Protein AF-0000000069873159 (afdb_homodimer)

InterPro domains:
  IPR015947 PUA-like superfamily [SSF88697] (10-69)
  IPR019614 S-adenosylmethionine-dependent methyltransferase [PF10672] (181-348)
  IPR029063 S-adenosyl-L-methionine-dependent methyltransferase superfamily [G3DSA:3.40.50.150] (177-391)
  IPR029063 S-adenosyl-L-methionine-dependent methyltransferase superfamily [SSF53335] (75-386)
  IPR036974 PUA domain superfamily [G3DSA:2.30.130.10] (7-68)
  IPR041532 RlmI-like, PUA domain [PF17785] (11-65)
  IPR041532 RlmI-like, PUA domain [cd21153] (9-69)

Radius of gyration: 28.27 Å; Cα contacts (8 Å, |Δi|>4): 1843; chains: 2; bounding box: 66×84×64 Å

Sequence (788 aa):
MAGLIISPRARIFQGHDWVYGTEVRKIFGNPQPGDVVALKDFKDRFLGSAMFNPHSQIVARRFSRRKQELNGDFFSRRISQAVELRRRRLPEETLTRLVWSESDGLPGLIVDRYADYLVVQTLTIAMECRLPIILNVLEDLLSPRGIIVRNDSPMLAAEGISPSVRVARGQQPEPFAARSGSVQFMIDLQTGQKTGLYLDQLDNYAAVARFARGRRVLDCFCNQGGFALACALAGASEVTAVDVSQDAMDAVARNARLNGVSVQCVTDNAFDFLKKEAALVRDGGEHKWDLIILDPPSFTRNKKSVHDAMRGYKEIHLRAMKLLAPGGILSTFCCSHHAGADLFRESVLDAAIDAPATLRLMQQHGQRADHPVLLNIPETEYLKGFTYELLPGRMAGLIISPRARIFQGHDWVYGTEVRKIFGNPQPGDVVALKDFKDRFLGSAMFNPHSQIVARRFSRRKQELNGDFFSRRISQAVELRRRRLPEETLTRLVWSESDGLPGLIVDRYADYLVVQTLTIAMECRLPIILNVLEDLLSPRGIIVRNDSPMLAAEGISPSVRVARGQQPEPFAARSGSVQFMIDLQTGQKTGLYLDQLDNYAAVARFARGRRVLDCFCNQGGFALACALAGASEVTAVDVSQDAMDAVARNARLNGVSVQCVTDNAFDFLKKEAALVRDGGEHKWDLIILDPPSFTRNKKSVHDAMRGYKEIHLRAMKLLAPGGILSTFCCSHHAGADLFRESVLDAAIDAPATLRLMQQHGQRADHPVLLNIPETEYLKGFTYELLPGR

Foldseek 3Di:
DKAFEFAPVFLVVVLAFFGFPVGTDDTPDPDDQLDWHWYAYPVRHTQAIWHADPLARRGTGHLGSYDDDPALVVLLVLLVVLQVLCCVAPPPDQWFWSDAAVLSSHHQWTWTGHRQEIEIERLAPNCVVCVVSNVVSCCVVRVGQWYWYFHPDPSNVSRVDDGDIDTPDHDDDDFDWDDQPLFIFGFDCRPAPDRTDQSQCSVVLLVQLCQAAQFAEEEECQQLNSNQQSVQSSHHPAAEYEEQDPVSLVNVVVRCVVSVGDYHYYNDHRLVVLVVLLVCVVVPDDLGGQEYEEEHAAPDPDLVCVVVSLVVLLSSLLSNVSSHDAQGKYKYKWQALNCDPVNSVVSNVNSCVVNVWDKDWDDKDFTDVSQDADPSHSNSTGMIMTMITTHDDD/DKAFEFAPVFLVVVLAFFGFPVGTDDTPDDDDQLDWHWYAYPVRHTQAIWHADPLARRGTGHLGRYDDDPALVVLLVLLVVLQVLCCVAPPPDQWFWSDAAVLSSHHQWTWTGHRQEIEIERLAPNCVVCVVSNVVSCCVVRVGQWYWYFHPDPSNVSRVDDGDIDTPDHDDDDFDWDDQPLFIFGFDCRPAPDRTDQQQCRVVLLVQLCQAAQFAEEEECQQLNSNQQSVQSSHHPAAEYEEQDPVSLVNVVVRCVVSVGDYHYYNDDRLVVLVVLLVCVVVPDDLGGQEYEEEHAAPDPDLVCVVVSLVVLLSSLLSNVSSHDAQGKYKYKWQALNCDPVNSVVSNVNSCVVNVWDKDWDDKDFTDVSQDADPSHSNSTGMIMTMITTHPDD

pLDDT: mean 94.12, std 6.33, range [60.19, 98.94]

Nearest PDB structures (foldseek):
  3c0k-assembly1_B  TM=9.331E-01  e=1.901E-43  Escherichia coli K-12
  2cww-assembly2_B  TM=9.371E-01  e=8.902E-42  Thermus thermophilus HB8
  2cww-assembly1_A-2  TM=9.405E-01  e=2.855E-41  Thermus thermophilus HB8
  1wxw-assembly1_A  TM=9.372E-01  e=4.294E-41  Thermus thermophilus HB8
  4dmg-assembly1_B  TM=9.325E-01  e=2.538E-39  Thermus thermophilus HB8

Structure (mmCIF, N/CA/C/O backbone):
data_AF-0000000069873159-model_v1
#
loop_
_entity.id
_entity.type
_entity.pdbx_description
1 polymer 'Putative SAM-dependent methyltransferase'
#
loop_
_atom_site.group_PDB
_atom_site.id
_atom_site.type_symbol
_atom_site.label_atom_id
_atom_site.label_alt_id
_atom_site.label_comp_id
_atom_site.label_asym_id
_atom_site.label_entity_id
_atom_site.label_seq_id
_atom_site.pdbx_PDB_ins_code
_atom_site.Cartn_x
_atom_site.Cartn_y
_atom_site.Cartn_z
_atom_site.occupancy
_atom_site.B_iso_or_equiv
_atom_site.auth_seq_id
_atom_site.auth_comp_id
_atom_site.auth_asym_id
_atom_site.auth_atom_id
_atom_site.pdbx_PDB_model_num
ATOM 1 N N . MET A 1 1 ? 7.043 -31.078 -31.344 1 78.88 1 MET A N 1
ATOM 2 C CA . MET A 1 1 ? 6.102 -30.516 -30.391 1 78.88 1 MET A CA 1
ATOM 3 C C . MET A 1 1 ? 5.27 -29.406 -31.031 1 78.88 1 MET A C 1
ATOM 5 O O . MET A 1 1 ? 5.801 -28.578 -31.766 1 78.88 1 MET A O 1
ATOM 9 N N . ALA A 1 2 ? 4.012 -29.531 -31.047 1 94.56 2 ALA A N 1
ATOM 10 C CA . ALA A 1 2 ? 3.119 -28.484 -31.562 1 94.56 2 ALA A CA 1
ATOM 11 C C . ALA A 1 2 ? 3.42 -27.141 -30.922 1 94.56 2 ALA A C 1
ATOM 13 O O . ALA A 1 2 ? 4.137 -27.078 -29.922 1 94.56 2 ALA A O 1
ATOM 14 N N . GLY A 1 3 ? 3.059 -26.094 -31.734 1 97.19 3 GLY A N 1
ATOM 15 C CA . GLY A 1 3 ? 3.432 -24.812 -31.172 1 97.19 3 GLY A CA 1
ATOM 16 C C . GLY A 1 3 ? 2.695 -23.641 -31.797 1 97.19 3 GLY A C 1
ATOM 17 O O . GLY A 1 3 ? 1.798 -23.828 -32.625 1 97.19 3 GLY A O 1
ATOM 18 N N . LEU A 1 4 ? 2.945 -22.5 -31.172 1 98.31 4 LEU A N 1
ATOM 19 C CA . LEU A 1 4 ? 2.367 -21.234 -31.609 1 98.31 4 LEU A CA 1
ATOM 20 C C . LEU A 1 4 ? 3.461 -20.234 -31.969 1 98.31 4 LEU A C 1
ATOM 22 O O . LEU A 1 4 ? 4.484 -20.156 -31.297 1 98.31 4 LEU A O 1
ATOM 26 N N . ILE A 1 5 ? 3.262 -19.484 -33.031 1 98.19 5 ILE A N 1
ATOM 27 C CA . ILE A 1 5 ? 4.074 -18.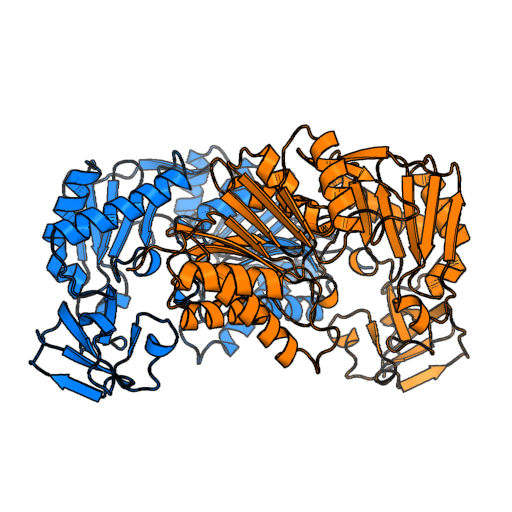328 -33.375 1 98.19 5 ILE A CA 1
ATOM 28 C C . ILE A 1 5 ? 3.369 -17.062 -32.875 1 98.19 5 ILE A C 1
ATOM 30 O O . ILE A 1 5 ? 2.227 -16.797 -33.281 1 98.19 5 ILE A O 1
ATOM 34 N N . ILE A 1 6 ? 4.082 -16.344 -32.062 1 97.88 6 ILE A N 1
ATOM 35 C CA . ILE A 1 6 ? 3.451 -15.227 -31.375 1 97.88 6 ILE A CA 1
ATOM 36 C C . ILE A 1 6 ? 3.773 -13.922 -32.094 1 97.88 6 ILE A C 1
ATOM 38 O O . ILE A 1 6 ? 4.906 -13.703 -32.531 1 97.88 6 ILE A O 1
ATOM 42 N N . SER A 1 7 ? 2.793 -13.055 -32.156 1 96.75 7 SER A N 1
ATOM 43 C CA . SER A 1 7 ? 2.939 -11.75 -32.781 1 96.75 7 SER A CA 1
ATOM 44 C C . SER A 1 7 ? 3.871 -10.852 -31.984 1 96.75 7 SER A C 1
ATOM 46 O O . SER A 1 7 ? 3.906 -10.922 -30.75 1 96.75 7 SER A O 1
ATOM 48 N N . PRO A 1 8 ? 4.551 -9.891 -32.656 1 93.94 8 PRO A N 1
ATOM 49 C CA . PRO A 1 8 ? 5.531 -9.039 -31.969 1 93.94 8 PRO A CA 1
ATOM 50 C C . PRO A 1 8 ? 4.902 -8.125 -30.922 1 93.94 8 PRO A C 1
ATOM 52 O O . PRO A 1 8 ? 5.578 -7.699 -29.984 1 93.94 8 PRO A O 1
ATOM 55 N N . ARG A 1 9 ? 3.684 -7.777 -31 1 92.69 9 ARG A N 1
ATOM 56 C CA . ARG A 1 9 ? 3.051 -6.816 -30.094 1 92.69 9 ARG A CA 1
ATOM 57 C C . ARG A 1 9 ? 2.41 -7.52 -28.906 1 92.69 9 ARG A C 1
ATOM 59 O O . ARG A 1 9 ? 1.777 -6.879 -28.062 1 92.69 9 ARG A O 1
ATOM 66 N N . ALA A 1 10 ? 2.623 -8.797 -28.875 1 95.44 10 ALA A N 1
ATOM 67 C CA . ALA A 1 10 ? 1.982 -9.586 -27.828 1 95.44 10 ALA A CA 1
ATOM 68 C C . ALA A 1 10 ? 2.539 -9.234 -26.453 1 95.44 10 ALA A C 1
ATOM 70 O O . ALA A 1 10 ? 3.699 -8.828 -26.328 1 95.44 10 ALA A O 1
ATOM 71 N N . ARG A 1 11 ? 1.716 -9.375 -25.375 1 94.44 11 ARG A N 1
ATOM 72 C CA . ARG A 1 11 ? 2.033 -8.992 -24 1 94.44 11 ARG A CA 1
ATOM 73 C C . ARG A 1 11 ? 3.174 -9.844 -23.453 1 94.44 11 ARG A C 1
ATOM 75 O O . ARG A 1 11 ? 3.859 -9.43 -22.516 1 94.44 11 ARG A O 1
ATOM 82 N N . ILE A 1 12 ? 3.311 -11.016 -24.062 1 95.25 12 ILE A N 1
ATOM 83 C CA . ILE A 1 12 ? 4.355 -11.906 -23.562 1 95.25 12 ILE A CA 1
ATOM 84 C C . ILE A 1 12 ? 5.719 -11.242 -23.719 1 95.25 12 ILE A C 1
ATOM 86 O O . ILE A 1 12 ? 6.633 -11.492 -22.922 1 95.25 12 ILE A O 1
ATOM 90 N N . PHE A 1 13 ? 5.867 -10.383 -24.734 1 94.38 13 PHE A N 1
ATOM 91 C CA . PHE A 1 13 ? 7.117 -9.672 -24.969 1 94.38 13 PHE A CA 1
ATOM 92 C C . PHE A 1 13 ? 7.258 -8.492 -24 1 94.38 13 PHE A C 1
ATOM 94 O O . PHE A 1 13 ? 8.328 -7.887 -23.906 1 94.38 13 PHE A O 1
ATOM 101 N N . GLN A 1 14 ? 6.223 -8.242 -23.203 1 93 14 GLN A N 1
ATOM 102 C CA . GLN A 1 14 ? 6.223 -7.219 -22.172 1 93 14 GLN A CA 1
ATOM 103 C C . GLN A 1 14 ? 6.266 -7.84 -20.781 1 93 14 GLN A C 1
ATOM 105 O O . GLN A 1 14 ? 5.914 -7.195 -19.781 1 93 14 GLN A O 1
ATOM 110 N N . GLY A 1 15 ? 6.586 -9.047 -20.719 1 92.12 15 GLY A N 1
ATOM 111 C CA . GLY A 1 15 ? 6.855 -9.688 -19.438 1 92.12 15 GLY A CA 1
ATOM 112 C C . GLY A 1 15 ? 5.707 -10.547 -18.953 1 92.12 15 GLY A C 1
ATOM 113 O O . GLY A 1 15 ? 5.863 -11.32 -18 1 92.12 15 GLY A O 1
ATOM 114 N N . HIS A 1 16 ? 4.562 -10.516 -19.609 1 96.12 16 HIS A N 1
ATOM 115 C CA . HIS A 1 16 ? 3.389 -11.266 -19.188 1 96.12 16 HIS A CA 1
ATOM 116 C C . HIS A 1 16 ? 3.49 -12.727 -19.625 1 96.12 16 HIS A C 1
ATOM 118 O O . HIS A 1 16 ? 4.281 -13.07 -20.5 1 96.12 16 HIS A O 1
ATOM 124 N N . ASP A 1 17 ? 2.572 -13.594 -19.031 1 96.5 17 ASP A N 1
ATOM 125 C CA . ASP A 1 17 ? 2.68 -15.016 -19.328 1 96.5 17 ASP A CA 1
ATOM 126 C C . ASP A 1 17 ? 1.466 -15.508 -20.109 1 96.5 17 ASP A C 1
ATOM 128 O O . ASP A 1 17 ? 1.413 -16.672 -20.516 1 96.5 17 ASP A O 1
ATOM 132 N N . TRP A 1 18 ? 0.545 -14.57 -20.375 1 97.81 18 TRP A N 1
ATOM 133 C CA . TRP A 1 18 ? -0.646 -14.938 -21.141 1 97.81 18 TRP A CA 1
ATOM 134 C C . TRP A 1 18 ? -0.486 -14.562 -22.609 1 97.81 18 TRP A C 1
ATOM 136 O O . TRP A 1 18 ? 0.196 -13.586 -22.938 1 97.81 18 TRP A O 1
ATOM 146 N N . VAL A 1 19 ? -1.047 -15.32 -23.453 1 98.06 19 VAL A N 1
ATOM 147 C CA . VAL A 1 19 ? -1.185 -15.023 -24.875 1 98.06 19 VAL A CA 1
ATOM 148 C C . VAL A 1 19 ? -2.656 -15.078 -25.281 1 98.06 19 VAL A C 1
ATOM 150 O O . VAL A 1 19 ? -3.314 -16.109 -25.125 1 98.06 19 VAL A O 1
ATOM 153 N N . TYR A 1 20 ? -3.115 -14.023 -25.766 1 97.5 20 TYR A N 1
ATOM 154 C CA . TYR A 1 20 ? -4.492 -13.969 -26.25 1 97.5 20 TYR A CA 1
ATOM 155 C C . TYR A 1 20 ? -4.586 -14.484 -27.688 1 97.5 20 TYR A C 1
ATOM 157 O O . TYR A 1 20 ? -3.598 -14.484 -28.422 1 97.5 20 TYR A O 1
ATOM 165 N N . GLY A 1 21 ? -5.797 -14.914 -27.984 1 96.81 21 GLY A N 1
ATOM 166 C CA . GLY A 1 21 ? -6.02 -15.414 -29.328 1 96.81 21 GLY A CA 1
ATOM 167 C C . GLY A 1 21 ? -5.574 -14.445 -30.406 1 96.81 21 GLY A C 1
ATOM 168 O O . GLY A 1 21 ? -4.977 -14.852 -31.406 1 96.81 21 GLY A O 1
ATOM 169 N N . THR A 1 22 ? -5.738 -13.164 -30.172 1 96.56 22 THR A N 1
ATOM 170 C CA . THR A 1 22 ? -5.426 -12.125 -31.156 1 96.56 22 THR A CA 1
ATOM 171 C C . THR A 1 22 ? -3.916 -11.953 -31.297 1 96.56 22 THR A C 1
ATOM 173 O O . THR A 1 22 ? -3.445 -11.297 -32.219 1 96.56 22 THR A O 1
ATOM 176 N N . GLU A 1 23 ? -3.199 -12.625 -30.469 1 97.62 23 GLU A N 1
ATOM 177 C CA . GLU A 1 23 ? -1.753 -12.43 -30.438 1 97.62 23 GLU A CA 1
ATOM 178 C C . GLU A 1 23 ? -1.028 -13.602 -31.094 1 97.62 23 GLU A C 1
ATOM 180 O O . GLU A 1 23 ? 0.203 -13.648 -31.109 1 97.62 23 GLU A O 1
ATOM 185 N N . VAL A 1 24 ? -1.778 -14.531 -31.641 1 97.44 24 VAL A N 1
ATOM 186 C CA . VAL A 1 24 ? -1.2 -15.711 -32.281 1 97.44 24 VAL A CA 1
ATOM 187 C C . VAL A 1 24 ? -1.15 -15.523 -33.781 1 97.44 24 VAL A C 1
ATOM 189 O O . VAL A 1 24 ? -2.176 -15.266 -34.406 1 97.44 24 VAL A O 1
ATOM 192 N N . ARG A 1 25 ? -0.021 -15.688 -34.375 1 96.81 25 ARG A N 1
ATOM 193 C CA . ARG A 1 25 ? 0.15 -15.562 -35.812 1 96.81 25 ARG A CA 1
ATOM 194 C C . ARG A 1 25 ? -0.124 -16.891 -36.5 1 96.81 25 ARG A C 1
ATOM 196 O O . ARG A 1 25 ? -0.705 -16.922 -37.594 1 96.81 25 ARG A O 1
ATOM 203 N N . LYS A 1 26 ? 0.407 -17.906 -35.906 1 96.19 26 LYS A N 1
ATOM 204 C CA . LYS A 1 26 ? 0.296 -19.219 -36.531 1 96.19 26 LYS A CA 1
ATOM 205 C C . LYS A 1 26 ? 0.301 -20.328 -35.5 1 96.19 26 LYS A C 1
ATOM 207 O O . LYS A 1 26 ? 0.989 -20.219 -34.469 1 96.19 26 LYS A O 1
ATOM 212 N N . ILE A 1 27 ? -0.532 -21.281 -35.75 1 96.88 27 ILE A N 1
ATOM 213 C CA . ILE A 1 27 ? -0.518 -22.516 -34.969 1 96.88 27 ILE A CA 1
ATOM 214 C C . ILE A 1 27 ? 0.019 -23.672 -35.844 1 96.88 27 ILE A C 1
ATOM 216 O O . ILE A 1 27 ? -0.381 -23.828 -37 1 96.88 27 ILE A O 1
ATOM 220 N N . PHE A 1 28 ? 0.932 -24.406 -35.344 1 96.12 28 PHE A N 1
ATOM 221 C CA . PHE A 1 28 ? 1.463 -25.531 -36.125 1 96.12 28 PHE A CA 1
ATOM 222 C C . PHE A 1 28 ? 1.424 -26.812 -35.281 1 96.12 28 PHE A C 1
ATOM 224 O O . PHE A 1 28 ? 1.49 -26.766 -34.062 1 96.12 28 PHE A O 1
ATOM 231 N N . GLY A 1 29 ? 1.289 -27.969 -35.938 1 96.69 29 GLY A N 1
ATOM 232 C CA . GLY A 1 29 ? 1.311 -29.266 -35.281 1 96.69 29 GLY A CA 1
ATOM 233 C C . GLY A 1 29 ? -0.053 -29.703 -34.781 1 96.69 29 GLY A C 1
ATOM 234 O O . GLY A 1 29 ? -0.176 -30.734 -34.125 1 96.69 29 GLY A O 1
ATOM 235 N N . ASN A 1 30 ? -1.07 -29.016 -34.906 1 95.62 30 ASN A N 1
ATOM 236 C CA . ASN A 1 30 ? -2.465 -29.297 -34.594 1 95.62 30 ASN A CA 1
ATOM 237 C C . ASN A 1 30 ? -2.648 -29.656 -33.125 1 95.62 30 ASN A C 1
ATOM 239 O O . ASN A 1 30 ? -3.17 -30.719 -32.781 1 95.62 30 ASN A O 1
ATOM 243 N N . PRO A 1 31 ? -2.242 -28.875 -32.281 1 97.56 31 PRO A N 1
ATOM 244 C CA . PRO A 1 31 ? -2.428 -29.125 -30.844 1 97.56 31 PRO A CA 1
ATOM 245 C C . PRO A 1 31 ? -3.898 -29.156 -30.438 1 97.56 31 PRO A C 1
ATOM 247 O O . PRO A 1 31 ? -4.727 -28.484 -31.031 1 97.56 31 PRO A O 1
ATOM 250 N N . GLN A 1 32 ? -4.188 -30 -29.422 1 96.69 32 GLN A N 1
ATOM 251 C CA . GLN A 1 32 ? -5.531 -30.141 -28.859 1 96.69 32 GLN A CA 1
ATOM 252 C C . GLN A 1 32 ? -5.672 -29.375 -27.547 1 96.69 32 GLN A C 1
ATOM 254 O O . GLN A 1 32 ? -4.672 -29.031 -26.906 1 96.69 32 GLN A O 1
ATOM 259 N N . PRO A 1 33 ? -6.977 -29.078 -27.203 1 96.94 33 PRO A N 1
ATOM 260 C CA . PRO A 1 33 ? -7.164 -28.438 -25.891 1 96.94 33 PRO A CA 1
ATOM 261 C C . PRO A 1 33 ? -6.516 -29.219 -24.75 1 96.94 33 PRO A C 1
ATOM 263 O O . PRO A 1 33 ? -6.707 -30.438 -24.656 1 96.94 33 PRO A O 1
ATOM 266 N N . GLY A 1 34 ? -5.719 -28.484 -23.922 1 97.31 34 GLY A N 1
ATOM 267 C CA . GLY A 1 34 ? 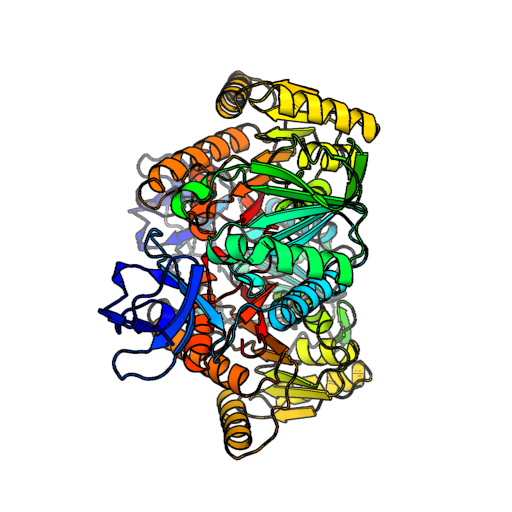-5.074 -29.125 -22.797 1 97.31 34 GLY A CA 1
ATOM 268 C C . GLY A 1 34 ? -3.635 -29.516 -23.078 1 97.31 34 GLY A C 1
ATOM 269 O O . GLY A 1 34 ? -2.879 -29.828 -22.141 1 97.31 34 GLY A O 1
ATOM 270 N N . ASP A 1 35 ? -3.182 -29.422 -24.312 1 97.94 35 ASP A N 1
ATOM 271 C CA . ASP A 1 35 ? -1.823 -29.812 -24.688 1 97.94 35 ASP A CA 1
ATOM 272 C C . ASP A 1 35 ? -0.807 -28.781 -24.188 1 97.94 35 ASP A C 1
ATOM 274 O O . ASP A 1 35 ? -1.152 -27.625 -23.953 1 97.94 35 ASP A O 1
ATOM 278 N N . VAL A 1 36 ? 0.41 -29.281 -23.984 1 98.31 36 VAL A N 1
ATOM 279 C CA . VAL A 1 36 ? 1.559 -28.391 -23.844 1 98.31 36 VAL A CA 1
ATOM 280 C C . VAL A 1 36 ? 2.111 -28.031 -25.219 1 98.31 36 VAL A C 1
ATOM 282 O O . VAL A 1 36 ? 2.32 -28.906 -26.062 1 98.31 36 VAL A O 1
ATOM 285 N N . VAL A 1 37 ? 2.264 -26.75 -25.422 1 98.5 37 VAL A N 1
ATOM 286 C CA . VAL A 1 37 ? 2.746 -26.297 -26.734 1 98.5 37 VAL A CA 1
ATOM 287 C C . VAL A 1 37 ? 4.004 -25.453 -26.547 1 98.5 37 VAL A C 1
ATOM 289 O O . VAL A 1 37 ? 4.25 -24.922 -25.469 1 98.5 37 VAL A O 1
ATOM 292 N N . ALA A 1 38 ? 4.789 -25.406 -27.578 1 98.19 38 ALA A N 1
ATOM 293 C CA . ALA A 1 38 ? 5.934 -24.5 -27.625 1 98.19 38 ALA A CA 1
ATOM 294 C C . ALA A 1 38 ? 5.52 -23.125 -28.109 1 98.19 38 ALA A C 1
ATOM 296 O O . ALA A 1 38 ? 4.777 -23 -29.094 1 98.19 38 ALA A O 1
ATOM 297 N N . LEU A 1 39 ? 5.926 -22.078 -27.391 1 98.06 39 LEU A N 1
ATOM 298 C CA . LEU A 1 39 ? 5.766 -20.719 -27.875 1 98.06 39 LEU A CA 1
ATOM 299 C C . LEU A 1 39 ? 7.023 -20.234 -28.594 1 98.06 39 LEU A C 1
ATOM 301 O O . LEU A 1 39 ? 8.133 -20.438 -28.109 1 98.06 39 LEU A O 1
ATOM 305 N N . LYS A 1 40 ? 6.812 -19.703 -29.719 1 97.81 40 LYS A N 1
ATOM 306 C CA . LYS A 1 40 ? 7.918 -19.141 -30.484 1 97.81 40 LYS A CA 1
ATOM 307 C C . LYS A 1 40 ? 7.617 -17.703 -30.906 1 97.81 40 LYS A C 1
ATOM 309 O O . LYS A 1 40 ? 6.453 -17.328 -31.078 1 97.81 40 LYS A O 1
ATOM 314 N N . ASP A 1 41 ? 8.672 -16.938 -30.969 1 96.19 41 ASP A N 1
ATOM 315 C CA . ASP A 1 41 ? 8.453 -15.586 -31.469 1 96.19 41 ASP A CA 1
ATOM 316 C C . ASP A 1 41 ? 8.438 -15.562 -33 1 96.19 41 ASP A C 1
ATOM 318 O O . ASP A 1 41 ? 8.5 -16.609 -33.625 1 96.19 41 ASP A O 1
ATOM 322 N N . PHE A 1 42 ? 8.297 -14.367 -33.531 1 91 42 PHE A N 1
ATOM 323 C CA . PHE A 1 42 ? 8.133 -14.164 -34.969 1 91 42 PHE A CA 1
ATOM 324 C C . PHE A 1 42 ? 9.43 -14.484 -35.719 1 91 42 PHE A C 1
ATOM 326 O O . PHE A 1 42 ? 9.43 -14.633 -36.938 1 91 42 PHE A O 1
ATOM 333 N N . LYS A 1 43 ? 10.5 -14.688 -35 1 93.94 43 LYS A N 1
ATOM 334 C CA . LYS A 1 43 ? 11.773 -15.094 -35.562 1 93.94 43 LYS A CA 1
ATOM 335 C C . LYS A 1 43 ? 12.078 -16.562 -35.281 1 93.94 43 LYS A C 1
ATOM 337 O O . LYS A 1 43 ? 13.219 -17 -35.406 1 93.94 43 LYS A O 1
ATOM 342 N N . ASP A 1 44 ? 11.18 -17.25 -34.719 1 92.19 44 ASP A N 1
ATOM 343 C CA . ASP A 1 44 ? 11.219 -18.688 -34.438 1 92.19 44 ASP A CA 1
ATOM 344 C C . ASP A 1 44 ? 12.039 -18.984 -33.188 1 92.19 44 ASP A C 1
ATOM 346 O O . ASP A 1 44 ? 12.539 -20.094 -33.031 1 92.19 44 ASP A O 1
ATOM 350 N N . ARG A 1 45 ? 12.281 -17.953 -32.531 1 94.25 45 ARG A N 1
ATOM 351 C CA . ARG A 1 45 ? 12.969 -18.172 -31.25 1 94.25 45 ARG A CA 1
ATOM 352 C C . ARG A 1 45 ? 12.016 -18.734 -30.203 1 94.25 45 ARG A C 1
ATOM 354 O O . ARG A 1 45 ? 10.883 -18.281 -30.062 1 94.25 45 ARG A O 1
ATOM 361 N N . PHE A 1 46 ? 12.484 -19.781 -29.438 1 96.38 46 PHE A N 1
ATOM 362 C CA . PHE A 1 46 ? 11.703 -20.453 -28.406 1 96.38 46 PHE A CA 1
ATOM 363 C C . PHE A 1 46 ? 11.461 -19.531 -27.219 1 96.38 46 PHE A C 1
ATOM 365 O O . PHE A 1 46 ? 12.398 -18.953 -26.672 1 96.38 46 PHE A O 1
ATOM 372 N N . LEU A 1 47 ? 10.156 -19.359 -26.812 1 95.5 47 LEU A N 1
ATOM 373 C CA . LEU A 1 47 ? 9.781 -18.469 -25.719 1 95.5 47 LEU A CA 1
ATOM 374 C C . LEU A 1 47 ? 9.422 -19.25 -24.469 1 95.5 47 LEU A C 1
ATOM 376 O O . LEU A 1 47 ? 9.352 -18.688 -23.359 1 95.5 47 LEU A O 1
ATOM 380 N N . GLY A 1 48 ? 9.188 -20.531 -24.641 1 96.25 48 GLY A N 1
ATOM 381 C CA . GLY A 1 48 ? 8.836 -21.344 -23.484 1 96.25 48 GLY A CA 1
ATOM 382 C C . GLY A 1 48 ? 7.715 -22.328 -23.766 1 96.25 48 GLY A C 1
ATOM 383 O O . GLY A 1 48 ? 7.297 -22.484 -24.906 1 96.25 48 GLY A O 1
ATOM 384 N N . SER A 1 49 ? 7.324 -23.078 -22.734 1 97.94 49 SER A N 1
ATOM 385 C CA . SER A 1 49 ? 6.223 -24.031 -22.781 1 97.94 49 SER A CA 1
ATOM 386 C C . SER A 1 49 ? 4.945 -23.438 -22.203 1 97.94 49 SER A C 1
ATOM 388 O O . SER A 1 49 ? 4.988 -22.734 -21.188 1 97.94 49 SER A O 1
ATOM 390 N N . ALA A 1 50 ? 3.846 -23.688 -22.891 1 98.38 50 ALA A N 1
ATOM 391 C CA . ALA A 1 50 ? 2.574 -23.094 -22.484 1 98.38 50 ALA A CA 1
ATOM 392 C C . ALA A 1 50 ? 1.449 -24.125 -22.547 1 98.38 50 ALA A C 1
ATOM 394 O O . ALA A 1 50 ? 1.55 -25.125 -23.266 1 98.38 50 ALA A O 1
ATOM 395 N N . MET A 1 51 ? 0.453 -23.891 -21.688 1 98.19 51 MET A N 1
ATOM 396 C CA . MET A 1 51 ? -0.81 -24.609 -21.781 1 98.19 51 MET A CA 1
ATOM 397 C C . MET A 1 51 ? -1.694 -24.031 -22.891 1 98.19 51 MET A C 1
ATOM 399 O O . MET A 1 51 ? -1.786 -22.812 -23.031 1 98.19 51 MET A O 1
ATOM 403 N N . PHE A 1 52 ? -2.342 -24.953 -23.609 1 98.06 52 PHE A N 1
ATOM 404 C CA . PHE A 1 52 ? -3.045 -24.5 -24.812 1 98.06 52 PHE A CA 1
ATOM 405 C C . PHE A 1 52 ? -4.535 -24.797 -24.703 1 98.06 52 PHE A C 1
ATOM 407 O O . PHE A 1 52 ? -4.93 -25.875 -24.25 1 98.06 52 PHE A O 1
ATOM 414 N N . ASN A 1 53 ? -5.371 -23.859 -24.969 1 97.56 53 ASN A N 1
ATOM 415 C CA . ASN A 1 53 ? -6.812 -24 -25.156 1 97.56 53 ASN A CA 1
ATOM 416 C C . ASN A 1 53 ? -7.352 -23.016 -26.188 1 97.56 53 ASN A C 1
ATOM 418 O O . ASN A 1 53 ? -7.559 -21.844 -25.875 1 97.56 53 ASN A O 1
ATOM 422 N N . PRO A 1 54 ? -7.668 -23.484 -27.391 1 95.06 54 PRO A N 1
ATOM 423 C CA . PRO A 1 54 ? -8.117 -22.578 -28.453 1 95.06 54 PRO A CA 1
ATOM 424 C C . PRO A 1 54 ? -9.508 -22 -28.172 1 95.06 54 PRO A C 1
ATOM 426 O O . PRO A 1 54 ? -9.922 -21.047 -28.844 1 95.06 54 PRO A O 1
ATOM 429 N N . HIS A 1 55 ? -10.195 -22.484 -27.266 1 92.44 55 HIS A N 1
ATOM 430 C CA . HIS A 1 55 ? -11.562 -22.047 -26.984 1 92.44 55 HIS A CA 1
ATOM 431 C C . HIS A 1 55 ? -11.57 -20.906 -25.984 1 92.44 55 HIS A C 1
ATOM 433 O O . HIS A 1 55 ? -12.602 -20.25 -25.797 1 92.44 55 HIS A O 1
ATOM 439 N N . SER A 1 56 ? -10.484 -20.734 -25.344 1 93.12 56 SER A N 1
ATOM 440 C CA . SER A 1 56 ? -10.367 -19.656 -24.359 1 93.12 56 SER A CA 1
ATOM 441 C C . SER A 1 56 ? -9.883 -18.359 -25 1 93.12 56 SER A C 1
ATOM 443 O O . SER A 1 56 ? -9.234 -18.391 -26.047 1 93.12 56 SER A O 1
ATOM 445 N N . GLN A 1 57 ? -10.273 -17.172 -24.391 1 93.12 57 GLN A N 1
ATOM 446 C CA . GLN A 1 57 ? -9.703 -15.898 -24.828 1 93.12 57 GLN A CA 1
ATOM 447 C C . GLN A 1 57 ? -8.188 -15.883 -24.641 1 93.12 57 GLN A C 1
ATOM 449 O O . GLN A 1 57 ? -7.465 -15.328 -25.484 1 93.12 57 GLN A O 1
ATOM 454 N N . ILE A 1 58 ? -7.773 -16.422 -23.5 1 96.38 58 ILE A N 1
ATOM 455 C CA . ILE A 1 58 ? -6.352 -16.672 -23.297 1 96.38 58 ILE A CA 1
ATOM 456 C C . ILE A 1 58 ? -5.988 -18.047 -23.859 1 96.38 58 ILE A C 1
ATOM 458 O O . ILE A 1 58 ? -6.145 -19.062 -23.188 1 96.38 58 ILE A O 1
ATOM 462 N N . VAL A 1 59 ? -5.426 -18.078 -25.016 1 97.5 59 VAL A N 1
ATOM 463 C CA . VAL A 1 59 ? -5.266 -19.328 -25.75 1 97.5 59 VAL A CA 1
ATOM 464 C C . VAL A 1 59 ? -4.039 -20.078 -25.234 1 97.5 59 VAL A C 1
ATOM 466 O O . VAL A 1 59 ? -3.932 -21.297 -25.406 1 97.5 59 VAL A O 1
ATOM 469 N N . ALA A 1 60 ? -3.125 -19.297 -24.688 1 98.19 60 ALA A N 1
ATOM 470 C CA . ALA A 1 60 ? -1.922 -19.922 -24.172 1 98.19 60 ALA A CA 1
ATOM 471 C C . ALA A 1 60 ? -1.479 -19.266 -22.859 1 98.19 60 ALA A C 1
ATOM 473 O O . ALA A 1 60 ? -1.509 -18.031 -22.75 1 98.19 60 ALA A O 1
ATOM 474 N N . ARG A 1 61 ? -1.156 -20.078 -21.891 1 97.94 61 ARG A N 1
ATOM 475 C CA . ARG A 1 61 ? -0.587 -19.625 -20.625 1 97.94 61 ARG A CA 1
ATOM 476 C C . ARG A 1 61 ? 0.798 -20.234 -20.406 1 97.94 61 ARG A C 1
ATOM 478 O O . ARG A 1 61 ? 0.928 -21.422 -20.125 1 97.94 61 ARG A O 1
ATOM 485 N N . ARG A 1 62 ? 1.81 -19.391 -20.562 1 97.44 62 ARG A N 1
ATOM 486 C CA . ARG A 1 62 ? 3.176 -19.875 -20.391 1 97.44 62 ARG A CA 1
ATOM 487 C C . ARG A 1 62 ? 3.449 -20.234 -18.922 1 97.44 62 ARG A C 1
ATOM 489 O O . ARG A 1 62 ? 3.166 -19.453 -18.031 1 97.44 62 ARG A O 1
ATOM 496 N N . PHE A 1 63 ? 3.957 -21.5 -18.688 1 96.75 63 PHE A N 1
ATOM 497 C CA . PHE A 1 63 ? 4.23 -21.922 -17.312 1 96.75 63 PHE A CA 1
ATOM 498 C C . PHE A 1 63 ? 5.719 -22.172 -17.109 1 96.75 63 PHE A C 1
ATOM 500 O O . PHE A 1 63 ? 6.168 -22.391 -15.977 1 96.75 63 PHE A O 1
ATOM 507 N N . SER A 1 64 ? 6.473 -22.078 -18.188 1 95.38 64 SER A N 1
ATOM 508 C CA . SER A 1 64 ? 7.922 -22.234 -18.125 1 95.38 64 SER A CA 1
ATOM 509 C C . SER A 1 64 ? 8.602 -21.547 -19.312 1 95.38 64 SER A C 1
ATOM 511 O O . SER A 1 64 ? 8.078 -21.562 -20.422 1 95.38 64 SER A O 1
ATOM 513 N N . ARG A 1 65 ? 9.742 -20.984 -19.078 1 93 65 ARG A N 1
ATOM 514 C CA . ARG A 1 65 ? 10.523 -20.391 -20.156 1 93 65 ARG A CA 1
ATOM 515 C C . ARG A 1 65 ? 11.414 -21.438 -20.812 1 93 65 ARG A C 1
ATOM 517 O O . ARG A 1 65 ? 12.078 -21.141 -21.812 1 93 65 ARG A O 1
ATOM 524 N N . ARG A 1 66 ? 11.352 -22.625 -20.281 1 93.38 66 ARG A N 1
ATOM 525 C CA . ARG A 1 66 ? 12.102 -23.766 -20.828 1 93.38 66 ARG A CA 1
ATOM 526 C C . ARG A 1 66 ? 11.156 -24.844 -21.344 1 93.38 66 ARG A C 1
ATOM 528 O O . ARG A 1 66 ? 9.945 -24.766 -21.125 1 93.38 66 ARG A O 1
ATOM 535 N N . LYS A 1 67 ? 11.789 -25.734 -22.078 1 95.62 67 LYS A N 1
ATOM 536 C CA . LYS A 1 67 ? 11.008 -26.922 -22.438 1 95.62 67 LYS A CA 1
ATOM 537 C C . LYS A 1 67 ? 10.602 -27.703 -21.188 1 95.62 67 LYS A C 1
ATOM 539 O O . LYS A 1 67 ? 11.453 -28.109 -20.406 1 95.62 67 LYS A O 1
ATOM 544 N N . GLN A 1 68 ? 9.336 -27.781 -20.984 1 96.31 68 GLN A N 1
ATOM 545 C CA . GLN A 1 68 ? 8.805 -28.375 -19.766 1 96.31 68 GLN A CA 1
ATOM 546 C C . GLN A 1 68 ? 7.473 -29.062 -20.031 1 96.31 68 GLN A C 1
ATOM 548 O O . GLN A 1 68 ? 6.621 -28.531 -20.75 1 96.31 68 GLN A O 1
ATOM 553 N N . GLU A 1 69 ? 7.312 -30.281 -19.5 1 96.62 69 GLU A N 1
ATOM 554 C CA . GLU A 1 69 ? 6.047 -31 -19.562 1 96.62 69 GLU A CA 1
ATOM 555 C C . GLU A 1 69 ? 5.273 -30.891 -18.25 1 96.62 69 GLU A C 1
ATOM 557 O O . GLU A 1 69 ? 5.855 -30.609 -17.203 1 96.62 69 GLU A O 1
ATOM 562 N N . LEU A 1 70 ? 3.971 -31.125 -18.359 1 97.69 70 LEU A N 1
ATOM 563 C CA . LEU A 1 70 ? 3.131 -31.172 -17.156 1 97.69 70 LEU A CA 1
ATOM 564 C C . LEU A 1 70 ? 3.031 -32.594 -16.609 1 97.69 70 LEU A C 1
ATOM 566 O O . LEU A 1 70 ? 1.963 -33.188 -16.656 1 97.69 70 LEU A O 1
ATOM 570 N N . ASN A 1 71 ? 4.082 -33 -16.094 1 97.75 71 ASN A N 1
ATOM 571 C CA . ASN A 1 71 ? 4.125 -34.375 -15.547 1 97.75 71 ASN A CA 1
ATOM 572 C C . ASN A 1 71 ? 4.223 -34.344 -14.023 1 97.75 71 ASN A C 1
ATOM 574 O O . ASN A 1 71 ? 4.156 -33.281 -13.406 1 97.75 71 ASN A O 1
ATOM 578 N N . GLY A 1 72 ? 4.273 -35.5 -13.438 1 98 72 GLY A N 1
ATOM 579 C CA . GLY A 1 72 ? 4.297 -35.625 -11.992 1 98 72 GLY A CA 1
ATOM 580 C C . GLY A 1 72 ? 5.441 -34.875 -11.336 1 98 72 GLY A C 1
ATOM 581 O O . GLY A 1 72 ? 5.254 -34.219 -10.305 1 98 72 GLY A O 1
ATOM 582 N N . ASP A 1 73 ? 6.594 -34.938 -11.938 1 97.81 73 ASP A N 1
ATOM 583 C CA . ASP A 1 73 ? 7.766 -34.281 -11.391 1 97.81 73 ASP A CA 1
ATOM 584 C C . ASP A 1 73 ? 7.562 -32.75 -11.383 1 97.81 73 ASP A C 1
ATOM 586 O O . ASP A 1 73 ? 7.934 -32.094 -10.414 1 97.81 73 ASP A O 1
ATOM 590 N N . PHE A 1 74 ? 7.027 -32.312 -12.492 1 97.44 74 PHE A N 1
ATOM 591 C CA . PHE A 1 74 ? 6.734 -30.891 -12.586 1 97.44 74 PHE A CA 1
ATOM 592 C C . PHE A 1 74 ? 5.816 -30.453 -11.453 1 97.44 74 PHE A C 1
ATOM 594 O O . PHE A 1 74 ? 6.117 -29.484 -10.734 1 97.44 74 PHE A O 1
ATOM 601 N N . PHE A 1 75 ? 4.703 -31.125 -11.242 1 98.56 75 PHE A N 1
ATOM 602 C CA . PHE A 1 75 ? 3.719 -30.75 -10.227 1 98.56 75 PHE A CA 1
ATOM 603 C C . PHE A 1 75 ? 4.297 -30.891 -8.828 1 98.56 75 PHE A C 1
ATOM 605 O O . PHE A 1 75 ? 4.062 -30.047 -7.961 1 98.56 75 PHE A O 1
ATOM 612 N N . SER A 1 76 ? 5.047 -31.969 -8.633 1 98.56 76 SER A N 1
ATOM 613 C CA . SER A 1 76 ? 5.668 -32.188 -7.328 1 98.56 76 SER A CA 1
ATOM 614 C C . SER A 1 76 ? 6.582 -31.016 -6.969 1 98.56 76 SER A C 1
ATOM 616 O O . SER A 1 76 ? 6.52 -30.484 -5.855 1 98.56 76 SER A O 1
ATOM 618 N N . ARG A 1 77 ? 7.355 -30.609 -7.891 1 96.88 77 ARG A N 1
ATOM 619 C CA . ARG A 1 77 ? 8.312 -29.531 -7.66 1 96.88 77 ARG A CA 1
ATOM 620 C C . ARG A 1 77 ? 7.598 -28.203 -7.414 1 96.88 77 ARG A C 1
ATOM 622 O O . ARG A 1 77 ? 7.863 -27.531 -6.422 1 96.88 77 ARG A O 1
ATOM 629 N N . ARG A 1 78 ? 6.676 -27.844 -8.258 1 97.12 78 ARG A N 1
ATOM 630 C CA . ARG A 1 78 ? 6.031 -26.547 -8.188 1 97.12 78 ARG A CA 1
ATOM 631 C C . ARG A 1 78 ? 5.105 -26.453 -6.984 1 97.12 78 ARG A C 1
ATOM 633 O O . ARG A 1 78 ? 5.039 -25.422 -6.32 1 97.12 78 ARG A O 1
ATOM 640 N N . ILE A 1 79 ? 4.34 -27.5 -6.699 1 98.5 79 ILE A N 1
ATOM 641 C CA . ILE A 1 79 ? 3.459 -27.484 -5.539 1 98.5 79 ILE A CA 1
ATOM 642 C C . ILE A 1 79 ? 4.289 -27.422 -4.258 1 98.5 79 ILE A C 1
ATOM 644 O O . ILE A 1 79 ? 3.953 -26.688 -3.322 1 98.5 79 ILE A O 1
ATOM 648 N N . SER A 1 80 ? 5.402 -28.172 -4.281 1 98.06 80 SER A N 1
ATOM 649 C CA . SER A 1 80 ? 6.289 -28.125 -3.123 1 98.06 80 SER A CA 1
ATOM 650 C C . SER A 1 80 ? 6.824 -26.703 -2.896 1 98.06 80 SER A C 1
ATOM 652 O O . SER A 1 80 ? 6.883 -26.234 -1.76 1 98.06 80 SER A O 1
ATOM 654 N N . GLN A 1 81 ? 7.219 -26.062 -3.939 1 95.62 81 GLN A N 1
ATOM 655 C CA . GLN A 1 81 ? 7.715 -24.703 -3.854 1 95.62 81 GLN A CA 1
ATOM 656 C C . GLN A 1 81 ? 6.633 -23.75 -3.324 1 95.62 81 GLN A C 1
ATOM 658 O O . GLN A 1 81 ? 6.914 -22.891 -2.494 1 95.62 81 GLN A O 1
ATOM 663 N N . ALA A 1 82 ? 5.438 -23.906 -3.805 1 97.25 82 ALA A N 1
ATOM 664 C CA . ALA A 1 82 ? 4.316 -23.078 -3.367 1 97.25 82 ALA A CA 1
ATOM 665 C C . ALA A 1 82 ? 4.031 -23.297 -1.883 1 97.25 82 ALA A C 1
ATOM 667 O O . ALA A 1 82 ? 3.844 -22.328 -1.141 1 97.25 82 ALA A O 1
ATOM 668 N N . VAL A 1 83 ? 4.02 -24.547 -1.49 1 97.31 83 VAL A N 1
ATOM 669 C CA . VAL A 1 83 ? 3.756 -24.891 -0.097 1 97.31 83 VAL A CA 1
ATOM 670 C C . VAL A 1 83 ? 4.852 -24.312 0.795 1 97.31 83 VAL A C 1
ATOM 672 O O . VAL A 1 83 ? 4.562 -23.75 1.856 1 97.31 83 VAL A O 1
ATOM 675 N N . GLU A 1 84 ? 6.074 -24.406 0.37 1 95.62 84 GLU A N 1
ATOM 676 C CA . GLU A 1 84 ? 7.199 -23.891 1.145 1 95.62 84 GLU A CA 1
ATOM 677 C C . GLU A 1 84 ? 7.105 -22.375 1.311 1 95.62 84 GLU A C 1
ATOM 679 O O . GLU A 1 84 ? 7.426 -21.844 2.375 1 95.62 84 GLU A O 1
ATOM 684 N N . LEU A 1 85 ? 6.727 -21.734 0.276 1 94.44 85 LEU A N 1
ATOM 685 C CA . LEU A 1 85 ? 6.543 -20.281 0.357 1 94.44 85 LEU A CA 1
ATOM 686 C C . LEU A 1 85 ? 5.539 -19.922 1.448 1 94.44 85 LEU A C 1
ATOM 688 O O . LEU A 1 85 ? 5.777 -19.016 2.238 1 94.44 85 LEU A O 1
ATOM 692 N N . ARG A 1 86 ? 4.414 -20.641 1.511 1 97 86 ARG A N 1
ATOM 693 C CA . ARG A 1 86 ? 3.385 -20.375 2.508 1 97 86 ARG A CA 1
ATOM 694 C C . ARG A 1 86 ? 3.873 -20.734 3.908 1 97 86 ARG A C 1
ATOM 696 O O . ARG A 1 86 ? 3.568 -20.031 4.875 1 97 86 ARG A O 1
ATOM 703 N N . ARG A 1 87 ? 4.633 -21.766 3.99 1 94.88 87 ARG A N 1
ATOM 704 C CA . ARG A 1 87 ? 5.191 -22.141 5.285 1 94.88 87 ARG A CA 1
ATOM 705 C C . ARG A 1 87 ? 6.09 -21.031 5.832 1 94.88 87 ARG A C 1
ATOM 707 O O . ARG A 1 87 ? 6.082 -20.75 7.031 1 94.88 87 ARG A O 1
ATOM 714 N N . ARG A 1 88 ? 6.754 -20.406 4.977 1 91.56 88 ARG A N 1
ATOM 715 C CA . ARG A 1 88 ? 7.688 -19.359 5.375 1 91.56 88 ARG A CA 1
ATOM 716 C C . ARG A 1 88 ? 6.945 -18.078 5.723 1 91.56 88 ARG A C 1
ATOM 718 O O . ARG A 1 88 ? 7.293 -17.391 6.695 1 91.56 88 ARG A O 1
ATOM 725 N N . ARG A 1 89 ? 5.934 -17.75 5.012 1 92.69 89 ARG A N 1
ATOM 726 C CA . ARG A 1 89 ? 5.281 -16.453 5.137 1 92.69 89 ARG A CA 1
ATOM 727 C C . ARG A 1 89 ? 4.145 -16.516 6.148 1 92.69 89 ARG A C 1
ATOM 729 O O . ARG A 1 89 ? 3.785 -15.5 6.746 1 92.69 89 ARG A O 1
ATOM 736 N N . LEU A 1 90 ? 3.512 -17.562 6.301 1 93.38 90 LEU A N 1
ATOM 737 C CA . LEU A 1 90 ? 2.377 -17.766 7.195 1 93.38 90 LEU A CA 1
ATOM 738 C C . LEU A 1 90 ? 2.57 -19.016 8.039 1 93.38 90 LEU A C 1
ATOM 740 O O . LEU A 1 90 ? 1.779 -19.969 7.945 1 93.38 90 LEU A O 1
ATOM 744 N N . PRO A 1 91 ? 3.566 -18.734 8.953 1 86.44 91 PRO A N 1
ATOM 745 C CA . PRO A 1 91 ? 3.85 -19.938 9.734 1 86.44 91 PRO A CA 1
ATOM 746 C C . PRO A 1 91 ? 2.695 -20.328 10.656 1 86.44 91 PRO A C 1
ATOM 748 O O . PRO A 1 91 ? 2.002 -19.453 11.18 1 86.44 91 PRO A O 1
ATOM 751 N N . GLU A 1 92 ? 2.189 -21.547 10.602 1 82.69 92 GLU A N 1
ATOM 752 C CA . GLU A 1 92 ? 1.261 -22.141 11.555 1 82.69 92 GLU A CA 1
ATOM 753 C C . GLU A 1 92 ? -0.184 -21.984 11.094 1 82.69 92 GLU A C 1
ATOM 755 O O . GLU A 1 92 ? -1.117 -22.328 11.828 1 82.69 92 GLU A O 1
ATOM 760 N N . GLU A 1 93 ? -0.243 -21.281 9.93 1 86.81 93 GLU A N 1
ATOM 761 C CA . GLU A 1 93 ? -1.617 -21.094 9.477 1 86.81 93 GLU A CA 1
ATOM 762 C C . GLU A 1 93 ? -2.197 -22.375 8.906 1 86.81 93 GLU A C 1
ATOM 764 O O . GLU A 1 93 ? -1.51 -23.109 8.188 1 86.81 93 GLU A O 1
ATOM 769 N N . THR A 1 94 ? -3.43 -22.609 9.344 1 91.06 94 THR A N 1
ATOM 770 C CA . THR A 1 94 ? -4.113 -23.797 8.844 1 91.06 94 THR A CA 1
ATOM 771 C C . THR A 1 94 ? -5.172 -23.422 7.812 1 91.06 94 THR A C 1
ATOM 773 O O . THR A 1 94 ? -5.801 -24.297 7.215 1 91.06 94 THR A O 1
ATOM 776 N N . LEU A 1 95 ? -5.512 -22.25 7.688 1 95.44 95 LEU A N 1
ATOM 777 C CA . LEU A 1 95 ? -6.348 -21.688 6.629 1 95.44 95 LEU A CA 1
ATOM 778 C C . LEU A 1 95 ? -5.508 -20.891 5.633 1 95.44 95 LEU A C 1
ATOM 780 O O . LEU A 1 95 ? -5.164 -19.734 5.883 1 95.44 95 LEU A O 1
ATOM 784 N N . THR A 1 96 ? -5.133 -21.531 4.586 1 96.75 96 THR A N 1
ATOM 785 C CA . THR A 1 96 ? -4.176 -20.906 3.674 1 96.75 96 THR A CA 1
ATOM 786 C C . THR A 1 96 ? -4.434 -21.359 2.238 1 96.75 96 THR A C 1
ATOM 788 O O . THR A 1 96 ? -4.75 -22.516 1.993 1 96.75 96 THR A O 1
ATOM 791 N N . ARG A 1 97 ? -4.359 -20.469 1.281 1 97.62 97 ARG A N 1
ATOM 792 C CA . ARG A 1 97 ? -4.25 -20.859 -0.121 1 97.62 97 ARG A CA 1
ATOM 793 C C . ARG A 1 97 ? -2.836 -21.312 -0.456 1 97.62 97 ARG A C 1
ATOM 795 O O . ARG A 1 97 ? -1.906 -20.5 -0.485 1 97.62 97 ARG A O 1
ATOM 802 N N . LEU A 1 98 ? -2.734 -22.531 -0.718 1 98 98 LEU A N 1
ATOM 803 C CA . LEU A 1 98 ? -1.42 -23.141 -0.919 1 98 98 LEU A CA 1
ATOM 804 C C . LEU A 1 98 ? -0.921 -22.891 -2.34 1 98 98 LEU A C 1
ATOM 806 O O . LEU A 1 98 ? 0.286 -22.781 -2.57 1 98 98 LEU A O 1
ATOM 810 N N . VAL A 1 99 ? -1.833 -22.875 -3.275 1 98.38 99 VAL A N 1
ATOM 811 C CA . VAL A 1 99 ? -1.499 -22.641 -4.68 1 98.38 99 VAL A CA 1
ATOM 812 C C . VAL A 1 99 ? -2.439 -21.594 -5.27 1 98.38 99 VAL A C 1
ATOM 814 O O . VAL A 1 99 ? -3.662 -21.719 -5.172 1 98.38 99 VAL A O 1
ATOM 817 N N . TRP A 1 100 ? -1.832 -20.609 -5.844 1 97.88 100 TRP A N 1
ATOM 818 C CA . TRP A 1 100 ? -2.596 -19.516 -6.422 1 97.88 100 TRP A CA 1
ATOM 819 C C . TRP A 1 100 ? -2.262 -19.344 -7.902 1 97.88 100 TRP A C 1
ATOM 821 O O . TRP A 1 100 ? -1.708 -18.312 -8.297 1 97.88 100 TRP A O 1
ATOM 831 N N . SER A 1 101 ? -2.59 -20.312 -8.711 1 97.44 101 SER A N 1
ATOM 832 C CA . SER A 1 101 ? -2.59 -20.234 -10.164 1 97.44 101 SER A CA 1
ATOM 833 C C . SER A 1 101 ? -1.265 -19.688 -10.695 1 97.44 101 SER A C 1
ATOM 835 O O . SER A 1 101 ? -0.198 -20.188 -10.328 1 97.44 101 SER A O 1
ATOM 837 N N . GLU A 1 102 ? -1.307 -18.562 -11.531 1 96.88 102 GLU A N 1
ATOM 838 C CA . GLU A 1 102 ? -0.146 -17.984 -12.195 1 96.88 102 GLU A CA 1
ATOM 839 C C . GLU A 1 102 ? 0.92 -17.562 -11.188 1 96.88 102 GLU A C 1
ATOM 841 O O . GLU A 1 102 ? 2.117 -17.688 -11.461 1 96.88 102 GLU A O 1
ATOM 846 N N . SER A 1 103 ? 0.491 -17.156 -10.023 1 97 103 SER A N 1
ATOM 847 C CA . SER A 1 103 ? 1.425 -16.625 -9.039 1 97 103 SER A CA 1
ATOM 848 C C . SER A 1 103 ? 2.395 -17.688 -8.555 1 97 103 SER A C 1
ATOM 850 O O . SER A 1 103 ? 3.492 -17.375 -8.094 1 97 103 SER A O 1
ATOM 852 N N . ASP A 1 104 ? 1.987 -18.953 -8.688 1 97 104 ASP A N 1
ATOM 853 C CA . ASP A 1 104 ? 2.834 -20.047 -8.234 1 97 104 ASP A CA 1
ATOM 854 C C . ASP A 1 104 ? 3.336 -20.875 -9.422 1 97 104 ASP A C 1
ATOM 856 O O . ASP A 1 104 ? 3.828 -21.984 -9.242 1 97 104 ASP A O 1
ATOM 860 N N . GLY A 1 105 ? 3.121 -20.375 -10.625 1 96.19 105 GLY A N 1
ATOM 861 C CA . GLY A 1 105 ? 3.596 -21.062 -11.812 1 96.19 105 GLY A CA 1
ATOM 862 C C . GLY A 1 105 ? 2.742 -22.266 -12.195 1 96.19 105 GLY A C 1
ATOM 863 O O . GLY A 1 105 ? 3.227 -23.203 -12.828 1 96.19 105 GLY A O 1
ATOM 864 N N . LEU A 1 106 ? 1.552 -22.328 -11.648 1 97.94 106 LEU A N 1
ATOM 865 C CA . LEU A 1 106 ? 0.588 -23.391 -11.914 1 97.94 106 LEU A CA 1
ATOM 866 C C . LEU A 1 106 ? -0.726 -22.812 -12.438 1 97.94 106 LEU A C 1
ATOM 868 O O . LEU A 1 106 ? -1.76 -22.906 -11.773 1 97.94 106 LEU A O 1
ATOM 872 N N . PRO A 1 107 ? -0.698 -22.281 -13.695 1 97.56 107 PRO A N 1
ATOM 873 C CA . PRO A 1 107 ? -1.861 -21.547 -14.203 1 97.56 107 PRO A CA 1
ATOM 874 C C . PRO A 1 107 ? -3.145 -22.375 -14.156 1 97.56 107 PRO A C 1
ATOM 876 O O . PRO A 1 107 ? -3.223 -23.438 -14.781 1 97.56 107 PRO A O 1
ATOM 879 N N . GLY A 1 108 ? -4.109 -21.844 -13.398 1 97.06 108 GLY A N 1
ATOM 880 C CA . GLY A 1 108 ? -5.426 -22.453 -13.367 1 97.06 108 GLY A CA 1
ATOM 881 C C . GLY A 1 108 ? -5.605 -23.422 -12.211 1 97.06 108 GLY A C 1
ATOM 882 O O . GLY A 1 108 ? -6.688 -23.984 -12.023 1 97.06 108 GLY A O 1
ATOM 883 N N . LEU A 1 109 ? -4.559 -23.625 -11.453 1 98.19 109 LEU A N 1
ATOM 884 C CA . LEU A 1 109 ? -4.684 -24.516 -10.297 1 98.19 109 LEU A CA 1
ATOM 885 C C . LEU A 1 109 ? -4.812 -23.703 -9.008 1 98.19 109 LEU A C 1
ATOM 887 O O . LEU A 1 109 ? -4.004 -22.812 -8.742 1 98.19 109 LEU A O 1
ATOM 891 N N . ILE A 1 110 ? -5.832 -23.984 -8.242 1 97.62 110 ILE A N 1
ATOM 892 C CA . ILE A 1 110 ? -6.023 -23.422 -6.914 1 97.62 110 ILE A CA 1
ATOM 893 C C . ILE A 1 110 ? -6.07 -24.547 -5.879 1 97.62 110 ILE A C 1
ATOM 895 O O . ILE A 1 110 ? -6.738 -25.562 -6.09 1 97.62 110 ILE A O 1
ATOM 899 N N . VAL A 1 111 ? -5.328 -24.438 -4.875 1 98.25 111 VAL A N 1
ATOM 900 C CA . VAL A 1 111 ? -5.383 -25.375 -3.75 1 98.25 111 VAL A CA 1
ATOM 901 C C . VAL A 1 111 ? -5.504 -24.594 -2.441 1 98.25 111 VAL A C 1
ATOM 903 O O . VAL A 1 111 ? -4.621 -23.797 -2.1 1 98.25 111 VAL A O 1
ATOM 906 N N . ASP A 1 112 ? -6.57 -24.812 -1.748 1 97.12 112 ASP A N 1
ATOM 907 C CA . ASP A 1 112 ? -6.793 -24.203 -0.437 1 97.12 112 ASP A CA 1
ATOM 908 C C . ASP A 1 112 ? -6.719 -25.266 0.669 1 97.12 112 ASP A C 1
ATOM 910 O O . ASP A 1 112 ? -7.219 -26.375 0.508 1 97.12 112 ASP A O 1
ATOM 914 N N . ARG A 1 113 ? -6.098 -24.875 1.683 1 96.81 113 ARG A N 1
ATOM 915 C CA . ARG A 1 113 ? -6.035 -25.734 2.863 1 96.81 113 ARG A CA 1
ATOM 916 C C . ARG A 1 113 ? -6.977 -25.234 3.953 1 96.81 113 ARG A C 1
ATOM 918 O O . ARG A 1 113 ? -6.941 -24.062 4.32 1 96.81 113 ARG A O 1
ATOM 925 N N . TYR A 1 114 ? -7.832 -26.047 4.344 1 95.5 114 TYR A N 1
ATOM 926 C CA . TYR A 1 114 ? -8.688 -25.859 5.516 1 95.5 114 TYR A CA 1
ATOM 927 C C . TYR A 1 114 ? -8.438 -26.953 6.551 1 95.5 114 TYR A C 1
ATOM 929 O O . TYR A 1 114 ? -9.008 -28.047 6.461 1 95.5 114 TYR A O 1
ATOM 937 N N . ALA A 1 115 ? -7.582 -26.547 7.547 1 93.69 115 ALA A N 1
ATOM 938 C CA . ALA A 1 115 ? -7.16 -27.531 8.539 1 93.69 115 ALA A CA 1
ATOM 939 C C . ALA A 1 115 ? -6.523 -28.75 7.879 1 93.69 115 ALA A C 1
ATOM 941 O O . ALA A 1 115 ? -5.508 -28.625 7.188 1 93.69 115 ALA A O 1
ATOM 942 N N . ASP A 1 116 ? -7.266 -29.891 7.898 1 94.75 116 ASP A N 1
ATOM 943 C CA . ASP A 1 116 ? -6.656 -31.109 7.367 1 94.75 116 ASP A CA 1
ATOM 944 C C . ASP A 1 116 ? -7.273 -31.484 6.02 1 94.75 116 ASP A C 1
ATOM 946 O O . ASP A 1 116 ? -7.051 -32.594 5.52 1 94.75 116 ASP A O 1
ATOM 950 N N . TYR A 1 117 ? -7.988 -30.562 5.465 1 96.62 117 TYR A N 1
ATOM 951 C CA . TYR A 1 117 ? -8.609 -30.797 4.168 1 96.62 117 TYR A CA 1
ATOM 952 C C . TYR A 1 117 ? -8.031 -29.875 3.105 1 96.62 117 TYR A C 1
ATOM 954 O O . TYR A 1 117 ? -7.5 -28.812 3.422 1 96.62 117 TYR A O 1
ATOM 962 N N . LEU A 1 118 ? -8.086 -30.34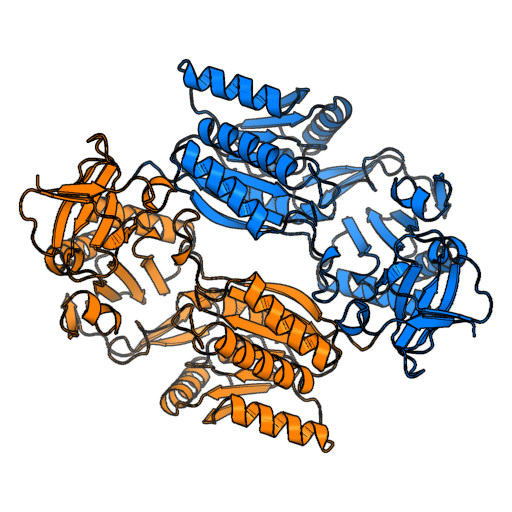4 1.914 1 97.31 118 LEU A N 1
ATOM 963 C CA . LEU A 1 118 ? -7.727 -29.516 0.772 1 97.31 118 LEU A CA 1
ATOM 964 C C . LEU A 1 118 ? -8.922 -29.312 -0.151 1 97.31 118 LEU A C 1
ATOM 966 O O . LEU A 1 118 ? -9.727 -30.219 -0.351 1 97.31 118 LEU A O 1
ATOM 970 N N . VAL A 1 119 ? -9.086 -28.141 -0.605 1 96.88 119 VAL A N 1
ATOM 971 C CA . VAL A 1 119 ? -10.023 -27.844 -1.68 1 96.88 119 VAL A CA 1
ATOM 972 C C . VAL A 1 119 ? -9.258 -27.484 -2.949 1 96.88 119 VAL A C 1
ATOM 974 O O . VAL A 1 119 ? -8.414 -26.578 -2.938 1 96.88 119 VAL A O 1
ATOM 977 N N . VAL A 1 120 ? -9.562 -28.156 -4.027 1 97.31 120 VAL A N 1
ATOM 978 C CA . VAL A 1 120 ? -8.82 -28 -5.273 1 97.31 120 VAL A CA 1
ATOM 979 C C . VAL A 1 120 ? -9.758 -27.484 -6.363 1 97.31 120 VAL A C 1
ATOM 981 O O . VAL A 1 120 ? -10.906 -27.906 -6.465 1 97.31 120 VAL A O 1
ATOM 984 N N . GLN A 1 121 ? -9.281 -26.531 -7.086 1 96.5 121 GLN A N 1
ATOM 985 C CA . GLN A 1 121 ? -9.961 -26.078 -8.297 1 96.5 121 GLN A CA 1
ATOM 986 C C . GLN A 1 121 ? -9.031 -26.156 -9.508 1 96.5 121 GLN A C 1
ATOM 988 O O . GLN A 1 121 ? -7.852 -25.812 -9.414 1 96.5 121 GLN A O 1
ATOM 993 N N . THR A 1 122 ? -9.516 -26.703 -10.594 1 97.19 122 THR A N 1
ATOM 994 C CA . THR A 1 122 ? -8.852 -26.672 -11.883 1 97.19 122 THR A CA 1
ATOM 995 C C . THR A 1 122 ? -9.594 -25.75 -12.852 1 97.19 122 THR A C 1
ATOM 997 O O . THR A 1 122 ? -10.625 -26.125 -13.398 1 97.19 122 THR A O 1
ATOM 1000 N N . LEU A 1 123 ? -8.969 -24.625 -13.133 1 95.75 123 LEU A N 1
ATOM 1001 C CA . LEU A 1 123 ? -9.672 -23.578 -13.852 1 95.75 123 LEU A CA 1
ATOM 1002 C C . LEU A 1 123 ? -9.227 -23.516 -15.312 1 95.75 123 LEU A C 1
ATOM 1004 O O . LEU A 1 123 ? -9.664 -22.656 -16.062 1 95.75 123 LEU A O 1
ATOM 1008 N N . THR A 1 124 ? -8.344 -24.391 -15.727 1 96.88 124 THR A N 1
ATOM 1009 C CA . THR A 1 124 ? -7.957 -24.578 -17.125 1 96.88 124 THR A CA 1
ATOM 1010 C C . THR A 1 124 ? -8.102 -26.047 -17.531 1 96.88 124 THR A C 1
ATOM 1012 O O . THR A 1 124 ? -7.953 -26.953 -16.703 1 96.88 124 THR A O 1
ATOM 1015 N N . ILE A 1 125 ? -8.359 -26.234 -18.828 1 97.19 125 ILE A N 1
ATOM 1016 C CA . ILE A 1 125 ? -8.539 -27.594 -19.328 1 97.19 125 ILE A CA 1
ATOM 1017 C C . ILE A 1 125 ? -7.234 -28.375 -19.172 1 97.19 125 ILE A C 1
ATOM 1019 O O . ILE A 1 125 ? -7.254 -29.578 -18.922 1 97.19 125 ILE A O 1
ATOM 1023 N N . ALA A 1 126 ? -6.109 -27.703 -19.266 1 97.81 126 ALA A N 1
ATOM 1024 C CA . ALA A 1 126 ? -4.816 -28.375 -19.094 1 97.81 126 ALA A CA 1
ATOM 1025 C C . ALA A 1 126 ? -4.676 -28.953 -17.688 1 97.81 126 ALA A C 1
ATOM 1027 O O . ALA A 1 126 ? -4.223 -30.078 -17.516 1 97.81 126 ALA A O 1
ATOM 1028 N N . MET A 1 127 ? -5.043 -28.203 -16.703 1 98.12 127 MET A N 1
ATOM 1029 C CA . MET A 1 127 ? -4.98 -28.672 -15.32 1 98.12 127 MET A CA 1
ATOM 1030 C C . MET A 1 127 ? -6.027 -29.75 -15.07 1 98.12 127 MET A C 1
ATOM 1032 O O . MET A 1 127 ? -5.762 -30.734 -14.367 1 98.12 127 MET A O 1
ATOM 1036 N N . GLU A 1 128 ? -7.203 -29.547 -15.656 1 97.38 128 GLU A N 1
ATOM 1037 C CA . GLU A 1 128 ? -8.266 -30.531 -15.508 1 97.38 128 GLU A CA 1
ATOM 1038 C C . GLU A 1 128 ? -7.82 -31.891 -16.031 1 97.38 128 GLU A C 1
ATOM 1040 O O . GLU A 1 128 ? -8.07 -32.938 -15.406 1 97.38 128 GLU A O 1
ATOM 1045 N N . CYS A 1 129 ? -7.137 -31.875 -17.141 1 97.12 129 CYS A N 1
ATOM 1046 C CA . CYS A 1 129 ? -6.652 -33.094 -17.766 1 97.12 129 CYS A CA 1
ATOM 1047 C C . CYS A 1 129 ? -5.617 -33.781 -16.875 1 97.12 129 CYS A C 1
ATOM 1049 O O . CYS A 1 129 ? -5.41 -35 -16.984 1 97.12 129 CYS A O 1
ATOM 1051 N N . ARG A 1 130 ? -5.012 -33.094 -16.016 1 98.38 130 ARG A N 1
ATOM 1052 C CA . ARG A 1 130 ? -3.934 -33.594 -15.188 1 98.38 130 ARG A CA 1
ATOM 1053 C C . ARG A 1 130 ? -4.379 -33.75 -13.734 1 98.38 130 ARG A C 1
ATOM 1055 O O . ARG A 1 130 ? -3.551 -33.969 -12.844 1 98.38 130 ARG A O 1
ATOM 1062 N N . LEU A 1 131 ? -5.664 -33.656 -13.445 1 98.06 131 LEU A N 1
ATOM 1063 C CA . LEU A 1 131 ? -6.207 -33.688 -12.094 1 98.06 131 LEU A CA 1
ATOM 1064 C C . LEU A 1 131 ? -5.77 -34.938 -11.352 1 98.06 131 LEU A C 1
ATOM 1066 O O . LEU A 1 131 ? -5.363 -34.875 -10.188 1 98.06 131 LEU A O 1
ATOM 1070 N N . PRO A 1 132 ? -5.758 -36.125 -11.992 1 98.38 132 PRO A N 1
ATOM 1071 C CA . PRO A 1 132 ? -5.316 -37.312 -11.258 1 98.38 132 PRO A CA 1
ATOM 1072 C C . PRO A 1 132 ? -3.871 -37.219 -10.781 1 98.38 132 PRO A C 1
ATOM 1074 O O . PRO A 1 132 ? -3.561 -37.594 -9.648 1 98.38 132 PRO A O 1
ATOM 1077 N N . ILE A 1 133 ? -3.008 -36.688 -11.602 1 98.62 133 ILE A N 1
ATOM 1078 C CA . ILE A 1 133 ? -1.604 -36.531 -11.242 1 98.62 133 ILE A CA 1
ATOM 1079 C C . ILE A 1 133 ? -1.483 -35.5 -10.102 1 98.62 133 ILE A C 1
ATOM 1081 O O . ILE A 1 133 ? -0.744 -35.75 -9.141 1 98.62 133 ILE A O 1
ATOM 1085 N N . ILE A 1 134 ? -2.242 -34.406 -10.18 1 98.81 134 ILE A N 1
ATOM 1086 C CA . ILE A 1 134 ? -2.215 -33.344 -9.188 1 98.81 134 ILE A CA 1
ATOM 1087 C C . ILE A 1 134 ? -2.67 -33.875 -7.832 1 98.81 134 ILE A C 1
ATOM 1089 O O . ILE A 1 134 ? -2.027 -33.625 -6.812 1 98.81 134 ILE A O 1
ATOM 1093 N N . LEU A 1 135 ? -3.746 -34.656 -7.84 1 98.75 135 LEU A N 1
ATOM 1094 C CA . LEU A 1 135 ? -4.277 -35.25 -6.605 1 98.75 135 LEU A CA 1
ATOM 1095 C C . LEU A 1 135 ? -3.264 -36.188 -5.961 1 98.75 135 LEU A C 1
ATOM 1097 O O . LEU A 1 135 ? -3.086 -36.156 -4.738 1 98.75 135 LEU A O 1
ATOM 1101 N N . ASN A 1 136 ? -2.598 -36.969 -6.789 1 98.69 136 ASN A N 1
ATOM 1102 C CA . ASN A 1 136 ? -1.566 -37.844 -6.266 1 98.69 136 ASN A CA 1
ATOM 1103 C C . ASN A 1 136 ? -0.435 -37.062 -5.605 1 98.69 136 ASN A C 1
ATOM 1105 O O . ASN A 1 136 ? 0.023 -37.438 -4.52 1 98.69 136 ASN A O 1
ATOM 1109 N N . VAL A 1 137 ? -0.046 -36.031 -6.258 1 98.75 137 VAL A N 1
ATOM 1110 C CA . VAL A 1 137 ? 1.048 -35.188 -5.742 1 98.75 137 VAL A CA 1
ATOM 1111 C C . VAL A 1 137 ? 0.634 -34.562 -4.422 1 98.75 137 VAL A C 1
ATOM 1113 O O . VAL A 1 137 ? 1.412 -34.531 -3.467 1 98.75 137 VAL A O 1
ATOM 1116 N N . LEU A 1 138 ? -0.561 -34.031 -4.348 1 98.75 138 LEU A N 1
ATOM 1117 C CA . LEU A 1 138 ? -1.063 -33.406 -3.139 1 98.75 138 LEU A CA 1
ATOM 1118 C C . LEU A 1 138 ? -1.134 -34.406 -1.983 1 98.75 138 LEU A C 1
ATOM 1120 O O . LEU A 1 138 ? -0.777 -34.062 -0.851 1 98.75 138 LEU A O 1
ATOM 1124 N N . GLU A 1 139 ? -1.579 -35.594 -2.248 1 98.44 139 GLU A N 1
ATOM 1125 C CA . GLU A 1 139 ? -1.632 -36.625 -1.223 1 98.44 139 GLU A CA 1
ATOM 1126 C C . GLU A 1 139 ? -0.236 -36.969 -0.713 1 98.44 139 GLU A C 1
ATOM 1128 O O . GLU A 1 139 ? -0.023 -37.094 0.495 1 98.44 139 GLU A O 1
ATOM 1133 N N . ASP A 1 140 ? 0.642 -37.094 -1.653 1 98.12 140 ASP A N 1
ATOM 1134 C CA . ASP A 1 140 ? 2.01 -37.469 -1.308 1 98.12 140 ASP A CA 1
ATOM 1135 C C . ASP A 1 140 ? 2.68 -36.375 -0.469 1 98.12 140 ASP A C 1
ATOM 1137 O O . ASP A 1 140 ? 3.377 -36.688 0.502 1 98.12 140 ASP A O 1
ATOM 1141 N N . LEU A 1 141 ? 2.443 -35.125 -0.845 1 97.69 141 LEU A N 1
ATOM 1142 C CA . LEU A 1 141 ? 3.156 -34 -0.237 1 97.69 141 LEU A CA 1
ATOM 1143 C C . LEU A 1 141 ? 2.525 -33.625 1.098 1 97.69 141 LEU A C 1
ATOM 1145 O O . LEU A 1 141 ? 3.229 -33.219 2.027 1 97.69 141 LEU A O 1
ATOM 1149 N N . LEU A 1 142 ? 1.12 -33.781 1.229 1 97.44 142 LEU A N 1
ATOM 1150 C CA . LEU A 1 142 ? 0.472 -33.094 2.34 1 97.44 142 LEU A CA 1
ATOM 1151 C C . LEU A 1 142 ? -0.327 -34.062 3.193 1 97.44 142 LEU A C 1
ATOM 1153 O O . LEU A 1 142 ? -0.77 -33.719 4.293 1 97.44 142 LEU A O 1
ATOM 1157 N N . SER A 1 143 ? -0.555 -35.312 2.744 1 97.88 143 SER A N 1
ATOM 1158 C CA . SER A 1 143 ? -1.288 -36.344 3.463 1 97.88 143 SER A CA 1
ATOM 1159 C C . SER A 1 143 ? -2.557 -35.781 4.098 1 97.88 143 SER A C 1
ATOM 1161 O O . SER A 1 143 ? -2.781 -35.938 5.297 1 97.88 143 SER A O 1
ATOM 1163 N N . PRO A 1 144 ? -3.449 -35.188 3.293 1 97.62 144 PRO A N 1
ATOM 1164 C CA . PRO A 1 144 ? -4.676 -34.625 3.842 1 97.62 144 PRO A CA 1
ATOM 1165 C C . PRO A 1 144 ? -5.691 -35.656 4.266 1 97.62 144 PRO A C 1
ATOM 1167 O O . PRO A 1 144 ? -5.625 -36.812 3.809 1 97.62 144 PRO A O 1
ATOM 1170 N N . ARG A 1 145 ? -6.625 -35.281 5.137 1 97.56 145 ARG A N 1
ATOM 1171 C CA . ARG A 1 145 ? -7.738 -36.125 5.527 1 97.56 145 ARG A CA 1
ATOM 1172 C C . ARG A 1 145 ? -8.695 -36.344 4.363 1 97.56 145 ARG A C 1
ATOM 1174 O O . ARG A 1 145 ? -9.312 -37.406 4.246 1 97.56 145 ARG A O 1
ATOM 1181 N N . GLY A 1 146 ? -8.789 -35.375 3.512 1 97.31 146 GLY A N 1
ATOM 1182 C CA . GLY A 1 146 ? -9.617 -35.406 2.316 1 97.31 146 GLY A CA 1
ATOM 1183 C C . GLY A 1 146 ? -9.336 -34.281 1.349 1 97.31 146 GLY A C 1
ATOM 1184 O O . GLY A 1 146 ? -8.766 -33.25 1.732 1 97.31 146 GLY A O 1
ATOM 1185 N N . ILE A 1 147 ? -9.594 -34.562 0.099 1 97.75 147 ILE A N 1
ATOM 1186 C CA . ILE A 1 147 ? -9.477 -33.562 -0.95 1 97.75 147 ILE A CA 1
ATOM 1187 C C . ILE A 1 147 ? -10.812 -33.406 -1.665 1 97.75 147 ILE A C 1
ATOM 1189 O O . ILE A 1 147 ? -11.367 -34.375 -2.178 1 97.75 147 ILE A O 1
ATOM 1193 N N . ILE A 1 148 ? -11.289 -32.188 -1.605 1 96.06 148 ILE A N 1
ATOM 1194 C CA . ILE A 1 148 ? -12.508 -31.875 -2.34 1 96.06 148 ILE A CA 1
ATOM 1195 C C . ILE A 1 148 ? -12.156 -31.094 -3.604 1 96.06 148 ILE A C 1
ATOM 1197 O O . ILE A 1 148 ? -11.375 -30.125 -3.553 1 96.06 148 ILE A O 1
ATOM 1201 N N . VAL A 1 149 ? -12.648 -31.5 -4.723 1 95.81 149 VAL A N 1
ATOM 1202 C CA . VAL A 1 149 ? -12.547 -30.734 -5.961 1 95.81 149 VAL A CA 1
ATOM 1203 C C . VAL A 1 149 ? -13.812 -29.906 -6.16 1 95.81 149 VAL A C 1
ATOM 1205 O O . VAL A 1 149 ? -14.914 -30.453 -6.281 1 95.81 149 VAL A O 1
ATOM 1208 N N . ARG A 1 150 ? -13.633 -28.656 -6.066 1 93.56 150 ARG A N 1
ATOM 1209 C CA . ARG A 1 150 ? -14.75 -27.719 -6.223 1 93.56 150 ARG A CA 1
ATOM 1210 C C . ARG A 1 150 ? -14.617 -26.906 -7.504 1 93.56 150 ARG A C 1
ATOM 1212 O O . ARG A 1 150 ? -14.18 -25.75 -7.465 1 93.56 150 ARG A O 1
ATOM 1219 N N . ASN A 1 151 ? -15.039 -27.438 -8.602 1 91.62 151 ASN A N 1
ATOM 1220 C CA . ASN A 1 151 ? -15.07 -26.734 -9.883 1 91.62 151 ASN A CA 1
ATOM 1221 C C . ASN A 1 151 ? -16.438 -26.125 -10.164 1 91.62 151 ASN A C 1
ATOM 1223 O O . ASN A 1 151 ? -17.141 -26.578 -11.078 1 91.62 151 ASN A O 1
ATOM 1227 N N . ASP A 1 152 ? -16.75 -25.141 -9.461 1 86.19 152 ASP A N 1
ATOM 1228 C CA . ASP A 1 152 ? -18.062 -24.516 -9.594 1 86.19 152 ASP A CA 1
ATOM 1229 C C . ASP A 1 152 ? -17.938 -23.047 -9.953 1 86.19 152 ASP A C 1
ATOM 1231 O O . ASP A 1 152 ? -18.891 -22.281 -9.812 1 86.19 152 ASP A O 1
ATOM 1235 N N . SER A 1 153 ? -16.797 -22.656 -10.383 1 85.44 153 SER A N 1
ATOM 1236 C CA . SER A 1 153 ? -16.578 -21.281 -10.812 1 85.44 153 SER A CA 1
ATOM 1237 C C . SER A 1 153 ? -17.203 -21.031 -12.188 1 85.44 153 SER A C 1
ATOM 1239 O O . SER A 1 153 ? -17.141 -21.891 -13.062 1 85.44 153 SER A O 1
ATOM 1241 N N . PRO A 1 154 ? -17.703 -19.859 -12.367 1 80.69 154 PRO A N 1
ATOM 1242 C CA . PRO A 1 154 ? -18.25 -19.516 -13.688 1 80.69 154 PRO A CA 1
ATOM 1243 C C . PRO A 1 154 ? -17.172 -19.453 -14.773 1 80.69 154 PRO A C 1
ATOM 1245 O O . PRO A 1 154 ? -17.484 -19.609 -15.961 1 80.69 154 PRO A O 1
ATOM 1248 N N . MET A 1 155 ? -15.984 -19.375 -14.391 1 81.5 155 MET A N 1
ATOM 1249 C CA . MET A 1 155 ? -14.883 -19.25 -15.336 1 81.5 155 MET A CA 1
ATOM 1250 C C . MET A 1 155 ? -14.656 -20.562 -16.078 1 81.5 155 MET A C 1
ATOM 1252 O O . MET A 1 155 ? -14.023 -20.578 -17.141 1 81.5 155 MET A O 1
ATOM 1256 N N . LEU A 1 156 ? -15.242 -21.625 -15.648 1 87.62 156 LEU A N 1
ATOM 1257 C CA . LEU A 1 156 ? -15.016 -22.953 -16.203 1 87.62 156 LEU A CA 1
ATOM 1258 C C . LEU A 1 156 ? -15.641 -23.078 -17.594 1 87.62 156 LEU A C 1
ATOM 1260 O O . LEU A 1 156 ? -15.148 -23.812 -18.438 1 87.62 156 LEU A O 1
ATOM 1264 N N . ALA A 1 157 ? -16.656 -22.297 -17.75 1 85.44 157 ALA A N 1
ATOM 1265 C CA . ALA A 1 157 ? -17.359 -22.344 -19.031 1 85.44 157 ALA A CA 1
ATOM 1266 C C . ALA A 1 157 ? -16.438 -21.953 -20.188 1 85.44 157 ALA A C 1
ATOM 1268 O O . ALA A 1 157 ? -16.453 -22.594 -21.234 1 85.44 157 ALA A O 1
ATOM 1269 N N . ALA A 1 158 ? -15.641 -20.984 -19.906 1 85.06 158 ALA A N 1
ATOM 1270 C CA . ALA A 1 158 ? -14.711 -20.5 -20.938 1 85.06 158 ALA A CA 1
ATOM 1271 C C . ALA A 1 158 ? -13.672 -21.562 -21.281 1 85.06 158 ALA A C 1
ATOM 1273 O O . ALA A 1 158 ? -13.102 -21.547 -22.375 1 85.06 158 ALA A O 1
ATOM 1274 N N . GLU A 1 159 ? -13.492 -22.562 -20.438 1 91.06 159 GLU A N 1
ATOM 1275 C CA . GLU A 1 159 ? -12.484 -23.594 -20.625 1 91.06 159 GLU A CA 1
ATOM 1276 C C . GLU A 1 159 ? -13.125 -24.906 -21.109 1 91.06 159 GLU A C 1
ATOM 1278 O O . GLU A 1 159 ? -12.422 -25.891 -21.359 1 91.06 159 GLU A O 1
ATOM 1283 N N . GLY A 1 160 ? -14.438 -24.859 -21.188 1 89.94 160 GLY A N 1
ATOM 1284 C CA . GLY A 1 160 ? -15.148 -26.047 -21.625 1 89.94 160 GLY A CA 1
ATOM 1285 C C . GLY A 1 160 ? -15.18 -27.141 -20.578 1 89.94 160 GLY A C 1
ATOM 1286 O O . GLY A 1 160 ? -15.188 -28.328 -20.906 1 89.94 160 GLY A O 1
ATOM 1287 N N . ILE A 1 161 ? -15.039 -26.812 -19.359 1 91.81 161 ILE A N 1
ATOM 1288 C CA . ILE A 1 161 ? -15.055 -27.75 -18.25 1 91.81 161 ILE A CA 1
ATOM 1289 C C . ILE A 1 161 ? -16.438 -27.766 -17.594 1 91.81 161 ILE A C 1
ATOM 1291 O O . ILE A 1 161 ? -16.984 -26.719 -17.266 1 91.81 161 ILE A O 1
ATOM 1295 N N . SER A 1 162 ? -17 -28.922 -17.438 1 91.81 162 SER A N 1
ATOM 1296 C CA . SER A 1 162 ? -18.281 -29.031 -16.75 1 91.81 162 SER A CA 1
ATOM 1297 C C . SER A 1 162 ? -18.125 -28.844 -15.25 1 91.81 162 SER A C 1
ATOM 1299 O O . SER A 1 162 ? -17.25 -29.453 -14.625 1 91.81 162 SER A O 1
ATOM 1301 N N . PRO A 1 163 ? -18.984 -28 -14.742 1 91.25 163 PRO A N 1
ATOM 1302 C CA . PRO A 1 163 ? -18.906 -27.781 -13.297 1 91.25 163 PRO A CA 1
ATOM 1303 C C . PRO A 1 163 ? -19.172 -29.062 -12.492 1 91.25 163 PRO A C 1
ATOM 1305 O O . PRO A 1 163 ? -19.984 -29.891 -12.906 1 91.25 163 PRO A O 1
ATOM 1308 N N . SER A 1 164 ? -18.469 -29.188 -11.383 1 90.56 164 SER A N 1
ATOM 1309 C CA . SER A 1 164 ? -18.672 -30.344 -10.5 1 90.56 164 SER A CA 1
ATOM 1310 C C . SER A 1 164 ? -18.094 -30.078 -9.117 1 90.56 164 SER A C 1
ATOM 1312 O O . SER A 1 164 ? -17.125 -29.328 -8.969 1 90.56 164 SER A O 1
ATOM 1314 N N . VAL A 1 165 ? -18.766 -30.594 -8.102 1 92 165 VAL A N 1
ATOM 1315 C CA . VAL A 1 165 ? -18.281 -30.625 -6.723 1 92 165 VAL A CA 1
ATOM 1316 C C . VAL A 1 165 ? -18.281 -32.062 -6.203 1 92 165 VAL A C 1
ATOM 1318 O O . VAL A 1 165 ? -19.312 -32.719 -6.211 1 92 165 VAL A O 1
ATOM 1321 N N . ARG A 1 166 ? -17.094 -32.5 -5.812 1 92.94 166 ARG A N 1
ATOM 1322 C CA . ARG A 1 166 ? -17.031 -33.875 -5.344 1 92.94 166 ARG A CA 1
ATOM 1323 C C . ARG A 1 166 ? -15.828 -34.094 -4.43 1 92.94 166 ARG A C 1
ATOM 1325 O O . ARG A 1 166 ? -14.812 -33.438 -4.566 1 92.94 166 ARG A O 1
ATOM 1332 N N . VAL A 1 167 ? -15.961 -35.062 -3.58 1 95.31 167 VAL A N 1
ATOM 1333 C CA . VAL A 1 167 ? -14.82 -35.531 -2.812 1 95.31 167 VAL A CA 1
ATOM 1334 C C . VAL A 1 167 ? -13.969 -36.469 -3.68 1 95.31 167 VAL A C 1
ATOM 1336 O O . VAL A 1 167 ? -14.43 -37.531 -4.109 1 95.31 167 VAL A O 1
ATOM 1339 N N . ALA A 1 168 ? -12.797 -36.062 -3.932 1 96.62 168 ALA A N 1
ATOM 1340 C CA . ALA A 1 168 ? -11.953 -36.812 -4.859 1 96.62 168 ALA A CA 1
ATOM 1341 C C . ALA A 1 168 ? -11.094 -37.844 -4.121 1 96.62 168 ALA A C 1
ATOM 1343 O O . ALA A 1 168 ? -10.758 -38.875 -4.672 1 96.62 168 ALA A O 1
ATOM 1344 N N . ARG A 1 169 ? -10.711 -37.406 -2.934 1 96.75 169 ARG A N 1
ATOM 1345 C CA . ARG A 1 169 ? -9.867 -38.281 -2.119 1 96.75 169 ARG A CA 1
ATOM 1346 C C . ARG A 1 169 ? -10.281 -38.25 -0.654 1 96.75 169 ARG A C 1
ATOM 1348 O O . ARG A 1 169 ? -10.734 -37.188 -0.163 1 96.75 169 ARG A O 1
ATOM 1355 N N . GLY A 1 170 ? -10.195 -39.312 -0.023 1 96.25 170 GLY A N 1
ATOM 1356 C CA . GLY A 1 170 ? -10.305 -39.344 1.426 1 96.25 170 GLY A CA 1
ATOM 1357 C C . GLY A 1 170 ? -11.727 -39.188 1.924 1 96.25 170 GLY A C 1
ATOM 1358 O O . GLY A 1 170 ? -12.672 -39.625 1.286 1 96.25 170 GLY A O 1
ATOM 1359 N N . GLN A 1 171 ? -11.836 -38.594 3.141 1 94.38 171 GLN A N 1
ATOM 1360 C CA . GLN A 1 171 ? -13.094 -38.5 3.873 1 94.38 171 GLN A CA 1
ATOM 1361 C C . GLN A 1 171 ? -13.898 -37.281 3.428 1 94.38 171 GLN A C 1
ATOM 1363 O O . GLN A 1 171 ? -13.328 -36.219 3.131 1 94.38 171 GLN A O 1
ATOM 1368 N N . GLN A 1 172 ? -15.164 -37.438 3.473 1 91.5 172 GLN A N 1
ATOM 1369 C CA . GLN A 1 172 ? -16.062 -36.312 3.27 1 91.5 172 GLN A CA 1
ATOM 1370 C C . GLN A 1 172 ? -16.062 -35.375 4.477 1 91.5 172 GLN A C 1
ATOM 1372 O O . GLN A 1 172 ? -16.281 -35.812 5.609 1 91.5 172 GLN A O 1
ATOM 1377 N N . PRO A 1 173 ? -15.805 -34.156 4.18 1 89.62 173 PRO A N 1
ATOM 1378 C CA . PRO A 1 173 ? -15.75 -33.25 5.332 1 89.62 173 PRO A CA 1
ATOM 1379 C C . PRO A 1 173 ? -17.141 -32.875 5.844 1 89.62 173 PRO A C 1
ATOM 1381 O O . PRO A 1 173 ? -18.016 -32.531 5.051 1 89.62 173 PRO A O 1
ATOM 1384 N N . GLU A 1 174 ? -17.297 -32.969 7.129 1 91 174 GLU A N 1
ATOM 1385 C CA . GLU A 1 174 ? -18.391 -32.281 7.824 1 91 174 GLU A CA 1
ATOM 1386 C C . GLU A 1 174 ? -18.016 -30.875 8.242 1 91 174 GLU A C 1
ATOM 1388 O O . GLU A 1 174 ? -16.828 -30.547 8.289 1 91 174 GLU A O 1
ATOM 1393 N N . PRO A 1 175 ? -19.094 -30.094 8.414 1 92.12 175 PRO A N 1
ATOM 1394 C CA . PRO A 1 175 ? -18.75 -28.75 8.898 1 92.12 175 PRO A CA 1
ATOM 1395 C C . PRO A 1 175 ? -17.906 -28.797 10.164 1 92.12 175 PRO A C 1
ATOM 1397 O O . PRO A 1 175 ? -18.125 -29.641 11.039 1 92.12 175 PRO A O 1
ATOM 1400 N N . PHE A 1 176 ? -16.906 -27.969 10.195 1 93.62 176 PHE A N 1
ATOM 1401 C CA . PHE A 1 176 ? -16.016 -27.922 11.344 1 93.62 176 PHE A CA 1
ATOM 1402 C C . PHE A 1 176 ? -15.562 -26.5 11.641 1 93.62 176 PHE A C 1
ATOM 1404 O O . PHE A 1 176 ? -15.633 -25.641 10.766 1 93.62 176 PHE A O 1
ATOM 1411 N N . ALA A 1 177 ? -15.141 -26.297 12.859 1 94.62 177 ALA A N 1
ATOM 1412 C CA . ALA A 1 177 ? -14.633 -24.984 13.266 1 94.62 177 ALA A CA 1
ATOM 1413 C C . ALA A 1 177 ? -13.141 -24.859 12.969 1 94.62 177 ALA A C 1
ATOM 1415 O O . ALA A 1 177 ? -12.383 -25.812 13.156 1 94.62 177 ALA A O 1
ATOM 1416 N N . ALA A 1 178 ? -12.734 -23.75 12.398 1 93.31 178 ALA A N 1
ATOM 1417 C CA . ALA A 1 178 ? -11.328 -23.422 12.211 1 93.31 178 ALA A CA 1
ATOM 1418 C C . ALA A 1 178 ? -11.047 -21.969 12.57 1 93.31 178 ALA A C 1
ATOM 1420 O O . ALA A 1 178 ? -11.938 -21.125 12.508 1 93.31 178 ALA A O 1
ATOM 1421 N N . ARG A 1 179 ? -9.789 -21.75 12.914 1 93.06 179 ARG A N 1
ATOM 1422 C CA . ARG A 1 179 ? -9.445 -20.453 13.453 1 93.06 179 ARG A CA 1
ATOM 1423 C C . ARG A 1 179 ? -8.453 -19.719 12.555 1 93.06 179 ARG A C 1
ATOM 1425 O O . ARG A 1 179 ? -7.543 -20.344 12 1 93.06 179 ARG A O 1
ATOM 1432 N N . SER A 1 180 ? -8.625 -18.422 12.414 1 90.19 180 SER A N 1
ATOM 1433 C CA . SER A 1 180 ? -7.629 -17.484 11.898 1 90.19 180 SER A CA 1
ATOM 1434 C C . SER A 1 180 ? -7.465 -16.297 12.828 1 90.19 180 SER A C 1
ATOM 1436 O O . SER A 1 180 ? -8.383 -15.484 12.969 1 90.19 180 SER A O 1
ATOM 1438 N N . GLY A 1 181 ? -6.312 -16.172 13.32 1 90.31 181 GLY A N 1
ATOM 1439 C CA . GLY A 1 181 ? -6.168 -15.18 14.367 1 90.31 181 GLY A CA 1
ATOM 1440 C C . GLY A 1 181 ? -7.098 -15.406 15.547 1 90.31 181 GLY A C 1
ATOM 1441 O O . GLY A 1 181 ? -7.129 -16.5 16.109 1 90.31 181 GLY A O 1
ATOM 1442 N N . SER A 1 182 ? -7.871 -14.375 15.836 1 93 182 SER A N 1
ATOM 1443 C CA . SER A 1 182 ? -8.773 -14.461 16.984 1 93 182 SER A CA 1
ATOM 1444 C C . SER A 1 182 ? -10.141 -14.992 16.562 1 93 182 SER A C 1
ATOM 1446 O O . SER A 1 182 ? -10.961 -15.352 17.422 1 93 182 SER A O 1
ATOM 1448 N N . VAL A 1 183 ? -10.383 -15.125 15.32 1 95.94 183 VAL A N 1
ATOM 1449 C CA . VAL A 1 183 ? -11.734 -15.414 14.852 1 95.94 183 VAL A CA 1
ATOM 1450 C C . VAL A 1 183 ? -11.859 -16.906 14.523 1 95.94 183 VAL A C 1
ATOM 1452 O O . VAL A 1 183 ? -10.969 -17.484 13.898 1 95.94 183 VAL A O 1
ATOM 1455 N N . GLN A 1 184 ? -12.922 -17.438 14.922 1 96.19 184 GLN A N 1
ATOM 1456 C CA . GLN A 1 184 ? -13.297 -18.797 14.539 1 96.19 184 GLN A CA 1
ATOM 1457 C C . GLN A 1 184 ? -14.445 -18.781 13.539 1 96.19 184 GLN A C 1
ATOM 1459 O O . GLN A 1 184 ? -15.375 -17.984 13.664 1 96.19 184 GLN A O 1
ATOM 1464 N N . PHE A 1 185 ? -14.305 -19.625 12.57 1 94.5 185 PHE A N 1
ATOM 1465 C CA . PHE A 1 185 ? -15.352 -19.781 11.562 1 94.5 185 PHE A CA 1
ATOM 1466 C C . PHE A 1 185 ? -15.852 -21.234 11.516 1 94.5 185 PHE A C 1
ATOM 1468 O O . PHE A 1 185 ? -15.062 -22.172 11.641 1 94.5 185 PHE A O 1
ATOM 1475 N N . MET A 1 186 ? -17.141 -21.328 11.391 1 93.75 186 MET A N 1
ATOM 1476 C CA . MET A 1 186 ? -17.672 -22.609 10.969 1 93.75 186 MET A CA 1
ATOM 1477 C C . MET A 1 186 ? -17.531 -22.812 9.469 1 93.75 186 MET A C 1
ATOM 1479 O O . MET A 1 186 ? -18.125 -22.078 8.68 1 93.75 186 MET A O 1
ATOM 1483 N N . ILE A 1 187 ? -16.734 -23.828 9.086 1 92.12 187 ILE A N 1
ATOM 1484 C CA . ILE A 1 187 ? -16.375 -24.031 7.684 1 92.12 187 ILE A CA 1
ATOM 1485 C C . ILE A 1 187 ? -17.203 -25.172 7.105 1 92.12 187 ILE A C 1
ATOM 1487 O O . ILE A 1 187 ? -17.297 -26.25 7.715 1 92.12 187 ILE A O 1
ATOM 1491 N N . ASP A 1 188 ? -17.828 -24.844 6.051 1 89.44 188 ASP A N 1
ATOM 1492 C CA . ASP A 1 188 ? -18.5 -25.875 5.25 1 89.44 188 ASP A CA 1
ATOM 1493 C C . ASP A 1 188 ? -17.906 -25.953 3.85 1 89.44 188 ASP A C 1
ATOM 1495 O O . ASP A 1 188 ? -18.172 -25.109 2.998 1 89.44 188 ASP A O 1
ATOM 1499 N N . LEU A 1 189 ? -17.172 -27 3.564 1 89.31 189 LEU A N 1
ATOM 1500 C CA . LEU A 1 189 ? -16.406 -27.109 2.334 1 89.31 189 LEU A CA 1
ATOM 1501 C C . LEU A 1 189 ? -17.281 -27.578 1.18 1 89.31 189 LEU A C 1
ATOM 1503 O O . LEU A 1 189 ? -16.891 -27.469 0.014 1 89.31 189 LEU A O 1
ATOM 1507 N N . GLN A 1 190 ? -18.391 -28.047 1.481 1 82 190 GLN A N 1
ATOM 1508 C CA . GLN A 1 190 ? -19.266 -28.578 0.439 1 82 190 GLN A CA 1
ATOM 1509 C C . GLN A 1 190 ? -20.203 -27.5 -0.091 1 82 190 GLN A C 1
ATOM 1511 O O . GLN A 1 190 ? -20.438 -27.391 -1.299 1 82 190 GLN A O 1
ATOM 1516 N N . THR A 1 191 ? -20.703 -26.656 0.846 1 73.62 191 THR A N 1
ATOM 1517 C CA . THR A 1 191 ? -21.734 -25.719 0.447 1 73.62 191 THR A CA 1
ATOM 1518 C C . THR A 1 191 ? -21.281 -24.281 0.68 1 73.62 191 THR A C 1
ATOM 1520 O O . THR A 1 191 ? -21.938 -23.328 0.242 1 73.62 191 THR A O 1
ATOM 1523 N N . GLY A 1 192 ? -20.203 -24.172 1.21 1 67.31 192 GLY A N 1
ATOM 1524 C CA . GLY A 1 192 ? -19.766 -22.844 1.588 1 67.31 192 GLY A CA 1
ATOM 1525 C C . GLY A 1 192 ? -19.406 -21.969 0.398 1 67.31 192 GLY A C 1
ATOM 1526 O O . GLY A 1 192 ? -19.234 -22.469 -0.712 1 67.31 192 GLY A O 1
ATOM 1527 N N . GLN A 1 193 ? -19.531 -20.641 0.558 1 65.38 193 GLN A N 1
ATOM 1528 C CA . GLN A 1 193 ? -19.172 -19.672 -0.462 1 65.38 193 GLN A CA 1
ATOM 1529 C C . GLN A 1 193 ? -17.703 -19.797 -0.846 1 65.38 193 GLN A C 1
ATOM 1531 O O . GLN A 1 193 ? -16.844 -20.031 0.013 1 65.38 193 GLN A O 1
ATOM 1536 N N . LYS A 1 194 ? -17.406 -19.594 -2.195 1 66.5 194 LYS A N 1
ATOM 1537 C CA . LYS A 1 194 ? -16.078 -19.797 -2.756 1 66.5 194 LYS A CA 1
ATOM 1538 C C . LYS A 1 194 ? -15.531 -21.172 -2.412 1 66.5 194 LYS A C 1
ATOM 1540 O O . LYS A 1 194 ? -16.141 -22.188 -2.766 1 66.5 194 LYS A O 1
ATOM 1545 N N . THR A 1 195 ? -14.406 -21.141 -1.821 1 74 195 THR A N 1
ATOM 1546 C CA . THR A 1 195 ? -13.891 -22.453 -1.425 1 74 195 THR A CA 1
ATOM 1547 C C . THR A 1 195 ? -14.172 -22.719 0.049 1 74 195 THR A C 1
ATOM 1549 O O . THR A 1 195 ? -13.898 -23.812 0.551 1 74 195 THR A O 1
ATOM 1552 N N . GLY A 1 196 ? -14.805 -21.812 0.715 1 73.25 196 GLY A N 1
ATOM 1553 C CA . GLY A 1 196 ? -15.109 -21.922 2.135 1 73.25 196 GLY A CA 1
ATOM 1554 C C . GLY A 1 196 ? -15.031 -20.594 2.861 1 73.25 196 GLY A C 1
ATOM 1555 O O . GLY A 1 196 ? -15.922 -20.25 3.645 1 73.25 196 GLY A O 1
ATOM 1556 N N . LEU A 1 197 ? -13.953 -19.922 2.646 1 85.56 197 LEU A N 1
ATOM 1557 C CA . LEU A 1 197 ? -13.695 -18.625 3.262 1 85.56 197 LEU A CA 1
ATOM 1558 C C . LEU A 1 197 ? -12.961 -17.703 2.293 1 85.56 197 LEU A C 1
ATOM 1560 O O . LEU A 1 197 ? -12.383 -18.156 1.307 1 85.56 197 LEU A O 1
ATOM 1564 N N . TYR A 1 198 ? -13.109 -16.406 2.484 1 90.62 198 TYR A N 1
ATOM 1565 C CA . TYR A 1 198 ? -12.258 -15.438 1.794 1 90.62 198 TYR A CA 1
ATOM 1566 C C . TYR A 1 198 ? -10.875 -15.367 2.432 1 90.62 198 TYR A C 1
ATOM 1568 O O . TYR A 1 198 ? -10.594 -14.461 3.215 1 90.62 198 TYR A O 1
ATOM 1576 N N . LEU A 1 199 ? -10.031 -16.312 1.989 1 94.88 199 LEU A N 1
ATOM 1577 C CA . LEU A 1 199 ? -8.719 -16.469 2.6 1 94.88 199 LEU A CA 1
ATOM 1578 C C . LEU A 1 199 ? -7.871 -15.219 2.367 1 94.88 199 LEU A C 1
ATOM 1580 O O . LEU A 1 199 ? -7.008 -14.883 3.184 1 94.88 199 LEU A O 1
ATOM 1584 N N . ASP A 1 200 ? -8.172 -14.523 1.268 1 95.75 200 ASP A N 1
ATOM 1585 C CA . ASP A 1 200 ? -7.422 -13.328 0.894 1 95.75 200 ASP A CA 1
ATOM 1586 C C . ASP A 1 200 ? -7.66 -12.195 1.886 1 95.75 200 ASP A C 1
ATOM 1588 O O . ASP A 1 200 ? -6.82 -11.305 2.035 1 95.75 200 ASP A O 1
ATOM 1592 N N . GLN A 1 201 ? -8.734 -12.188 2.654 1 96.31 201 GLN A N 1
ATOM 1593 C CA . GLN A 1 201 ? -9.172 -11.086 3.514 1 96.31 201 GLN A CA 1
ATOM 1594 C C . GLN A 1 201 ? -8.75 -11.32 4.961 1 96.31 201 GLN A C 1
ATOM 1596 O O . GLN A 1 201 ? -8.852 -10.422 5.793 1 96.31 201 GLN A O 1
ATOM 1601 N N . LEU A 1 202 ? -8.273 -12.469 5.273 1 96.38 202 LEU A N 1
ATOM 1602 C CA . LEU A 1 202 ? -8.141 -12.898 6.66 1 96.38 202 LEU A CA 1
ATOM 1603 C C . LEU A 1 202 ? -7.281 -11.914 7.453 1 96.38 202 LEU A C 1
ATOM 1605 O O . LEU A 1 202 ? -7.645 -11.523 8.57 1 96.38 202 LEU A O 1
ATOM 1609 N N . ASP A 1 203 ? -6.184 -11.453 6.887 1 96.38 203 ASP A N 1
ATOM 1610 C CA . ASP A 1 203 ? -5.312 -10.516 7.586 1 96.38 203 ASP A CA 1
ATOM 1611 C C . ASP A 1 203 ? -5.996 -9.164 7.762 1 96.38 203 ASP A C 1
ATOM 1613 O O . ASP A 1 203 ? -5.73 -8.445 8.734 1 96.38 203 ASP A O 1
ATOM 1617 N N . ASN A 1 204 ? -6.855 -8.812 6.844 1 97.88 204 ASN A N 1
ATOM 1618 C CA . ASN A 1 204 ? -7.52 -7.512 6.898 1 97.88 204 ASN A CA 1
ATOM 1619 C C . ASN A 1 204 ? -8.547 -7.457 8.031 1 97.88 204 ASN A C 1
ATOM 1621 O O . ASN A 1 204 ? -8.797 -6.387 8.586 1 97.88 204 ASN A O 1
ATOM 1625 N N . TYR A 1 205 ? -9.172 -8.617 8.383 1 98.06 205 TYR A N 1
ATOM 1626 C CA . TYR A 1 205 ? -10.086 -8.648 9.516 1 98.06 205 TYR A CA 1
ATOM 1627 C C . TYR A 1 205 ? -9.398 -8.141 10.781 1 98.06 205 TYR A C 1
ATOM 1629 O O . TYR A 1 205 ? -9.906 -7.234 11.453 1 98.06 205 TYR A O 1
ATOM 1637 N N . ALA A 1 206 ? -8.258 -8.711 11.023 1 97.5 206 ALA A N 1
ATOM 1638 C CA . ALA A 1 206 ? -7.5 -8.32 12.211 1 97.5 206 ALA A CA 1
ATOM 1639 C C . ALA A 1 206 ? -7.023 -6.871 12.109 1 97.5 206 ALA A C 1
ATOM 1641 O O . ALA A 1 206 ? -7.027 -6.137 13.102 1 97.5 206 ALA A O 1
ATOM 1642 N N . ALA A 1 207 ? -6.566 -6.492 10.93 1 97.81 207 ALA A N 1
ATOM 1643 C CA . ALA A 1 207 ? -6.039 -5.148 10.719 1 97.81 207 ALA A CA 1
ATOM 1644 C C . ALA A 1 207 ? -7.094 -4.09 11.031 1 97.81 207 ALA A C 1
ATOM 1646 O O . ALA A 1 207 ? -6.809 -3.094 11.703 1 97.81 207 ALA A O 1
ATOM 1647 N N . VAL A 1 208 ? -8.289 -4.27 10.586 1 98.56 208 VAL A N 1
ATOM 1648 C CA . VAL A 1 208 ? -9.359 -3.301 10.789 1 98.56 208 VAL A CA 1
ATOM 1649 C C . VAL A 1 208 ? -9.828 -3.352 12.242 1 98.56 208 VAL A C 1
ATOM 1651 O O . VAL A 1 208 ? -10.156 -2.318 12.828 1 98.56 208 VAL A O 1
ATOM 1654 N N . ALA A 1 209 ? -9.82 -4.52 12.82 1 98.62 209 ALA A N 1
ATOM 1655 C CA . ALA A 1 209 ? -10.312 -4.719 14.18 1 98.62 209 ALA A CA 1
ATOM 1656 C C . ALA A 1 209 ? -9.477 -3.93 15.188 1 98.62 209 ALA A C 1
ATOM 1658 O O . ALA A 1 209 ? -9.945 -3.621 16.281 1 98.62 209 ALA A O 1
ATOM 1659 N N . ARG A 1 210 ? -8.266 -3.6 14.852 1 96.88 210 ARG A N 1
ATOM 1660 C CA . ARG A 1 210 ? -7.395 -2.814 15.727 1 96.88 210 ARG A CA 1
ATOM 1661 C C . ARG A 1 210 ? -8.023 -1.462 16.047 1 96.88 210 ARG A C 1
ATOM 1663 O O . ARG A 1 210 ? -7.664 -0.826 17.047 1 96.88 210 ARG A O 1
ATOM 1670 N N . PHE A 1 211 ? -9 -1.04 15.242 1 97.38 211 PHE A N 1
ATOM 1671 C CA . PHE A 1 211 ? -9.602 0.276 15.422 1 97.38 211 PHE A CA 1
ATOM 1672 C C . PHE A 1 211 ? -10.977 0.16 16.062 1 97.38 211 PHE A C 1
ATOM 1674 O O . PHE A 1 211 ? -11.688 1.156 16.203 1 97.38 211 PHE A O 1
ATOM 1681 N N . ALA A 1 212 ? -11.359 -0.979 16.562 1 98.38 212 ALA A N 1
ATOM 1682 C CA . ALA A 1 212 ? -12.773 -1.229 16.844 1 98.38 212 ALA A CA 1
ATOM 1683 C C . ALA A 1 212 ? -13.078 -1.059 18.328 1 98.38 212 ALA A C 1
ATOM 1685 O O . ALA A 1 212 ? -14.242 -0.925 18.719 1 98.38 212 ALA A O 1
ATOM 1686 N N . ARG A 1 213 ? -12.109 -1.123 19.219 1 97.94 213 ARG A N 1
ATOM 1687 C CA . ARG A 1 213 ? -12.359 -1.178 20.656 1 97.94 213 ARG A CA 1
ATOM 1688 C C . ARG A 1 213 ? -13.211 0.006 21.109 1 97.94 213 ARG A C 1
ATOM 1690 O O . ARG A 1 213 ? -12.867 1.16 20.844 1 97.94 213 ARG A O 1
ATOM 1697 N N . GLY A 1 214 ? -14.281 -0.294 21.75 1 97.94 214 GLY A N 1
ATOM 1698 C CA . GLY A 1 214 ? -15.156 0.714 22.328 1 97.94 214 GLY A CA 1
ATOM 1699 C C . GLY A 1 214 ? -16 1.423 21.281 1 97.94 214 GLY A C 1
ATOM 1700 O O . GLY A 1 214 ? -16.734 2.357 21.609 1 97.94 214 GLY A O 1
ATOM 1701 N N . ARG A 1 215 ? -15.969 1.02 20.078 1 97.94 215 ARG A N 1
ATOM 1702 C CA . ARG A 1 215 ? -16.609 1.744 18.984 1 97.94 215 ARG A CA 1
ATOM 1703 C C . ARG A 1 215 ? -17.859 1.011 18.516 1 97.94 215 ARG A C 1
ATOM 1705 O O . ARG A 1 215 ? -17.984 -0.205 18.688 1 97.94 215 ARG A O 1
ATOM 1712 N N . ARG A 1 216 ? -18.797 1.764 18.047 1 98.06 216 ARG A N 1
ATOM 1713 C CA . ARG A 1 216 ? -19.938 1.215 17.312 1 98.06 216 ARG A CA 1
ATOM 1714 C C . ARG A 1 216 ? -19.578 0.932 15.867 1 98.06 216 ARG A C 1
ATOM 1716 O O . ARG A 1 216 ? -19.25 1.85 15.109 1 98.06 216 ARG A O 1
ATOM 1723 N N . VAL A 1 217 ? -19.719 -0.38 15.438 1 98.69 217 VAL A N 1
ATOM 1724 C CA . VAL A 1 217 ? -19.172 -0.833 14.156 1 98.69 217 VAL A CA 1
ATOM 1725 C C . VAL A 1 217 ? -20.312 -1.256 13.242 1 98.69 217 VAL A C 1
ATOM 1727 O O . VAL A 1 217 ? -21.234 -1.955 13.664 1 98.69 217 VAL A O 1
ATOM 1730 N N . LEU A 1 218 ? -20.281 -0.744 12.039 1 98.75 218 LEU A N 1
ATOM 1731 C CA . LEU A 1 218 ? -21.172 -1.188 10.969 1 98.75 218 LEU A CA 1
ATOM 1732 C C . LEU A 1 218 ? -20.391 -1.915 9.883 1 98.75 218 LEU A C 1
ATOM 1734 O O . LEU A 1 218 ? -19.469 -1.344 9.281 1 98.75 218 LEU A O 1
ATOM 1738 N N . ASP A 1 219 ? -20.688 -3.197 9.68 1 98.81 219 ASP A N 1
ATOM 1739 C CA . ASP A 1 219 ? -20.078 -4.023 8.641 1 98.81 219 ASP A CA 1
ATOM 1740 C C . ASP A 1 219 ? -21.062 -4.305 7.508 1 98.81 219 ASP A C 1
ATOM 1742 O O . ASP A 1 219 ? -21.938 -5.164 7.637 1 98.81 219 ASP A O 1
ATOM 1746 N N . CYS A 1 220 ? -20.828 -3.613 6.359 1 98.62 220 CYS A N 1
ATOM 1747 C CA . CYS A 1 220 ? -21.703 -3.783 5.207 1 98.62 220 CYS A CA 1
ATOM 1748 C C . CYS A 1 220 ? -21.109 -4.766 4.207 1 98.62 220 CYS A C 1
ATOM 1750 O O . CYS A 1 220 ? -19.891 -4.84 4.055 1 98.62 220 CYS A O 1
ATOM 1752 N N . PHE A 1 221 ? -22.078 -5.484 3.447 1 98.06 221 PHE A N 1
ATOM 1753 C CA . PHE A 1 221 ? -21.641 -6.539 2.545 1 98.06 221 PHE A CA 1
ATOM 1754 C C . PHE A 1 221 ? -20.797 -7.578 3.293 1 98.06 221 PHE A C 1
ATOM 1756 O O . PHE A 1 221 ? -19.734 -7.973 2.832 1 98.06 221 PHE A O 1
ATOM 1763 N N . CYS A 1 222 ? -21.312 -8.062 4.391 1 97.19 222 CYS A N 1
ATOM 1764 C CA . CYS A 1 222 ? -20.438 -8.656 5.402 1 97.19 222 CYS A CA 1
ATOM 1765 C C . CYS A 1 222 ? -20.172 -10.125 5.102 1 97.19 222 CYS A C 1
ATOM 1767 O O . CYS A 1 222 ? -19.281 -10.727 5.695 1 97.19 222 CYS A O 1
ATOM 1769 N N . ASN A 1 223 ? -20.984 -10.672 4.16 1 93.94 223 ASN A N 1
ATOM 1770 C CA . ASN A 1 223 ? -20.875 -12.102 3.914 1 93.94 223 ASN A CA 1
ATOM 1771 C C . ASN A 1 223 ? -20.906 -12.898 5.215 1 93.94 223 ASN A C 1
ATOM 1773 O O . ASN A 1 223 ? -21.812 -12.727 6.031 1 93.94 223 ASN A O 1
ATOM 1777 N N . GLN A 1 224 ? -19.875 -13.656 5.559 1 92.44 224 GLN A N 1
ATOM 1778 C CA . GLN A 1 224 ? -19.906 -14.5 6.75 1 92.44 224 GLN A CA 1
ATOM 1779 C C . GLN A 1 224 ? -19.484 -13.711 7.992 1 92.44 224 GLN A C 1
ATOM 1781 O O . GLN A 1 224 ? -19.328 -14.289 9.07 1 92.44 224 GLN A O 1
ATOM 1786 N N . GLY A 1 225 ? -19.234 -12.477 7.836 1 95.88 225 GLY A N 1
ATOM 1787 C CA . GLY A 1 225 ? -19.062 -11.586 8.969 1 95.88 225 GLY A CA 1
ATOM 1788 C C . GLY A 1 225 ? -17.641 -11.523 9.484 1 95.88 225 GLY A C 1
ATOM 1789 O O . GLY A 1 225 ? -17.406 -11.289 10.672 1 95.88 225 GLY A O 1
ATOM 1790 N N . GLY A 1 226 ? -16.641 -11.789 8.609 1 97 226 GLY A N 1
ATOM 1791 C CA . GLY A 1 226 ? -15.258 -11.781 9.055 1 97 226 GLY A CA 1
ATOM 1792 C C . GLY A 1 226 ? -14.859 -10.492 9.75 1 97 226 GLY A C 1
ATOM 1793 O O . GLY A 1 226 ? -14.289 -10.523 10.844 1 97 226 GLY A O 1
ATOM 1794 N N . PHE A 1 227 ? -15.188 -9.344 9.227 1 98.62 227 PHE A N 1
ATOM 1795 C CA . PHE A 1 227 ? -14.867 -8.047 9.82 1 98.62 227 PHE A CA 1
ATOM 1796 C C . PHE A 1 227 ? -15.68 -7.82 11.094 1 98.62 227 PHE A C 1
ATOM 1798 O O . PHE A 1 227 ? -15.125 -7.41 12.117 1 98.62 227 PHE A O 1
ATOM 1805 N N . ALA A 1 228 ? -16.984 -8.117 11.008 1 98.75 228 ALA A N 1
ATOM 1806 C CA . ALA A 1 228 ? -17.875 -7.93 12.148 1 98.75 228 ALA A CA 1
ATOM 1807 C C . ALA A 1 228 ? -17.391 -8.734 13.352 1 98.75 228 ALA A C 1
ATOM 1809 O O . ALA A 1 228 ? -17.281 -8.203 14.461 1 98.75 228 ALA A O 1
ATOM 1810 N N . LEU A 1 229 ? -17.078 -9.977 13.117 1 98.69 229 LEU A N 1
ATOM 1811 C CA . LEU A 1 229 ? -16.641 -10.867 14.18 1 98.69 229 LEU A CA 1
ATOM 1812 C C . LEU A 1 229 ? -15.328 -10.391 14.781 1 98.69 229 LEU A C 1
ATOM 1814 O O . LEU A 1 229 ? -15.172 -10.344 16 1 98.69 229 LEU A O 1
ATOM 1818 N N . ALA A 1 230 ? -14.359 -10.047 13.922 1 98.75 230 ALA A N 1
ATOM 1819 C CA . ALA A 1 230 ? -13.055 -9.562 14.391 1 98.75 230 ALA A CA 1
ATOM 1820 C C . ALA A 1 230 ? -13.211 -8.312 15.242 1 98.75 230 ALA A C 1
ATOM 1822 O O . ALA A 1 230 ? -12.555 -8.172 16.281 1 98.75 230 ALA A O 1
ATOM 1823 N N . CYS A 1 231 ? -14.078 -7.414 14.797 1 98.81 231 CYS A N 1
ATOM 1824 C CA . CYS A 1 231 ? -14.297 -6.176 15.539 1 98.81 231 CYS A CA 1
ATOM 1825 C C . CYS A 1 231 ? -14.961 -6.457 16.891 1 98.81 231 CYS A C 1
ATOM 1827 O O . CYS A 1 231 ? -14.5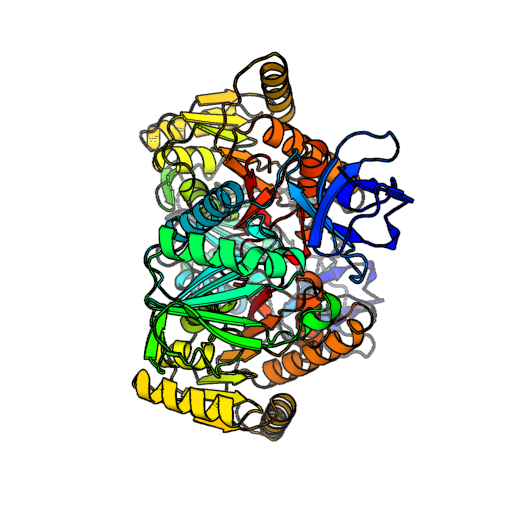94 -5.859 17.891 1 98.81 231 CYS A O 1
ATOM 1829 N N . ALA A 1 232 ? -15.953 -7.336 16.875 1 98.88 232 ALA A N 1
ATOM 1830 C CA . ALA A 1 232 ? -16.609 -7.711 18.125 1 98.88 232 ALA A CA 1
ATOM 1831 C C . ALA A 1 232 ? -15.609 -8.289 19.109 1 98.88 232 ALA A C 1
ATOM 1833 O O . ALA A 1 232 ? -15.586 -7.906 20.281 1 98.88 232 ALA A O 1
ATOM 1834 N N . LEU A 1 233 ? -14.781 -9.156 18.656 1 98.75 233 LEU A N 1
ATOM 1835 C CA . LEU A 1 233 ? -13.773 -9.812 19.484 1 98.75 233 LEU A CA 1
ATOM 1836 C C . LEU A 1 233 ? -12.75 -8.805 20 1 98.75 233 LEU A C 1
ATOM 1838 O O . LEU A 1 233 ? -12.164 -8.992 21.062 1 98.75 233 LEU A O 1
ATOM 1842 N N . ALA A 1 234 ? -12.562 -7.723 19.25 1 98.5 234 ALA A N 1
ATOM 1843 C CA . ALA A 1 234 ? -11.586 -6.699 19.609 1 98.5 234 ALA A CA 1
ATOM 1844 C C . ALA A 1 234 ? -12.164 -5.73 20.641 1 98.5 234 ALA A C 1
ATOM 1846 O O . ALA A 1 234 ? -11.477 -4.82 21.094 1 98.5 234 ALA A O 1
ATOM 1847 N N . GLY A 1 235 ? -13.422 -5.887 20.938 1 98.56 235 GLY A N 1
ATOM 1848 C CA . GLY A 1 235 ? -13.992 -5.09 22.016 1 98.56 235 GLY A CA 1
ATOM 1849 C C . GLY A 1 235 ? -14.875 -3.959 21.516 1 98.56 235 GLY A C 1
ATOM 1850 O O . GLY A 1 235 ? -15.07 -2.967 22.219 1 98.56 235 GLY A O 1
ATOM 1851 N N . ALA A 1 236 ? -15.391 -4.059 20.312 1 98.56 236 ALA A N 1
ATOM 1852 C CA . ALA A 1 236 ? -16.375 -3.082 19.859 1 98.56 236 ALA A CA 1
ATOM 1853 C C . ALA A 1 236 ? -17.562 -2.998 20.812 1 98.56 236 ALA A C 1
ATOM 1855 O O . ALA A 1 236 ? -17.969 -4.004 21.391 1 98.56 236 ALA A O 1
ATOM 1856 N N . SER A 1 237 ? -18.078 -1.767 21.016 1 98.06 237 SER A N 1
ATOM 1857 C CA . SER A 1 237 ? -19.219 -1.602 21.922 1 98.06 237 SER A CA 1
ATOM 1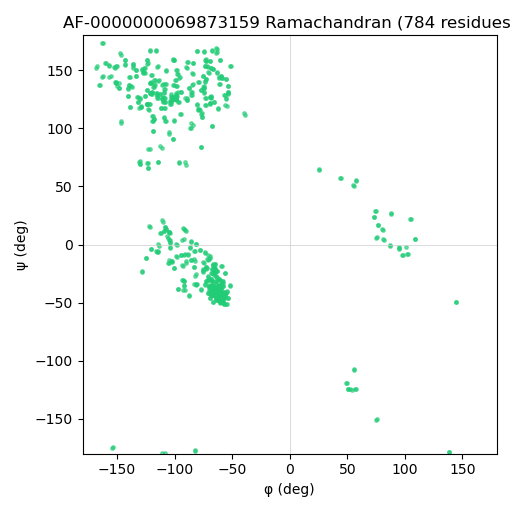858 C C . SER A 1 237 ? -20.484 -2.195 21.312 1 98.06 237 SER A C 1
ATOM 1860 O O . SER A 1 237 ? -21.328 -2.738 22.031 1 98.06 237 SER A O 1
ATOM 1862 N N . GLU A 1 238 ? -20.594 -2.053 20.047 1 97.94 238 GLU A N 1
ATOM 1863 C CA . GLU A 1 238 ? -21.703 -2.586 19.266 1 97.94 238 GLU A CA 1
ATOM 1864 C C . GLU A 1 238 ? -21.266 -2.91 17.844 1 97.94 238 GLU A C 1
ATOM 1866 O O . GLU A 1 238 ? -20.484 -2.17 17.25 1 97.94 238 GLU A O 1
ATOM 1871 N N . VAL A 1 239 ? -21.75 -4.043 17.359 1 98.69 239 VAL A N 1
ATOM 1872 C CA . VAL A 1 239 ? -21.438 -4.422 15.977 1 98.69 239 VAL A CA 1
ATOM 1873 C C . VAL A 1 239 ? -22.719 -4.801 15.234 1 98.69 239 VAL A C 1
ATOM 1875 O O . VAL A 1 239 ? -23.5 -5.617 15.711 1 98.69 239 VAL A O 1
ATOM 1878 N N . THR A 1 240 ? -22.938 -4.172 14.133 1 98.62 240 THR A N 1
ATOM 1879 C CA . THR A 1 240 ? -24.016 -4.504 13.211 1 98.62 240 THR A CA 1
ATOM 1880 C C . THR A 1 240 ? -23.469 -4.992 11.875 1 98.62 240 THR A C 1
ATOM 1882 O O . THR A 1 240 ? -22.609 -4.34 11.281 1 98.62 240 THR A O 1
ATOM 1885 N N . ALA A 1 241 ? -23.922 -6.156 11.484 1 98.75 241 ALA A N 1
ATOM 1886 C CA . ALA A 1 241 ? -23.562 -6.73 10.188 1 98.75 241 ALA A CA 1
ATOM 1887 C C . ALA A 1 241 ? -24.734 -6.707 9.227 1 98.75 241 ALA A C 1
ATOM 1889 O O . ALA A 1 241 ? -25.859 -7.051 9.602 1 98.75 241 ALA A O 1
ATOM 1890 N N . VAL A 1 242 ? -24.484 -6.27 7.988 1 98.69 242 VAL A N 1
ATOM 1891 C CA . VAL A 1 242 ? -25.547 -6.133 7 1 98.69 242 VAL A CA 1
ATOM 1892 C C . VAL A 1 242 ? -25.188 -6.895 5.73 1 98.69 242 VAL A C 1
ATOM 1894 O O . VAL A 1 242 ? -24.078 -6.727 5.195 1 98.69 242 VAL A O 1
ATOM 1897 N N . ASP A 1 243 ? -26.047 -7.723 5.281 1 98.06 243 ASP A N 1
ATOM 1898 C CA . ASP A 1 243 ? -25.922 -8.414 4.004 1 98.06 243 ASP A CA 1
ATOM 1899 C C . ASP A 1 243 ? -27.297 -8.711 3.406 1 98.06 243 ASP A C 1
ATOM 1901 O O . ASP A 1 243 ? -28.281 -8.875 4.137 1 98.06 243 ASP A O 1
ATOM 1905 N N . VAL A 1 244 ? -27.297 -8.805 2.092 1 97.75 244 VAL A N 1
ATOM 1906 C CA . VAL A 1 244 ? -28.562 -9.078 1.408 1 97.75 244 VAL A CA 1
ATOM 1907 C C . VAL A 1 244 ? -28.938 -10.547 1.58 1 97.75 244 VAL A C 1
ATOM 1909 O O . VAL A 1 244 ? -30.125 -10.898 1.512 1 97.75 244 VAL A O 1
ATOM 1912 N N . SER A 1 245 ? -28 -11.375 1.844 1 95.44 245 SER A N 1
ATOM 1913 C CA . SER A 1 245 ? -28.188 -12.82 1.915 1 95.44 245 SER A CA 1
ATOM 1914 C C . SER A 1 245 ? -28.578 -13.258 3.324 1 95.44 245 SER A 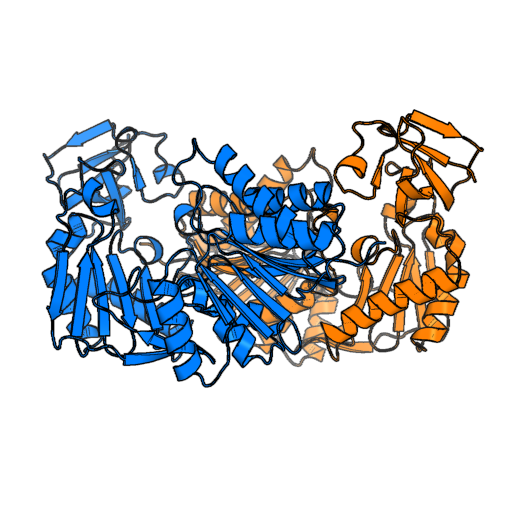C 1
ATOM 1916 O O . SER A 1 245 ? -27.797 -13.078 4.27 1 95.44 245 SER A O 1
ATOM 1918 N N . GLN A 1 246 ? -29.719 -13.953 3.416 1 96.12 246 GLN A N 1
ATOM 1919 C CA . GLN A 1 246 ? -30.125 -14.523 4.699 1 96.12 246 GLN A CA 1
ATOM 1920 C C . GLN A 1 246 ? -29.172 -15.633 5.129 1 96.12 246 GLN A C 1
ATOM 1922 O O . GLN A 1 246 ? -28.875 -15.781 6.32 1 96.12 246 GLN A O 1
ATOM 1927 N N . ASP A 1 247 ? -28.688 -16.344 4.148 1 92.69 247 ASP A N 1
ATOM 1928 C CA . ASP A 1 247 ? -27.719 -17.406 4.445 1 92.69 247 ASP A CA 1
ATOM 1929 C C . ASP A 1 247 ? -26.469 -16.828 5.09 1 92.69 247 ASP A C 1
ATOM 1931 O O . ASP A 1 247 ? -25.906 -17.438 6.016 1 92.69 247 ASP A O 1
ATOM 1935 N N . ALA A 1 248 ? -26 -15.727 4.562 1 93.75 248 ALA A N 1
ATOM 1936 C CA . ALA A 1 248 ? -24.844 -15.047 5.148 1 93.75 248 ALA A CA 1
ATOM 1937 C C . ALA A 1 248 ? -25.125 -14.633 6.59 1 93.75 248 ALA A C 1
ATOM 1939 O O . ALA A 1 248 ? -24.297 -14.836 7.473 1 93.75 248 ALA A O 1
ATOM 1940 N N . MET A 1 249 ? -26.297 -14.125 6.824 1 96.88 249 MET A N 1
ATOM 1941 C CA . MET A 1 249 ? -26.641 -13.664 8.156 1 96.88 249 MET A CA 1
ATOM 1942 C C . MET A 1 249 ? -26.734 -14.828 9.141 1 96.88 249 MET A C 1
ATOM 1944 O O . MET A 1 249 ? -26.344 -14.703 10.297 1 96.88 249 MET A O 1
ATOM 1948 N N . ASP A 1 250 ? -27.266 -15.898 8.602 1 95.69 250 ASP A N 1
ATOM 1949 C CA . ASP A 1 250 ? -27.297 -17.094 9.43 1 95.69 250 ASP A CA 1
ATOM 1950 C C . ASP A 1 250 ? -25.891 -17.562 9.797 1 95.69 250 ASP A C 1
ATOM 1952 O O . ASP A 1 250 ? -25.641 -18 10.922 1 95.69 250 ASP A O 1
ATOM 1956 N N . ALA A 1 251 ? -25.016 -17.484 8.844 1 94.19 251 ALA A N 1
ATOM 1957 C CA . ALA A 1 251 ? -23.625 -17.844 9.086 1 94.19 251 ALA A CA 1
ATOM 1958 C C . ALA A 1 251 ? -22.984 -16.906 10.109 1 94.19 251 ALA A C 1
ATOM 1960 O O . ALA A 1 251 ? -22.25 -17.344 10.992 1 94.19 251 ALA A O 1
ATOM 1961 N N . VAL A 1 252 ? -23.281 -15.609 10.016 1 97.06 252 VAL A N 1
ATOM 1962 C CA . VAL A 1 252 ? -22.766 -14.633 10.969 1 97.06 252 VAL A CA 1
ATOM 1963 C C . VAL A 1 252 ? -23.25 -14.977 12.375 1 97.06 252 VAL A C 1
ATOM 1965 O O . VAL A 1 252 ? -22.469 -14.977 13.328 1 97.06 252 VAL A O 1
ATOM 1968 N N . ALA A 1 253 ? -24.516 -15.258 12.445 1 97.81 253 ALA A N 1
ATOM 1969 C CA . ALA A 1 253 ? -25.094 -15.594 13.75 1 97.81 253 ALA A CA 1
ATOM 1970 C C . ALA A 1 253 ? -24.438 -16.844 14.336 1 97.81 253 ALA A C 1
ATOM 1972 O O . ALA A 1 253 ? -24.109 -16.875 15.523 1 97.81 253 ALA A O 1
ATOM 1973 N N . ARG A 1 254 ? -24.297 -17.797 13.484 1 96.38 254 ARG A N 1
ATOM 1974 C CA . ARG A 1 254 ? -23.656 -19.031 13.914 1 96.38 254 ARG A CA 1
ATOM 1975 C C . ARG A 1 254 ? -22.219 -18.781 14.367 1 96.38 254 ARG A C 1
ATOM 1977 O O . ARG A 1 254 ? -21.812 -19.281 15.414 1 96.38 254 ARG A O 1
ATOM 1984 N N . ASN A 1 255 ? -21.469 -18.031 13.609 1 96.94 255 ASN A N 1
ATOM 1985 C CA . ASN A 1 255 ? -20.078 -17.734 13.945 1 96.94 255 ASN A CA 1
ATOM 1986 C C . ASN A 1 255 ? -19.969 -16.859 15.188 1 96.94 255 ASN A C 1
ATOM 1988 O O . ASN A 1 255 ? -19.031 -16.984 15.969 1 96.94 255 ASN A O 1
ATOM 1992 N N . ALA A 1 256 ? -20.938 -15.938 15.336 1 98.44 256 ALA A N 1
ATOM 1993 C CA . ALA A 1 256 ? -20.953 -15.109 16.547 1 98.44 256 ALA A CA 1
ATOM 1994 C C . ALA A 1 256 ? -21.109 -15.969 17.797 1 98.44 256 ALA A C 1
ATOM 1996 O O . ALA A 1 256 ? -20.406 -15.758 18.781 1 98.44 256 ALA A O 1
ATOM 1997 N N . ARG A 1 257 ? -22.016 -16.922 17.703 1 98 257 ARG A N 1
ATOM 1998 C CA . ARG A 1 257 ? -22.203 -17.859 18.812 1 98 257 ARG A CA 1
ATOM 1999 C C . ARG A 1 257 ? -20.938 -18.656 19.078 1 98 257 ARG A C 1
ATOM 2001 O O . ARG A 1 257 ? -20.531 -18.828 20.234 1 98 257 ARG A O 1
ATOM 2008 N N . LEU A 1 258 ? -20.359 -19.109 17.984 1 97.56 258 LEU A N 1
ATOM 2009 C CA . LEU A 1 258 ? -19.141 -19.891 18.062 1 97.56 258 LEU A CA 1
ATOM 2010 C C . LEU A 1 258 ? -18.031 -19.109 18.781 1 97.56 258 LEU A C 1
ATOM 2012 O O . LEU A 1 258 ? -17.219 -19.703 19.484 1 97.56 258 LEU A O 1
ATOM 2016 N N . ASN A 1 259 ? -17.953 -17.797 18.609 1 98.31 259 ASN A N 1
ATOM 2017 C CA . ASN A 1 259 ? -16.891 -16.953 19.156 1 98.31 259 ASN A CA 1
ATOM 2018 C C . ASN A 1 259 ? -17.297 -16.344 20.484 1 98.31 259 ASN A C 1
ATOM 2020 O O . ASN A 1 259 ? -16.484 -15.688 21.141 1 98.31 259 ASN A O 1
ATOM 2024 N N . GLY A 1 260 ? -18.547 -16.469 20.906 1 98.25 260 GLY A N 1
ATOM 2025 C CA . GLY A 1 260 ? -19.031 -15.93 22.156 1 98.25 260 GLY A CA 1
ATOM 2026 C C . GLY A 1 260 ? -19.219 -14.422 22.125 1 98.25 260 GLY A C 1
ATOM 2027 O O . GLY A 1 260 ? -18.953 -13.734 23.109 1 98.25 260 GLY A O 1
ATOM 2028 N N . VAL A 1 261 ? -19.5 -13.914 20.969 1 98.56 261 VAL A N 1
ATOM 2029 C CA . VAL A 1 261 ? -19.703 -12.469 20.859 1 98.56 261 VAL A CA 1
ATOM 2030 C C . VAL A 1 261 ? -21.094 -12.18 20.312 1 98.56 261 VAL A C 1
ATOM 2032 O O . VAL A 1 261 ? -21.797 -13.094 19.891 1 98.56 261 VAL A O 1
ATOM 2035 N N . SER A 1 262 ? -21.484 -10.898 20.422 1 98.19 262 SER A N 1
ATOM 2036 C CA . SER A 1 262 ? -22.781 -10.453 19.938 1 98.19 262 SER A CA 1
ATOM 2037 C C . SER A 1 262 ? -22.641 -9.586 18.688 1 98.19 262 SER A C 1
ATOM 2039 O O . SER A 1 262 ? -21.828 -8.648 18.672 1 98.19 262 SER A O 1
ATOM 2041 N N . VAL A 1 263 ? -23.312 -9.945 17.672 1 98.69 263 VAL A N 1
ATOM 2042 C CA . VAL A 1 263 ? -23.391 -9.18 16.422 1 98.69 263 VAL A CA 1
ATOM 2043 C C . VAL A 1 263 ? -24.844 -9.039 15.984 1 98.69 263 VAL A C 1
ATOM 2045 O O . VAL A 1 263 ? -25.578 -10.031 15.938 1 98.69 263 VAL A O 1
ATOM 2048 N N . GLN A 1 264 ? -25.281 -7.848 15.828 1 98.5 264 GLN A N 1
ATOM 2049 C CA . GLN A 1 264 ? -26.609 -7.641 15.258 1 98.5 264 GLN A CA 1
ATOM 2050 C C . GLN A 1 264 ? -26.625 -7.938 13.766 1 98.5 264 GLN A C 1
ATOM 2052 O O . GLN A 1 264 ? -25.906 -7.309 12.992 1 98.5 264 GLN A O 1
ATOM 2057 N N . CYS A 1 265 ? -27.453 -8.898 13.398 1 98.5 265 CYS A N 1
ATOM 2058 C CA . CYS A 1 265 ? -27.531 -9.32 12 1 98.5 265 CYS A CA 1
ATOM 2059 C C . CYS A 1 265 ? -28.719 -8.672 11.312 1 98.5 265 CYS A C 1
ATOM 2061 O O . CYS A 1 265 ? -29.859 -8.805 11.773 1 98.5 265 CYS A O 1
ATOM 2063 N N . VAL A 1 266 ? -28.438 -8 10.227 1 98.31 266 VAL A N 1
ATOM 2064 C CA . VAL A 1 266 ? -29.5 -7.352 9.469 1 98.31 266 VAL A CA 1
ATOM 2065 C C . VAL A 1 266 ? -29.484 -7.855 8.023 1 98.31 266 VAL A C 1
ATOM 2067 O O . VAL A 1 266 ? -28.484 -7.676 7.309 1 98.31 266 VAL A O 1
ATOM 2070 N N . THR A 1 267 ? -30.578 -8.531 7.602 1 98.38 267 THR A N 1
ATOM 2071 C CA . THR A 1 267 ? -30.703 -8.914 6.199 1 98.38 267 THR A CA 1
ATOM 2072 C C . THR A 1 267 ? -31.312 -7.777 5.383 1 98.38 267 THR A C 1
ATOM 2074 O O . THR A 1 267 ? -32.5 -7.508 5.477 1 98.38 267 THR A O 1
ATOM 2077 N N . ASP A 1 268 ? -30.484 -7.121 4.648 1 98.12 268 ASP A N 1
ATOM 2078 C CA . ASP A 1 268 ? -30.922 -5.988 3.834 1 98.12 268 ASP A CA 1
ATOM 2079 C C . ASP A 1 268 ? -29.906 -5.699 2.723 1 98.12 268 ASP A C 1
ATOM 2081 O O . ASP A 1 268 ? -28.766 -6.152 2.779 1 98.12 268 ASP A O 1
ATOM 2085 N N . ASN A 1 269 ? -30.438 -5.062 1.697 1 97.88 269 ASN A N 1
ATOM 2086 C CA . ASN A 1 269 ? -29.516 -4.473 0.723 1 97.88 269 ASN A CA 1
ATOM 2087 C C . ASN A 1 269 ? -28.703 -3.332 1.33 1 97.88 269 ASN A C 1
ATOM 2089 O O . ASN A 1 269 ? -29.281 -2.355 1.821 1 97.88 269 ASN A O 1
ATOM 2093 N N . ALA A 1 270 ? -27.406 -3.488 1.266 1 97.12 270 ALA A N 1
ATOM 2094 C CA . ALA A 1 270 ? -26.547 -2.535 1.951 1 97.12 270 ALA A CA 1
ATOM 2095 C C . ALA A 1 270 ? -26.766 -1.12 1.425 1 97.12 270 ALA A C 1
ATOM 2097 O O . ALA A 1 270 ? -26.688 -0.151 2.184 1 97.12 270 ALA A O 1
ATOM 2098 N N . PHE A 1 271 ? -27 -0.948 0.105 1 96.56 271 PHE A N 1
ATOM 2099 C CA . PHE A 1 271 ? -27.281 0.368 -0.454 1 96.56 271 PHE A CA 1
ATOM 2100 C C . PHE A 1 271 ? -28.516 0.983 0.204 1 96.56 271 PHE A C 1
ATOM 2102 O O . PHE A 1 271 ? -28.484 2.143 0.621 1 96.56 271 PHE A O 1
ATOM 2109 N N . ASP A 1 272 ? -29.5 0.184 0.268 1 97.12 272 ASP A N 1
ATOM 2110 C CA . ASP A 1 272 ? -30.75 0.647 0.847 1 97.12 272 ASP A CA 1
ATOM 2111 C C . ASP A 1 272 ? -30.609 0.928 2.34 1 97.12 272 ASP A C 1
ATOM 2113 O O . ASP A 1 272 ? -31.109 1.938 2.842 1 97.12 272 ASP A O 1
ATOM 2117 N N . PHE A 1 273 ? -29.938 0.053 2.98 1 97.38 273 PHE A N 1
ATOM 2118 C CA . PHE A 1 273 ? -29.703 0.232 4.406 1 97.38 273 PHE A CA 1
ATOM 2119 C C . PHE A 1 273 ? -28.984 1.548 4.676 1 97.38 273 PHE A C 1
ATOM 2121 O O . PHE A 1 273 ? -29.406 2.332 5.527 1 97.38 273 PHE A O 1
ATOM 2128 N N . LEU A 1 274 ? -27.906 1.803 3.965 1 96.56 274 LEU A N 1
ATOM 2129 C CA . LEU A 1 274 ? -27.109 3.012 4.137 1 96.56 274 LEU A CA 1
ATOM 2130 C C . LEU A 1 274 ? -27.922 4.258 3.826 1 96.56 274 LEU A C 1
ATOM 2132 O O . LEU A 1 274 ? -27.828 5.266 4.523 1 96.56 274 LEU A O 1
ATOM 2136 N N . LYS A 1 275 ? -28.703 4.141 2.785 1 94.38 275 LYS A N 1
ATOM 2137 C CA . LYS A 1 275 ? -29.547 5.262 2.404 1 94.38 275 LYS A CA 1
ATOM 2138 C C . LYS A 1 275 ? -30.547 5.598 3.512 1 94.38 275 LYS A C 1
ATOM 2140 O O . LYS A 1 275 ? -30.734 6.766 3.852 1 94.38 275 LYS A O 1
ATOM 2145 N N . LYS A 1 276 ? -31.141 4.562 4.027 1 93.94 276 LYS A N 1
ATOM 2146 C CA . LYS A 1 276 ? -32.125 4.738 5.105 1 93.94 276 LYS A CA 1
ATOM 2147 C C . LYS A 1 276 ? -31.453 5.332 6.348 1 93.94 276 LYS A C 1
ATOM 2149 O O . LYS A 1 276 ? -31.984 6.258 6.957 1 93.94 276 LYS A O 1
ATOM 2154 N N . GLU A 1 277 ? -30.328 4.77 6.727 1 93.25 277 GLU A N 1
ATOM 2155 C CA . GLU A 1 277 ? -29.609 5.266 7.895 1 93.25 277 GLU A CA 1
ATOM 2156 C C . GLU A 1 277 ? -29.203 6.727 7.715 1 93.25 277 GLU A C 1
ATOM 2158 O O . GLU A 1 277 ? -29.312 7.523 8.648 1 93.25 277 GLU A O 1
ATOM 2163 N N . ALA A 1 278 ? -28.75 7.082 6.543 1 89.5 278 ALA A N 1
ATOM 2164 C CA . ALA A 1 278 ? -28.328 8.453 6.262 1 89.5 278 ALA A CA 1
ATOM 2165 C C . ALA A 1 278 ? -29.5 9.422 6.34 1 89.5 278 ALA A C 1
ATOM 2167 O O . ALA A 1 278 ? -29.344 10.547 6.812 1 89.5 278 ALA A O 1
ATOM 2168 N N . ALA A 1 279 ? -30.609 8.961 5.902 1 87.69 279 ALA A N 1
ATOM 2169 C CA . ALA A 1 279 ? -31.812 9.781 5.965 1 87.69 279 ALA A CA 1
ATOM 2170 C C . ALA A 1 279 ? -32.219 10.047 7.41 1 87.69 279 ALA A C 1
ATOM 2172 O O . ALA A 1 279 ? -32.656 11.156 7.746 1 87.69 279 ALA A O 1
ATOM 2173 N N . LEU A 1 280 ? -32.062 9.078 8.195 1 84.75 280 LEU A N 1
ATOM 2174 C CA . LEU A 1 280 ? -32.375 9.227 9.609 1 84.75 280 LEU A CA 1
ATOM 2175 C C . LEU A 1 280 ? -31.484 10.258 10.273 1 84.75 280 LEU A C 1
ATOM 2177 O O . LEU A 1 280 ? -31.938 11.062 11.094 1 84.75 280 LEU A O 1
ATOM 2181 N N . VAL A 1 281 ? -30.266 10.242 9.883 1 84.19 281 VAL A N 1
ATOM 2182 C CA . VAL A 1 281 ? -29.312 11.203 10.438 1 84.19 281 VAL A CA 1
ATOM 2183 C C . VAL A 1 281 ? -29.641 12.609 9.945 1 84.19 281 VAL A C 1
ATOM 2185 O O . VAL A 1 281 ? -29.641 13.57 10.719 1 84.19 281 VAL A O 1
ATOM 2188 N N . ARG A 1 282 ? -29.938 12.664 8.719 1 80.62 282 ARG A N 1
ATOM 2189 C CA . ARG A 1 282 ? -30.312 13.945 8.125 1 80.62 282 ARG A CA 1
ATOM 2190 C C . ARG A 1 282 ? -31.531 14.539 8.828 1 80.62 282 ARG A C 1
ATOM 2192 O O . ARG A 1 282 ? -31.609 15.758 9.016 1 80.62 282 ARG A O 1
ATOM 2199 N N . ASP A 1 283 ? -32.375 13.664 9.297 1 83 283 ASP A N 1
ATOM 2200 C CA . ASP A 1 283 ? -33.625 14.078 9.922 1 83 283 ASP A CA 1
ATOM 2201 C C . ASP A 1 283 ? -33.469 14.25 11.43 1 83 283 ASP A C 1
ATOM 2203 O O . ASP A 1 283 ? -34.438 14.305 12.164 1 83 283 ASP A O 1
ATOM 2207 N N . GLY A 1 284 ? -32.219 14.273 11.805 1 78 284 GLY A N 1
ATOM 2208 C CA . GLY A 1 284 ? -31.969 14.617 13.195 1 78 284 GLY A CA 1
ATOM 2209 C C . GLY A 1 284 ? -31.5 13.445 14.023 1 78 284 GLY A C 1
ATOM 2210 O O . GLY A 1 284 ? -31.375 13.547 15.25 1 78 284 GLY A O 1
ATOM 2211 N N . GLY A 1 285 ? -31.312 12.375 13.297 1 74 285 GLY A N 1
ATOM 2212 C CA . GLY A 1 285 ? -30.781 11.234 14.023 1 74 285 GLY A CA 1
ATOM 2213 C C . GLY A 1 285 ? -29.312 11.375 14.367 1 74 285 GLY A C 1
ATOM 2214 O O . GLY A 1 285 ? -28.656 12.312 13.914 1 74 285 GLY A O 1
ATOM 2215 N N . GLU A 1 286 ? -28.812 10.555 15.234 1 74.31 286 GLU A N 1
ATOM 2216 C CA . GLU A 1 286 ? -27.422 10.633 15.695 1 74.31 286 GLU A CA 1
ATOM 2217 C C . GLU A 1 286 ? -26.484 9.906 14.742 1 74.31 286 GLU A C 1
ATOM 2219 O O . GLU A 1 286 ? -26.859 8.898 14.141 1 74.31 286 GLU A O 1
ATOM 2224 N N . HIS A 1 287 ? -25.328 10.648 14.523 1 74.44 287 HIS A N 1
ATOM 2225 C CA . HIS A 1 287 ? -24.219 9.977 13.867 1 74.44 287 HIS A CA 1
ATOM 2226 C C . HIS A 1 287 ? -23.625 8.883 14.758 1 74.44 287 HIS A C 1
ATOM 2228 O O . HIS A 1 287 ? -22.781 9.164 15.602 1 74.44 287 HIS A O 1
ATOM 2234 N N . LYS A 1 288 ? -24.062 7.656 14.352 1 79.62 288 LYS A N 1
ATOM 2235 C CA . LYS A 1 288 ? -23.875 6.672 15.414 1 79.62 288 LYS A CA 1
ATOM 2236 C C . LYS A 1 288 ? -22.656 5.793 15.148 1 79.62 288 LYS A C 1
ATOM 2238 O O . LYS A 1 288 ? -22.078 5.238 16.078 1 79.62 288 LYS A O 1
ATOM 2243 N N . TRP A 1 289 ? -22.219 5.855 13.969 1 95.62 289 TRP A N 1
ATOM 2244 C CA . TRP A 1 289 ? -21.219 4.828 13.703 1 95.62 289 TRP A CA 1
ATOM 2245 C C . TRP A 1 289 ? -19.812 5.387 13.859 1 95.62 289 TRP A C 1
ATOM 2247 O O . TRP A 1 289 ? -19.5 6.477 13.367 1 95.62 289 TRP A O 1
ATOM 2257 N N . ASP A 1 290 ? -19.031 4.668 14.586 1 97.81 290 ASP A N 1
ATOM 2258 C CA . ASP A 1 290 ? -17.641 5.059 14.805 1 97.81 290 ASP A CA 1
ATOM 2259 C C . ASP A 1 290 ? -16.719 4.398 13.781 1 97.81 290 ASP A C 1
ATOM 2261 O O . ASP A 1 290 ? -15.641 4.922 13.484 1 97.81 290 ASP A O 1
ATOM 2265 N N . LEU A 1 291 ? -17.078 3.242 13.336 1 98.75 291 LEU A N 1
ATOM 2266 C CA . LEU A 1 291 ? -16.328 2.482 12.336 1 98.75 291 LEU A CA 1
ATOM 2267 C C . LEU A 1 291 ? -17.281 1.831 11.336 1 98.75 291 LEU A C 1
ATOM 2269 O O . LEU A 1 291 ? -18.156 1.05 11.719 1 98.75 291 LEU A O 1
ATOM 2273 N N . ILE A 1 292 ? -17.156 2.203 10.078 1 98.81 292 ILE A N 1
ATOM 2274 C CA . ILE A 1 292 ? -17.938 1.6 9.016 1 98.81 292 ILE A CA 1
ATOM 2275 C C . ILE A 1 292 ? -17.031 0.845 8.055 1 98.81 292 ILE A C 1
ATOM 2277 O O . ILE A 1 292 ? -16.031 1.386 7.59 1 98.81 292 ILE A O 1
ATOM 2281 N N . ILE A 1 293 ? -17.359 -0.402 7.797 1 98.94 293 ILE A N 1
ATOM 2282 C CA . ILE A 1 293 ? -16.625 -1.254 6.871 1 98.94 293 ILE A CA 1
ATOM 2283 C C . ILE A 1 293 ? -17.469 -1.524 5.629 1 98.94 293 ILE A C 1
ATOM 2285 O O . ILE A 1 293 ? -18.625 -1.921 5.738 1 98.94 293 ILE A O 1
ATOM 2289 N N . LEU A 1 294 ? -16.922 -1.235 4.457 1 98.81 294 LEU A N 1
ATOM 2290 C CA . LEU A 1 294 ? -17.547 -1.489 3.168 1 98.81 294 LEU A CA 1
ATOM 2291 C C . LEU A 1 294 ? -16.703 -2.447 2.33 1 98.81 294 LEU A C 1
ATOM 2293 O O . LEU A 1 294 ? -15.609 -2.094 1.889 1 98.81 294 LEU A O 1
ATOM 2297 N N . ASP A 1 295 ? -17.172 -3.648 2.117 1 97.69 295 ASP A N 1
ATOM 2298 C CA . ASP A 1 295 ? -16.5 -4.633 1.268 1 97.69 295 ASP A CA 1
ATOM 2299 C C . ASP A 1 295 ? -17.484 -5.234 0.261 1 97.69 295 ASP A C 1
ATOM 2301 O O . ASP A 1 295 ? -17.75 -6.438 0.295 1 97.69 295 ASP A O 1
ATOM 2305 N N . PRO A 1 296 ? -17.938 -4.445 -0.712 1 96.25 296 PRO A N 1
ATOM 2306 C CA . PRO A 1 296 ? -18.953 -4.906 -1.667 1 96.25 296 PRO A CA 1
ATOM 2307 C C . PRO A 1 296 ? -18.391 -5.906 -2.678 1 96.25 296 PRO A C 1
ATOM 2309 O O . PRO A 1 296 ? -17.172 -6.012 -2.846 1 96.25 296 PRO A O 1
ATOM 2312 N N . PRO A 1 297 ? -19.344 -6.68 -3.23 1 91.12 297 PRO A N 1
ATOM 2313 C CA . PRO A 1 297 ? -18.906 -7.449 -4.398 1 91.12 297 PRO A CA 1
ATOM 2314 C C . PRO A 1 297 ? -18.422 -6.562 -5.543 1 91.12 297 PRO A C 1
ATOM 2316 O O . PRO A 1 297 ? -18.641 -5.348 -5.523 1 91.12 297 PRO A O 1
ATOM 2319 N N . SER A 1 298 ? -17.656 -7.152 -6.375 1 87.06 298 SER A N 1
ATOM 2320 C CA . SER A 1 298 ? -17.188 -6.363 -7.504 1 87.06 298 SER A CA 1
ATOM 2321 C C . SER A 1 298 ? -18.344 -5.781 -8.305 1 87.06 298 SER A C 1
ATOM 2323 O O . SER A 1 298 ? -19.281 -6.5 -8.664 1 87.06 298 SER A O 1
ATOM 2325 N N . PHE A 1 299 ? -18.25 -4.465 -8.516 1 83.62 299 PHE A N 1
ATOM 2326 C CA . PHE A 1 299 ? -19.281 -3.799 -9.305 1 83.62 299 PHE A CA 1
ATOM 2327 C C . PHE A 1 299 ? -18.938 -3.828 -10.789 1 83.62 299 PHE A C 1
ATOM 2329 O O . PHE A 1 299 ? -19.734 -3.395 -11.625 1 83.62 299 PHE A O 1
ATOM 2336 N N . THR A 1 300 ? -17.703 -4.277 -11.055 1 78.38 300 THR A N 1
ATOM 2337 C CA . THR A 1 300 ? -17.312 -4.355 -12.461 1 78.38 300 THR A CA 1
ATOM 2338 C C . THR A 1 300 ? -16.578 -5.664 -12.742 1 78.38 300 THR A C 1
ATOM 2340 O O . THR A 1 300 ? -15.75 -6.098 -11.945 1 78.38 300 THR A O 1
ATOM 2343 N N . ARG A 1 301 ? -17.016 -6.266 -13.93 1 70.5 301 ARG A N 1
ATOM 2344 C CA . ARG A 1 301 ? -16.344 -7.5 -14.336 1 70.5 301 ARG A CA 1
ATOM 2345 C C . ARG A 1 301 ? -15.578 -7.309 -15.633 1 70.5 301 ARG A C 1
ATOM 2347 O O . ARG A 1 301 ? -14.867 -8.211 -16.078 1 70.5 301 ARG A O 1
ATOM 2354 N N . ASN A 1 302 ? -15.836 -6.055 -16.141 1 77.12 302 ASN A N 1
ATOM 2355 C CA . ASN A 1 302 ? -15.133 -5.73 -17.391 1 77.12 302 ASN A CA 1
ATOM 2356 C C . ASN A 1 302 ? -14.789 -4.246 -17.469 1 77.12 302 ASN A C 1
ATOM 2358 O O . ASN A 1 302 ? -15.328 -3.439 -16.703 1 77.12 302 ASN A O 1
ATOM 2362 N N . LYS A 1 303 ? -13.922 -3.965 -18.359 1 75.62 303 LYS A N 1
ATOM 2363 C CA . LYS A 1 303 ? -13.406 -2.607 -18.516 1 75.62 303 LYS A CA 1
ATOM 2364 C C . LYS A 1 303 ? -14.523 -1.644 -18.906 1 75.62 303 LYS A C 1
ATOM 2366 O O . LYS A 1 303 ? -14.516 -0.476 -18.516 1 75.62 303 LYS A O 1
ATOM 2371 N N . LYS A 1 304 ? -15.469 -2.117 -19.578 1 74.88 304 LYS A N 1
ATOM 2372 C CA . LYS A 1 304 ? -16.531 -1.259 -20.109 1 74.88 304 LYS A CA 1
ATOM 2373 C C . LYS A 1 304 ? -17.453 -0.773 -19 1 74.88 304 LYS A C 1
ATOM 2375 O O . LYS A 1 304 ? -18.047 0.306 -19.094 1 74.88 304 LYS A O 1
ATOM 2380 N N . SER A 1 305 ? -17.453 -1.457 -17.891 1 81.56 305 SER A N 1
ATOM 2381 C CA . SER A 1 305 ? -18.406 -1.151 -16.828 1 81.56 305 SER A CA 1
ATOM 2382 C C . SER A 1 305 ? -17.734 -0.424 -15.68 1 81.56 305 SER A C 1
ATOM 2384 O O . SER A 1 305 ? -18.359 -0.179 -14.641 1 81.56 305 SER A O 1
ATOM 2386 N N . VAL A 1 306 ? -16.547 0.006 -15.875 1 82.69 306 VAL A N 1
ATOM 2387 C CA . VAL A 1 306 ? -15.75 0.574 -14.789 1 82.69 306 VAL A CA 1
ATOM 2388 C C . VAL A 1 306 ? -16.359 1.898 -14.344 1 82.69 306 VAL A C 1
ATOM 2390 O O . VAL A 1 306 ? -16.469 2.17 -13.141 1 82.69 306 VAL A O 1
ATOM 2393 N N . HIS A 1 307 ? -16.828 2.65 -15.227 1 84.38 307 HIS A N 1
ATOM 2394 C CA . HIS A 1 307 ? -17.391 3.955 -14.898 1 84.38 307 HIS A CA 1
ATOM 2395 C C . HIS A 1 307 ? -18.594 3.816 -13.984 1 84.38 307 HIS A C 1
ATOM 2397 O O . HIS A 1 307 ? -18.703 4.512 -12.969 1 84.38 307 HIS A O 1
ATOM 2403 N N . ASP A 1 308 ? -19.469 2.951 -14.336 1 86.44 308 ASP A N 1
ATOM 2404 C CA . ASP A 1 308 ? -20.656 2.707 -13.523 1 86.44 308 ASP A CA 1
ATOM 2405 C C . ASP A 1 308 ? -20.281 2.135 -12.156 1 86.44 308 ASP A C 1
ATOM 2407 O O . ASP A 1 308 ? -20.875 2.498 -11.141 1 86.44 308 ASP A O 1
ATOM 2411 N N . ALA A 1 309 ? -19.406 1.238 -12.234 1 88.5 309 ALA A N 1
ATOM 2412 C CA . ALA A 1 309 ? -18.922 0.657 -10.984 1 88.5 309 ALA A CA 1
ATOM 2413 C C . ALA A 1 309 ? -18.422 1.738 -10.031 1 88.5 309 ALA A C 1
ATOM 2415 O O . ALA A 1 309 ? -18.703 1.701 -8.836 1 88.5 309 ALA A O 1
ATOM 2416 N N . MET A 1 310 ? -17.734 2.711 -10.57 1 91.75 310 MET A N 1
ATOM 2417 C CA . MET A 1 310 ? -17.156 3.764 -9.742 1 91.75 310 MET A CA 1
ATOM 2418 C C . MET A 1 310 ? -18.25 4.648 -9.141 1 91.75 310 MET A C 1
ATOM 2420 O O . MET A 1 310 ? -18.094 5.148 -8.023 1 91.75 310 MET A O 1
ATOM 2424 N N . ARG A 1 311 ? -19.375 4.797 -9.828 1 93.19 311 ARG A N 1
ATOM 2425 C CA . ARG A 1 311 ? -20.516 5.523 -9.273 1 93.19 311 ARG A CA 1
ATOM 2426 C C . ARG A 1 311 ? -21.078 4.797 -8.055 1 93.19 311 ARG A C 1
ATOM 2428 O O . ARG A 1 311 ? -21.469 5.434 -7.074 1 93.19 311 ARG A O 1
ATOM 2435 N N . GLY A 1 312 ? -21.125 3.492 -8.203 1 94 312 GLY A N 1
ATOM 2436 C CA . GLY A 1 312 ? -21.562 2.691 -7.078 1 94 312 GLY A CA 1
ATOM 2437 C C . GLY A 1 312 ? -20.656 2.805 -5.867 1 94 312 GLY A C 1
ATOM 2438 O O . GLY A 1 312 ? -21.125 2.98 -4.742 1 94 312 GLY A O 1
ATOM 2439 N N . TYR A 1 313 ? -19.391 2.756 -6.094 1 95.81 313 TYR A N 1
ATOM 2440 C CA . TYR A 1 313 ? -18.438 2.926 -5.012 1 95.81 313 TYR A CA 1
ATOM 2441 C C . TYR A 1 313 ? -18.562 4.305 -4.375 1 95.81 313 TYR A C 1
ATOM 2443 O O . TYR A 1 313 ? -18.609 4.426 -3.146 1 95.81 313 TYR A O 1
ATOM 2451 N N . LYS A 1 314 ? -18.609 5.301 -5.219 1 97.38 314 LYS A N 1
ATOM 2452 C CA . LYS A 1 314 ? -18.75 6.66 -4.695 1 97.38 314 LYS A CA 1
ATOM 2453 C C . LYS A 1 314 ? -19.984 6.801 -3.828 1 97.38 314 LYS A C 1
ATOM 2455 O O . LYS A 1 314 ? -19.953 7.434 -2.771 1 97.38 314 LYS A O 1
ATOM 2460 N N . GLU A 1 315 ? -21.078 6.246 -4.258 1 96.56 315 GLU A N 1
ATOM 2461 C CA . GLU A 1 315 ? -22.344 6.359 -3.543 1 96.56 315 GLU A CA 1
ATOM 2462 C C . GLU A 1 315 ? -22.234 5.77 -2.139 1 96.56 315 GLU A C 1
ATOM 2464 O O . GLU A 1 315 ? -22.641 6.402 -1.162 1 96.56 315 GLU A O 1
ATOM 2469 N N . ILE A 1 316 ? -21.734 4.582 -2.02 1 97.25 316 ILE A N 1
ATOM 2470 C CA . ILE A 1 316 ? -21.688 3.949 -0.705 1 97.25 316 ILE A CA 1
ATOM 2471 C C . ILE A 1 316 ? -20.656 4.672 0.174 1 97.25 316 ILE A C 1
ATOM 2473 O O . ILE A 1 316 ? -20.859 4.789 1.387 1 97.25 316 ILE A O 1
ATOM 2477 N N . HIS A 1 317 ? -19.609 5.137 -0.388 1 97.94 317 HIS A N 1
ATOM 2478 C CA . HIS A 1 317 ? -18.641 5.922 0.375 1 97.94 317 HIS A CA 1
ATOM 2479 C C . HIS A 1 317 ? -19.281 7.199 0.917 1 97.94 317 HIS A C 1
ATOM 2481 O O . HIS A 1 317 ? -19.094 7.535 2.09 1 97.94 317 HIS A O 1
ATOM 2487 N N . LEU A 1 318 ? -20.016 7.879 0.043 1 96.69 318 LEU A N 1
ATOM 2488 C CA . LEU A 1 318 ? -20.688 9.117 0.436 1 96.69 318 LEU A CA 1
ATOM 2489 C C . LEU A 1 318 ? -21.656 8.875 1.592 1 96.69 318 LEU A C 1
ATOM 2491 O O . LEU A 1 318 ? -21.625 9.594 2.592 1 96.69 318 LEU A O 1
ATOM 2495 N N . ARG A 1 319 ? -22.453 7.879 1.466 1 96.19 319 ARG A N 1
ATOM 2496 C CA . ARG A 1 319 ? -23.422 7.559 2.506 1 96.19 319 ARG A CA 1
ATOM 2497 C C . ARG A 1 319 ? -22.719 7.191 3.811 1 96.19 319 ARG A C 1
ATOM 2499 O O . ARG A 1 319 ? -23.141 7.613 4.891 1 96.19 319 ARG A O 1
ATOM 2506 N N . ALA A 1 320 ? -21.688 6.383 3.707 1 96.81 320 ALA A N 1
ATOM 2507 C CA . ALA A 1 320 ? -20.938 5.98 4.895 1 96.81 320 ALA A CA 1
ATOM 2508 C C . ALA A 1 320 ? -20.359 7.195 5.613 1 96.81 320 ALA A C 1
ATOM 2510 O O . ALA A 1 320 ? -20.453 7.305 6.836 1 96.81 320 ALA A O 1
ATOM 2511 N N . MET A 1 321 ? -19.797 8.117 4.863 1 94.38 321 MET A N 1
ATOM 2512 C CA . MET A 1 321 ? -19.172 9.297 5.449 1 94.38 321 MET A CA 1
ATOM 2513 C C . MET A 1 321 ? -20.203 10.164 6.172 1 94.38 321 MET A C 1
ATOM 2515 O O . MET A 1 321 ? -19.906 10.742 7.215 1 94.38 321 MET A O 1
ATOM 2519 N N . LYS A 1 322 ? -21.391 10.172 5.629 1 92.62 322 LYS A N 1
ATOM 2520 C CA . LYS A 1 322 ? -22.453 10.953 6.234 1 92.62 322 LYS A CA 1
ATOM 2521 C C . LYS A 1 322 ? -22.953 10.305 7.523 1 92.62 322 LYS A C 1
ATOM 2523 O O . LYS A 1 322 ? -23.578 10.961 8.359 1 92.62 322 LYS A O 1
ATOM 2528 N N . LEU A 1 323 ? -22.688 9.086 7.66 1 95.38 323 LEU A N 1
ATOM 2529 C CA . LEU A 1 323 ? -23.156 8.328 8.812 1 95.38 323 LEU A CA 1
ATOM 2530 C C . LEU A 1 323 ? -22.109 8.32 9.922 1 95.38 323 LEU A C 1
ATOM 2532 O O . LEU A 1 323 ? -22.438 8.039 11.086 1 95.38 323 LEU A O 1
ATOM 2536 N N . LEU A 1 324 ? -20.875 8.617 9.602 1 95.06 324 LEU A N 1
ATOM 2537 C CA . LEU A 1 324 ? -19.781 8.508 10.547 1 95.06 324 LEU A CA 1
ATOM 2538 C C . LEU A 1 324 ? -19.828 9.625 11.578 1 95.06 324 LEU A C 1
ATOM 2540 O O . LEU A 1 324 ? -20.109 10.781 11.234 1 95.06 324 LEU A O 1
ATOM 2544 N N . ALA A 1 325 ? -19.531 9.32 12.773 1 91.44 325 ALA A N 1
ATOM 2545 C CA . ALA A 1 325 ? -19.281 10.312 13.82 1 91.44 325 ALA A CA 1
ATOM 2546 C C . ALA A 1 325 ? -17.984 11.07 13.555 1 91.44 325 ALA A C 1
ATOM 2548 O O . ALA A 1 325 ? -17.125 10.602 12.805 1 91.44 325 ALA A O 1
ATOM 2549 N N . PRO A 1 326 ? -17.922 12.25 14.148 1 85 326 PRO A N 1
ATOM 2550 C CA . PRO A 1 326 ? -16.609 12.914 14.062 1 85 326 PRO A CA 1
ATOM 2551 C C . PRO A 1 326 ? -15.469 12.039 14.555 1 85 326 PRO A C 1
ATOM 2553 O O . PRO A 1 326 ? -15.57 11.422 15.617 1 85 326 PRO A O 1
ATOM 2556 N N . GLY A 1 327 ? -14.516 12 13.781 1 90.38 327 GLY A N 1
ATOM 2557 C CA . GLY A 1 327 ? -13.391 11.148 14.141 1 90.38 327 GLY A CA 1
ATOM 2558 C C . GLY A 1 327 ? -13.617 9.688 13.797 1 90.38 327 GLY A C 1
ATOM 2559 O O . GLY A 1 327 ? -12.82 8.82 14.18 1 90.38 327 GLY A O 1
ATOM 2560 N N . GLY A 1 328 ? -14.727 9.508 13.156 1 96.25 328 GLY A N 1
ATOM 2561 C CA . GLY A 1 328 ? -15.047 8.141 12.773 1 96.25 328 GLY A CA 1
ATOM 2562 C C . GLY A 1 328 ? -14.109 7.582 11.719 1 96.25 328 GLY A C 1
ATOM 2563 O O . GLY A 1 328 ? -13.297 8.32 11.148 1 96.25 328 GLY A O 1
ATOM 2564 N N . ILE A 1 329 ? -14.172 6.234 11.508 1 98.25 329 ILE A N 1
ATOM 2565 C CA . ILE A 1 329 ? -13.25 5.523 10.633 1 98.25 329 ILE A CA 1
ATOM 2566 C C . ILE A 1 329 ? -14.031 4.809 9.531 1 98.25 329 ILE A C 1
ATOM 2568 O O . ILE A 1 329 ? -15.062 4.199 9.797 1 98.25 329 ILE A O 1
ATOM 2572 N N . LEU A 1 330 ? -13.602 5.008 8.32 1 98.62 330 LEU A N 1
ATOM 2573 C CA . LEU A 1 330 ? -14.117 4.293 7.16 1 98.62 330 LEU A CA 1
ATOM 2574 C C . LEU A 1 330 ? -13.094 3.293 6.629 1 98.62 330 LEU A C 1
ATOM 2576 O O . LEU A 1 330 ? -11.977 3.672 6.277 1 98.62 330 LEU A O 1
ATOM 2580 N N . SER A 1 331 ? -13.383 2.006 6.641 1 98.88 331 SER A N 1
ATOM 2581 C CA . SER A 1 331 ? -12.594 0.979 5.965 1 98.88 331 SER A CA 1
ATOM 2582 C C . SER A 1 331 ? -13.32 0.439 4.738 1 98.88 331 SER A C 1
ATOM 2584 O O . SER A 1 331 ? -14.461 -0.023 4.84 1 98.88 331 SER A O 1
ATOM 2586 N N . THR A 1 332 ? -12.688 0.542 3.6 1 98.75 332 THR A N 1
ATOM 2587 C CA . THR A 1 332 ? -13.359 0.173 2.361 1 98.75 332 THR A CA 1
ATOM 2588 C C . THR A 1 332 ? -12.461 -0.699 1.491 1 98.75 332 THR A C 1
ATOM 2590 O O . THR A 1 332 ? -11.242 -0.506 1.461 1 98.75 332 THR A O 1
ATOM 2593 N N . PHE A 1 333 ? -13.055 -1.658 0.775 1 98.12 333 PHE A N 1
ATOM 2594 C CA . PHE A 1 333 ? -12.328 -2.656 0.004 1 98.12 333 PHE A CA 1
ATOM 2595 C C . PHE A 1 333 ? -12.914 -2.803 -1.392 1 98.12 333 PHE A C 1
ATOM 2597 O O . PHE A 1 333 ? -14.102 -2.543 -1.599 1 98.12 333 PHE A O 1
ATOM 2604 N N . CYS A 1 334 ? -12.055 -3.162 -2.32 1 96.19 334 CYS A N 1
ATOM 2605 C CA . CYS A 1 334 ? -12.414 -3.432 -3.709 1 96.19 334 CYS A CA 1
ATOM 2606 C C . CYS A 1 334 ? -11.633 -4.625 -4.25 1 96.19 334 CYS A C 1
ATOM 2608 O O . CYS A 1 334 ? -10.406 -4.66 -4.16 1 96.19 334 CYS A O 1
ATOM 2610 N N . CYS A 1 335 ? -12.281 -5.613 -4.828 1 92.06 335 CYS A N 1
ATOM 2611 C CA . CYS A 1 335 ? -11.609 -6.801 -5.34 1 92.06 335 CYS A CA 1
ATOM 2612 C C . CYS A 1 335 ? -11.656 -6.84 -6.863 1 92.06 335 CYS A C 1
ATOM 2614 O O . CYS A 1 335 ? -11.516 -7.906 -7.465 1 92.06 335 CYS A O 1
ATOM 2616 N N . SER A 1 336 ? -11.859 -5.738 -7.465 1 85.69 336 SER A N 1
ATOM 2617 C CA . SER A 1 336 ? -11.875 -5.668 -8.922 1 85.69 336 SER A CA 1
ATOM 2618 C C . SER A 1 336 ? -10.484 -5.371 -9.477 1 85.69 336 SER A C 1
ATOM 2620 O O . SER A 1 336 ? -9.875 -4.359 -9.133 1 85.69 336 SER A O 1
ATOM 2622 N N . HIS A 1 337 ? -10.094 -6.227 -10.367 1 80.25 337 HIS A N 1
ATOM 2623 C CA . HIS A 1 337 ? -8.812 -5.965 -11.016 1 80.25 337 HIS A CA 1
ATOM 2624 C C . HIS A 1 337 ? -8.891 -4.73 -11.906 1 80.25 337 HIS A C 1
ATOM 2626 O O . HIS A 1 337 ? -7.895 -4.027 -12.094 1 80.25 337 HIS A O 1
ATOM 2632 N N . HIS A 1 338 ? -10.062 -4.414 -12.352 1 82.44 338 HIS A N 1
ATOM 2633 C CA . HIS A 1 338 ? -10.25 -3.334 -13.312 1 82.44 338 HIS A CA 1
ATOM 2634 C C . HIS A 1 338 ? -10.305 -1.98 -12.617 1 82.44 338 HIS A C 1
ATOM 2636 O O . HIS A 1 338 ? -10.172 -0.938 -13.258 1 82.44 338 HIS A O 1
ATOM 2642 N N . ALA A 1 339 ? -10.57 -2.064 -11.375 1 85.62 339 ALA A N 1
ATOM 2643 C CA . ALA A 1 339 ? -10.484 -0.856 -10.562 1 85.62 339 ALA A CA 1
ATOM 2644 C C . ALA A 1 339 ? -9.18 -0.828 -9.766 1 85.62 339 ALA A C 1
ATOM 2646 O O . ALA A 1 339 ? -9.125 -1.32 -8.633 1 85.62 339 ALA A O 1
ATOM 2647 N N . GLY A 1 340 ? -8.211 -0.245 -10.383 1 88.38 340 GLY A N 1
ATOM 2648 C CA . GLY A 1 340 ? -6.938 -0.151 -9.688 1 88.38 340 GLY A CA 1
ATOM 2649 C C . GLY A 1 340 ? -7.012 0.685 -8.43 1 88.38 340 GLY A C 1
ATOM 2650 O O . GLY A 1 340 ? -8.016 1.346 -8.172 1 88.38 340 GLY A O 1
ATOM 2651 N N . ALA A 1 341 ? -6 0.615 -7.664 1 92.38 341 ALA A N 1
ATOM 2652 C CA . ALA A 1 341 ? -5.949 1.293 -6.371 1 92.38 341 ALA A CA 1
ATOM 2653 C C . ALA A 1 341 ? -6.203 2.791 -6.527 1 92.38 341 ALA A C 1
ATOM 2655 O O . ALA A 1 341 ? -6.949 3.385 -5.746 1 92.38 341 ALA A O 1
ATOM 2656 N N . ASP A 1 342 ? -5.605 3.416 -7.5 1 92.19 342 ASP A N 1
ATOM 2657 C CA . ASP A 1 342 ? -5.75 4.855 -7.699 1 92.19 342 ASP A CA 1
ATOM 2658 C C . ASP A 1 342 ? -7.191 5.223 -8.039 1 92.19 342 ASP A C 1
ATOM 2660 O O . ASP A 1 342 ? -7.734 6.191 -7.496 1 92.19 342 ASP A O 1
ATOM 2664 N N . LEU A 1 343 ? -7.723 4.473 -8.93 1 92.56 343 LEU A N 1
ATOM 2665 C CA . LEU A 1 343 ? -9.102 4.723 -9.32 1 92.56 343 LEU A CA 1
ATOM 2666 C C . LEU A 1 343 ? -10.047 4.531 -8.133 1 92.56 343 LEU A C 1
ATOM 2668 O O . LEU A 1 343 ? -10.984 5.312 -7.945 1 92.56 343 LEU A O 1
ATOM 2672 N N . PHE A 1 344 ? -9.812 3.471 -7.398 1 95.5 344 PHE A N 1
ATOM 2673 C CA . PHE A 1 344 ? -10.625 3.209 -6.219 1 95.5 344 PHE A CA 1
ATOM 2674 C C . PHE A 1 344 ? -10.508 4.355 -5.219 1 95.5 344 PHE A C 1
ATOM 2676 O O . PHE A 1 344 ? -11.516 4.82 -4.68 1 95.5 344 PHE A O 1
ATOM 2683 N N . ARG A 1 345 ? -9.352 4.883 -4.945 1 96.12 345 ARG A N 1
ATOM 2684 C CA . ARG A 1 345 ? -9.133 6.012 -4.047 1 96.12 345 ARG A CA 1
ATOM 2685 C C . ARG A 1 345 ? -9.836 7.266 -4.559 1 96.12 345 ARG A C 1
ATOM 2687 O O . ARG A 1 345 ? -10.328 8.07 -3.77 1 96.12 345 ARG A O 1
ATOM 2694 N N . GLU A 1 346 ? -9.812 7.41 -5.848 1 95.19 346 GLU A N 1
ATOM 2695 C CA . GLU A 1 346 ? -10.492 8.555 -6.449 1 95.19 346 GLU A CA 1
ATOM 2696 C C . GLU A 1 346 ? -11.984 8.547 -6.113 1 95.19 346 GLU A C 1
ATOM 2698 O O . GLU A 1 346 ? -12.586 9.602 -5.914 1 95.19 346 GLU A O 1
ATOM 2703 N N . SER A 1 347 ? -12.539 7.379 -6.098 1 96.19 347 SER A N 1
ATOM 2704 C CA . SER A 1 347 ? -13.953 7.285 -5.738 1 96.19 347 SER A CA 1
ATOM 2705 C C . SER A 1 347 ? -14.188 7.715 -4.297 1 96.19 347 SER A C 1
ATOM 2707 O O . SER A 1 347 ? -15.211 8.32 -3.98 1 96.19 347 SER A O 1
ATOM 2709 N N . VAL A 1 348 ? -13.289 7.379 -3.426 1 98.06 348 VAL A N 1
ATOM 2710 C CA . VAL A 1 348 ? -13.375 7.809 -2.033 1 98.06 348 VAL A CA 1
ATOM 2711 C C . VAL A 1 348 ? -13.234 9.328 -1.949 1 98.06 348 VAL A C 1
ATOM 2713 O O . VAL A 1 348 ? -13.992 9.992 -1.238 1 98.06 348 VAL A O 1
ATOM 2716 N N . LEU A 1 349 ? -12.266 9.852 -2.699 1 97.38 349 LEU A N 1
ATOM 2717 C CA . LEU A 1 349 ? -12.039 11.289 -2.713 1 97.38 349 LEU A CA 1
ATOM 2718 C C . LEU A 1 349 ? -13.266 12.031 -3.223 1 97.38 349 LEU A C 1
ATOM 2720 O O . LEU A 1 349 ? -13.68 13.039 -2.635 1 97.38 349 LEU A O 1
ATOM 2724 N N . ASP A 1 350 ? -13.828 11.5 -4.289 1 97.12 350 ASP A N 1
ATOM 2725 C CA . ASP A 1 350 ? -15.023 12.117 -4.852 1 97.12 350 ASP A CA 1
ATOM 2726 C C . ASP A 1 350 ? -16.141 12.18 -3.816 1 97.12 350 ASP A C 1
ATOM 2728 O O . ASP A 1 350 ? -16.844 13.188 -3.711 1 97.12 350 ASP A O 1
ATOM 2732 N N . ALA A 1 351 ? -16.297 11.133 -3.113 1 97.5 351 ALA A N 1
ATOM 2733 C CA . ALA A 1 351 ? -17.297 11.102 -2.049 1 97.5 351 ALA A CA 1
ATOM 2734 C C . ALA A 1 351 ? -16.969 12.109 -0.95 1 97.5 351 ALA A C 1
ATOM 2736 O O . ALA A 1 351 ? -17.859 12.781 -0.428 1 97.5 351 ALA A O 1
ATOM 2737 N N . ALA A 1 352 ? -15.734 12.211 -0.598 1 96.31 352 ALA A N 1
ATOM 2738 C CA . ALA A 1 352 ? -15.289 13.117 0.456 1 96.31 352 ALA A CA 1
ATOM 2739 C C . ALA A 1 352 ? -15.555 14.57 0.079 1 96.31 352 ALA A C 1
ATOM 2741 O O . ALA A 1 352 ? -15.891 15.391 0.938 1 96.31 352 ALA A O 1
ATOM 2742 N N . ILE A 1 353 ? -15.336 14.875 -1.194 1 94.69 353 ILE A N 1
ATOM 2743 C CA . ILE A 1 353 ? -15.602 16.219 -1.697 1 94.69 353 ILE A CA 1
ATOM 2744 C C . ILE A 1 353 ? -17.078 16.562 -1.511 1 94.69 353 ILE A C 1
ATOM 2746 O O . ILE A 1 353 ? -17.422 17.625 -0.994 1 94.69 353 ILE A O 1
ATOM 2750 N N . ASP A 1 354 ? -17.922 15.609 -1.831 1 94.44 354 ASP A N 1
ATOM 2751 C CA . ASP A 1 354 ? -19.359 15.836 -1.743 1 94.44 354 ASP A CA 1
ATOM 2752 C C . ASP A 1 354 ? -19.828 15.883 -0.288 1 94.44 354 ASP A C 1
ATOM 2754 O O . ASP A 1 354 ? -20.781 16.594 0.043 1 94.44 354 ASP A O 1
ATOM 2758 N N . ALA A 1 355 ? -19.219 15.188 0.568 1 91.62 355 ALA A N 1
ATOM 2759 C CA . ALA A 1 355 ? -19.531 15.18 1.997 1 91.62 355 ALA A CA 1
ATOM 2760 C C . ALA A 1 355 ? -18.703 16.234 2.732 1 91.62 355 ALA A C 1
ATOM 2762 O O . ALA A 1 355 ? -18.844 16.422 3.943 1 91.62 355 ALA A O 1
ATOM 2763 N N . PRO A 1 356 ? -18.125 17.047 2.072 1 88.19 356 PRO A N 1
ATOM 2764 C CA . PRO A 1 356 ? -17.047 17.938 2.516 1 88.19 356 PRO A CA 1
ATOM 2765 C C . PRO A 1 356 ? -16.266 17.375 3.711 1 88.19 356 PRO A C 1
ATOM 2767 O O . PRO A 1 356 ? -16.266 17.984 4.785 1 88.19 356 PRO A O 1
ATOM 2770 N N . ALA A 1 357 ? -15.633 16.297 3.486 1 91.94 357 ALA A N 1
ATOM 2771 C CA . ALA A 1 357 ? -14.875 15.57 4.5 1 91.94 357 ALA A CA 1
ATOM 2772 C C . ALA A 1 357 ? -13.383 15.594 4.191 1 91.94 357 ALA A C 1
ATOM 2774 O O . ALA A 1 357 ? -12.984 15.609 3.021 1 91.94 357 ALA A O 1
ATOM 2775 N N . THR A 1 358 ? -12.594 15.719 5.207 1 94.12 358 THR A N 1
ATOM 2776 C CA . THR A 1 358 ? -11.156 15.508 5.113 1 94.12 358 THR A CA 1
ATOM 2777 C C . THR A 1 358 ? -10.773 14.141 5.684 1 94.12 358 THR A C 1
ATOM 2779 O O . THR A 1 358 ? -11.133 13.812 6.816 1 94.12 358 THR A O 1
ATOM 2782 N N . LEU A 1 359 ? -10.102 13.383 4.844 1 96.94 359 LEU A N 1
ATOM 2783 C CA . LEU A 1 359 ? -9.789 12.016 5.23 1 96.94 359 LEU A CA 1
ATOM 2784 C C . LEU A 1 359 ? -8.289 11.828 5.422 1 96.94 359 LEU A C 1
ATOM 2786 O O . LEU A 1 359 ? -7.492 12.25 4.578 1 96.94 359 LEU A O 1
ATOM 2790 N N . ARG A 1 360 ? -7.926 11.266 6.547 1 97.19 360 ARG A N 1
ATOM 2791 C CA . ARG A 1 360 ? -6.547 10.867 6.812 1 97.19 360 ARG A CA 1
ATOM 2792 C C . ARG A 1 360 ? -6.359 9.367 6.613 1 97.19 360 ARG A C 1
ATOM 2794 O O . ARG A 1 360 ? -7.113 8.562 7.172 1 97.19 360 ARG A O 1
ATOM 2801 N N . LEU A 1 361 ? -5.414 8.992 5.812 1 97.69 361 LEU A N 1
ATOM 2802 C CA . LEU A 1 361 ? -5.125 7.578 5.574 1 97.69 361 LEU A CA 1
ATOM 2803 C C . LEU A 1 361 ? -4.535 6.926 6.82 1 97.69 361 LEU A C 1
ATOM 2805 O O . LEU A 1 361 ? -3.523 7.395 7.352 1 97.69 361 LEU A O 1
ATOM 2809 N N . MET A 1 362 ? -5.242 5.871 7.289 1 96.94 362 MET A N 1
ATOM 2810 C CA . MET A 1 362 ? -4.77 5.145 8.461 1 96.94 362 MET A CA 1
ATOM 2811 C C . MET A 1 362 ? -3.99 3.898 8.055 1 96.94 362 MET A C 1
ATOM 2813 O O . MET A 1 362 ? -3 3.543 8.695 1 96.94 362 MET A O 1
ATOM 2817 N N . GLN A 1 363 ? -4.492 3.277 7 1 96.88 363 GLN A N 1
ATOM 2818 C CA . GLN A 1 363 ? -3.875 2.02 6.594 1 96.88 363 GLN A CA 1
ATOM 2819 C C . GLN A 1 363 ? -4.312 1.62 5.188 1 96.88 363 GLN A C 1
ATOM 2821 O O . GLN A 1 363 ? -5.469 1.82 4.812 1 96.88 363 GLN A O 1
ATOM 2826 N N . GLN A 1 364 ? -3.35 1.165 4.406 1 96.69 364 GLN A N 1
ATOM 2827 C CA . GLN A 1 364 ? -3.65 0.509 3.141 1 96.69 364 GLN A CA 1
ATOM 2828 C C . GLN A 1 364 ? -3.697 -1.008 3.301 1 96.69 364 GLN A C 1
ATOM 2830 O O . GLN A 1 364 ? -2.969 -1.571 4.121 1 96.69 364 GLN A O 1
ATOM 2835 N N . HIS A 1 365 ? -4.609 -1.618 2.555 1 97.62 365 HIS A N 1
ATOM 2836 C CA . HIS A 1 365 ? -4.801 -3.061 2.656 1 97.62 365 HIS A CA 1
ATOM 2837 C C . HIS A 1 365 ? -4.648 -3.734 1.297 1 97.62 365 HIS A C 1
ATOM 2839 O O . HIS A 1 365 ? -4.746 -3.076 0.259 1 97.62 365 HIS A O 1
ATOM 2845 N N . GLY A 1 366 ? -4.371 -4.984 1.28 1 96.5 366 GLY A N 1
ATOM 2846 C CA . GLY A 1 366 ? -4.285 -5.84 0.107 1 96.5 366 GLY A CA 1
ATOM 2847 C C . GLY A 1 366 ? -4.574 -7.301 0.41 1 96.5 366 GLY A C 1
ATOM 2848 O O . GLY A 1 366 ? -5.047 -7.629 1.499 1 96.5 366 GLY A O 1
ATOM 2849 N N . GLN A 1 367 ? -4.379 -8.102 -0.622 1 97.5 367 GLN A N 1
ATOM 2850 C CA . GLN A 1 367 ? -4.59 -9.531 -0.451 1 97.5 367 GLN A CA 1
ATOM 2851 C C . GLN A 1 367 ? -3.498 -10.148 0.417 1 97.5 367 GLN A C 1
ATOM 2853 O O . GLN A 1 367 ? -2.371 -9.648 0.455 1 97.5 367 GLN A O 1
ATOM 2858 N N . ARG A 1 368 ? -3.854 -11.18 1.173 1 96.88 368 ARG A N 1
ATOM 2859 C CA . ARG A 1 368 ? -2.951 -11.844 2.105 1 96.88 368 ARG A CA 1
ATOM 2860 C C . ARG A 1 368 ? -1.79 -12.508 1.368 1 96.88 368 ARG A C 1
ATOM 2862 O O . ARG A 1 368 ? -1.857 -12.711 0.155 1 96.88 368 ARG A O 1
ATOM 2869 N N . ALA A 1 369 ? -0.742 -12.883 2.088 1 96.44 369 ALA A N 1
ATOM 2870 C CA . ALA A 1 369 ? 0.517 -13.367 1.53 1 96.44 369 ALA A CA 1
ATOM 2871 C C . ALA A 1 369 ? 0.315 -14.695 0.798 1 96.44 369 ALA A C 1
ATOM 2873 O O . ALA A 1 369 ? 1.159 -15.102 -0.003 1 96.44 369 ALA A O 1
ATOM 2874 N N . ASP A 1 370 ? -0.753 -15.398 1.101 1 97.62 370 ASP A N 1
ATOM 2875 C CA . ASP A 1 370 ? -1 -16.656 0.402 1 97.62 370 ASP A CA 1
ATOM 2876 C C . ASP A 1 370 ? -1.65 -16.406 -0.958 1 97.62 370 ASP A C 1
ATOM 2878 O O . ASP A 1 370 ? -1.918 -17.359 -1.703 1 97.62 370 ASP A O 1
ATOM 2882 N N . HIS A 1 371 ? -1.886 -15.211 -1.327 1 97.81 371 HIS A N 1
ATOM 2883 C CA . HIS A 1 371 ? -2.238 -14.758 -2.668 1 97.81 371 HIS A CA 1
ATOM 2884 C C . HIS A 1 371 ? -1.146 -13.875 -3.258 1 97.81 371 HIS A C 1
ATOM 2886 O O . HIS A 1 371 ? -1.353 -12.672 -3.455 1 97.81 371 HIS A O 1
ATOM 2892 N N . PRO A 1 372 ? -0.008 -14.492 -3.6 1 97.75 372 PRO A N 1
ATOM 2893 C CA . PRO A 1 372 ? 1.139 -13.688 -4.027 1 97.75 372 PRO A CA 1
ATOM 2894 C C . PRO A 1 372 ? 0.839 -12.844 -5.262 1 97.75 372 PRO A C 1
ATOM 2896 O O . PRO A 1 372 ? 0.102 -13.281 -6.148 1 97.75 372 PRO A O 1
ATOM 2899 N N . VAL A 1 373 ? 1.409 -11.68 -5.301 1 97.44 373 VAL A N 1
ATOM 2900 C CA . VAL A 1 373 ? 1.27 -10.734 -6.406 1 97.44 373 VAL A CA 1
ATOM 2901 C C . VAL A 1 373 ? 2.531 -10.758 -7.266 1 97.44 373 VAL A C 1
ATOM 2903 O O . VAL A 1 373 ? 3.643 -10.602 -6.754 1 97.44 373 VAL A O 1
ATOM 2906 N N . LEU A 1 374 ? 2.338 -11.031 -8.523 1 97.19 374 LEU A N 1
ATOM 2907 C CA . LEU A 1 374 ? 3.428 -10.93 -9.484 1 97.19 374 LEU A CA 1
ATOM 2908 C C . LEU A 1 374 ? 3.352 -9.609 -10.25 1 97.19 374 LEU A C 1
ATOM 2910 O O . LEU A 1 374 ? 2.334 -9.312 -10.883 1 97.19 374 LEU A O 1
ATOM 2914 N N . LEU A 1 375 ? 4.461 -8.898 -10.195 1 96.88 375 LEU A N 1
ATOM 2915 C CA . LEU A 1 375 ? 4.5 -7.605 -10.875 1 96.88 375 LEU A CA 1
ATOM 2916 C C . LEU A 1 375 ? 4.25 -7.766 -12.367 1 96.88 375 LEU A C 1
ATOM 2918 O O . LEU A 1 375 ? 3.6 -6.922 -12.992 1 96.88 375 LEU A O 1
ATOM 2922 N N . ASN A 1 376 ? 4.691 -8.859 -12.984 1 96.19 376 ASN A N 1
ATOM 2923 C CA . ASN A 1 376 ? 4.613 -9.109 -14.422 1 96.19 376 ASN A CA 1
ATOM 2924 C C . ASN A 1 376 ? 3.193 -9.469 -14.852 1 96.19 376 ASN A C 1
ATOM 2926 O O . ASN A 1 376 ? 2.869 -9.43 -16.047 1 96.19 376 ASN A O 1
ATOM 2930 N N . ILE A 1 377 ? 2.426 -9.93 -13.898 1 96.31 377 ILE A N 1
ATOM 2931 C CA . ILE A 1 377 ? 1.043 -10.312 -14.156 1 96.31 377 ILE A CA 1
ATOM 2932 C C . ILE A 1 377 ? 0.103 -9.5 -13.273 1 96.31 377 ILE A C 1
ATOM 2934 O O . ILE A 1 377 ? -0.37 -9.984 -12.242 1 96.31 377 ILE A O 1
ATOM 2938 N N . PRO A 1 378 ? -0.19 -8.281 -13.742 1 94.25 378 PRO A N 1
ATOM 2939 C CA . PRO A 1 378 ? -0.91 -7.332 -12.898 1 94.25 378 PRO A CA 1
ATOM 2940 C C . PRO A 1 378 ? -2.238 -7.883 -12.391 1 94.25 378 PRO A C 1
ATOM 2942 O O . PRO A 1 378 ? -2.707 -7.484 -11.32 1 94.25 378 PRO A O 1
ATOM 2945 N N . GLU A 1 379 ? -2.809 -8.844 -13.117 1 93.75 379 GLU A N 1
ATOM 2946 C CA . GLU A 1 379 ? -4.09 -9.438 -12.727 1 93.75 379 GLU A CA 1
ATOM 2947 C C . GLU A 1 379 ? -3.973 -10.188 -11.406 1 93.75 379 GLU A C 1
ATOM 2949 O O . GLU A 1 379 ? -4.984 -10.5 -10.773 1 93.75 379 GLU A O 1
ATOM 2954 N N . THR A 1 380 ? -2.771 -10.5 -10.977 1 96.19 380 THR A N 1
ATOM 2955 C CA . THR A 1 380 ? -2.588 -11.234 -9.734 1 96.19 380 THR A CA 1
ATOM 2956 C C . THR A 1 380 ? -2.826 -10.328 -8.531 1 96.19 380 THR A C 1
ATOM 2958 O O . THR A 1 380 ? -2.959 -10.805 -7.402 1 96.19 380 THR A O 1
ATOM 2961 N N . GLU A 1 381 ? -2.842 -9.031 -8.734 1 95.5 381 GLU A N 1
ATOM 2962 C CA . GLU A 1 381 ? -3.203 -8.055 -7.711 1 95.5 381 GLU A CA 1
ATOM 2963 C C . GLU A 1 381 ? -4.641 -7.578 -7.883 1 95.5 381 GLU A C 1
ATOM 2965 O O . GLU A 1 381 ? -4.926 -6.754 -8.75 1 95.5 381 GLU A O 1
ATOM 2970 N N . TYR A 1 382 ? -5.516 -8.055 -6.984 1 94.31 382 TYR A N 1
ATOM 2971 C CA . TYR A 1 382 ? -6.922 -7.793 -7.27 1 94.31 382 TYR A CA 1
ATOM 2972 C C . TYR A 1 382 ? -7.613 -7.16 -6.066 1 94.31 382 TYR A C 1
ATOM 2974 O O . TYR A 1 382 ? -8.656 -6.523 -6.203 1 94.31 382 TYR A O 1
ATOM 2982 N N . LEU A 1 383 ? -7.121 -7.332 -4.914 1 96.62 383 LEU A N 1
ATOM 2983 C CA . LEU A 1 383 ? -7.77 -6.828 -3.709 1 96.62 383 LEU A CA 1
ATOM 2984 C C . LEU A 1 383 ? -7.062 -5.574 -3.193 1 96.62 383 LEU A C 1
ATOM 2986 O O . LEU A 1 383 ? -5.852 -5.59 -2.973 1 96.62 383 LEU A O 1
ATOM 2990 N N . LYS A 1 384 ? -7.75 -4.488 -3.098 1 95.69 384 LYS A N 1
ATOM 2991 C CA . LYS A 1 384 ? -7.258 -3.262 -2.479 1 95.69 384 LYS A CA 1
ATOM 2992 C C . LYS A 1 384 ? -8.211 -2.771 -1.393 1 95.69 384 LYS A C 1
ATOM 2994 O O . LYS A 1 384 ? -9.414 -3.035 -1.451 1 95.69 384 LYS A O 1
ATOM 2999 N N . GLY A 1 385 ? -7.676 -2.17 -0.399 1 97.88 385 GLY A N 1
ATOM 3000 C CA . GLY A 1 385 ? -8.461 -1.588 0.677 1 97.88 385 GLY A CA 1
ATOM 3001 C C . GLY A 1 385 ? -7.781 -0.411 1.347 1 97.88 385 GLY A C 1
ATOM 3002 O O . GLY A 1 385 ? -6.555 -0.287 1.299 1 97.88 385 GLY A O 1
ATOM 3003 N N . PHE A 1 386 ? -8.555 0.443 1.86 1 98.5 386 PHE A N 1
ATOM 3004 C CA . PHE A 1 386 ? -8.062 1.62 2.566 1 98.5 386 PHE A CA 1
ATOM 3005 C C . PHE A 1 386 ? -8.898 1.889 3.814 1 98.5 386 PHE A C 1
ATOM 3007 O O . PHE A 1 386 ? -10.125 1.756 3.791 1 98.5 386 PHE A O 1
ATOM 3014 N N . THR A 1 387 ? -8.25 2.213 4.871 1 98.69 387 THR A N 1
ATOM 3015 C CA . THR A 1 387 ? -8.883 2.707 6.09 1 98.69 387 THR A CA 1
ATOM 3016 C C . THR A 1 387 ? -8.562 4.184 6.301 1 98.69 387 THR A C 1
ATOM 3018 O O . THR A 1 387 ? -7.395 4.574 6.328 1 98.69 387 THR A O 1
ATOM 3021 N N . TYR A 1 388 ? -9.602 4.973 6.398 1 98.25 388 TYR A N 1
ATOM 3022 C CA . TYR A 1 388 ? -9.461 6.414 6.578 1 98.25 388 TYR A CA 1
ATOM 3023 C C . TYR A 1 388 ? -10.117 6.867 7.879 1 98.25 388 TYR A C 1
ATOM 3025 O O . TYR A 1 388 ? -11.164 6.336 8.273 1 98.25 388 TYR A O 1
ATOM 3033 N N . GLU A 1 389 ? -9.539 7.836 8.484 1 97.19 389 GLU A N 1
ATOM 3034 C CA . GLU A 1 389 ? -10.164 8.562 9.578 1 97.19 389 GLU A CA 1
ATOM 3035 C C . GLU A 1 389 ? -10.789 9.867 9.094 1 97.19 389 GLU A C 1
ATOM 3037 O O . GLU A 1 389 ? -10.156 10.625 8.352 1 97.19 389 GLU A O 1
ATOM 3042 N N . LEU A 1 390 ? -12.023 10.047 9.438 1 95.31 390 LEU A N 1
ATOM 3043 C CA . LEU A 1 390 ? -12.695 11.312 9.172 1 95.31 390 LEU A CA 1
ATOM 3044 C C . LEU A 1 390 ? -12.25 12.391 10.156 1 95.31 390 LEU A C 1
ATOM 3046 O O . LEU A 1 390 ? -12.578 12.32 11.344 1 95.31 390 LEU A O 1
ATOM 3050 N N . LEU A 1 391 ? -11.492 13.359 9.633 1 91.88 391 LEU A N 1
ATOM 3051 C CA . LEU A 1 391 ? -11.016 14.414 10.523 1 91.88 391 LEU A CA 1
ATOM 3052 C C . LEU A 1 391 ? -12.148 15.352 10.922 1 91.88 391 LEU A C 1
ATOM 3054 O O . LEU A 1 391 ? -13.031 15.641 10.109 1 91.88 391 LEU A O 1
ATOM 3058 N N . PRO A 1 392 ? -12.078 15.766 12.188 1 77.5 392 PRO A N 1
ATOM 3059 C CA . PRO A 1 392 ? -13.07 16.766 12.578 1 77.5 392 PRO A CA 1
ATOM 3060 C C . PRO A 1 392 ? -12.961 18.062 11.766 1 77.5 392 PRO A C 1
ATOM 3062 O O . PRO A 1 392 ? -11.891 18.359 11.234 1 77.5 392 PRO A O 1
ATOM 3065 N N . GLY A 1 393 ? -14.094 18.547 11.414 1 66.06 393 GLY A N 1
ATOM 3066 C CA . GLY A 1 393 ? -14.133 19.781 10.641 1 66.06 393 GLY A CA 1
ATOM 3067 C C . GLY A 1 393 ? -13.109 20.797 11.102 1 66.06 393 GLY A C 1
ATOM 3068 O O . GLY A 1 393 ? -12.891 20.969 12.297 1 66.06 393 GLY A O 1
ATOM 3069 N N . ARG A 1 394 ? -12.125 21.047 10.18 1 60.69 394 ARG A N 1
ATOM 3070 C CA . ARG A 1 394 ? -11.148 22.109 10.398 1 60.69 394 ARG A CA 1
ATOM 3071 C C . ARG A 1 394 ? -11.789 23.484 10.25 1 60.69 394 ARG A C 1
ATOM 3073 O O . ARG A 1 394 ? -12.75 23.641 9.5 1 60.69 394 ARG A O 1
ATOM 3080 N N . MET B 1 1 ? -12.328 42.031 7.242 1 78.88 1 MET B N 1
ATOM 3081 C CA . MET B 1 1 ? -11.211 41.125 7.023 1 78.88 1 MET B CA 1
ATOM 3082 C C . MET B 1 1 ? -10.883 41 5.543 1 78.88 1 MET B C 1
ATOM 3084 O O . MET B 1 1 ? -11.781 40.906 4.703 1 78.88 1 MET B O 1
ATOM 3088 N N . ALA B 1 2 ? -9.719 41.312 5.152 1 94.5 2 ALA B N 1
ATOM 3089 C CA . ALA B 1 2 ? -9.273 41.156 3.771 1 94.5 2 ALA B CA 1
ATOM 3090 C C . ALA B 1 2 ? -9.547 39.75 3.264 1 94.5 2 ALA B C 1
ATOM 3092 O O . ALA B 1 2 ? -9.844 38.844 4.051 1 94.5 2 ALA B O 1
ATOM 3093 N N . GLY B 1 3 ? -9.703 39.719 1.893 1 97.12 3 GLY B N 1
ATOM 3094 C CA . GLY B 1 3 ? -10.062 38.375 1.416 1 97.12 3 GLY B CA 1
ATOM 3095 C C . GLY B 1 3 ? -9.828 38.219 -0.072 1 97.12 3 GLY B C 1
ATOM 3096 O O . GLY B 1 3 ? -9.281 39.094 -0.732 1 97.12 3 GLY B O 1
ATOM 3097 N N . LEU B 1 4 ? -10.031 36.938 -0.452 1 98.31 4 LEU B N 1
ATOM 3098 C CA . LEU B 1 4 ? -9.883 36.531 -1.844 1 98.31 4 LEU B CA 1
ATOM 3099 C C . LEU B 1 4 ? -11.188 35.938 -2.377 1 98.31 4 LEU B C 1
ATOM 3101 O O . LEU B 1 4 ? -11.891 35.219 -1.665 1 98.31 4 LEU B O 1
ATOM 3105 N N . ILE B 1 5 ? -11.523 36.281 -3.609 1 98.19 5 ILE B N 1
ATOM 3106 C CA . ILE B 1 5 ? -12.586 35.625 -4.344 1 98.19 5 ILE B CA 1
ATOM 3107 C C . ILE B 1 5 ? -11.984 34.531 -5.258 1 98.19 5 ILE B C 1
ATOM 3109 O O . ILE B 1 5 ? -11.141 34.844 -6.102 1 98.19 5 ILE B O 1
ATOM 3113 N N . ILE B 1 6 ? -12.469 33.344 -5.047 1 97.94 6 ILE B N 1
ATOM 3114 C CA . ILE B 1 6 ? -11.828 32.219 -5.695 1 97.94 6 ILE B CA 1
ATOM 3115 C C . ILE B 1 6 ? -12.617 31.828 -6.941 1 97.94 6 ILE B C 1
ATOM 3117 O O . ILE B 1 6 ? -13.852 31.797 -6.922 1 97.94 6 ILE B O 1
ATOM 3121 N N . SER B 1 7 ? -11.898 31.469 -7.969 1 96.81 7 SER B N 1
ATOM 3122 C CA . SER B 1 7 ? -12.492 31.047 -9.227 1 96.81 7 SER B CA 1
ATOM 3123 C C . SER B 1 7 ? -13.203 29.703 -9.078 1 96.81 7 SER B C 1
ATOM 3125 O O . SER B 1 7 ? -12.766 28.844 -8.312 1 96.81 7 SER B O 1
ATOM 3127 N N . PRO B 1 8 ? -14.242 29.438 -9.898 1 93.88 8 PRO B N 1
ATOM 3128 C CA . PRO B 1 8 ? -15.031 28.219 -9.773 1 93.88 8 PRO B CA 1
ATOM 3129 C C . PRO B 1 8 ? -14.227 26.953 -10.094 1 93.88 8 PRO B C 1
ATOM 3131 O O . PRO B 1 8 ? -14.57 25.859 -9.617 1 93.88 8 PRO B O 1
ATOM 3134 N N . ARG B 1 9 ? -13.203 27 -10.82 1 92.5 9 ARG B N 1
ATOM 3135 C CA . ARG B 1 9 ? -12.461 25.812 -11.25 1 92.5 9 ARG B CA 1
ATOM 3136 C C . ARG B 1 9 ? -11.312 25.516 -10.297 1 92.5 9 ARG B C 1
ATOM 3138 O O . ARG B 1 9 ? -10.531 24.594 -10.523 1 92.5 9 ARG B O 1
ATOM 3145 N N . ALA B 1 10 ? -11.266 26.297 -9.273 1 95.5 10 ALA B N 1
ATOM 3146 C CA . ALA B 1 10 ? -10.156 26.156 -8.336 1 95.5 10 ALA B CA 1
ATOM 3147 C C . ALA B 1 10 ? -10.211 24.828 -7.605 1 95.5 10 ALA B C 1
ATOM 3149 O O . ALA B 1 10 ? -11.297 24.266 -7.395 1 95.5 10 ALA B O 1
ATOM 3150 N N . ARG B 1 11 ? -9.031 24.297 -7.207 1 94.69 11 ARG B N 1
ATOM 3151 C CA . ARG B 1 11 ? -8.883 22.984 -6.586 1 94.69 11 ARG B CA 1
ATOM 3152 C C . ARG B 1 11 ? -9.562 22.938 -5.223 1 94.69 11 ARG B C 1
ATOM 3154 O O . ARG B 1 11 ? -9.906 21.859 -4.73 1 94.69 11 ARG B O 1
ATOM 3161 N N . ILE B 1 12 ? -9.711 24.109 -4.648 1 95.19 12 ILE B N 1
ATOM 3162 C CA . ILE B 1 12 ? -10.328 24.156 -3.326 1 95.19 12 ILE B CA 1
ATOM 3163 C C . ILE B 1 12 ? -11.742 23.578 -3.396 1 95.19 12 ILE B C 1
ATOM 3165 O O . ILE B 1 12 ? -12.242 23.016 -2.424 1 95.19 12 ILE B O 1
ATOM 3169 N N . PHE B 1 13 ? -12.406 23.734 -4.555 1 94.38 13 PHE B N 1
ATOM 3170 C CA . PHE B 1 13 ? -13.75 23.219 -4.742 1 94.38 13 PHE B CA 1
ATOM 3171 C C . PHE B 1 13 ? -13.719 21.719 -5.004 1 94.38 13 PHE B C 1
ATOM 3173 O O . PHE B 1 13 ? -14.766 21.062 -5 1 94.38 13 PHE B O 1
ATOM 3180 N N . GLN B 1 14 ? -12.523 21.156 -5.117 1 93.06 14 GLN B N 1
ATOM 3181 C CA . GLN B 1 14 ? -12.312 19.719 -5.277 1 93.06 14 GLN B CA 1
ATOM 3182 C C . GLN B 1 14 ? -11.727 19.109 -4.012 1 93.06 14 GLN B C 1
ATOM 3184 O O . GLN B 1 14 ? -11.148 18.016 -4.059 1 93.06 14 GLN B O 1
ATOM 3189 N N . GLY B 1 15 ? -11.789 19.797 -2.984 1 92.12 15 GLY B N 1
ATOM 3190 C CA . GLY B 1 15 ? -11.453 19.234 -1.686 1 92.12 15 GLY B CA 1
ATOM 3191 C C . GLY B 1 15 ? -10.07 19.641 -1.202 1 92.12 15 GLY B C 1
ATOM 3192 O O . GLY B 1 15 ? -9.734 19.438 -0.035 1 92.12 15 GLY B O 1
ATOM 3193 N N . HIS B 1 16 ? -9.281 20.297 -2.029 1 96.12 16 HIS B N 1
ATOM 3194 C CA . HIS B 1 16 ? -7.926 20.688 -1.672 1 96.12 16 HIS B CA 1
ATOM 3195 C C . HIS B 1 16 ? -7.922 21.953 -0.813 1 96.12 16 HIS B C 1
ATOM 3197 O O . HIS B 1 16 ? -8.906 22.703 -0.79 1 96.12 16 HIS B O 1
ATOM 3203 N N . ASP B 1 17 ? -6.73 22.25 -0.177 1 96.5 17 ASP B N 1
ATOM 3204 C CA . ASP B 1 17 ? -6.691 23.391 0.737 1 96.5 17 ASP B CA 1
ATOM 3205 C C . ASP B 1 17 ? -5.789 24.5 0.198 1 96.5 17 ASP B C 1
ATOM 3207 O O . ASP B 1 17 ? -5.691 25.578 0.792 1 96.5 17 ASP B O 1
ATOM 3211 N N . TRP B 1 18 ? -5.199 24.219 -0.973 1 97.88 18 TRP B N 1
ATOM 3212 C CA . TRP B 1 18 ? -4.328 25.219 -1.588 1 97.88 18 TRP B CA 1
ATOM 3213 C C . TRP B 1 18 ? -5.086 26.031 -2.641 1 97.88 18 TRP B C 1
ATOM 3215 O O . TRP B 1 18 ? -6 25.516 -3.285 1 97.88 18 TRP B O 1
ATOM 3225 N N . VAL B 1 19 ? -4.754 27.25 -2.785 1 98.06 19 VAL B N 1
ATOM 3226 C CA . VAL B 1 19 ? -5.211 28.125 -3.863 1 98.06 19 VAL B CA 1
ATOM 3227 C C . VAL B 1 19 ? -4.004 28.703 -4.602 1 98.06 19 VAL B C 1
ATOM 3229 O O . VAL B 1 19 ? -3.166 29.375 -4 1 98.06 19 VAL B O 1
ATOM 3232 N N . TYR B 1 20 ? -3.957 28.438 -5.82 1 97.5 20 TYR B N 1
ATOM 3233 C CA . TYR B 1 20 ? -2.893 29 -6.648 1 97.5 20 TYR B CA 1
ATOM 3234 C C . TYR B 1 20 ? -3.246 30.391 -7.121 1 97.5 20 TYR B C 1
ATOM 3236 O O . TYR B 1 20 ? -4.422 30.766 -7.172 1 97.5 20 TYR B O 1
ATOM 3244 N N . GLY B 1 21 ? -2.178 31.125 -7.43 1 96.81 21 GLY B N 1
ATOM 3245 C CA . GLY B 1 21 ? -2.391 32.469 -7.91 1 96.81 21 GLY B CA 1
ATOM 3246 C C . GLY B 1 21 ? -3.367 32.562 -9.07 1 96.81 21 GLY B C 1
ATOM 3247 O O . GLY B 1 21 ? -4.215 33.438 -9.125 1 96.81 21 GLY B O 1
ATOM 3248 N N . THR B 1 22 ? -3.357 31.562 -9.938 1 96.56 22 THR 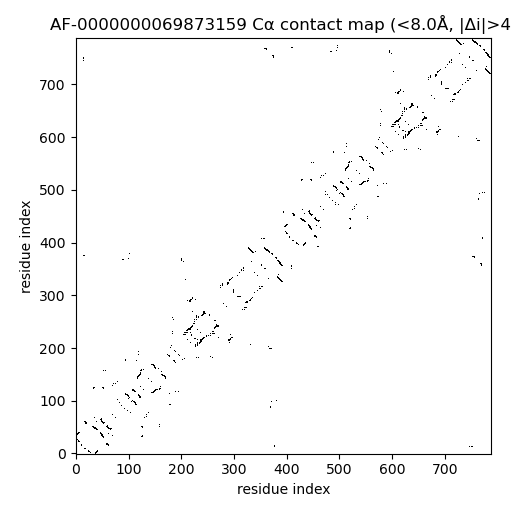B N 1
ATOM 3249 C CA . THR B 1 22 ? -4.184 31.531 -11.141 1 96.56 22 THR B CA 1
ATOM 3250 C C . THR B 1 22 ? -5.645 31.266 -10.781 1 96.56 22 THR B C 1
ATOM 3252 O O . THR B 1 22 ? -6.531 31.438 -11.617 1 96.56 22 THR B O 1
ATOM 3255 N N . GLU B 1 23 ? -5.867 30.969 -9.555 1 97.62 23 GLU B N 1
ATOM 3256 C CA . GLU B 1 23 ? -7.211 30.578 -9.141 1 97.62 23 GLU B CA 1
ATOM 3257 C C . GLU B 1 23 ? -7.91 31.719 -8.391 1 97.62 23 GLU B C 1
ATOM 3259 O O . GLU B 1 23 ? -9.039 31.547 -7.914 1 97.62 23 GLU B O 1
ATOM 3264 N N . VAL B 1 24 ? -7.281 32.844 -8.297 1 97.44 24 VAL B N 1
ATOM 3265 C CA . VAL B 1 24 ? -7.836 34 -7.57 1 97.44 24 VAL B CA 1
ATOM 3266 C C . VAL B 1 24 ? -8.469 34.969 -8.562 1 97.44 24 VAL B C 1
ATOM 3268 O O . VAL B 1 24 ? -7.812 35.438 -9.484 1 97.44 24 VAL B O 1
ATOM 3271 N N . ARG B 1 25 ? -9.688 35.312 -8.367 1 96.81 25 ARG B N 1
ATOM 3272 C CA . ARG B 1 25 ? -10.398 36.25 -9.219 1 96.81 25 ARG B CA 1
ATOM 3273 C C . ARG B 1 25 ? -10.172 37.688 -8.758 1 96.81 25 ARG B C 1
ATOM 3275 O O . ARG B 1 25 ? -10.039 38.594 -9.57 1 96.81 25 ARG B O 1
ATOM 3282 N N . LYS B 1 26 ? -10.25 37.812 -7.469 1 96.19 26 LYS B N 1
ATOM 3283 C CA . LYS B 1 26 ? -10.156 39.156 -6.91 1 96.19 26 LYS B CA 1
ATOM 3284 C C . LYS B 1 26 ? -9.578 39.125 -5.496 1 96.19 26 LYS B C 1
ATOM 3286 O O . LYS B 1 26 ? -9.844 38.188 -4.73 1 96.19 26 LYS B O 1
ATOM 3291 N N . ILE B 1 27 ? -8.75 40.094 -5.262 1 96.88 27 ILE B N 1
ATOM 3292 C CA . ILE B 1 27 ? -8.258 40.344 -3.908 1 96.88 27 ILE B CA 1
ATOM 3293 C C . ILE B 1 27 ? -8.867 41.625 -3.365 1 96.88 27 ILE B C 1
ATOM 3295 O O . ILE B 1 27 ? -8.898 42.656 -4.062 1 96.88 27 ILE B O 1
ATOM 3299 N N . PHE B 1 28 ? -9.391 41.625 -2.219 1 96.06 28 PHE B N 1
ATOM 3300 C CA . PHE B 1 28 ? -9.961 42.812 -1.634 1 96.06 28 PHE B CA 1
ATOM 3301 C C . PHE B 1 28 ? -9.398 43.062 -0.238 1 96.06 28 PHE B C 1
ATOM 3303 O O . PHE B 1 28 ? -9.023 42.125 0.46 1 96.06 28 PHE B O 1
ATOM 3310 N N . GLY B 1 29 ? -9.312 44.344 0.199 1 96.56 29 GLY B N 1
ATOM 3311 C CA . GLY B 1 29 ? -8.859 44.719 1.532 1 96.56 29 GLY B CA 1
ATOM 3312 C C . GLY B 1 29 ? -7.355 44.875 1.635 1 96.56 29 GLY B C 1
ATOM 3313 O O . GLY B 1 29 ? -6.824 45.094 2.723 1 96.56 29 GLY B O 1
ATOM 3314 N N . ASN B 1 30 ? -6.594 44.688 0.683 1 95.5 30 ASN B N 1
ATOM 3315 C CA . ASN B 1 30 ? -5.152 44.875 0.559 1 95.5 30 ASN B CA 1
ATOM 3316 C C . ASN B 1 30 ? -4.383 44.062 1.592 1 95.5 30 ASN B C 1
ATOM 3318 O O . ASN B 1 30 ? -3.6 44.594 2.367 1 95.5 30 ASN B O 1
ATOM 3322 N N . PRO B 1 31 ? -4.57 42.844 1.652 1 97.5 31 PRO B N 1
ATOM 3323 C CA . PRO B 1 31 ? -3.832 42 2.592 1 97.5 31 PRO B CA 1
ATOM 3324 C C . PRO B 1 31 ? -2.332 42 2.309 1 97.5 31 PRO B C 1
ATOM 3326 O O . PRO B 1 31 ? -1.914 42.125 1.156 1 97.5 31 PRO B O 1
ATOM 3329 N N . GLN B 1 32 ? -1.557 41.844 3.387 1 96.62 32 GLN B N 1
ATOM 3330 C CA . GLN B 1 32 ? -0.102 41.75 3.318 1 96.62 32 GLN B CA 1
ATOM 3331 C C . GLN B 1 32 ? 0.377 40.312 3.449 1 96.62 32 GLN B C 1
ATOM 3333 O O . GLN B 1 32 ? -0.359 39.438 3.936 1 96.62 32 GLN B O 1
ATOM 3338 N N . PRO B 1 33 ? 1.647 40.094 2.953 1 96.94 33 PRO B N 1
ATOM 3339 C CA . PRO B 1 33 ? 2.189 38.75 3.162 1 96.94 33 PRO B CA 1
ATOM 3340 C C . PRO B 1 33 ? 2.156 38.312 4.629 1 96.94 33 PRO B C 1
ATOM 3342 O O . PRO B 1 33 ? 2.578 39.062 5.508 1 96.94 33 PRO B O 1
ATOM 3345 N N . GLY B 1 34 ? 1.605 37.094 4.848 1 97.31 34 GLY B N 1
ATOM 3346 C CA . GLY B 1 34 ? 1.548 36.562 6.207 1 97.31 34 GLY B CA 1
ATOM 3347 C C . GLY B 1 34 ? 0.198 36.781 6.867 1 97.31 34 GLY B C 1
ATOM 3348 O O . GLY B 1 34 ? -0.098 36.156 7.895 1 97.31 34 GLY B O 1
ATOM 3349 N N . ASP B 1 35 ? -0.691 37.562 6.254 1 97.94 35 ASP B N 1
ATOM 3350 C CA . ASP B 1 35 ? -2.002 37.844 6.828 1 97.94 35 ASP B CA 1
ATOM 3351 C C . ASP B 1 35 ? -2.926 36.625 6.73 1 97.94 35 ASP B C 1
ATOM 3353 O O . ASP B 1 35 ? -2.727 35.75 5.883 1 97.94 35 ASP B O 1
ATOM 3357 N N . VAL B 1 36 ? -3.869 36.594 7.668 1 98.31 36 VAL B N 1
ATOM 3358 C CA . VAL B 1 36 ? -5.016 35.688 7.527 1 98.31 36 VAL B CA 1
ATOM 3359 C C . VAL B 1 36 ? -6.094 36.375 6.68 1 98.31 36 VAL B C 1
ATOM 3361 O O . VAL B 1 36 ? -6.445 37.531 6.918 1 98.31 36 VAL B O 1
ATOM 3364 N N . VAL B 1 37 ? -6.531 35.656 5.684 1 98.44 37 VAL B N 1
ATOM 3365 C CA . VAL B 1 37 ? -7.531 36.219 4.789 1 98.44 37 VAL B CA 1
ATOM 3366 C C . VAL B 1 37 ? -8.758 35.344 4.746 1 98.44 37 VAL B C 1
ATOM 3368 O O . VAL B 1 37 ? -8.68 34.156 5.066 1 98.44 37 VAL B O 1
ATOM 3371 N N . ALA B 1 38 ? -9.859 35.906 4.414 1 98.19 38 ALA B N 1
ATOM 3372 C CA . ALA B 1 38 ? -11.078 35.156 4.152 1 98.19 38 ALA B CA 1
ATOM 3373 C C . ALA B 1 38 ? -11.125 34.688 2.703 1 98.19 38 ALA B C 1
ATOM 3375 O O . ALA B 1 38 ? -10.836 35.438 1.78 1 98.19 38 ALA B O 1
ATOM 3376 N N . LEU B 1 39 ? -11.422 33.406 2.504 1 98.06 39 LEU B N 1
ATOM 3377 C CA . LEU B 1 39 ? -11.688 32.875 1.17 1 98.06 39 LEU B CA 1
ATOM 3378 C C . LEU B 1 39 ? -13.188 32.875 0.879 1 98.06 39 LEU B C 1
ATOM 3380 O O . LEU B 1 39 ? -13.984 32.438 1.72 1 98.06 39 LEU B O 1
ATOM 3384 N N . LYS B 1 40 ? -13.508 33.375 -0.229 1 97.81 40 LYS B N 1
ATOM 3385 C CA . LYS B 1 40 ? -14.898 33.375 -0.674 1 97.81 40 LYS B CA 1
ATOM 3386 C C . LYS B 1 40 ? -15.023 32.781 -2.076 1 97.81 40 LYS B C 1
ATOM 3388 O O . LYS B 1 40 ? -14.094 32.875 -2.877 1 97.81 40 LYS B O 1
ATOM 3393 N N . ASP B 1 41 ? -16.141 32.156 -2.283 1 96.12 41 ASP B N 1
ATOM 3394 C CA . ASP B 1 41 ? -16.375 31.672 -3.643 1 96.12 41 ASP B CA 1
ATOM 3395 C C . ASP B 1 41 ? -16.922 32.781 -4.535 1 96.12 41 ASP B C 1
ATOM 3397 O O . ASP B 1 41 ? -17.016 33.938 -4.109 1 96.12 41 ASP B O 1
ATOM 3401 N N . PHE B 1 42 ? -17.219 32.406 -5.762 1 91 42 PHE B N 1
ATOM 3402 C CA . PHE B 1 42 ? -17.625 33.375 -6.785 1 91 42 PHE B CA 1
ATOM 3403 C C . PHE B 1 42 ? -19.031 33.906 -6.484 1 91 42 PHE B C 1
ATOM 3405 O O . PHE B 1 42 ? -19.453 34.906 -7.074 1 91 42 PHE B O 1
ATOM 3412 N N . LYS B 1 43 ? -19.688 33.312 -5.543 1 94 43 LYS B N 1
ATOM 3413 C CA . LYS B 1 43 ? -21 33.812 -5.109 1 94 43 LYS B CA 1
ATOM 3414 C C . LYS B 1 43 ? -20.906 34.5 -3.754 1 94 43 LYS B C 1
ATOM 3416 O O . LYS B 1 43 ? -21.922 34.688 -3.074 1 94 43 LYS B O 1
ATOM 3421 N N . ASP B 1 44 ? -19.766 34.688 -3.254 1 92.25 44 ASP B N 1
ATOM 3422 C CA . ASP B 1 44 ? -19.453 35.438 -2.027 1 92.25 44 ASP B CA 1
ATOM 3423 C C . ASP B 1 44 ? -19.688 34.562 -0.796 1 92.25 44 ASP B C 1
ATOM 3425 O O . ASP B 1 44 ? -19.875 35.062 0.31 1 92.25 44 ASP B O 1
ATOM 3429 N N . ARG B 1 45 ? -19.844 33.344 -1.086 1 94.12 45 ARG B N 1
ATOM 3430 C CA . ARG B 1 45 ? -19.969 32.438 0.044 1 94.12 45 ARG B CA 1
ATOM 3431 C C . ARG B 1 45 ? -18.609 32.219 0.707 1 94.12 45 ARG B C 1
ATOM 3433 O O . ARG B 1 45 ? -17.609 32 0.023 1 94.12 45 ARG B O 1
ATOM 3440 N N . PHE B 1 46 ? -18.578 32.25 2.08 1 96.44 46 PHE B N 1
ATOM 3441 C CA . PHE B 1 46 ? -17.359 32.062 2.875 1 96.44 46 PHE B CA 1
ATOM 3442 C C . PHE B 1 46 ? -16.859 30.641 2.791 1 96.44 46 PHE B C 1
ATOM 3444 O O . PHE B 1 46 ? -17.609 29.703 3.033 1 96.44 46 PHE B O 1
ATOM 3451 N N . LEU B 1 47 ? -15.539 30.453 2.418 1 95.56 47 LEU B N 1
ATOM 3452 C CA . LEU B 1 47 ? -14.953 29.125 2.248 1 95.56 47 LEU B CA 1
ATOM 3453 C C . LEU B 1 47 ? -14.016 28.781 3.41 1 95.56 47 LEU B C 1
ATOM 3455 O O . LEU B 1 47 ? -13.641 27.625 3.596 1 95.56 47 LEU B O 1
ATOM 3459 N N . GLY B 1 48 ? -13.641 29.797 4.156 1 96.31 48 GLY B N 1
ATOM 3460 C CA . GLY B 1 48 ? -12.758 29.547 5.277 1 96.31 48 GLY B CA 1
ATOM 3461 C C . GLY B 1 48 ? -11.664 30.578 5.422 1 96.31 48 GLY B C 1
ATOM 3462 O O . GLY B 1 48 ? -11.68 31.609 4.727 1 96.31 48 GLY B O 1
ATOM 3463 N N . SER B 1 49 ? -10.789 30.406 6.41 1 97.94 49 SER B N 1
ATOM 3464 C CA . SER B 1 49 ? -9.641 31.25 6.672 1 97.94 49 SER B CA 1
ATOM 3465 C C . SER B 1 49 ? -8.359 30.656 6.098 1 97.94 49 SER B C 1
ATOM 3467 O O . SER B 1 49 ? -8.148 29.438 6.18 1 97.94 49 SER B O 1
ATOM 3469 N N . ALA B 1 50 ? -7.574 31.516 5.469 1 98.38 50 ALA B N 1
ATOM 3470 C CA . ALA B 1 50 ? -6.359 31.031 4.805 1 98.38 50 ALA B CA 1
ATOM 3471 C C . ALA B 1 50 ? -5.18 31.953 5.102 1 98.38 50 ALA B C 1
ATOM 3473 O O . ALA B 1 50 ? -5.367 33.125 5.445 1 98.38 50 ALA B O 1
ATOM 3474 N N . MET B 1 51 ? -3.996 31.359 5.047 1 98.19 51 MET B N 1
ATOM 3475 C CA . MET B 1 51 ? -2.752 32.125 5.055 1 98.19 51 MET B CA 1
ATOM 3476 C C . MET B 1 51 ? -2.453 32.688 3.67 1 98.19 51 MET B C 1
ATOM 3478 O O . MET B 1 51 ? -2.637 32 2.662 1 98.19 51 MET B O 1
ATOM 3482 N N . PHE B 1 52 ? -1.969 33.938 3.686 1 98.06 52 PHE B N 1
ATOM 3483 C CA . PHE B 1 52 ? -1.847 34.625 2.41 1 98.06 52 PHE B CA 1
ATOM 3484 C C . PHE B 1 52 ? -0.396 35 2.135 1 98.06 52 PHE B C 1
ATOM 3486 O O . PHE B 1 52 ? 0.315 35.469 3.033 1 98.06 52 PHE B O 1
ATOM 3493 N N . ASN B 1 53 ? 0.103 34.719 0.99 1 97.56 53 ASN B N 1
ATOM 3494 C CA . ASN B 1 53 ? 1.376 35.219 0.458 1 97.56 53 ASN B CA 1
ATOM 3495 C C . ASN B 1 53 ? 1.312 35.406 -1.054 1 97.56 53 ASN B C 1
ATOM 3497 O O . ASN B 1 53 ? 1.42 34.438 -1.816 1 97.56 53 ASN B O 1
ATOM 3501 N N . PRO B 1 54 ? 1.24 36.656 -1.517 1 95.06 54 PRO B N 1
ATOM 3502 C CA . PRO B 1 54 ? 1.102 36.906 -2.953 1 95.06 54 PRO B CA 1
ATOM 3503 C C . PRO B 1 54 ? 2.367 36.562 -3.736 1 95.06 54 PRO B C 1
ATOM 3505 O O . PRO B 1 54 ? 2.334 36.5 -4.969 1 95.06 54 PRO B O 1
ATOM 3508 N N . HIS B 1 55 ? 3.418 36.344 -3.109 1 92.44 55 HIS B N 1
ATOM 3509 C CA . HIS B 1 55 ? 4.691 36.094 -3.775 1 92.44 55 HIS B CA 1
ATOM 3510 C C . HIS B 1 55 ? 4.879 34.594 -4.043 1 92.44 55 HIS B C 1
ATOM 3512 O O . HIS B 1 55 ? 5.77 34.188 -4.801 1 92.44 55 HIS B O 1
ATOM 3518 N N . SER B 1 56 ? 4.086 33.812 -3.418 1 93.06 56 SER B N 1
ATOM 3519 C CA . SER B 1 56 ? 4.156 32.375 -3.602 1 93.06 56 SER B CA 1
ATOM 3520 C C . SER B 1 56 ? 3.248 31.906 -4.734 1 93.06 56 SER B C 1
ATOM 3522 O O . SER B 1 56 ? 2.271 32.594 -5.066 1 93.06 56 SER B O 1
ATOM 3524 N N . GLN B 1 57 ? 3.625 30.734 -5.398 1 93.06 57 GLN B N 1
ATOM 3525 C CA . GLN B 1 57 ? 2.721 30.125 -6.367 1 93.06 57 GLN B CA 1
ATOM 3526 C C . GLN B 1 57 ? 1.403 29.719 -5.707 1 93.06 57 GLN B C 1
ATOM 3528 O O . GLN B 1 57 ? 0.338 29.844 -6.316 1 93.06 57 GLN B O 1
ATOM 3533 N N . ILE B 1 58 ? 1.545 29.156 -4.516 1 96.38 58 ILE B N 1
ATOM 3534 C CA . ILE B 1 58 ? 0.374 28.922 -3.674 1 96.38 58 ILE B CA 1
ATOM 3535 C C . ILE B 1 58 ? 0.072 30.188 -2.857 1 96.38 58 ILE B C 1
ATOM 3537 O O . ILE B 1 58 ? 0.647 30.391 -1.785 1 96.38 58 ILE B O 1
ATOM 3541 N N . VAL B 1 59 ? -0.86 30.953 -3.273 1 97.5 59 VAL B N 1
ATOM 3542 C CA . VAL B 1 59 ? -1.065 32.281 -2.727 1 97.5 59 VAL B CA 1
ATOM 3543 C C . VAL B 1 59 ? -1.862 32.188 -1.427 1 97.5 59 VAL B C 1
ATOM 3545 O O . VAL B 1 59 ? -1.807 33.094 -0.593 1 97.5 59 VAL B O 1
ATOM 3548 N N . ALA B 1 60 ? -2.631 31.141 -1.358 1 98.19 60 ALA B N 1
ATOM 3549 C CA . ALA B 1 60 ? -3.42 30.969 -0.141 1 98.19 60 ALA B CA 1
ATOM 3550 C C . ALA B 1 60 ? -3.461 29.5 0.279 1 98.19 60 ALA B C 1
ATOM 3552 O O . ALA B 1 60 ? -3.6 28.609 -0.563 1 98.19 60 ALA B O 1
ATOM 3553 N N . ARG B 1 61 ? -3.254 29.25 1.542 1 97.94 61 ARG B N 1
ATOM 3554 C CA . ARG B 1 61 ? -3.381 27.938 2.154 1 97.94 61 ARG B CA 1
ATOM 3555 C C . ARG B 1 61 ? -4.461 27.938 3.232 1 97.94 61 ARG B C 1
ATOM 3557 O O . ARG B 1 61 ? -4.266 28.484 4.316 1 97.94 61 ARG B O 1
ATOM 3564 N N . ARG B 1 62 ? -5.59 27.328 2.916 1 97.44 62 ARG B N 1
ATOM 3565 C CA . ARG B 1 62 ? -6.688 27.297 3.875 1 97.44 62 ARG B CA 1
ATOM 3566 C C . ARG B 1 62 ? -6.34 26.406 5.07 1 97.44 62 ARG B C 1
ATOM 3568 O O . ARG B 1 62 ? -5.887 25.281 4.902 1 97.44 62 ARG B O 1
ATOM 3575 N N . PHE B 1 63 ? -6.488 26.984 6.328 1 96.69 63 PHE B N 1
ATOM 3576 C CA . PHE B 1 63 ? -6.156 26.203 7.516 1 96.69 63 PHE B CA 1
ATOM 3577 C C . PHE B 1 63 ? -7.398 25.953 8.367 1 96.69 63 PHE B C 1
ATOM 3579 O O . PHE B 1 63 ? -7.352 25.203 9.336 1 96.69 63 PHE B O 1
ATOM 3586 N N . SER B 1 64 ? -8.5 26.578 7.965 1 95.38 64 SER B N 1
ATOM 3587 C CA . SER B 1 64 ? -9.773 26.375 8.648 1 95.38 64 SER B CA 1
ATOM 3588 C C . SER B 1 64 ? -10.945 26.672 7.719 1 95.38 64 SER B C 1
ATOM 3590 O O . SER B 1 64 ? -10.883 27.578 6.895 1 95.38 64 SER B O 1
ATOM 3592 N N . ARG B 1 65 ? -12 25.938 7.871 1 93.06 65 ARG B N 1
ATOM 3593 C CA . ARG B 1 65 ? -13.219 26.188 7.113 1 93.06 65 ARG B CA 1
ATOM 3594 C C . ARG B 1 65 ? -14.102 27.219 7.824 1 93.06 65 ARG B C 1
ATOM 3596 O O . ARG B 1 65 ? -15.133 27.625 7.293 1 93.06 65 ARG B O 1
ATOM 3603 N N . ARG B 1 66 ? -13.641 27.625 8.984 1 93.44 66 ARG B N 1
ATOM 3604 C CA . ARG B 1 66 ? -14.328 28.641 9.773 1 93.44 66 ARG B CA 1
ATOM 3605 C C . ARG B 1 66 ? -13.469 29.891 9.922 1 93.44 66 ARG B C 1
ATOM 3607 O O . ARG B 1 66 ? -12.297 29.906 9.539 1 93.44 66 ARG B O 1
ATOM 3614 N N . LYS B 1 67 ? -14.172 30.906 10.391 1 95.62 67 LYS B N 1
ATOM 3615 C CA . LYS B 1 67 ? -13.383 32.062 10.766 1 95.62 67 LYS B CA 1
ATOM 3616 C C . LYS B 1 67 ? -12.406 31.75 11.891 1 95.62 67 LYS B C 1
ATOM 3618 O O . LYS B 1 67 ? -12.82 31.297 12.969 1 95.62 67 LYS B O 1
ATOM 3623 N N . GLN B 1 68 ? -11.164 31.875 11.602 1 96.31 68 GLN B N 1
ATOM 3624 C CA . GLN B 1 68 ? -10.125 31.469 12.539 1 96.31 68 GLN B CA 1
ATOM 3625 C C . GLN B 1 68 ? -8.883 32.344 12.398 1 96.31 68 GLN B C 1
ATOM 3627 O O . GLN B 1 68 ? -8.469 32.688 11.289 1 96.31 68 GLN B O 1
ATOM 3632 N N . GLU B 1 69 ? -8.328 32.781 13.531 1 96.56 69 GLU B N 1
ATOM 3633 C CA . GLU B 1 69 ? -7.074 33.531 13.555 1 96.56 69 GLU B CA 1
ATOM 3634 C C . GLU B 1 69 ? -5.906 32.625 13.93 1 96.56 69 GLU B C 1
ATOM 3636 O O . GLU B 1 69 ? -6.098 31.562 14.523 1 96.56 69 GLU B O 1
ATOM 3641 N N . LEU B 1 70 ? -4.699 33.062 13.555 1 97.62 70 LEU B N 1
ATOM 3642 C CA . LEU B 1 70 ? -3.486 32.375 13.953 1 97.62 70 LEU B CA 1
ATOM 3643 C C . LEU B 1 70 ? -2.943 32.906 15.266 1 97.62 70 LEU B C 1
ATOM 3645 O O . LEU B 1 70 ? -1.867 33.5 15.297 1 97.62 70 LEU B O 1
ATOM 3649 N N . ASN B 1 71 ? -3.648 32.656 16.266 1 97.75 71 ASN B N 1
ATOM 3650 C CA . ASN B 1 71 ? -3.25 33.125 17.578 1 97.75 71 ASN B CA 1
ATOM 3651 C C . ASN B 1 71 ? -2.777 31.984 18.484 1 97.75 71 ASN B C 1
ATOM 3653 O O . ASN B 1 71 ? -2.662 30.844 18.031 1 97.75 71 ASN B O 1
ATOM 3657 N N . GLY B 1 72 ? -2.406 32.281 19.672 1 98 72 GLY B N 1
ATOM 3658 C CA . GLY B 1 72 ? -1.866 31.328 20.609 1 98 72 GLY B CA 1
ATOM 3659 C C . GLY B 1 72 ? -2.797 30.156 20.844 1 98 72 GLY B C 1
ATOM 3660 O O . GLY B 1 72 ? -2.357 29 20.906 1 98 72 GLY B O 1
ATOM 3661 N N . ASP B 1 73 ? -4.059 30.453 21 1 97.75 73 ASP B N 1
ATOM 3662 C CA . ASP B 1 73 ? -5.047 29.406 21.25 1 97.75 73 ASP B CA 1
ATOM 3663 C C . ASP B 1 73 ? -5.117 28.422 20.078 1 97.75 73 ASP B C 1
ATOM 3665 O O . ASP B 1 73 ? -5.219 27.219 20.266 1 97.75 73 ASP B O 1
ATOM 3669 N N . PHE B 1 74 ? -5.121 29.047 18.922 1 97.44 74 PHE B N 1
ATOM 3670 C CA . PHE B 1 74 ? -5.141 28.219 17.703 1 97.44 74 PHE B CA 1
ATOM 3671 C C . PHE B 1 74 ? -3.957 27.266 17.688 1 97.44 74 PHE B C 1
ATOM 3673 O O . PHE B 1 74 ? -4.133 26.047 17.516 1 97.44 74 PHE B O 1
ATOM 3680 N N . PHE B 1 75 ? -2.744 27.734 17.891 1 98.56 75 PHE B N 1
ATOM 3681 C CA . PHE B 1 75 ? -1.536 26.922 17.828 1 98.56 75 PHE B CA 1
ATOM 3682 C C . PHE B 1 75 ? -1.517 25.891 18.953 1 98.56 75 PHE B C 1
ATOM 3684 O O . PHE B 1 75 ? -1.131 24.75 18.734 1 98.56 75 PHE B O 1
ATOM 3691 N N . SER B 1 76 ? -1.94 26.344 20.125 1 98.5 76 SER B N 1
ATOM 3692 C CA . SER B 1 76 ? -1.985 25.406 21.25 1 98.5 76 SER B CA 1
ATOM 3693 C C . SER B 1 76 ? -2.889 24.219 20.938 1 98.5 76 SER B C 1
ATOM 3695 O O . SER B 1 76 ? -2.51 23.078 21.172 1 98.5 76 SER B O 1
ATOM 3697 N N . ARG B 1 77 ? -4.008 24.5 20.422 1 96.94 77 ARG B N 1
ATOM 3698 C CA . ARG B 1 77 ? -4.98 23.453 20.125 1 96.94 77 ARG B CA 1
ATOM 3699 C C . ARG B 1 77 ? -4.469 22.531 19.031 1 96.94 77 ARG B C 1
ATOM 3701 O O . ARG B 1 77 ? -4.461 21.312 19.188 1 96.94 77 ARG B O 1
ATOM 3708 N N . ARG B 1 78 ? -4 23.062 17.938 1 97.19 78 ARG B N 1
ATOM 3709 C CA . ARG B 1 78 ? -3.613 22.266 16.781 1 97.19 78 ARG B CA 1
ATOM 3710 C C . ARG B 1 78 ? -2.336 21.484 17.062 1 97.19 78 ARG B C 1
ATOM 3712 O O . ARG B 1 78 ? -2.211 20.328 16.656 1 97.19 78 ARG B O 1
ATOM 3719 N N . ILE B 1 79 ? -1.357 22.094 17.703 1 98.5 79 ILE B N 1
ATOM 3720 C CA . ILE B 1 79 ? -0.125 21.375 18.031 1 98.5 79 ILE B CA 1
ATOM 3721 C C . ILE B 1 79 ? -0.42 20.266 19.031 1 98.5 79 ILE B C 1
ATOM 3723 O O . ILE B 1 79 ? 0.109 19.156 18.906 1 98.5 79 ILE B O 1
ATOM 3727 N N . SER B 1 80 ? -1.306 20.578 19.969 1 98.06 80 SER B N 1
ATOM 3728 C CA . SER B 1 80 ? -1.695 19.547 20.938 1 98.06 80 SER B CA 1
ATOM 3729 C C . SER B 1 80 ? -2.344 18.359 20.234 1 98.06 80 SER B C 1
ATOM 3731 O O . SER B 1 80 ? -2.059 17.203 20.562 1 98.06 80 SER B O 1
ATOM 3733 N N . GLN B 1 81 ? -3.203 18.625 19.312 1 95.62 81 GLN B N 1
ATOM 3734 C CA . GLN B 1 81 ? -3.859 17.578 18.531 1 95.62 81 GLN B CA 1
ATOM 3735 C C . GLN B 1 81 ? -2.842 16.75 17.75 1 95.62 81 GLN B C 1
ATOM 3737 O O . GLN B 1 81 ? -2.938 15.531 17.688 1 95.62 81 GLN B O 1
ATOM 3742 N N . ALA B 1 82 ? -1.903 17.422 17.141 1 97.25 82 ALA B N 1
ATOM 3743 C CA . ALA B 1 82 ? -0.862 16.75 16.375 1 97.25 82 ALA B CA 1
ATOM 3744 C C . ALA B 1 82 ? -0.013 15.852 17.266 1 97.25 82 ALA B C 1
ATOM 3746 O O . ALA B 1 82 ? 0.266 14.703 16.922 1 97.25 82 ALA B O 1
ATOM 3747 N N . VAL B 1 83 ? 0.36 16.391 18.406 1 97.31 83 VAL B N 1
ATOM 3748 C CA . VAL B 1 83 ? 1.178 15.648 19.359 1 97.31 83 VAL B CA 1
ATOM 3749 C C . VAL B 1 83 ? 0.411 14.43 19.844 1 97.31 83 VAL B C 1
ATOM 3751 O O . VAL B 1 83 ? 0.972 13.336 19.938 1 97.31 83 VAL B O 1
ATOM 3754 N N . GLU B 1 84 ? -0.847 14.586 20.141 1 95.62 84 GLU B N 1
ATOM 3755 C CA . GLU B 1 84 ? -1.673 13.484 20.625 1 95.62 84 GLU B CA 1
ATOM 3756 C C . GLU B 1 84 ? -1.788 12.375 19.578 1 95.62 84 GLU B C 1
ATOM 3758 O O . GLU B 1 84 ? -1.774 11.188 19.906 1 95.62 84 GLU B O 1
ATOM 3763 N N . LEU B 1 85 ? -1.941 12.773 18.375 1 94.5 85 LEU B N 1
ATOM 3764 C CA . LEU B 1 85 ? -1.992 11.797 17.281 1 94.5 85 LEU B CA 1
ATOM 3765 C C . LEU B 1 85 ? -0.733 10.938 17.281 1 94.5 85 LEU B C 1
ATOM 3767 O O . LEU B 1 85 ? -0.814 9.711 17.141 1 94.5 85 LEU B O 1
ATOM 3771 N N . ARG B 1 86 ? 0.435 11.555 17.422 1 97 86 ARG B N 1
ATOM 3772 C CA . ARG B 1 86 ? 1.7 10.828 17.406 1 97 86 ARG B CA 1
ATOM 3773 C C . ARG B 1 86 ? 1.835 9.953 18.656 1 97 86 ARG B C 1
ATOM 3775 O O . ARG B 1 86 ? 2.359 8.836 18.578 1 97 86 ARG B O 1
ATOM 3782 N N . ARG B 1 87 ? 1.355 10.445 19.75 1 94.81 87 ARG B N 1
ATOM 3783 C CA . ARG B 1 87 ? 1.394 9.641 20.969 1 94.81 87 ARG B CA 1
ATOM 3784 C C . ARG B 1 87 ? 0.585 8.359 20.812 1 94.81 87 ARG B C 1
ATOM 3786 O O . ARG B 1 87 ? 0.989 7.297 21.297 1 94.81 87 ARG B O 1
ATOM 3793 N N . ARG B 1 88 ? -0.449 8.461 20.109 1 91.56 88 ARG B N 1
ATOM 3794 C CA . ARG B 1 88 ? -1.333 7.316 19.922 1 91.56 88 ARG B CA 1
ATOM 3795 C C . ARG B 1 88 ? -0.75 6.34 18.906 1 91.56 88 ARG B C 1
ATOM 3797 O O . ARG B 1 88 ? -0.821 5.121 19.094 1 91.56 88 ARG B O 1
ATOM 3804 N N . ARG B 1 89 ? -0.146 6.824 17.891 1 92.62 89 ARG B N 1
ATOM 3805 C CA . ARG B 1 89 ? 0.27 5.984 16.766 1 92.62 89 ARG B CA 1
ATOM 3806 C C . ARG B 1 89 ? 1.695 5.477 16.969 1 92.62 89 ARG B C 1
ATOM 3808 O O . ARG B 1 89 ? 2.066 4.43 16.422 1 92.62 89 ARG B O 1
ATOM 3815 N N . LEU B 1 90 ? 2.512 6.156 17.578 1 93.38 90 LEU B N 1
ATOM 3816 C CA . LEU B 1 90 ? 3.914 5.832 17.828 1 93.38 90 LEU B CA 1
ATOM 3817 C C . LEU B 1 90 ? 4.27 6.012 19.297 1 93.38 90 LEU B C 1
ATOM 3819 O O . LEU B 1 90 ? 5.121 6.836 19.641 1 93.38 90 LEU B O 1
ATOM 3823 N N . PRO B 1 91 ? 3.65 4.965 19.969 1 84.69 91 PRO B N 1
ATOM 3824 C CA . PRO B 1 91 ? 3.887 5.125 21.406 1 84.69 91 PRO B CA 1
ATOM 3825 C C . PRO B 1 91 ? 5.344 4.883 21.797 1 84.69 91 PRO B C 1
ATOM 3827 O O . PRO B 1 91 ? 6.012 4.031 21.203 1 84.69 91 PRO B O 1
ATOM 3830 N N . GLU B 1 92 ? 6.047 5.863 22.406 1 82.5 92 GLU B N 1
ATOM 3831 C CA . GLU B 1 92 ? 7.352 5.711 23.047 1 82.5 92 GLU B CA 1
ATOM 3832 C C . GLU B 1 92 ? 8.469 6.215 22.141 1 82.5 92 GLU B C 1
ATOM 3834 O O . GLU B 1 92 ? 9.656 6.062 22.453 1 82.5 92 GLU B O 1
ATOM 3839 N N . GLU B 1 93 ? 7.938 6.613 20.969 1 86.31 93 GLU B N 1
ATOM 3840 C CA . GLU B 1 93 ? 8.992 7.059 20.062 1 86.31 93 GLU B CA 1
ATOM 3841 C C . GLU B 1 93 ? 9.523 8.43 20.469 1 86.31 93 GLU B C 1
ATOM 3843 O O . GLU B 1 93 ? 8.75 9.312 20.844 1 86.31 93 GLU B O 1
ATOM 3848 N N . THR B 1 94 ? 10.844 8.477 20.453 1 90.69 94 THR B N 1
ATOM 3849 C CA . THR B 1 94 ? 11.492 9.742 20.781 1 90.69 94 THR B CA 1
ATOM 3850 C C . THR B 1 94 ? 12 10.438 19.531 1 90.69 94 THR B C 1
ATOM 3852 O O . THR B 1 94 ? 12.508 11.562 19.594 1 90.69 94 THR B O 1
ATOM 3855 N N . LEU B 1 95 ? 12.07 9.805 18.453 1 95.38 95 LEU B N 1
ATOM 3856 C CA . LEU B 1 95 ? 12.336 10.359 17.141 1 95.38 95 LEU B CA 1
ATOM 3857 C C . LEU B 1 95 ? 11.062 10.422 16.297 1 95.38 95 LEU B C 1
ATOM 3859 O O . LEU B 1 95 ? 10.641 9.406 15.734 1 95.38 95 LEU B O 1
ATOM 3863 N N . THR B 1 96 ? 10.445 11.578 16.281 1 96.69 96 THR B N 1
ATOM 3864 C CA . THR B 1 96 ? 9.125 11.664 15.672 1 96.69 96 THR B CA 1
ATOM 3865 C C . THR B 1 96 ? 8.898 13.055 15.078 1 96.69 96 THR B C 1
ATOM 3867 O O . THR B 1 96 ? 9.289 14.062 15.68 1 96.69 96 THR B O 1
ATOM 3870 N N . ARG B 1 97 ? 8.344 13.102 13.906 1 97.69 97 ARG B N 1
ATOM 3871 C CA . ARG B 1 97 ? 7.789 14.359 13.43 1 97.69 97 ARG B CA 1
ATOM 3872 C C . ARG B 1 97 ? 6.453 14.664 14.102 1 97.69 97 ARG B C 1
ATOM 3874 O O . ARG B 1 97 ? 5.461 13.977 13.852 1 97.69 97 ARG B O 1
ATOM 3881 N N . LEU B 1 98 ? 6.461 15.68 14.883 1 98 98 LEU B N 1
ATOM 3882 C CA . LEU B 1 98 ? 5.289 15.992 15.695 1 98 98 LEU B CA 1
ATOM 3883 C C . LEU B 1 98 ? 4.266 16.781 14.883 1 98 98 LEU B C 1
ATOM 3885 O O . LEU B 1 98 ? 3.062 16.688 15.125 1 98 98 LEU B O 1
ATOM 3889 N N . VAL B 1 99 ? 4.75 17.594 14 1 98.38 99 VAL B N 1
ATOM 3890 C CA . VAL B 1 99 ? 3.885 18.422 13.156 1 98.38 99 VAL B CA 1
ATOM 3891 C C . VAL B 1 99 ? 4.344 18.312 11.703 1 98.38 99 VAL B C 1
ATOM 3893 O O . VAL B 1 99 ? 5.52 18.531 11.398 1 98.38 99 VAL B O 1
ATOM 3896 N N . TRP B 1 100 ? 3.402 17.984 10.883 1 97.88 100 TRP B N 1
ATOM 3897 C CA . TRP B 1 100 ? 3.689 17.812 9.461 1 97.88 100 TRP B CA 1
ATOM 3898 C C . TRP B 1 100 ? 2.803 18.719 8.617 1 97.88 100 TRP B C 1
ATOM 3900 O O . TRP B 1 100 ? 1.959 18.25 7.852 1 97.88 100 TRP B O 1
ATOM 3910 N N . SER B 1 101 ? 2.977 20 8.734 1 97.44 101 SER B N 1
ATOM 3911 C CA . SER B 1 101 ? 2.424 21.031 7.844 1 97.44 101 SER B CA 1
ATOM 3912 C C . SER B 1 101 ? 0.925 20.828 7.645 1 97.44 101 SER B C 1
ATOM 3914 O O . SER B 1 101 ? 0.176 20.703 8.617 1 97.44 101 SER B O 1
ATOM 3916 N N . GLU B 1 102 ? 0.454 20.703 6.316 1 96.88 102 GLU B N 1
ATOM 3917 C CA . GLU B 1 102 ? -0.953 20.609 5.941 1 96.88 102 GLU B CA 1
ATOM 3918 C C . GLU B 1 102 ? -1.624 19.422 6.613 1 96.88 102 GLU B C 1
ATOM 3920 O O . GLU B 1 102 ? -2.797 19.484 6.988 1 96.88 102 GLU B O 1
ATOM 3925 N N . SER B 1 103 ? -0.875 18.359 6.812 1 96.94 103 SER B N 1
ATOM 3926 C CA . SER B 1 103 ? -1.455 17.125 7.336 1 96.94 103 SER B CA 1
ATOM 3927 C C . SER B 1 103 ? -1.978 17.328 8.758 1 96.94 103 SER B C 1
ATOM 3929 O O . SER B 1 103 ? -2.867 16.594 9.195 1 96.94 103 SER B O 1
ATOM 3931 N N . ASP B 1 104 ? -1.429 18.312 9.438 1 97 104 ASP B N 1
ATOM 3932 C CA . ASP B 1 104 ? -1.844 18.562 10.82 1 97 104 ASP B CA 1
ATOM 3933 C C . ASP B 1 104 ? -2.596 19.891 10.93 1 97 104 ASP B C 1
ATOM 3935 O O . ASP B 1 104 ? -2.779 20.406 12.031 1 97 104 ASP B O 1
ATOM 3939 N N . GLY B 1 105 ? -2.936 20.484 9.797 1 96.19 105 GLY B N 1
ATOM 3940 C CA . GLY B 1 105 ? -3.688 21.719 9.797 1 96.19 105 GLY B CA 1
ATOM 3941 C C . GLY B 1 105 ? -2.84 22.938 10.141 1 96.19 105 GLY B C 1
ATOM 3942 O O . GLY B 1 105 ? -3.354 23.938 10.641 1 96.19 105 GLY B O 1
ATOM 3943 N N . LEU B 1 106 ? -1.549 22.781 10.047 1 97.94 106 LEU B N 1
ATOM 3944 C CA . LEU B 1 106 ? -0.583 23.844 10.312 1 97.94 106 LEU B CA 1
ATOM 3945 C C . LEU B 1 106 ? 0.324 24.062 9.109 1 97.94 106 LEU B C 1
ATOM 3947 O O . LEU B 1 106 ? 1.531 23.828 9.188 1 97.94 106 LEU B O 1
ATOM 3951 N N . PRO B 1 107 ? -0.258 24.625 8.016 1 97.56 107 PRO B N 1
ATOM 3952 C CA . PRO B 1 107 ? 0.489 24.734 6.762 1 97.56 107 PRO B CA 1
ATOM 3953 C C . PRO B 1 107 ? 1.82 25.453 6.922 1 97.56 107 PRO B C 1
ATOM 3955 O O . PRO B 1 107 ? 1.844 26.625 7.316 1 97.56 107 PRO B O 1
ATOM 3958 N N . GLY B 1 108 ? 2.885 24.719 6.602 1 97.06 108 GLY B N 1
ATOM 3959 C CA . GLY B 1 108 ? 4.207 25.328 6.578 1 97.06 108 GLY B CA 1
ATOM 3960 C C . GLY B 1 108 ? 4.965 25.141 7.883 1 97.06 108 GLY B C 1
ATOM 3961 O O . GLY B 1 108 ? 6.121 25.562 7.992 1 97.06 108 GLY B O 1
ATOM 3962 N N . LEU B 1 109 ? 4.328 24.547 8.844 1 98.19 109 LEU B N 1
ATOM 3963 C CA . LEU B 1 109 ? 5.02 24.312 10.109 1 98.19 109 LEU B CA 1
ATOM 3964 C C . LEU B 1 109 ? 5.48 22.859 10.211 1 98.19 109 LEU B C 1
ATOM 3966 O O . LEU B 1 109 ? 4.688 21.938 10.008 1 98.19 109 LEU B O 1
ATOM 3970 N N . ILE B 1 110 ? 6.742 22.656 10.477 1 97.69 110 ILE B N 1
ATOM 3971 C CA . ILE B 1 110 ? 7.312 21.344 10.758 1 97.69 110 ILE B CA 1
ATOM 3972 C C . ILE B 1 110 ? 7.934 21.344 12.148 1 97.69 110 ILE B C 1
ATOM 3974 O O . ILE B 1 110 ? 8.641 22.281 12.523 1 97.69 110 ILE B O 1
ATOM 3978 N N . VAL B 1 111 ? 7.613 20.422 12.922 1 98.31 111 VAL B N 1
ATOM 3979 C CA . VAL B 1 111 ? 8.242 20.219 14.227 1 98.31 111 VAL B CA 1
ATOM 3980 C C . VAL B 1 111 ? 8.703 18.766 14.359 1 98.31 111 VAL B C 1
ATOM 3982 O O . VAL B 1 111 ? 7.887 17.844 14.297 1 98.31 111 VAL B O 1
ATOM 3985 N N . ASP B 1 112 ? 9.961 18.594 14.523 1 97.12 112 ASP B N 1
ATOM 3986 C CA . ASP B 1 112 ? 10.547 17.281 14.75 1 97.12 112 ASP B CA 1
ATOM 3987 C C . ASP B 1 112 ? 11.078 17.141 16.172 1 97.12 112 ASP B C 1
ATOM 3989 O O . ASP B 1 112 ? 11.664 18.078 16.719 1 97.12 112 ASP B O 1
ATOM 3993 N N . ARG B 1 113 ? 10.828 16.047 16.719 1 96.75 113 ARG B N 1
ATOM 3994 C CA . ARG B 1 113 ? 11.359 15.742 18.047 1 96.75 113 ARG B CA 1
ATOM 3995 C C . ARG B 1 113 ? 12.539 14.781 17.953 1 96.75 113 ARG B C 1
ATOM 3997 O O . ARG B 1 113 ? 12.438 13.734 17.312 1 96.75 113 ARG B O 1
ATOM 4004 N N . TYR B 1 114 ? 13.602 15.172 18.469 1 95.5 114 TYR B N 1
ATOM 4005 C CA . TYR B 1 114 ? 14.781 14.344 18.688 1 95.5 114 TYR B CA 1
ATOM 4006 C C . TYR B 1 114 ? 15.125 14.258 20.156 1 95.5 114 TYR B C 1
ATOM 4008 O O . TYR B 1 114 ? 15.805 15.133 20.703 1 95.5 114 TYR B O 1
ATOM 4016 N N . ALA B 1 115 ? 14.648 13.117 20.734 1 93.69 115 ALA B N 1
ATOM 4017 C CA . ALA B 1 115 ? 14.797 12.961 22.188 1 93.69 115 ALA B CA 1
ATOM 4018 C C . ALA B 1 115 ? 14.18 14.133 22.938 1 93.69 115 ALA B C 1
ATOM 4020 O O . ALA B 1 115 ? 12.977 14.383 22.828 1 93.69 115 ALA B O 1
ATOM 4021 N N . ASP B 1 116 ? 15.055 15 23.5 1 94.69 116 ASP B N 1
ATOM 4022 C CA . ASP B 1 116 ? 14.516 16.078 24.312 1 94.69 116 ASP B CA 1
ATOM 4023 C C . ASP B 1 116 ? 14.641 17.422 23.594 1 94.69 116 ASP B C 1
ATOM 4025 O O . ASP B 1 116 ? 14.445 18.484 24.203 1 94.69 116 ASP B O 1
ATOM 4029 N N . TYR B 1 117 ? 14.938 17.344 22.344 1 96.56 117 TYR B N 1
ATOM 4030 C CA . TYR B 1 117 ? 15.062 18.562 21.547 1 96.56 117 TYR B CA 1
ATOM 4031 C C . TYR B 1 117 ? 13.984 18.641 20.484 1 96.56 117 TYR B C 1
ATOM 4033 O O . TYR B 1 117 ? 13.43 17.609 20.078 1 96.56 117 TYR B O 1
ATOM 4041 N N . LEU B 1 118 ? 13.672 19.828 20.109 1 97.25 118 LEU B N 1
ATOM 4042 C CA . LEU B 1 118 ? 12.773 20.047 18.984 1 97.25 118 LEU B CA 1
ATOM 4043 C C . LEU B 1 118 ? 13.492 20.797 17.859 1 97.25 118 LEU B C 1
ATOM 4045 O O . LEU B 1 118 ? 14.305 21.672 18.109 1 97.25 118 LEU B O 1
ATOM 4049 N N . VAL B 1 119 ? 13.273 20.391 16.688 1 96.81 119 VAL B N 1
ATOM 4050 C CA . VAL B 1 119 ? 13.68 21.125 15.5 1 96.81 119 VAL B CA 1
ATOM 4051 C C . VAL B 1 119 ? 12.445 21.688 14.797 1 96.81 119 VAL B C 1
ATOM 4053 O O . VAL B 1 119 ? 11.523 20.938 14.461 1 96.81 119 VAL B O 1
ATOM 4056 N N . VAL B 1 120 ? 12.43 22.984 14.562 1 97.31 120 VAL B N 1
ATOM 4057 C CA . VAL B 1 120 ? 11.266 23.656 14.008 1 97.31 120 VAL B CA 1
ATOM 4058 C C . VAL B 1 120 ? 11.625 24.266 12.656 1 97.31 120 VAL B C 1
ATOM 4060 O O . VAL B 1 120 ? 12.711 24.828 12.484 1 97.31 120 VAL B O 1
ATOM 4063 N N . GLN B 1 121 ? 10.758 24.094 11.719 1 96.5 121 GLN B N 1
ATOM 4064 C CA . GLN B 1 121 ? 10.852 24.797 10.453 1 96.5 121 GLN B CA 1
ATOM 4065 C C . GLN B 1 121 ? 9.57 25.578 10.156 1 96.5 121 GLN B C 1
ATOM 4067 O O . GLN B 1 121 ? 8.469 25.078 10.398 1 96.5 121 GLN B O 1
ATOM 4072 N N . THR B 1 122 ? 9.711 26.812 9.758 1 97.19 122 THR B N 1
ATOM 4073 C CA . THR B 1 122 ? 8.609 27.609 9.234 1 97.19 122 THR B CA 1
ATOM 4074 C C . THR B 1 122 ? 8.773 27.844 7.738 1 97.19 122 THR B C 1
ATOM 4076 O O . THR B 1 122 ? 9.578 28.688 7.312 1 97.19 122 THR B O 1
ATOM 4079 N N . LEU B 1 123 ? 7.902 27.203 6.988 1 95.75 123 LEU B N 1
ATOM 4080 C CA . LEU B 1 123 ? 8.094 27.156 5.543 1 95.75 123 LEU B CA 1
ATOM 4081 C C . LEU B 1 123 ? 7.141 28.109 4.836 1 95.75 123 LEU B C 1
ATOM 4083 O O . LEU B 1 123 ? 7.105 28.156 3.605 1 95.75 123 LEU B O 1
ATOM 4087 N N . THR B 1 124 ? 6.332 28.828 5.562 1 96.81 124 THR B N 1
ATOM 4088 C CA . THR B 1 124 ? 5.492 29.906 5.047 1 96.81 124 THR B CA 1
ATOM 4089 C C . THR B 1 124 ? 5.734 31.203 5.824 1 96.81 124 THR B C 1
ATOM 4091 O O . THR B 1 124 ? 6.059 31.172 7.016 1 96.81 124 THR B O 1
ATOM 4094 N N . ILE B 1 125 ? 5.516 32.312 5.125 1 97.19 125 ILE B N 1
ATOM 4095 C CA . ILE B 1 125 ? 5.723 33.594 5.766 1 97.19 125 ILE B CA 1
ATOM 4096 C C . ILE B 1 125 ? 4.73 33.781 6.91 1 97.19 125 ILE B C 1
ATOM 4098 O O . ILE B 1 125 ? 5.051 34.406 7.93 1 97.19 125 ILE B O 1
ATOM 4102 N N . ALA B 1 126 ? 3.561 33.219 6.793 1 97.81 126 ALA B N 1
ATOM 4103 C CA . ALA B 1 126 ? 2.557 33.312 7.852 1 97.81 126 ALA B CA 1
ATOM 4104 C C . ALA B 1 126 ? 3.049 32.656 9.133 1 97.81 126 ALA B C 1
ATOM 4106 O O . ALA B 1 126 ? 2.889 33.188 10.227 1 97.81 126 ALA B O 1
ATOM 4107 N N . MET B 1 127 ? 3.625 31.484 9.008 1 98.12 127 MET B N 1
ATOM 4108 C CA . MET B 1 127 ? 4.16 30.781 10.164 1 98.12 127 MET B CA 1
ATOM 4109 C C . MET B 1 127 ? 5.395 31.5 10.711 1 98.12 127 MET B C 1
ATOM 4111 O O . MET B 1 127 ? 5.586 31.562 11.93 1 98.12 127 MET B O 1
ATOM 4115 N N . GLU B 1 128 ? 6.207 31.984 9.789 1 97.38 128 GLU B N 1
ATOM 4116 C CA . GLU B 1 128 ? 7.402 32.719 10.211 1 97.38 128 GLU B CA 1
ATOM 4117 C C . GLU B 1 128 ? 7.035 33.906 11.07 1 97.38 128 GLU B C 1
ATOM 4119 O O . GLU B 1 128 ? 7.676 34.188 12.094 1 97.38 128 GLU B O 1
ATOM 4124 N N . CYS B 1 129 ? 5.996 34.594 10.664 1 97.12 129 CYS B N 1
ATOM 4125 C CA . CYS B 1 129 ? 5.535 35.781 11.398 1 97.12 129 CYS B CA 1
ATOM 4126 C C . CYS B 1 129 ? 5.039 35.406 12.781 1 97.12 129 CYS B C 1
ATOM 4128 O O . CYS B 1 129 ? 5.016 36.219 13.688 1 97.12 129 CYS B O 1
ATOM 4130 N N . ARG B 1 130 ? 4.688 34.188 12.992 1 98.38 130 ARG B N 1
ATOM 4131 C CA . ARG B 1 130 ? 4.098 33.75 14.25 1 98.38 130 ARG B CA 1
ATOM 4132 C C . ARG B 1 130 ? 5.07 32.875 15.023 1 98.38 130 ARG B C 1
ATOM 4134 O O . ARG B 1 130 ? 4.684 32.219 15.992 1 98.38 130 ARG B O 1
ATOM 4141 N N . LEU B 1 131 ? 6.336 32.812 14.633 1 98.06 131 LEU B N 1
ATOM 4142 C CA . LEU B 1 131 ? 7.336 31.922 15.219 1 98.06 131 LEU B CA 1
ATOM 4143 C C . LEU B 1 131 ? 7.43 32.156 16.719 1 98.06 131 LEU B C 1
ATOM 4145 O O . LEU B 1 131 ? 7.484 31.188 17.5 1 98.06 131 LEU B O 1
ATOM 4149 N N . PRO B 1 132 ? 7.398 33.406 17.25 1 98.38 132 PRO B N 1
ATOM 4150 C CA . PRO B 1 132 ? 7.473 33.594 18.703 1 98.38 132 PRO B CA 1
ATOM 4151 C C . PRO B 1 132 ? 6.312 32.906 19.438 1 98.38 132 PRO B C 1
ATOM 4153 O O . PRO B 1 132 ? 6.512 32.281 20.469 1 98.38 132 PRO B O 1
ATOM 4156 N N . ILE B 1 133 ? 5.129 33 18.891 1 98.62 133 ILE B N 1
ATOM 4157 C CA . ILE B 1 133 ? 3.949 32.406 19.5 1 98.62 133 ILE B CA 1
ATOM 4158 C C . ILE B 1 133 ? 4.086 30.875 19.453 1 98.62 133 ILE B C 1
ATOM 4160 O O . ILE B 1 133 ? 3.805 30.188 20.438 1 98.62 133 ILE B O 1
ATOM 4164 N N . ILE B 1 134 ? 4.562 30.344 18.328 1 98.81 134 ILE B N 1
ATOM 4165 C CA . ILE B 1 134 ? 4.719 28.906 18.125 1 98.81 134 ILE B CA 1
ATOM 4166 C C . ILE B 1 134 ? 5.73 28.344 19.125 1 98.81 134 ILE B C 1
ATOM 4168 O O . ILE B 1 134 ? 5.477 27.312 19.766 1 98.81 134 ILE B O 1
ATOM 4172 N N . LEU B 1 135 ? 6.844 29.047 19.297 1 98.75 135 LEU B N 1
ATOM 4173 C CA . LEU B 1 135 ? 7.887 28.609 20.219 1 98.75 135 LEU B CA 1
ATOM 4174 C C . LEU B 1 135 ? 7.359 28.594 21.641 1 98.75 135 LEU B C 1
ATOM 4176 O O . LEU B 1 135 ? 7.648 27.656 22.406 1 98.75 135 LEU B O 1
ATOM 4180 N N . ASN B 1 136 ? 6.59 29.609 22 1 98.69 136 ASN B N 1
ATOM 4181 C CA . ASN B 1 136 ? 5.996 29.641 23.328 1 98.69 136 ASN B CA 1
ATOM 4182 C C . ASN B 1 136 ? 5.074 28.438 23.562 1 98.69 136 ASN B C 1
ATOM 4184 O O . ASN B 1 136 ? 5.121 27.812 24.625 1 98.69 136 ASN B O 1
ATOM 4188 N N . VAL B 1 137 ? 4.293 28.156 22.562 1 98.75 137 VAL B N 1
ATOM 4189 C CA . VAL B 1 137 ? 3.344 27.047 22.672 1 98.75 137 VAL B CA 1
ATOM 4190 C C . VAL B 1 137 ? 4.102 25.734 22.797 1 98.75 137 VAL B C 1
ATOM 4192 O O . VAL B 1 137 ? 3.74 24.875 23.609 1 98.75 137 VAL B O 1
ATOM 4195 N N . LEU B 1 138 ? 5.133 25.547 22.016 1 98.75 138 LEU B N 1
ATOM 4196 C CA . LEU B 1 138 ? 5.926 24.328 22.047 1 98.75 138 LEU B CA 1
ATOM 4197 C C . LEU B 1 138 ? 6.594 24.156 23.406 1 98.75 138 LEU B C 1
ATOM 4199 O O . LEU B 1 138 ? 6.633 23.047 23.953 1 98.75 138 LEU B O 1
ATOM 4203 N N . GLU B 1 139 ? 7.113 25.203 23.969 1 98.38 139 GLU B N 1
ATOM 4204 C CA . GLU B 1 139 ? 7.723 25.156 25.297 1 98.38 139 GLU B CA 1
ATOM 4205 C C . GLU B 1 139 ? 6.695 24.766 26.359 1 98.38 139 GLU B C 1
ATOM 4207 O O . GLU B 1 139 ? 6.977 23.938 27.219 1 98.38 139 GLU B O 1
ATOM 4212 N N . ASP B 1 140 ? 5.562 25.391 26.25 1 98.12 140 ASP B N 1
ATOM 4213 C CA . ASP B 1 140 ? 4.508 25.141 27.234 1 98.12 140 ASP B CA 1
ATOM 4214 C C . ASP B 1 140 ? 4.02 23.688 27.156 1 98.12 140 ASP B C 1
ATOM 4216 O O . ASP B 1 140 ? 3.793 23.062 28.203 1 98.12 140 ASP B O 1
ATOM 4220 N N . LEU B 1 141 ? 3.877 23.188 25.938 1 97.62 141 LEU B N 1
ATOM 4221 C CA . LEU B 1 141 ? 3.26 21.875 25.734 1 97.62 141 LEU B CA 1
ATOM 4222 C C . LEU B 1 141 ? 4.262 20.766 25.984 1 97.62 141 LEU B C 1
ATOM 4224 O O . LEU B 1 141 ? 3.896 19.688 26.484 1 97.62 141 LEU B O 1
ATOM 4228 N N . LEU B 1 142 ? 5.621 21.016 25.641 1 97.38 142 LEU B N 1
ATOM 4229 C CA . LEU B 1 142 ? 6.504 19.859 25.531 1 97.38 142 LEU B CA 1
ATOM 4230 C C . LEU B 1 142 ? 7.719 20.016 26.438 1 97.38 142 LEU B C 1
ATOM 4232 O O . LEU B 1 142 ? 8.477 19.062 26.641 1 97.38 142 LEU B O 1
ATOM 4236 N N . SER B 1 143 ? 7.98 21.188 27 1 97.88 143 SER B N 1
ATOM 4237 C CA . SER B 1 143 ? 9.094 21.469 27.891 1 97.88 143 SER B CA 1
ATOM 4238 C C . SER B 1 143 ? 10.391 20.859 27.375 1 97.88 143 SER B C 1
ATOM 4240 O O . SER B 1 143 ? 11.07 20.125 28.094 1 97.88 143 SER B O 1
ATOM 4242 N N . PRO B 1 144 ? 10.797 21.219 26.156 1 97.62 144 PRO B N 1
ATOM 4243 C CA . PRO B 1 144 ? 12.016 20.641 25.578 1 97.62 144 PRO B CA 1
ATOM 4244 C C . PRO B 1 144 ? 13.281 21.203 26.219 1 97.62 144 PRO B C 1
ATOM 4246 O O . PRO B 1 144 ? 13.25 22.281 26.828 1 97.62 144 PRO B O 1
ATOM 4249 N N . ARG B 1 145 ? 14.398 20.469 26.109 1 97.5 145 ARG B N 1
ATOM 4250 C CA . ARG B 1 145 ? 15.703 20.938 26.547 1 97.5 145 ARG B CA 1
ATOM 4251 C C . ARG B 1 145 ? 16.188 22.109 25.672 1 97.5 145 ARG B C 1
ATOM 4253 O O . ARG B 1 145 ? 16.891 23 26.172 1 97.5 145 ARG B O 1
ATOM 4260 N N . GLY B 1 146 ? 15.781 22.078 24.422 1 97.25 146 GLY B N 1
ATOM 4261 C CA . GLY B 1 146 ? 16.094 23.141 23.469 1 97.25 146 GLY B CA 1
ATOM 4262 C C . GLY B 1 146 ? 15.281 23.047 22.203 1 97.25 146 GLY B C 1
ATOM 4263 O O . GLY B 1 146 ? 14.727 22 21.875 1 97.25 146 GLY B O 1
ATOM 4264 N N . ILE B 1 147 ? 15.102 24.188 21.594 1 97.69 147 ILE B N 1
ATOM 4265 C CA . ILE B 1 147 ? 14.43 24.281 20.312 1 97.69 147 ILE B CA 1
ATOM 4266 C C . ILE B 1 147 ? 15.359 24.922 19.281 1 97.69 147 ILE B C 1
ATOM 4268 O O . ILE B 1 147 ? 15.844 26.031 19.484 1 97.69 147 ILE B O 1
ATOM 4272 N N . ILE B 1 148 ? 15.609 24.172 18.25 1 95.94 148 ILE B N 1
ATOM 4273 C CA . ILE B 1 148 ? 16.391 24.688 17.141 1 95.94 148 ILE B CA 1
ATOM 4274 C C . ILE B 1 148 ? 15.469 25.047 15.984 1 95.94 148 ILE B C 1
ATOM 4276 O O . ILE B 1 148 ? 14.609 24.25 15.602 1 95.94 148 ILE B O 1
ATOM 4280 N N . VAL B 1 149 ? 15.562 26.219 15.469 1 95.81 149 VAL B N 1
ATOM 4281 C CA . VAL B 1 149 ? 14.883 26.609 14.242 1 95.81 149 VAL B CA 1
ATOM 4282 C C . VAL B 1 149 ? 15.82 26.422 13.047 1 95.81 149 VAL B C 1
ATOM 4284 O O . VAL B 1 149 ? 16.875 27.047 12.977 1 95.81 149 VAL B O 1
ATOM 4287 N N . ARG B 1 150 ? 15.461 25.5 12.242 1 93.5 150 ARG B N 1
ATOM 4288 C CA . ARG B 1 150 ? 16.266 25.188 11.07 1 93.5 150 ARG B CA 1
ATOM 4289 C C . ARG B 1 150 ? 15.531 25.562 9.781 1 93.5 150 ARG B C 1
ATOM 4291 O O . ARG B 1 150 ? 14.938 24.703 9.133 1 93.5 150 ARG B O 1
ATOM 4298 N N . ASN B 1 151 ? 15.609 26.781 9.367 1 91.5 151 ASN B N 1
ATOM 4299 C CA . ASN B 1 151 ? 15.039 27.266 8.117 1 91.5 151 ASN B CA 1
ATOM 4300 C C . ASN B 1 151 ? 16.078 27.297 7 1 91.5 151 ASN B C 1
ATOM 4302 O O . ASN B 1 151 ? 16.469 28.375 6.535 1 91.5 151 ASN B O 1
ATOM 4306 N N . ASP B 1 152 ? 16.469 26.203 6.562 1 86 152 ASP B N 1
ATOM 4307 C CA . ASP B 1 152 ? 17.5 26.109 5.543 1 86 152 ASP B CA 1
ATOM 4308 C C . ASP B 1 152 ? 17 25.375 4.301 1 86 152 ASP B C 1
ATOM 4310 O O . ASP B 1 152 ? 17.797 24.938 3.467 1 86 152 ASP B O 1
ATOM 4314 N N . SER B 1 153 ? 15.734 25.234 4.203 1 85.38 153 SER B N 1
ATOM 4315 C CA . SER B 1 153 ? 15.133 24.609 3.029 1 85.38 153 SER B CA 1
ATOM 4316 C C . SER B 1 153 ? 15.141 25.562 1.832 1 85.38 153 SER B C 1
ATOM 4318 O O . SER B 1 153 ? 14.914 26.766 1.98 1 85.38 153 SER B O 1
ATOM 4320 N N . PRO B 1 154 ? 15.32 25 0.681 1 80.62 154 PRO B N 1
ATOM 4321 C CA . PRO B 1 154 ? 15.273 25.828 -0.526 1 80.62 154 PRO B CA 1
ATOM 4322 C C . PRO B 1 154 ? 13.883 26.406 -0.789 1 80.62 154 PRO B C 1
ATOM 4324 O O . PRO B 1 154 ? 13.75 27.422 -1.475 1 80.62 154 PRO B O 1
ATOM 4327 N N . MET B 1 155 ? 12.93 25.859 -0.186 1 81.56 155 MET B N 1
ATOM 4328 C CA . MET B 1 155 ? 11.547 26.281 -0.404 1 81.56 155 MET B CA 1
ATOM 4329 C C . MET B 1 155 ? 11.297 27.656 0.217 1 81.56 155 MET B C 1
ATOM 4331 O O . MET B 1 155 ? 10.328 28.328 -0.132 1 81.56 155 MET B O 1
ATOM 4335 N N . LEU B 1 156 ? 12.172 28.141 1.038 1 87.5 156 LEU B N 1
ATOM 4336 C CA . LEU B 1 156 ? 11.992 29.391 1.773 1 87.5 156 LEU B CA 1
ATOM 4337 C C . LEU B 1 156 ? 12.078 30.594 0.835 1 87.5 156 LEU B C 1
ATOM 4339 O O . LEU B 1 156 ? 11.438 31.625 1.081 1 87.5 156 LEU B O 1
ATOM 4343 N N . ALA B 1 157 ? 12.812 30.359 -0.214 1 85.25 157 ALA B N 1
ATOM 4344 C CA . ALA B 1 157 ? 12.992 31.453 -1.16 1 85.25 157 ALA B CA 1
ATOM 4345 C C . ALA B 1 157 ? 11.656 31.891 -1.759 1 85.25 157 ALA B C 1
ATOM 4347 O O . ALA B 1 157 ? 11.391 33.094 -1.907 1 85.25 157 ALA B O 1
ATOM 4348 N N . ALA B 1 158 ? 10.859 30.906 -2.023 1 84.81 158 ALA B N 1
ATOM 4349 C CA . ALA B 1 158 ? 9.555 31.172 -2.619 1 84.81 158 ALA B CA 1
ATOM 4350 C C . ALA B 1 158 ? 8.664 31.953 -1.651 1 84.81 158 ALA B C 1
ATOM 4352 O O . ALA B 1 158 ? 7.73 32.656 -2.072 1 84.81 158 ALA B O 1
ATOM 4353 N N . GLU B 1 159 ? 8.969 31.969 -0.384 1 91.06 159 GLU B N 1
ATOM 4354 C CA . GLU B 1 159 ? 8.156 32.625 0.644 1 91.06 159 GLU B CA 1
ATOM 4355 C C . GLU B 1 159 ? 8.789 33.938 1.094 1 91.06 159 GLU B C 1
ATOM 4357 O O . GLU B 1 159 ? 8.211 34.656 1.918 1 91.06 159 GLU B O 1
ATOM 4362 N N . GLY B 1 160 ? 9.938 34.188 0.522 1 89.94 160 GLY B N 1
ATOM 4363 C CA . GLY B 1 160 ? 10.625 35.438 0.884 1 89.94 160 GLY B CA 1
ATOM 4364 C C . GLY B 1 160 ? 11.227 35.375 2.275 1 89.94 160 GLY B C 1
ATOM 4365 O O . GLY B 1 160 ? 11.32 36.406 2.949 1 89.94 160 GLY B O 1
ATOM 4366 N N . ILE B 1 161 ? 11.5 34.25 2.781 1 91.75 161 ILE B N 1
ATOM 4367 C CA . ILE B 1 161 ? 12.086 34.062 4.105 1 91.75 161 ILE B CA 1
ATOM 4368 C C . ILE B 1 161 ? 13.594 33.844 3.977 1 91.75 161 ILE B C 1
ATOM 4370 O O . ILE B 1 161 ? 14.039 33 3.197 1 91.75 161 ILE B O 1
ATOM 4374 N N . SER B 1 162 ? 14.359 34.562 4.699 1 91.75 162 SER B N 1
ATOM 4375 C CA . SER B 1 162 ? 15.812 34.375 4.695 1 91.75 162 SER B CA 1
ATOM 4376 C C . SER B 1 162 ? 16.203 33.125 5.469 1 91.75 162 SER B C 1
ATOM 4378 O O . SER B 1 162 ? 15.734 32.906 6.594 1 91.75 162 SER B O 1
ATOM 4380 N N . PRO B 1 163 ? 17.016 32.344 4.824 1 91.19 163 PRO B N 1
ATOM 4381 C CA . PRO B 1 163 ? 17.453 31.125 5.523 1 91.19 163 PRO B CA 1
ATOM 4382 C C . PRO B 1 163 ? 18.219 31.422 6.809 1 91.19 163 PRO B C 1
ATOM 4384 O O . PRO B 1 163 ? 18.953 32.406 6.879 1 91.19 163 PRO B O 1
ATOM 4387 N N . SER B 1 164 ? 18 30.578 7.809 1 90.44 164 SER B N 1
ATOM 4388 C CA . SER B 1 164 ? 18.719 30.719 9.07 1 90.44 164 SER B CA 1
ATOM 4389 C C . SER B 1 164 ? 18.656 29.438 9.891 1 90.44 164 SER B C 1
ATOM 4391 O O . SER B 1 164 ? 17.688 28.672 9.781 1 90.44 164 SER B O 1
ATOM 4393 N N . VAL B 1 165 ? 19.719 29.141 10.594 1 91.88 165 VAL B N 1
ATOM 4394 C CA . VAL B 1 165 ? 19.797 28.062 11.578 1 91.88 165 VAL B CA 1
ATOM 4395 C C . VAL B 1 165 ? 20.234 28.625 12.922 1 91.88 165 VAL B C 1
ATOM 4397 O O . VAL B 1 165 ? 21.297 29.25 13.023 1 91.88 165 VAL B O 1
ATOM 4400 N N . ARG B 1 166 ? 19.391 28.438 13.914 1 92.81 166 ARG B N 1
ATOM 4401 C CA . ARG B 1 166 ? 19.75 29 15.219 1 92.81 166 ARG B CA 1
ATOM 4402 C C . ARG B 1 166 ? 19.031 28.266 16.344 1 92.81 166 ARG B C 1
ATOM 4404 O O . ARG B 1 166 ? 17.938 27.734 16.156 1 92.81 166 ARG B O 1
ATOM 4411 N N . VAL B 1 167 ? 19.641 28.297 17.484 1 95.25 167 VAL B N 1
ATOM 4412 C CA . VAL B 1 167 ? 18.969 27.859 18.703 1 95.25 167 VAL B CA 1
ATOM 4413 C C . VAL B 1 167 ? 18.016 28.953 19.188 1 95.25 167 VAL B C 1
ATOM 4415 O O . VAL B 1 167 ? 18.469 30.047 19.547 1 95.25 167 VAL B O 1
ATOM 4418 N N . ALA B 1 168 ? 16.797 28.672 19.188 1 96.5 168 ALA B N 1
ATOM 4419 C CA . ALA B 1 168 ? 15.805 29.688 19.516 1 96.5 168 ALA B CA 1
ATOM 4420 C C . ALA B 1 168 ? 15.477 29.688 21 1 96.5 168 ALA B C 1
ATOM 4422 O O . ALA B 1 168 ? 15.141 30.719 21.578 1 96.5 168 ALA B O 1
ATOM 4423 N N . ARG B 1 169 ? 15.484 28.469 21.516 1 96.75 169 ARG B N 1
ATOM 4424 C CA . ARG B 1 169 ? 15.164 28.312 22.938 1 96.75 169 ARG B CA 1
ATOM 4425 C C . ARG B 1 169 ? 16.078 27.281 23.594 1 96.75 169 ARG B C 1
ATOM 4427 O O . ARG B 1 169 ? 16.484 26.312 22.938 1 96.75 169 ARG B O 1
ATOM 4434 N N . GLY B 1 170 ? 16.422 27.516 24.781 1 96.19 170 GLY B N 1
ATOM 4435 C CA . GLY B 1 170 ? 17.062 26.5 25.594 1 96.19 170 GLY B CA 1
ATOM 4436 C C . GLY B 1 170 ? 18.516 26.266 25.219 1 96.19 170 GLY B C 1
ATOM 4437 O O . GLY B 1 170 ? 19.234 27.203 24.844 1 96.19 170 GLY B O 1
ATOM 4438 N N . GLN B 1 171 ? 18.969 25.016 25.453 1 94.38 171 GLN B N 1
ATOM 4439 C CA . GLN B 1 171 ? 20.375 24.625 25.328 1 94.38 171 GLN B CA 1
ATOM 4440 C C . GLN B 1 171 ? 20.734 24.281 23.891 1 94.38 171 GLN B C 1
ATOM 4442 O O . GLN B 1 171 ? 19.938 23.703 23.156 1 94.38 171 GLN B O 1
ATOM 4447 N N . GLN B 1 172 ? 21.938 24.578 23.578 1 91.44 172 GLN B N 1
ATOM 4448 C CA . GLN B 1 172 ? 22.484 24.141 22.297 1 91.44 172 GLN B CA 1
ATOM 4449 C C . GLN B 1 172 ? 22.766 22.641 22.312 1 91.44 172 GLN B C 1
ATOM 4451 O O . GLN B 1 172 ? 23.438 22.125 23.203 1 91.44 172 GLN B O 1
ATOM 4456 N N . PRO B 1 173 ? 22.203 22.016 21.328 1 89.62 173 PRO B N 1
ATOM 4457 C CA . PRO B 1 173 ? 22.422 20.562 21.344 1 89.62 173 PRO B CA 1
ATOM 4458 C C . PRO B 1 173 ? 23.812 20.172 20.859 1 89.62 173 PRO B C 1
ATOM 4460 O O . PRO B 1 173 ? 24.281 20.672 19.844 1 89.62 173 PRO B O 1
ATOM 4463 N N . GLU B 1 174 ? 24.438 19.312 21.594 1 90.88 174 GLU B N 1
ATOM 4464 C CA . GLU B 1 174 ? 25.594 18.547 21.109 1 90.88 174 GLU B CA 1
ATOM 4465 C C . GLU B 1 174 ? 25.156 17.25 20.453 1 90.88 174 GLU B C 1
ATOM 4467 O O . GLU B 1 174 ? 24.031 16.781 20.672 1 90.88 174 GLU B O 1
ATOM 4472 N N . PRO B 1 175 ? 26.078 16.781 19.578 1 92 175 PRO B N 1
ATOM 4473 C CA . PRO B 1 175 ? 25.719 15.484 19.016 1 92 175 PRO B CA 1
ATOM 4474 C C . PRO B 1 175 ? 25.406 14.43 20.078 1 92 175 PRO B C 1
ATOM 4476 O O . PRO B 1 175 ? 26.078 14.391 21.109 1 92 175 PRO B O 1
ATOM 4479 N N . PHE B 1 176 ? 24.375 13.703 19.859 1 93.5 176 PHE B N 1
ATOM 4480 C CA . PHE B 1 176 ? 23.969 12.68 20.812 1 93.5 176 PHE B CA 1
ATOM 4481 C C . PHE B 1 176 ? 23.422 11.453 20.094 1 93.5 176 PHE B C 1
ATOM 4483 O O . PHE B 1 176 ? 23.031 11.531 18.938 1 93.5 176 PHE B O 1
ATOM 4490 N N . ALA B 1 177 ? 23.453 10.336 20.812 1 94.62 177 ALA B N 1
ATOM 4491 C CA . ALA B 1 177 ? 22.906 9.094 20.266 1 94.62 177 ALA B CA 1
ATOM 4492 C C . ALA B 1 177 ? 21.422 8.977 20.562 1 94.62 177 ALA B C 1
ATOM 4494 O O . ALA B 1 177 ? 20.953 9.336 21.641 1 94.62 177 ALA B O 1
ATOM 4495 N N . ALA B 1 178 ? 20.641 8.594 19.578 1 93.25 178 ALA B N 1
ATOM 4496 C CA . ALA B 1 178 ? 19.234 8.281 19.75 1 93.25 178 ALA B CA 1
ATOM 4497 C C . ALA B 1 178 ? 18.859 7.004 19 1 93.25 178 ALA B C 1
ATOM 4499 O O . ALA B 1 178 ? 19.5 6.645 18.016 1 93.25 178 ALA B O 1
ATOM 4500 N N . ARG B 1 179 ? 17.797 6.402 19.5 1 92.94 179 ARG B N 1
ATOM 4501 C CA . ARG B 1 179 ? 17.453 5.082 18.984 1 92.94 179 ARG B CA 1
ATOM 4502 C C . ARG B 1 179 ? 16.078 5.09 18.312 1 92.94 179 ARG B C 1
ATOM 4504 O O . ARG B 1 179 ? 15.156 5.75 18.797 1 92.94 179 ARG B O 1
ATOM 4511 N N . SER B 1 180 ? 15.961 4.363 17.234 1 89.94 180 SER B N 1
ATOM 4512 C CA . SER B 1 180 ? 14.703 3.951 16.625 1 89.94 180 SER B CA 1
ATOM 4513 C C . SER B 1 180 ? 14.688 2.453 16.328 1 89.94 180 SER B C 1
ATOM 4515 O O . SER B 1 180 ? 15.438 1.976 15.477 1 89.94 180 SER B O 1
ATOM 4517 N N . GLY B 1 181 ? 13.805 1.812 16.953 1 90.06 181 GLY B N 1
ATOM 4518 C CA . GLY B 1 181 ? 13.891 0.363 16.875 1 90.06 181 GLY B CA 1
ATOM 4519 C C . GLY B 1 181 ? 15.219 -0.187 17.375 1 90.06 181 GLY B C 1
ATOM 4520 O O . GLY B 1 181 ? 15.641 0.121 18.484 1 90.06 181 GLY B O 1
ATOM 4521 N N . SER B 1 182 ? 15.852 -0.935 16.5 1 92.94 182 SER B N 1
ATOM 4522 C CA . SER B 1 182 ? 17.109 -1.563 16.875 1 92.94 182 SER B CA 1
ATOM 4523 C C . SER B 1 182 ? 18.297 -0.676 16.516 1 92.94 182 SER B C 1
ATOM 4525 O O . SER B 1 182 ? 19.422 -0.92 16.969 1 92.94 182 SER B O 1
ATOM 4527 N N . VAL B 1 183 ? 18.078 0.356 15.812 1 95.81 183 VAL B N 1
ATOM 4528 C CA . VAL B 1 183 ? 19.188 1.125 15.258 1 95.81 183 VAL B CA 1
ATOM 4529 C C . VAL B 1 183 ? 19.438 2.361 16.109 1 95.81 183 VAL B C 1
ATOM 4531 O O . VAL B 1 183 ? 18.5 3.045 16.516 1 95.81 183 VAL B O 1
ATOM 4534 N N . GLN B 1 184 ? 20.656 2.615 16.328 1 96.12 184 GLN B N 1
ATOM 4535 C CA . GLN B 1 184 ? 21.078 3.854 16.969 1 96.12 184 GLN B CA 1
ATOM 4536 C C . GLN B 1 184 ? 21.766 4.777 15.961 1 96.12 184 GLN B C 1
ATOM 4538 O O . GLN B 1 184 ? 22.516 4.32 15.102 1 96.12 184 GLN B O 1
ATOM 4543 N N . PHE B 1 185 ? 21.422 6.023 16.078 1 94.44 185 PHE B N 1
ATOM 4544 C CA . PHE B 1 185 ? 22.031 7.039 15.234 1 94.44 185 PHE B CA 1
ATOM 4545 C C . PHE B 1 185 ? 22.719 8.109 16.078 1 94.44 185 PHE B C 1
ATOM 4547 O O . PHE B 1 185 ? 22.203 8.5 17.125 1 94.44 185 PHE B O 1
ATOM 4554 N N . MET B 1 186 ? 23.875 8.492 15.594 1 93.69 186 MET B N 1
ATOM 4555 C CA . MET B 1 186 ? 24.438 9.734 16.109 1 93.69 186 MET B CA 1
ATOM 4556 C C . MET B 1 186 ? 23.766 10.945 15.438 1 93.69 186 MET B C 1
ATOM 4558 O O . MET B 1 186 ? 23.891 11.141 14.234 1 93.69 186 MET B O 1
ATOM 4562 N N . ILE B 1 187 ? 23.078 11.758 16.266 1 92.06 187 ILE B N 1
ATOM 4563 C CA . ILE B 1 187 ? 22.281 12.852 15.742 1 92.06 187 ILE B CA 1
ATOM 4564 C C . ILE B 1 187 ? 23.016 14.172 15.938 1 92.06 187 ILE B C 1
ATOM 4566 O O . ILE B 1 187 ? 23.516 14.453 17.031 1 92.06 187 ILE B O 1
ATOM 4570 N N . ASP B 1 188 ? 23.141 14.844 14.852 1 89.25 188 ASP B N 1
ATOM 4571 C CA . ASP B 1 188 ? 23.641 16.219 14.891 1 89.25 188 ASP B CA 1
ATOM 4572 C C . ASP B 1 188 ? 22.594 17.188 14.367 1 89.25 188 ASP B C 1
ATOM 4574 O O . ASP B 1 188 ? 22.375 17.297 13.156 1 89.25 188 ASP B O 1
ATOM 4578 N N . LEU B 1 189 ? 22 17.969 15.234 1 88.81 189 LEU B N 1
ATOM 4579 C CA . LEU B 1 189 ? 20.859 18.797 14.891 1 88.81 189 LEU B CA 1
ATOM 4580 C C . LEU B 1 189 ? 21.312 20.109 14.25 1 88.81 189 LEU B C 1
ATOM 4582 O O . LEU B 1 189 ? 20.5 20.812 13.641 1 88.81 189 LEU B O 1
ATOM 4586 N N . GLN B 1 190 ? 22.516 20.391 14.336 1 81.12 190 GLN B N 1
ATOM 4587 C CA . GLN B 1 190 ? 23.016 21.641 13.797 1 81.12 190 GLN B CA 1
ATOM 4588 C C . GLN B 1 190 ? 23.5 21.469 12.352 1 81.12 190 GLN B C 1
ATOM 4590 O O . GLN B 1 190 ? 23.234 22.328 11.5 1 81.12 190 GLN B O 1
ATOM 4595 N N . THR B 1 191 ? 24.141 20.328 12.094 1 72.44 191 THR B N 1
ATOM 4596 C CA . THR B 1 191 ? 24.781 20.156 10.789 1 72.44 191 THR B CA 1
ATOM 4597 C C . THR B 1 191 ? 24.203 18.953 10.055 1 72.44 191 THR B C 1
ATOM 4599 O O . THR B 1 191 ? 24.469 18.766 8.867 1 72.44 191 THR B O 1
ATOM 4602 N N . GLY B 1 192 ? 23.391 18.328 10.688 1 67.06 192 GLY B N 1
ATOM 4603 C CA . GLY B 1 192 ? 22.906 17.094 10.094 1 67.06 192 GLY B CA 1
ATOM 4604 C C . GLY B 1 192 ? 21.984 17.328 8.906 1 67.06 192 GLY B C 1
ATOM 4605 O O . GLY B 1 192 ? 21.5 18.438 8.703 1 67.06 192 GLY B O 1
ATOM 4606 N N . GLN B 1 193 ? 21.938 16.344 7.988 1 65.12 193 GLN B N 1
ATOM 4607 C CA . GLN B 1 193 ? 21.047 16.391 6.828 1 65.12 193 GLN B CA 1
ATOM 4608 C C . GLN B 1 193 ? 19.594 16.5 7.25 1 65.12 193 GLN B C 1
ATOM 4610 O O . GLN B 1 193 ? 19.172 15.898 8.234 1 65.12 193 GLN B O 1
ATOM 4615 N N . LYS B 1 194 ? 18.797 17.312 6.426 1 65.88 194 LYS B N 1
ATOM 4616 C CA . LYS B 1 194 ? 17.406 17.625 6.742 1 65.88 194 LYS B CA 1
ATOM 4617 C C . LYS B 1 194 ? 17.281 18.219 8.148 1 65.88 194 LYS B C 1
ATOM 4619 O O . LYS B 1 194 ? 17.891 19.25 8.453 1 65.88 194 LYS B O 1
ATOM 4624 N N . THR B 1 195 ? 16.453 17.578 8.898 1 74.31 195 THR B N 1
ATOM 4625 C CA . THR B 1 195 ? 16.359 18.062 10.266 1 74.31 195 THR B CA 1
ATOM 4626 C C . THR B 1 195 ? 17.219 17.234 11.211 1 74.31 195 THR B C 1
ATOM 4628 O O . THR B 1 195 ? 17.344 17.547 12.391 1 74.31 195 THR B O 1
ATOM 4631 N N . GLY B 1 196 ? 17.875 16.25 10.695 1 73.56 196 GLY B N 1
ATOM 4632 C CA . GLY B 1 196 ? 18.703 15.336 11.477 1 73.56 196 GLY B CA 1
ATOM 4633 C C . GLY B 1 196 ? 18.672 13.906 10.953 1 73.56 196 GLY B C 1
ATOM 4634 O O . GLY B 1 196 ? 19.719 13.273 10.828 1 73.56 196 GLY B O 1
ATOM 4635 N N . LEU B 1 197 ? 17.516 13.438 10.742 1 85.38 197 LEU B N 1
ATOM 4636 C CA . LEU B 1 197 ? 17.281 12.086 10.242 1 85.38 197 LEU B CA 1
ATOM 4637 C C . LEU B 1 197 ? 16.094 12.055 9.281 1 85.38 197 LEU B C 1
ATOM 4639 O O . LEU B 1 197 ? 15.281 12.984 9.258 1 85.38 197 LEU B O 1
ATOM 4643 N N . TYR B 1 198 ? 16.062 11.07 8.391 1 90.5 198 TYR B N 1
ATOM 4644 C CA . TYR B 1 198 ? 14.875 10.789 7.602 1 90.5 198 TYR B CA 1
ATOM 4645 C C . TYR B 1 198 ? 13.836 10.047 8.43 1 90.5 198 TYR B C 1
ATOM 4647 O O . TYR B 1 198 ? 13.703 8.828 8.32 1 90.5 198 TYR B O 1
ATOM 4655 N N . LEU B 1 199 ? 13.062 10.852 9.188 1 94.81 199 LEU B N 1
ATOM 4656 C CA . LEU B 1 199 ? 12.109 10.281 10.133 1 94.81 199 LEU B CA 1
ATOM 4657 C C . LEU B 1 199 ? 11.039 9.477 9.398 1 94.81 199 LEU B C 1
ATOM 4659 O O . LEU B 1 199 ? 10.5 8.516 9.945 1 94.81 199 LEU B O 1
ATOM 4663 N N . ASP B 1 200 ? 10.789 9.883 8.148 1 95.75 200 ASP B N 1
ATOM 4664 C CA . ASP B 1 200 ? 9.75 9.234 7.344 1 95.75 200 ASP B CA 1
ATOM 4665 C C . ASP B 1 200 ? 10.141 7.801 6.996 1 95.75 200 ASP B C 1
ATOM 4667 O O . ASP B 1 200 ? 9.273 6.961 6.738 1 95.75 200 ASP B O 1
ATOM 4671 N N . GLN B 1 201 ? 11.406 7.418 7.027 1 96.31 201 GLN B N 1
ATOM 4672 C CA . GLN B 1 201 ? 11.938 6.141 6.555 1 96.31 201 GLN B CA 1
ATOM 4673 C C . GLN B 1 201 ? 12.125 5.164 7.711 1 96.31 201 GLN B C 1
ATOM 4675 O O . GLN B 1 201 ? 12.367 3.975 7.492 1 96.31 201 GLN B O 1
ATOM 4680 N N . LEU B 1 202 ? 12.008 5.605 8.906 1 96.31 202 LEU B N 1
ATOM 4681 C CA . LEU B 1 202 ? 12.469 4.852 10.07 1 96.31 202 LEU B CA 1
ATOM 4682 C C . LEU B 1 202 ? 11.812 3.477 10.117 1 96.31 202 LEU B C 1
ATOM 4684 O O . LEU B 1 202 ? 12.492 2.469 10.344 1 96.31 202 LEU B O 1
ATOM 4688 N N . ASP B 1 203 ? 10.523 3.398 9.859 1 96.38 203 ASP B N 1
ATOM 4689 C CA . ASP B 1 203 ? 9.828 2.117 9.898 1 96.38 203 ASP B CA 1
ATOM 4690 C C . ASP B 1 203 ? 10.273 1.209 8.758 1 96.38 203 ASP B C 1
ATOM 4692 O O . ASP B 1 203 ? 10.266 -0.016 8.891 1 96.38 203 ASP B O 1
ATOM 4696 N N . ASN B 1 204 ? 10.656 1.788 7.656 1 97.88 204 ASN B N 1
ATOM 4697 C CA . ASN B 1 204 ? 11.062 1.003 6.496 1 97.88 204 ASN B CA 1
ATOM 4698 C C . ASN B 1 204 ? 12.406 0.312 6.727 1 97.88 204 ASN B C 1
ATOM 4700 O O . ASN B 1 204 ? 12.656 -0.757 6.168 1 97.88 204 ASN B O 1
ATOM 4704 N N . TYR B 1 205 ? 13.305 0.934 7.547 1 98.06 205 TYR B N 1
ATOM 4705 C CA . TYR B 1 205 ? 14.562 0.276 7.887 1 98.06 205 TYR B CA 1
ATOM 4706 C C . TYR B 1 205 ? 14.312 -1.103 8.484 1 98.06 205 TYR B C 1
ATOM 4708 O O . TYR B 1 205 ? 14.875 -2.1 8.023 1 98.06 205 TYR B O 1
ATOM 4716 N N . ALA B 1 206 ? 13.461 -1.102 9.469 1 97.44 206 ALA B N 1
ATOM 4717 C CA . ALA B 1 206 ? 13.141 -2.359 10.141 1 97.44 206 ALA B CA 1
ATOM 4718 C C . ALA B 1 206 ? 12.414 -3.314 9.195 1 97.44 206 ALA B C 1
ATOM 4720 O O . ALA B 1 206 ? 12.656 -4.523 9.219 1 97.44 206 ALA B O 1
ATOM 4721 N N . ALA B 1 207 ? 11.5 -2.785 8.414 1 97.75 207 ALA B N 1
ATOM 4722 C CA . ALA B 1 207 ? 10.703 -3.607 7.508 1 97.75 207 ALA B CA 1
ATOM 4723 C C . ALA B 1 207 ? 11.602 -4.352 6.52 1 97.75 207 ALA B C 1
ATOM 4725 O O . ALA B 1 207 ? 11.422 -5.547 6.285 1 97.75 207 ALA B O 1
ATOM 4726 N N . VAL B 1 208 ? 12.555 -3.697 5.949 1 98.56 208 VAL B N 1
ATOM 4727 C CA . VAL B 1 208 ? 13.438 -4.305 4.961 1 98.56 208 VAL B CA 1
ATOM 4728 C C . VAL B 1 208 ? 14.414 -5.254 5.652 1 98.56 208 VAL B C 1
ATOM 4730 O O . VAL B 1 208 ? 14.75 -6.312 5.113 1 98.56 208 VAL B O 1
ATOM 4733 N N . ALA B 1 209 ? 14.82 -4.914 6.848 1 98.62 209 ALA B N 1
ATOM 4734 C CA . ALA B 1 209 ? 15.805 -5.695 7.59 1 98.62 209 ALA B CA 1
ATOM 4735 C C . ALA B 1 209 ? 15.273 -7.094 7.898 1 98.62 209 ALA B C 1
ATOM 4737 O O . ALA B 1 209 ? 16.047 -8.023 8.125 1 98.62 209 ALA B O 1
ATOM 4738 N N . ARG B 1 210 ? 13.984 -7.27 7.906 1 96.88 210 ARG B N 1
ATOM 4739 C CA . ARG B 1 210 ? 13.375 -8.578 8.156 1 96.88 210 ARG B CA 1
ATOM 4740 C C . ARG B 1 210 ? 13.836 -9.594 7.117 1 96.88 210 ARG B C 1
ATOM 4742 O O . ARG B 1 210 ? 13.766 -10.805 7.359 1 96.88 210 ARG B O 1
ATOM 4749 N N . PHE B 1 211 ? 14.359 -9.125 5.992 1 97.38 211 PHE B N 1
ATOM 4750 C CA . PHE B 1 211 ? 14.742 -10.016 4.906 1 97.38 211 PHE B CA 1
ATOM 4751 C C . PHE B 1 211 ? 16.25 -10.188 4.855 1 97.38 211 PHE B C 1
ATOM 4753 O O . PHE B 1 211 ? 16.781 -10.82 3.943 1 97.38 211 PHE B O 1
ATOM 4760 N N . ALA B 1 212 ? 16.984 -9.727 5.836 1 98.38 212 ALA B N 1
ATOM 4761 C CA . ALA B 1 212 ? 18.422 -9.523 5.656 1 98.38 212 ALA B CA 1
ATOM 4762 C C . ALA B 1 212 ? 19.219 -10.672 6.266 1 98.38 212 ALA B C 1
ATOM 4764 O O . ALA B 1 212 ? 20.391 -10.844 5.961 1 98.38 212 ALA B O 1
ATOM 4765 N N . ARG B 1 213 ? 18.672 -11.445 7.18 1 98 213 ARG B N 1
ATOM 4766 C CA . ARG B 1 213 ? 19.438 -12.422 7.949 1 98 213 ARG B CA 1
ATOM 4767 C C . ARG B 1 213 ? 20.172 -13.383 7.023 1 98 213 ARG B C 1
ATOM 4769 O O . ARG B 1 213 ? 19.562 -14.008 6.156 1 98 213 ARG B O 1
ATOM 4776 N N . GLY B 1 214 ? 21.438 -13.477 7.223 1 97.94 214 GLY B N 1
ATOM 4777 C CA . GLY B 1 214 ? 22.281 -14.414 6.484 1 97.94 214 GLY B CA 1
ATOM 4778 C C . GLY B 1 214 ? 22.547 -13.969 5.059 1 97.94 214 GLY B C 1
ATOM 4779 O O . GLY B 1 214 ? 23.172 -14.695 4.289 1 97.94 214 GLY B O 1
ATOM 4780 N N . ARG B 1 215 ? 22.141 -12.836 4.68 1 97.94 215 ARG B N 1
ATOM 4781 C CA . ARG B 1 215 ? 22.203 -12.406 3.285 1 97.94 215 ARG B CA 1
ATOM 4782 C C . ARG B 1 215 ? 23.297 -11.359 3.09 1 97.94 215 ARG B C 1
ATOM 4784 O O . ARG B 1 215 ? 23.672 -10.664 4.035 1 97.94 215 ARG B O 1
ATOM 4791 N N . ARG B 1 216 ? 23.859 -11.344 1.924 1 98.06 216 ARG B N 1
ATOM 4792 C CA . ARG B 1 216 ? 24.719 -10.258 1.49 1 98.06 216 ARG B CA 1
ATOM 4793 C C . ARG B 1 216 ? 23.906 -9.062 0.997 1 98.06 216 ARG B C 1
ATOM 4795 O O . ARG B 1 216 ? 23.172 -9.172 0.016 1 98.06 216 ARG B O 1
ATOM 4802 N N . VAL B 1 217 ? 24.094 -7.871 1.664 1 98.69 217 VAL B N 1
ATOM 4803 C CA . VAL B 1 217 ? 23.203 -6.727 1.462 1 98.69 217 VAL B CA 1
ATOM 4804 C C . VAL B 1 217 ? 23.984 -5.578 0.817 1 98.69 217 VAL B C 1
ATOM 4806 O O . VAL B 1 217 ? 25.109 -5.273 1.231 1 98.69 217 VAL B O 1
ATOM 4809 N N . LEU B 1 218 ? 23.422 -5.043 -0.229 1 98.75 218 LEU B N 1
ATOM 4810 C CA . LEU B 1 218 ? 23.922 -3.818 -0.847 1 98.75 218 LEU B CA 1
ATOM 4811 C C . LEU B 1 218 ? 22.922 -2.676 -0.651 1 98.75 218 LEU B C 1
ATOM 4813 O O . LEU B 1 218 ? 21.781 -2.764 -1.083 1 98.75 218 LEU B O 1
ATOM 4817 N N . ASP B 1 219 ? 23.359 -1.633 0.053 1 98.81 219 ASP B N 1
ATOM 4818 C CA . ASP B 1 219 ? 22.562 -0.434 0.291 1 98.81 219 ASP B CA 1
ATOM 4819 C C . ASP B 1 219 ? 23.094 0.748 -0.518 1 98.81 219 ASP B C 1
ATOM 4821 O O . ASP B 1 219 ? 24.078 1.374 -0.135 1 98.81 219 ASP B O 1
ATOM 4825 N N . CYS B 1 220 ? 22.328 1.094 -1.598 1 98.62 220 CYS B N 1
ATOM 4826 C CA . CYS B 1 220 ? 22.734 2.199 -2.459 1 98.62 220 CYS B CA 1
ATOM 4827 C C . CYS B 1 220 ? 21.984 3.477 -2.094 1 98.62 220 CYS B C 1
ATOM 4829 O O . CYS B 1 220 ? 20.828 3.428 -1.674 1 98.62 220 CYS B O 1
ATOM 4831 N N . PHE B 1 221 ? 22.719 4.672 -2.361 1 98.06 221 PHE B N 1
ATOM 4832 C CA . PHE B 1 221 ? 22.156 5.953 -1.941 1 98.06 221 PHE B CA 1
ATOM 4833 C C . PHE B 1 221 ? 21.859 5.949 -0.447 1 98.06 221 PHE B C 1
ATOM 4835 O O . PHE B 1 221 ? 20.781 6.363 -0.025 1 98.06 221 PHE B O 1
ATOM 4842 N N . CYS B 1 222 ? 22.828 5.555 0.347 1 97.19 222 CYS B N 1
ATOM 4843 C CA . CYS B 1 222 ? 22.516 5.055 1.681 1 97.19 222 CYS B CA 1
ATOM 4844 C C . CYS B 1 222 ? 22.406 6.199 2.682 1 97.19 222 CYS B C 1
ATOM 4846 O O . CYS B 1 222 ? 21.922 6.012 3.797 1 97.19 222 CYS B O 1
ATOM 4848 N N . ASN B 1 223 ? 22.891 7.395 2.242 1 93.94 223 ASN B N 1
ATOM 4849 C CA . ASN B 1 223 ? 22.938 8.508 3.188 1 93.94 223 ASN B CA 1
ATOM 4850 C C . ASN B 1 223 ? 23.594 8.086 4.504 1 93.94 223 ASN B C 1
ATOM 4852 O O . ASN B 1 223 ? 24.688 7.535 4.512 1 93.94 223 ASN B O 1
ATOM 4856 N N . GLN B 1 224 ? 22.891 8.148 5.641 1 92.38 224 GLN B N 1
ATOM 4857 C CA . GLN B 1 224 ? 23.5 7.848 6.93 1 92.38 224 GLN B CA 1
ATOM 4858 C C . GLN B 1 224 ? 23.453 6.352 7.223 1 92.38 224 GLN B C 1
ATOM 4860 O O . GLN B 1 224 ? 23.797 5.914 8.32 1 92.38 224 GLN B O 1
ATOM 4865 N N . GLY B 1 225 ? 22.953 5.598 6.324 1 95.88 225 GLY B N 1
ATOM 4866 C CA . GLY B 1 225 ? 23.062 4.152 6.383 1 95.88 225 GLY B CA 1
ATOM 4867 C C . GLY B 1 225 ? 21.938 3.494 7.164 1 95.88 225 GLY B C 1
ATOM 4868 O O . GLY B 1 225 ? 22.125 2.432 7.758 1 95.88 225 GLY B O 1
ATOM 4869 N N . GLY B 1 226 ? 20.75 4.133 7.227 1 97 226 GLY B N 1
ATOM 4870 C CA . GLY B 1 226 ? 19.641 3.566 7.984 1 97 226 GLY B CA 1
ATOM 4871 C C . GLY B 1 226 ? 19.312 2.141 7.586 1 97 226 GLY B C 1
ATOM 4872 O O . GLY B 1 226 ? 19.203 1.261 8.445 1 97 226 GLY B O 1
ATOM 4873 N N . PHE B 1 227 ? 19.219 1.817 6.324 1 98.62 227 PHE B N 1
ATOM 4874 C CA . PHE B 1 227 ? 18.922 0.478 5.832 1 98.62 227 PHE B CA 1
ATOM 4875 C C . PHE B 1 227 ? 20.094 -0.467 6.094 1 98.62 227 PHE B C 1
ATOM 4877 O O . PHE B 1 227 ? 19.906 -1.58 6.586 1 98.62 227 PHE B O 1
ATOM 4884 N N . ALA B 1 228 ? 21.312 0.022 5.781 1 98.75 228 ALA B N 1
ATOM 4885 C CA . ALA B 1 228 ? 22.5 -0.791 5.973 1 98.75 228 ALA B CA 1
ATOM 4886 C C . ALA B 1 228 ? 22.656 -1.222 7.43 1 98.75 228 ALA B C 1
ATOM 4888 O O . ALA B 1 228 ? 22.875 -2.4 7.715 1 98.75 228 ALA B O 1
ATOM 4889 N N . LEU B 1 229 ? 22.5 -0.279 8.312 1 98.69 229 LEU B N 1
ATOM 4890 C CA . LEU B 1 229 ? 22.641 -0.546 9.742 1 98.69 229 LEU B CA 1
ATOM 4891 C C . LEU B 1 229 ? 21.578 -1.521 10.227 1 98.69 229 LEU B C 1
ATOM 4893 O O . LEU B 1 229 ? 21.891 -2.475 10.945 1 98.69 229 LEU B O 1
ATOM 4897 N N . ALA B 1 230 ? 20.312 -1.296 9.836 1 98.69 230 ALA B N 1
ATOM 4898 C CA . ALA B 1 230 ? 19.219 -2.176 10.234 1 98.69 230 ALA B CA 1
ATOM 4899 C C . ALA B 1 230 ? 19.453 -3.602 9.742 1 98.69 230 ALA B C 1
ATOM 4901 O O . ALA B 1 230 ? 19.219 -4.562 10.477 1 98.69 230 ALA B O 1
ATOM 4902 N N . CYS B 1 231 ? 19.922 -3.723 8.516 1 98.81 231 CYS B N 1
ATOM 4903 C CA . CYS B 1 231 ? 20.188 -5.043 7.953 1 98.81 231 CYS B CA 1
ATOM 4904 C C . CYS B 1 231 ? 21.344 -5.727 8.688 1 98.81 231 CYS B C 1
ATOM 4906 O O . CYS B 1 231 ? 21.281 -6.926 8.961 1 98.81 231 CYS B O 1
ATOM 4908 N N . ALA B 1 232 ? 22.391 -4.969 8.953 1 98.81 232 ALA B N 1
ATOM 4909 C CA . ALA B 1 232 ? 23.516 -5.527 9.703 1 98.81 232 ALA B CA 1
ATOM 4910 C C . ALA B 1 232 ? 23.062 -6.043 11.07 1 98.81 232 ALA B C 1
ATOM 4912 O O . ALA B 1 232 ? 23.406 -7.156 11.469 1 98.81 232 ALA B O 1
ATOM 4913 N N . LEU B 1 233 ? 22.281 -5.281 11.75 1 98.75 233 LEU B N 1
ATOM 4914 C CA . LEU B 1 233 ? 21.797 -5.629 13.078 1 98.75 233 LEU B CA 1
ATOM 4915 C C . LEU B 1 233 ? 20.859 -6.836 13.008 1 98.75 233 LEU B C 1
ATOM 4917 O O . LEU B 1 233 ? 20.75 -7.598 13.977 1 98.75 233 LEU B O 1
ATOM 4921 N N . ALA B 1 234 ? 20.234 -7.039 11.852 1 98.5 234 ALA B N 1
ATOM 4922 C CA . ALA B 1 234 ? 19.297 -8.141 11.672 1 98.5 234 ALA B CA 1
ATOM 4923 C C . ALA B 1 234 ? 20.031 -9.438 11.336 1 98.5 234 ALA B C 1
ATOM 4925 O O . ALA B 1 234 ? 19.406 -10.492 11.188 1 98.5 234 ALA B O 1
ATOM 4926 N N . GLY B 1 235 ? 21.312 -9.336 11.156 1 98.56 235 GLY B N 1
ATOM 4927 C CA . GLY B 1 235 ? 22.094 -10.555 10.977 1 98.56 235 GLY B CA 1
ATOM 4928 C C . GLY B 1 235 ? 22.516 -10.789 9.547 1 98.56 235 GLY B C 1
ATOM 4929 O O . GLY B 1 235 ? 22.797 -11.922 9.148 1 98.56 235 GLY B O 1
ATOM 4930 N N . ALA B 1 236 ? 22.562 -9.766 8.734 1 98.56 236 ALA B N 1
ATOM 4931 C CA . ALA B 1 236 ? 23.125 -9.898 7.391 1 98.56 236 ALA B CA 1
ATOM 4932 C C . ALA B 1 236 ? 24.547 -10.453 7.445 1 98.56 236 ALA B C 1
ATOM 4934 O O . ALA B 1 236 ? 25.312 -10.141 8.367 1 98.56 236 ALA B O 1
ATOM 4935 N N . SER B 1 237 ? 24.891 -11.32 6.469 1 98.12 237 SER B N 1
ATOM 4936 C CA . SER B 1 237 ? 26.234 -11.891 6.441 1 98.12 237 SER B CA 1
ATOM 4937 C C . SER B 1 237 ? 27.281 -10.836 6.066 1 98.12 237 SER B C 1
ATOM 4939 O O . SER B 1 237 ? 28.406 -10.859 6.566 1 98.12 237 SER B O 1
ATOM 4941 N N . GLU B 1 238 ? 26.891 -10 5.203 1 97.94 238 GLU B N 1
ATOM 4942 C CA . GLU B 1 238 ? 27.719 -8.883 4.734 1 97.94 238 GLU B CA 1
ATOM 4943 C C . GLU B 1 238 ? 26.844 -7.699 4.316 1 97.94 238 GLU B C 1
ATOM 4945 O O . GLU B 1 238 ? 25.781 -7.887 3.727 1 97.94 238 GLU B O 1
ATOM 4950 N N . VAL B 1 239 ? 27.297 -6.504 4.688 1 98.69 239 VAL B N 1
ATOM 4951 C CA . VAL B 1 239 ? 26.562 -5.305 4.297 1 98.69 239 VAL B CA 1
ATOM 4952 C C . VAL B 1 239 ? 27.516 -4.293 3.67 1 98.69 239 VAL B C 1
ATOM 4954 O O . VAL B 1 239 ? 28.562 -3.965 4.254 1 98.69 239 VAL B O 1
ATOM 4957 N N . THR B 1 240 ? 27.219 -3.863 2.49 1 98.62 240 THR B N 1
ATOM 4958 C CA . THR B 1 240 ? 27.922 -2.789 1.806 1 98.62 240 THR B CA 1
ATOM 4959 C C . THR B 1 240 ? 27.016 -1.583 1.599 1 98.62 240 THR B C 1
ATOM 4961 O O . THR B 1 240 ? 25.891 -1.724 1.095 1 98.62 240 THR B O 1
ATOM 4964 N N . ALA B 1 241 ? 27.484 -0.448 2.053 1 98.75 241 ALA B N 1
ATOM 4965 C CA . ALA B 1 241 ? 26.766 0.813 1.867 1 98.75 241 ALA B CA 1
ATOM 4966 C C . ALA B 1 241 ? 27.484 1.706 0.86 1 98.75 241 ALA B C 1
ATOM 4968 O O . ALA B 1 241 ? 28.719 1.851 0.913 1 98.75 241 ALA B O 1
ATOM 4969 N N . VAL B 1 242 ? 26.734 2.277 -0.073 1 98.69 242 VAL B N 1
ATOM 4970 C CA . VAL B 1 242 ? 27.312 3.092 -1.133 1 98.69 242 VAL B CA 1
ATOM 4971 C C . VAL B 1 242 ? 26.641 4.461 -1.165 1 98.69 242 VAL B C 1
ATOM 4973 O O . VAL B 1 242 ? 25.422 4.555 -1.195 1 98.69 242 VAL B O 1
ATOM 4976 N N . ASP B 1 243 ? 27.406 5.473 -1.142 1 98.12 243 ASP B N 1
ATOM 4977 C CA . ASP B 1 243 ? 26.938 6.844 -1.321 1 98.12 243 ASP B CA 1
ATOM 4978 C C . ASP B 1 243 ? 28.031 7.715 -1.955 1 98.12 243 ASP B C 1
ATOM 4980 O O . ASP B 1 243 ? 29.219 7.449 -1.786 1 98.12 243 ASP B O 1
ATOM 4984 N N . VAL B 1 244 ? 27.562 8.742 -2.643 1 97.81 244 VAL B N 1
ATOM 4985 C CA . VAL B 1 244 ? 28.5 9.641 -3.307 1 97.81 244 VAL B CA 1
ATOM 4986 C C . VAL B 1 244 ? 29.172 10.547 -2.277 1 97.81 244 VAL B C 1
ATOM 4988 O O . VAL B 1 244 ? 30.281 11.031 -2.494 1 97.81 244 VAL B O 1
ATOM 4991 N N . SER B 1 245 ? 28.547 10.742 -1.171 1 95.5 245 SER B N 1
ATOM 4992 C CA . SER B 1 245 ? 29 11.68 -0.144 1 95.5 245 SER B CA 1
ATOM 4993 C C . SER B 1 245 ? 29.953 11 0.841 1 95.5 245 SER B C 1
ATOM 4995 O O . SER B 1 245 ? 29.562 10.062 1.539 1 95.5 245 SER B O 1
ATOM 4997 N N . GLN B 1 246 ? 31.156 11.594 0.976 1 96.12 246 GLN B N 1
ATOM 4998 C CA . GLN B 1 246 ? 32.094 11.094 1.983 1 96.12 246 GLN B CA 1
ATOM 4999 C C . GLN B 1 246 ? 31.562 11.352 3.393 1 96.12 246 GLN B C 1
ATOM 5001 O O . GLN B 1 246 ? 31.766 10.539 4.293 1 96.12 246 GLN B O 1
ATOM 5006 N N . ASP B 1 247 ? 30.891 12.469 3.529 1 92.75 247 ASP B N 1
ATOM 5007 C CA . ASP B 1 247 ? 30.297 12.789 4.824 1 92.75 247 ASP B CA 1
ATOM 5008 C C . ASP B 1 247 ? 29.281 11.719 5.246 1 92.75 247 ASP B C 1
ATOM 5010 O O . ASP B 1 247 ? 29.234 11.344 6.422 1 92.75 247 ASP B O 1
ATOM 5014 N N . ALA B 1 248 ? 28.484 11.289 4.297 1 93.81 248 ALA B N 1
ATOM 5015 C CA . ALA B 1 248 ? 27.531 10.211 4.566 1 93.81 248 ALA B CA 1
ATOM 5016 C C . ALA B 1 248 ? 28.25 8.938 4.988 1 93.81 248 ALA B C 1
ATOM 5018 O O . ALA B 1 248 ? 27.844 8.281 5.949 1 93.81 248 ALA B O 1
ATOM 5019 N N . MET B 1 249 ? 29.312 8.633 4.324 1 96.88 249 MET B N 1
ATOM 5020 C CA . MET B 1 249 ? 30.047 7.41 4.621 1 96.88 249 MET B CA 1
ATOM 5021 C C . MET B 1 249 ? 30.688 7.484 6.004 1 96.88 249 MET B C 1
ATOM 5023 O O . MET B 1 249 ? 30.734 6.484 6.723 1 96.88 249 MET B O 1
ATOM 5027 N N . ASP B 1 250 ? 31.156 8.68 6.281 1 95.69 250 ASP B N 1
ATOM 5028 C CA . ASP B 1 250 ? 31.703 8.875 7.621 1 95.69 250 ASP B CA 1
ATOM 5029 C C . ASP B 1 250 ? 30.625 8.664 8.688 1 95.69 250 ASP B C 1
ATOM 5031 O O . ASP B 1 250 ? 30.891 8.094 9.742 1 95.69 250 ASP B O 1
ATOM 5035 N N . ALA B 1 251 ? 29.453 9.156 8.406 1 94.19 251 ALA B N 1
ATOM 5036 C CA . ALA B 1 251 ? 28.328 8.977 9.32 1 94.19 251 ALA B CA 1
ATOM 5037 C C . ALA B 1 251 ? 27.969 7.504 9.461 1 94.19 251 ALA B C 1
ATOM 5039 O O . ALA B 1 251 ? 27.703 7.027 10.562 1 94.19 251 ALA B O 1
ATOM 5040 N N . VAL B 1 252 ? 27.984 6.762 8.344 1 97.06 252 VAL B N 1
ATOM 5041 C CA . VAL B 1 252 ? 27.703 5.332 8.367 1 97.06 252 VAL B CA 1
ATOM 5042 C C . VAL B 1 252 ? 28.719 4.613 9.25 1 97.06 252 VAL B C 1
ATOM 5044 O O . VAL B 1 252 ? 28.344 3.785 10.086 1 97.06 252 VAL B O 1
ATOM 5047 N N . ALA B 1 253 ? 29.953 4.969 9.031 1 97.81 253 ALA B N 1
ATOM 5048 C CA . ALA B 1 253 ? 31.016 4.336 9.805 1 97.81 253 ALA B CA 1
ATOM 5049 C C . ALA B 1 253 ? 30.844 4.617 11.297 1 97.81 253 ALA B C 1
ATOM 5051 O O . ALA B 1 253 ? 30.984 3.713 12.125 1 97.81 253 ALA B O 1
ATOM 5052 N N . ARG B 1 254 ? 30.578 5.855 11.562 1 96.38 254 ARG B N 1
ATOM 5053 C CA . ARG B 1 254 ? 30.359 6.254 12.945 1 96.38 254 ARG B CA 1
ATOM 5054 C C . ARG B 1 254 ? 29.172 5.508 13.555 1 96.38 254 ARG B C 1
ATOM 5056 O O . ARG B 1 254 ? 29.266 5.004 14.68 1 96.38 254 ARG B O 1
ATOM 5063 N N . ASN B 1 255 ? 28.078 5.426 12.852 1 96.94 255 ASN B N 1
ATOM 5064 C CA . ASN B 1 255 ? 26.875 4.75 13.336 1 96.94 255 ASN B CA 1
ATOM 5065 C C . ASN B 1 255 ? 27.078 3.244 13.453 1 96.94 255 ASN B C 1
ATOM 5067 O O . ASN B 1 255 ? 26.531 2.6 14.344 1 96.94 255 ASN B O 1
ATOM 5071 N N . ALA B 1 256 ? 27.875 2.691 12.508 1 98.44 256 ALA B N 1
ATOM 5072 C CA . ALA B 1 256 ? 28.188 1.268 12.586 1 98.44 256 ALA B CA 1
ATOM 5073 C C . ALA B 1 256 ? 28.938 0.943 13.875 1 98.44 256 ALA B C 1
ATOM 5075 O O . ALA B 1 256 ? 28.625 -0.036 14.555 1 98.44 256 ALA B O 1
ATOM 5076 N N . ARG B 1 257 ? 29.906 1.805 14.188 1 98 257 ARG B N 1
ATOM 5077 C CA . ARG B 1 257 ? 30.656 1.637 15.438 1 98 257 ARG B CA 1
ATOM 5078 C C . ARG B 1 257 ? 29.719 1.764 16.641 1 98 257 ARG B C 1
ATOM 5080 O O . ARG B 1 257 ? 29.812 0.968 17.578 1 98 257 ARG B O 1
ATOM 5087 N N . LEU B 1 258 ? 28.875 2.75 16.562 1 97.56 258 LEU B N 1
ATOM 5088 C CA . LEU B 1 258 ? 27.922 3.008 17.625 1 97.56 258 LEU B CA 1
ATOM 5089 C C . LEU B 1 258 ? 27.047 1.786 17.875 1 97.56 258 LEU B C 1
ATOM 5091 O O . LEU B 1 258 ? 26.656 1.511 19.016 1 97.56 258 LEU B O 1
ATOM 5095 N N . ASN B 1 259 ? 26.672 1.015 16.859 1 98.31 259 ASN B N 1
ATOM 5096 C CA . ASN B 1 259 ? 25.75 -0.122 16.938 1 98.31 259 ASN B CA 1
ATOM 5097 C C . ASN B 1 259 ? 26.516 -1.435 17.109 1 98.31 259 ASN B C 1
ATOM 5099 O O . ASN B 1 259 ? 25.906 -2.488 17.297 1 98.31 259 ASN B O 1
ATOM 5103 N N . GLY B 1 260 ? 27.828 -1.43 16.984 1 98.25 260 GLY B N 1
ATOM 5104 C CA . GLY B 1 260 ? 28.641 -2.629 17.125 1 98.25 260 GLY B CA 1
ATOM 5105 C C . GLY B 1 260 ? 28.547 -3.564 15.938 1 98.25 260 GLY B C 1
ATOM 5106 O O . GLY B 1 260 ? 28.547 -4.785 16.094 1 98.25 260 GLY B O 1
ATOM 5107 N N . VAL B 1 261 ? 28.297 -3.02 14.797 1 98.56 261 VAL B N 1
ATOM 5108 C CA . VAL B 1 261 ? 28.172 -3.852 13.602 1 98.56 261 VAL B CA 1
ATOM 5109 C C . VAL B 1 261 ? 29.203 -3.412 12.562 1 98.56 261 VAL B C 1
ATOM 5111 O O . VAL B 1 261 ? 29.859 -2.379 12.727 1 98.56 261 VAL B O 1
ATOM 5114 N N . SER B 1 262 ? 29.375 -4.277 11.555 1 98.19 262 SER B N 1
ATOM 5115 C CA . SER B 1 262 ? 30.297 -3.994 10.469 1 98.19 262 SER B CA 1
ATOM 5116 C C . SER B 1 262 ? 29.562 -3.678 9.172 1 98.19 262 SER B C 1
ATOM 5118 O O . SER B 1 262 ? 28.656 -4.414 8.773 1 98.19 262 SER B O 1
ATOM 5120 N N . VAL B 1 263 ? 29.859 -2.582 8.594 1 98.69 263 VAL B N 1
ATOM 5121 C CA . VAL B 1 263 ? 29.344 -2.166 7.301 1 98.69 263 VAL B CA 1
ATOM 5122 C C . VAL B 1 263 ? 30.484 -1.688 6.41 1 98.69 263 VAL B C 1
ATOM 5124 O O . VAL B 1 263 ? 31.312 -0.874 6.832 1 98.69 263 VAL B O 1
ATOM 5127 N N . GLN B 1 264 ? 30.625 -2.277 5.285 1 98.5 264 GLN B N 1
ATOM 5128 C CA . GLN B 1 264 ? 31.594 -1.775 4.316 1 98.5 264 GLN B CA 1
ATOM 5129 C C . GLN B 1 264 ? 31.094 -0.48 3.674 1 98.5 264 GLN B C 1
ATOM 5131 O O . GLN B 1 264 ? 30.047 -0.455 3.039 1 98.5 264 GLN B O 1
ATOM 5136 N N . CYS B 1 265 ? 31.875 0.559 3.861 1 98.44 265 CYS B N 1
ATOM 5137 C CA . CYS B 1 265 ? 31.516 1.87 3.34 1 98.44 265 CYS B CA 1
ATOM 5138 C C . CYS B 1 265 ? 32.25 2.16 2.029 1 98.44 265 CYS B C 1
ATOM 5140 O O . CYS B 1 265 ? 33.469 2.105 1.971 1 98.44 265 CYS B O 1
ATOM 5142 N N . VAL B 1 266 ? 31.469 2.457 1.017 1 98.31 266 VAL B N 1
ATOM 5143 C CA . VAL B 1 266 ? 32.031 2.768 -0.289 1 98.31 266 VAL B CA 1
ATOM 5144 C C . VAL B 1 266 ? 31.578 4.152 -0.74 1 98.31 266 VAL B C 1
ATOM 5146 O O . VAL B 1 266 ? 30.375 4.387 -0.911 1 98.31 266 VAL B O 1
ATOM 5149 N N . THR B 1 267 ? 32.531 5.094 -0.894 1 98.38 267 THR B N 1
ATOM 5150 C CA . THR B 1 267 ? 32.219 6.398 -1.466 1 98.38 267 THR B CA 1
ATOM 5151 C C . THR B 1 267 ? 32.25 6.348 -2.99 1 98.38 267 THR B C 1
ATOM 5153 O O . THR B 1 267 ? 33.344 6.305 -3.578 1 98.38 267 THR B O 1
ATOM 5156 N N . ASP B 1 268 ? 31.125 6.309 -3.584 1 98.12 268 ASP B N 1
ATOM 5157 C CA . ASP B 1 268 ? 31.016 6.23 -5.039 1 98.12 268 ASP B CA 1
ATOM 5158 C C . ASP B 1 268 ? 29.641 6.684 -5.516 1 98.12 268 ASP B C 1
ATOM 5160 O O . ASP B 1 268 ? 28.688 6.75 -4.727 1 98.12 268 ASP B O 1
ATOM 5164 N N . ASN B 1 269 ? 29.625 7.113 -6.766 1 97.88 269 ASN B N 1
ATOM 5165 C CA . ASN B 1 269 ? 28.328 7.281 -7.414 1 97.88 269 ASN B CA 1
ATOM 5166 C C . ASN B 1 269 ? 27.609 5.945 -7.602 1 97.88 269 ASN B C 1
ATOM 5168 O O . ASN B 1 269 ? 28.141 5.039 -8.242 1 97.88 269 ASN B O 1
ATOM 5172 N N . ALA B 1 270 ? 26.438 5.875 -7.047 1 97.12 270 ALA B N 1
ATOM 5173 C CA . ALA B 1 270 ? 25.734 4.594 -7.027 1 97.12 270 ALA B CA 1
ATOM 5174 C C . ALA B 1 270 ? 25.484 4.082 -8.445 1 97.12 270 ALA B C 1
ATOM 5176 O O . ALA B 1 270 ? 25.531 2.875 -8.688 1 97.12 270 ALA B O 1
ATOM 5177 N N . PHE B 1 271 ? 25.203 4.98 -9.414 1 96.56 271 PHE B N 1
ATOM 5178 C CA . PHE B 1 271 ? 25.016 4.566 -10.805 1 96.56 271 PHE B CA 1
ATOM 5179 C C . PHE B 1 271 ? 26.281 3.887 -11.328 1 96.56 271 PHE B C 1
ATOM 5181 O O . PHE B 1 271 ? 26.203 2.811 -11.93 1 96.56 271 PHE B O 1
ATOM 5188 N N . ASP B 1 272 ? 27.344 4.539 -11.07 1 97.12 272 ASP B N 1
ATOM 5189 C CA . ASP B 1 272 ? 28.625 4.027 -11.539 1 97.12 272 ASP B CA 1
ATOM 5190 C C . ASP B 1 272 ? 28.984 2.721 -10.836 1 97.12 272 ASP B C 1
ATOM 5192 O O . ASP B 1 272 ? 29.453 1.774 -11.469 1 97.12 272 ASP B O 1
ATOM 5196 N N . PHE B 1 273 ? 28.766 2.713 -9.586 1 97.38 273 PHE B N 1
ATOM 5197 C CA . PHE B 1 273 ? 29.047 1.51 -8.812 1 97.38 273 PHE B CA 1
ATOM 5198 C C . PHE B 1 273 ? 28.266 0.322 -9.352 1 97.38 273 PHE B C 1
ATOM 5200 O O . PHE B 1 273 ? 28.828 -0.745 -9.594 1 97.38 273 PHE B O 1
ATOM 5207 N N . LEU B 1 274 ? 26.969 0.478 -9.547 1 96.56 274 LEU B N 1
ATOM 5208 C CA . LEU B 1 274 ? 26.094 -0.583 -10.031 1 96.56 274 LEU B CA 1
ATOM 5209 C C . LEU B 1 274 ? 26.516 -1.037 -11.422 1 96.56 274 LEU B C 1
ATOM 5211 O O . LEU B 1 274 ? 26.5 -2.232 -11.727 1 96.56 274 LEU B O 1
ATOM 5215 N N . LYS B 1 275 ? 26.859 -0.055 -12.227 1 94.38 275 LYS B N 1
ATOM 5216 C CA . LYS B 1 275 ? 27.297 -0.368 -13.578 1 94.38 275 LYS B CA 1
ATOM 5217 C C . LYS B 1 275 ? 28.562 -1.229 -13.555 1 94.38 275 LYS B C 1
ATOM 5219 O O . LYS B 1 275 ? 28.656 -2.217 -14.281 1 94.38 275 LYS B O 1
ATOM 5224 N N . LYS B 1 276 ? 29.484 -0.833 -12.719 1 93.94 276 LYS B N 1
ATOM 5225 C CA . LYS B 1 276 ? 30.734 -1.569 -12.586 1 93.94 276 LYS B CA 1
ATOM 5226 C C . LYS B 1 276 ? 30.484 -2.982 -12.07 1 93.94 276 LYS B C 1
ATOM 5228 O O . LYS B 1 276 ? 31.047 -3.949 -12.594 1 93.94 276 LYS B O 1
ATOM 5233 N N . GLU B 1 277 ? 29.688 -3.082 -11.023 1 93.31 277 GLU B N 1
ATOM 5234 C CA . GLU B 1 277 ? 29.375 -4.387 -10.445 1 93.31 277 GLU B CA 1
ATOM 5235 C C . GLU B 1 277 ? 28.703 -5.293 -11.477 1 93.31 277 GLU B C 1
ATOM 5237 O O . GLU B 1 277 ? 29.016 -6.484 -11.555 1 93.31 277 GLU B O 1
ATOM 5242 N N . ALA B 1 278 ? 27.797 -4.746 -12.234 1 89.44 278 ALA B N 1
ATOM 5243 C CA . ALA B 1 278 ? 27.062 -5.516 -13.242 1 89.44 278 ALA B CA 1
ATOM 5244 C C . ALA B 1 278 ? 28 -6.012 -14.336 1 89.44 278 ALA B C 1
ATOM 5246 O O . ALA B 1 278 ? 27.859 -7.129 -14.836 1 89.44 278 ALA B O 1
ATOM 5247 N N . ALA B 1 279 ? 28.938 -5.188 -14.664 1 87.62 279 ALA B N 1
ATOM 5248 C CA . ALA B 1 279 ? 29.922 -5.566 -15.672 1 87.62 279 ALA B CA 1
ATOM 5249 C C . ALA B 1 279 ? 30.781 -6.73 -15.188 1 87.62 279 ALA B C 1
ATOM 5251 O O . ALA B 1 279 ? 31.109 -7.633 -15.961 1 87.62 279 ALA B O 1
ATOM 5252 N N . LEU B 1 280 ? 31.094 -6.695 -13.969 1 84.88 280 LEU B N 1
ATOM 5253 C CA . LEU B 1 280 ? 31.891 -7.766 -13.383 1 84.88 280 LEU B CA 1
ATOM 5254 C C . LEU B 1 280 ? 31.125 -9.094 -13.43 1 84.88 280 LEU B C 1
ATOM 5256 O O . LEU B 1 280 ? 31.719 -10.133 -13.711 1 84.88 280 LEU B O 1
ATOM 5260 N N . VAL B 1 281 ? 29.875 -9.023 -13.188 1 84.38 281 VAL B N 1
ATOM 5261 C CA . VAL B 1 281 ? 29.047 -10.227 -13.227 1 84.38 281 VAL B CA 1
ATOM 5262 C C . VAL B 1 281 ? 28.938 -10.734 -14.656 1 84.38 281 VAL B C 1
ATOM 5264 O O . VAL B 1 281 ? 29.047 -11.938 -14.906 1 84.38 281 VAL B O 1
ATOM 5267 N N . ARG B 1 282 ? 28.734 -9.812 -15.523 1 81 282 ARG B N 1
ATOM 5268 C CA . ARG B 1 282 ? 28.656 -10.164 -16.938 1 81 282 ARG B CA 1
ATOM 5269 C C . ARG B 1 282 ? 29.922 -10.859 -17.406 1 81 282 ARG B C 1
ATOM 5271 O O . ARG B 1 282 ? 29.859 -11.781 -18.219 1 81 282 ARG B O 1
ATOM 5278 N N . ASP B 1 283 ? 31.016 -10.477 -16.797 1 83.5 283 ASP B N 1
ATOM 5279 C CA . ASP B 1 283 ? 32.312 -10.984 -17.203 1 83.5 283 ASP B CA 1
ATOM 5280 C C . ASP B 1 283 ? 32.688 -12.227 -16.391 1 83.5 283 ASP B C 1
ATOM 5282 O O . ASP B 1 283 ? 33.875 -12.617 -16.375 1 83.5 283 ASP B O 1
ATOM 5286 N N . GLY B 1 284 ? 31.703 -12.734 -15.742 1 78.31 284 GLY B N 1
ATOM 5287 C CA . GLY B 1 284 ? 31.922 -14.023 -15.102 1 78.31 284 GLY B CA 1
ATOM 5288 C C . GLY B 1 284 ? 32 -13.93 -13.586 1 78.31 284 GLY B C 1
ATOM 5289 O O . GLY B 1 284 ? 32.344 -14.914 -12.914 1 78.31 284 GLY B O 1
ATOM 5290 N N . GLY B 1 285 ? 31.75 -12.719 -13.141 1 74.44 285 GLY B N 1
ATOM 5291 C CA . GLY B 1 285 ? 31.734 -12.578 -11.695 1 74.44 285 GLY B CA 1
ATOM 5292 C C . GLY B 1 285 ? 30.484 -13.172 -11.055 1 74.44 285 GLY B C 1
ATOM 5293 O O . GLY B 1 285 ? 29.547 -13.57 -11.758 1 74.44 285 GLY B O 1
ATOM 5294 N N . GLU B 1 286 ? 30.484 -13.359 -9.789 1 74.38 286 GLU B N 1
ATOM 5295 C CA . GLU B 1 286 ? 29.375 -13.984 -9.078 1 74.38 286 GLU B CA 1
ATOM 5296 C C . GLU B 1 286 ? 28.281 -12.977 -8.75 1 74.38 286 GLU B C 1
ATOM 5298 O O . GLU B 1 286 ? 28.578 -11.797 -8.508 1 74.38 286 GLU B O 1
ATOM 5303 N N . HIS B 1 287 ? 27.031 -13.516 -8.977 1 74.44 287 HIS B N 1
ATOM 5304 C CA . HIS B 1 287 ? 25.875 -12.781 -8.453 1 74.44 287 HIS B CA 1
ATOM 5305 C C . HIS B 1 287 ? 25.859 -12.805 -6.93 1 74.44 287 HIS B C 1
ATOM 5307 O O . HIS B 1 287 ? 25.375 -13.758 -6.324 1 74.44 287 HIS B O 1
ATOM 5313 N N . LYS B 1 288 ? 26.312 -11.609 -6.441 1 79.94 288 LYS B N 1
ATOM 5314 C CA . LYS B 1 288 ? 26.703 -11.758 -5.043 1 79.94 288 LYS B CA 1
ATOM 5315 C C . LYS B 1 288 ? 25.641 -11.195 -4.105 1 79.94 288 LYS B C 1
ATOM 5317 O O . LYS B 1 288 ? 25.562 -11.594 -2.941 1 79.94 288 LYS B O 1
ATOM 5322 N N . TRP B 1 289 ? 24.781 -10.477 -4.664 1 95.62 289 TRP B N 1
ATOM 5323 C CA . TRP B 1 289 ? 23.938 -9.773 -3.701 1 95.62 289 TRP B CA 1
ATOM 5324 C C . TRP B 1 289 ? 22.609 -10.5 -3.5 1 95.62 289 TRP B C 1
ATOM 5326 O O . TRP B 1 289 ? 21.969 -10.914 -4.469 1 95.62 289 TRP B O 1
ATOM 5336 N N . ASP B 1 290 ? 22.297 -10.688 -2.262 1 97.81 290 ASP B N 1
ATOM 5337 C CA . ASP B 1 290 ? 21.047 -11.344 -1.907 1 97.81 290 ASP B CA 1
ATOM 5338 C C . ASP B 1 290 ? 19.938 -10.32 -1.671 1 97.81 290 ASP B C 1
ATOM 5340 O O . ASP B 1 290 ? 18.75 -10.633 -1.826 1 97.81 290 ASP B O 1
ATOM 5344 N N . LEU B 1 291 ? 20.281 -9.172 -1.215 1 98.75 291 LEU B N 1
ATOM 5345 C CA . LEU B 1 291 ? 19.375 -8.07 -0.957 1 98.75 291 LEU B CA 1
ATOM 5346 C C . LEU B 1 291 ? 19.984 -6.742 -1.404 1 98.75 291 LEU B C 1
ATOM 5348 O O . LEU B 1 291 ? 21.047 -6.359 -0.936 1 98.75 291 LEU B O 1
ATOM 5352 N N . ILE B 1 292 ? 19.328 -6.09 -2.348 1 98.81 292 ILE B N 1
ATOM 5353 C CA . ILE B 1 292 ? 19.766 -4.777 -2.809 1 98.81 292 ILE B CA 1
ATOM 5354 C C . ILE B 1 292 ? 18.719 -3.732 -2.471 1 98.81 292 ILE B C 1
ATOM 5356 O O . ILE B 1 292 ? 17.531 -3.922 -2.754 1 98.81 292 ILE B O 1
ATOM 5360 N N . ILE B 1 293 ? 19.141 -2.668 -1.833 1 98.94 293 ILE B N 1
ATOM 5361 C CA . ILE B 1 293 ? 18.266 -1.556 -1.468 1 98.94 293 ILE B CA 1
ATOM 5362 C C . ILE B 1 293 ? 18.625 -0.324 -2.295 1 98.94 293 ILE B C 1
ATOM 5364 O O . ILE B 1 293 ? 19.797 0.056 -2.377 1 98.94 293 ILE B O 1
ATOM 5368 N N . LEU B 1 294 ? 17.641 0.252 -2.982 1 98.81 294 LEU B N 1
ATOM 5369 C CA . LEU B 1 294 ? 17.797 1.472 -3.77 1 98.81 294 LEU B CA 1
ATOM 5370 C C . LEU B 1 294 ? 16.875 2.572 -3.238 1 98.81 294 LEU B C 1
ATOM 5372 O O . LEU B 1 294 ? 15.656 2.479 -3.348 1 98.81 294 LEU B O 1
ATOM 5376 N N . ASP B 1 295 ? 17.438 3.6 -2.643 1 97.69 295 ASP B N 1
ATOM 5377 C CA . ASP B 1 295 ? 16.672 4.754 -2.164 1 97.69 295 ASP B CA 1
ATOM 5378 C C . ASP B 1 295 ? 17.297 6.059 -2.662 1 97.69 295 ASP B C 1
ATOM 5380 O O . ASP B 1 295 ? 17.781 6.871 -1.863 1 97.69 295 ASP B O 1
ATOM 5384 N N . PRO B 1 296 ? 17.219 6.332 -3.965 1 96.25 296 P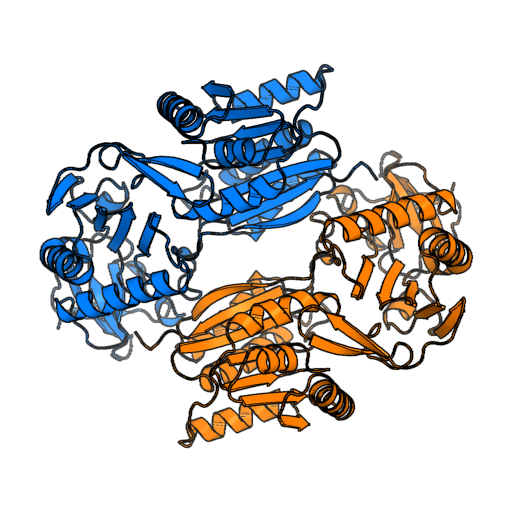RO B N 1
ATOM 5385 C CA . PRO B 1 296 ? 17.875 7.504 -4.551 1 96.25 296 PRO B CA 1
ATOM 5386 C C . PRO B 1 296 ? 17.172 8.812 -4.195 1 96.25 296 PRO B C 1
ATOM 5388 O O . PRO B 1 296 ? 16.016 8.797 -3.758 1 96.25 296 PRO B O 1
ATOM 5391 N N . PRO B 1 297 ? 17.969 9.898 -4.301 1 91 297 PRO B N 1
ATOM 5392 C CA . PRO B 1 297 ? 17.266 11.18 -4.242 1 91 297 PRO B CA 1
ATOM 5393 C C . PRO B 1 297 ? 16.25 11.352 -5.367 1 91 297 PRO B C 1
ATOM 5395 O O . PRO B 1 297 ? 16.234 10.57 -6.32 1 91 297 PRO B O 1
ATOM 5398 N N . SER B 1 298 ? 15.352 12.219 -5.125 1 86.94 298 SER B N 1
ATOM 5399 C CA . SER B 1 298 ? 14.359 12.445 -6.168 1 86.94 298 SER B CA 1
ATOM 5400 C C . SER B 1 298 ? 15.016 12.844 -7.484 1 86.94 298 SER B C 1
ATOM 5402 O O . SER B 1 298 ? 15.867 13.742 -7.516 1 86.94 298 SER B O 1
ATOM 5404 N N . PHE B 1 299 ? 14.633 12.125 -8.539 1 83.44 299 PHE B N 1
ATOM 5405 C CA . PHE B 1 299 ? 15.172 12.43 -9.859 1 83.44 299 PHE B CA 1
ATOM 5406 C C . PHE B 1 299 ? 14.312 13.477 -10.562 1 83.44 299 PHE B C 1
ATOM 5408 O O . PHE B 1 299 ? 14.656 13.938 -11.656 1 83.44 299 PHE B O 1
ATOM 5415 N N . THR B 1 300 ? 13.164 13.773 -9.93 1 77.88 300 THR B N 1
ATOM 5416 C CA . THR B 1 300 ? 12.312 14.789 -10.523 1 77.88 300 THR B CA 1
ATOM 5417 C C . THR B 1 300 ? 11.75 15.719 -9.461 1 77.88 300 THR B C 1
ATOM 5419 O O . THR B 1 300 ? 11.367 15.273 -8.375 1 77.88 300 THR B O 1
ATOM 5422 N N . ARG B 1 301 ? 11.805 17.062 -9.844 1 70.38 301 ARG B N 1
ATOM 5423 C CA . ARG B 1 301 ? 11.25 18.047 -8.922 1 70.38 301 ARG B CA 1
ATOM 5424 C C . ARG B 1 301 ? 10.031 18.734 -9.531 1 70.38 301 ARG B C 1
ATOM 5426 O O . ARG B 1 301 ? 9.367 19.531 -8.867 1 70.38 301 ARG B O 1
ATOM 5433 N N . ASN B 1 302 ? 9.867 18.344 -10.836 1 77.19 302 ASN B N 1
ATOM 5434 C CA . ASN B 1 302 ? 8.719 18.922 -11.531 1 77.19 302 ASN B CA 1
ATOM 5435 C C . ASN B 1 302 ? 8.125 17.938 -12.539 1 77.19 302 ASN B C 1
ATOM 5437 O O . ASN B 1 302 ? 8.758 16.938 -12.891 1 77.19 302 ASN B O 1
ATOM 5441 N N . LYS B 1 303 ? 6.953 18.234 -12.93 1 75.56 303 LYS B N 1
ATOM 5442 C CA . LYS B 1 303 ? 6.195 17.375 -13.828 1 75.56 303 LYS B CA 1
ATOM 5443 C C . LYS B 1 303 ? 6.898 17.219 -15.172 1 75.56 303 LYS B C 1
ATOM 5445 O O . LYS B 1 303 ? 6.836 16.156 -15.797 1 75.56 303 LYS B O 1
ATOM 5450 N N . LYS B 1 304 ? 7.605 18.172 -15.562 1 74.88 304 LYS B N 1
ATOM 5451 C CA . LYS B 1 304 ? 8.227 18.188 -16.875 1 74.88 304 LYS B CA 1
ATOM 5452 C C . LYS B 1 304 ? 9.398 17.203 -16.953 1 74.88 304 LYS B C 1
ATOM 5454 O O . LYS B 1 304 ? 9.711 16.672 -18.016 1 74.88 304 LYS B O 1
ATOM 5459 N N . SER B 1 305 ? 9.914 16.859 -15.82 1 81.62 305 SER B N 1
ATOM 5460 C CA . SER B 1 305 ? 11.125 16.047 -15.789 1 81.62 305 SER B CA 1
ATOM 5461 C C . SER B 1 305 ? 10.812 14.609 -15.414 1 81.62 305 SER B C 1
ATOM 5463 O O . SER B 1 305 ? 11.719 13.797 -15.234 1 81.62 305 SER B O 1
ATOM 5465 N N . VAL B 1 306 ? 9.57 14.266 -15.391 1 82.5 306 VAL B N 1
ATOM 5466 C CA . VAL B 1 306 ? 9.156 12.953 -14.898 1 82.5 306 VAL B CA 1
ATOM 5467 C C . VAL B 1 306 ? 9.648 11.867 -15.844 1 82.5 306 VAL B C 1
ATOM 5469 O O . VAL B 1 306 ? 10.141 10.82 -15.391 1 82.5 306 VAL B O 1
ATOM 5472 N N . HIS B 1 307 ? 9.602 12.102 -17.062 1 84.44 307 HIS B N 1
ATOM 5473 C CA . HIS B 1 307 ? 10.016 11.102 -18.047 1 84.44 307 HIS B CA 1
ATOM 5474 C C . HIS B 1 307 ? 11.484 10.727 -17.859 1 84.44 307 HIS B C 1
ATOM 5476 O O . HIS B 1 307 ? 11.828 9.539 -17.828 1 84.44 307 HIS B O 1
ATOM 5482 N N . ASP B 1 308 ? 12.305 11.695 -17.766 1 86.31 308 ASP B N 1
ATOM 5483 C CA . ASP B 1 308 ? 13.734 11.461 -17.547 1 86.31 308 ASP B CA 1
ATOM 5484 C C . ASP B 1 308 ? 13.984 10.773 -16.203 1 86.31 308 ASP B C 1
ATOM 5486 O O . ASP B 1 308 ? 14.844 9.891 -16.109 1 86.31 308 ASP B O 1
ATOM 5490 N N . ALA B 1 309 ? 13.32 11.266 -15.273 1 88.5 309 ALA B N 1
ATOM 5491 C CA . ALA B 1 309 ? 13.445 10.648 -13.953 1 88.5 309 ALA B CA 1
ATOM 5492 C C . ALA B 1 309 ? 13.148 9.156 -14.016 1 88.5 309 ALA B C 1
ATOM 5494 O O . ALA B 1 309 ? 13.852 8.352 -13.406 1 88.5 309 ALA B O 1
ATOM 5495 N N . MET B 1 310 ? 12.164 8.797 -14.781 1 91.75 310 MET B N 1
ATOM 5496 C CA . MET B 1 310 ? 11.758 7.398 -14.867 1 91.75 310 MET B CA 1
ATOM 5497 C C . MET B 1 310 ? 12.82 6.562 -15.57 1 91.75 310 MET B C 1
ATOM 5499 O O . MET B 1 310 ? 13.008 5.387 -15.242 1 91.75 310 MET B O 1
ATOM 5503 N N . ARG B 1 311 ? 13.57 7.152 -16.484 1 93.12 311 ARG B N 1
ATOM 5504 C CA . ARG B 1 311 ? 14.688 6.461 -17.125 1 93.12 311 ARG B CA 1
ATOM 5505 C C . ARG B 1 311 ? 15.789 6.152 -16.109 1 93.12 311 ARG B C 1
ATOM 5507 O O . ARG B 1 311 ? 16.391 5.082 -16.141 1 93.12 311 ARG B O 1
ATOM 5514 N N . GLY B 1 312 ? 15.992 7.133 -15.25 1 93.94 312 GLY B N 1
ATOM 5515 C CA . GLY B 1 312 ? 16.953 6.914 -14.18 1 93.94 312 GLY B CA 1
ATOM 5516 C C . GLY B 1 312 ? 16.547 5.801 -13.234 1 93.94 312 GLY B C 1
ATOM 5517 O O . GLY B 1 312 ? 17.375 4.941 -12.898 1 93.94 312 GLY B O 1
ATOM 5518 N N . TYR B 1 313 ? 15.32 5.777 -12.867 1 95.81 313 TYR B N 1
ATOM 5519 C CA . TYR B 1 313 ? 14.812 4.711 -12.008 1 95.81 313 TYR B CA 1
ATOM 5520 C C . TYR B 1 313 ? 14.93 3.355 -12.695 1 95.81 313 TYR B C 1
ATOM 5522 O O . TYR B 1 313 ? 15.406 2.389 -12.102 1 95.81 313 TYR B O 1
ATOM 5530 N N . LYS B 1 314 ? 14.492 3.322 -13.938 1 97.31 314 LYS B N 1
ATOM 5531 C CA . LYS B 1 314 ? 14.57 2.064 -14.672 1 97.31 314 LYS B CA 1
ATOM 5532 C C . LYS B 1 314 ? 16 1.552 -14.734 1 97.31 314 LYS B C 1
ATOM 5534 O O . LYS B 1 314 ? 16.25 0.354 -14.578 1 97.31 314 LYS B O 1
ATOM 5539 N N . GLU B 1 315 ? 16.938 2.418 -14.984 1 96.56 315 GLU B N 1
ATOM 5540 C CA . GLU B 1 315 ? 18.328 2.037 -15.125 1 96.56 315 GLU B CA 1
ATOM 5541 C C . GLU B 1 315 ? 18.859 1.385 -13.844 1 96.56 315 GLU B C 1
ATOM 5543 O O . GLU B 1 315 ? 19.484 0.321 -13.898 1 96.56 315 GLU B O 1
ATOM 5548 N N . ILE B 1 316 ? 18.641 1.997 -12.727 1 97.25 316 ILE B N 1
ATOM 5549 C CA . ILE B 1 316 ? 19.188 1.443 -11.492 1 97.25 316 ILE B CA 1
ATOM 5550 C C . ILE B 1 316 ? 18.453 0.15 -11.141 1 97.25 316 ILE B C 1
ATOM 5552 O O . ILE B 1 316 ? 19.062 -0.783 -10.602 1 97.25 316 ILE B O 1
ATOM 5556 N N . HIS B 1 317 ? 17.203 0.066 -11.406 1 97.94 317 HIS B N 1
ATOM 5557 C CA . HIS B 1 317 ? 16.469 -1.174 -11.188 1 97.94 317 HIS B CA 1
ATOM 5558 C C . HIS B 1 317 ? 17.031 -2.305 -12.047 1 97.94 317 HIS B C 1
ATOM 5560 O O . HIS B 1 317 ? 17.25 -3.416 -11.555 1 97.94 317 HIS B O 1
ATOM 5566 N N . LEU B 1 318 ? 17.266 -1.986 -13.32 1 96.69 318 LEU B N 1
ATOM 5567 C CA . LEU B 1 318 ? 17.797 -2.977 -14.25 1 96.69 318 LEU B CA 1
ATOM 5568 C C . LEU B 1 318 ? 19.156 -3.498 -13.766 1 96.69 318 LEU B C 1
ATOM 5570 O O . LEU B 1 318 ? 19.375 -4.711 -13.703 1 96.69 318 LEU B O 1
ATOM 5574 N N . ARG B 1 319 ? 20.016 -2.609 -13.406 1 96.12 319 ARG B N 1
ATOM 5575 C CA . ARG B 1 319 ? 21.328 -2.996 -12.93 1 96.12 319 ARG B CA 1
ATOM 5576 C C . ARG B 1 319 ? 21.25 -3.826 -11.656 1 96.12 319 ARG B C 1
ATOM 5578 O O . ARG B 1 319 ? 21.953 -4.824 -11.508 1 96.12 319 ARG B O 1
ATOM 5585 N N . ALA B 1 320 ? 20.406 -3.396 -10.742 1 96.81 320 ALA B N 1
ATOM 5586 C CA . ALA B 1 320 ? 20.234 -4.129 -9.492 1 96.81 320 ALA B CA 1
ATOM 5587 C C . ALA B 1 320 ? 19.75 -5.555 -9.758 1 96.81 320 ALA B C 1
ATOM 5589 O O . ALA B 1 320 ? 20.281 -6.508 -9.172 1 96.81 320 ALA B O 1
ATOM 5590 N N . MET B 1 321 ? 18.797 -5.711 -10.648 1 94.31 321 MET B N 1
ATOM 5591 C CA . MET B 1 321 ? 18.234 -7.027 -10.945 1 94.31 321 MET B CA 1
ATOM 5592 C C . MET B 1 321 ? 19.297 -7.945 -11.547 1 94.31 321 MET B C 1
ATOM 5594 O O . MET B 1 321 ? 19.312 -9.148 -11.266 1 94.31 321 MET B O 1
ATOM 5598 N N . LYS B 1 322 ? 20.172 -7.352 -12.297 1 92.56 322 LYS B N 1
ATOM 5599 C CA . LYS B 1 322 ? 21.234 -8.125 -12.922 1 92.56 322 LYS B CA 1
ATOM 5600 C C . LYS B 1 322 ? 22.281 -8.555 -11.898 1 92.56 322 LYS B C 1
ATOM 5602 O O . LYS B 1 322 ? 23.047 -9.492 -12.141 1 92.56 322 LYS B O 1
ATOM 5607 N N . LEU B 1 323 ? 22.297 -7.902 -10.828 1 95.38 323 LEU B N 1
ATOM 5608 C CA . LEU B 1 323 ? 23.297 -8.164 -9.789 1 95.38 323 LEU B CA 1
ATOM 5609 C C . LEU B 1 323 ? 22.75 -9.148 -8.758 1 95.38 323 LEU B C 1
ATOM 5611 O O . LEU B 1 323 ? 23.516 -9.758 -8.008 1 95.38 323 LEU B O 1
ATOM 5615 N N . LEU B 1 324 ? 21.453 -9.328 -8.703 1 95 324 LEU B N 1
ATOM 5616 C CA . LEU B 1 324 ? 20.812 -10.133 -7.668 1 95 324 LEU B CA 1
ATOM 5617 C C . LEU B 1 324 ? 21.047 -11.625 -7.918 1 95 324 LEU B C 1
ATOM 5619 O O . LEU B 1 324 ? 20.984 -12.078 -9.062 1 95 324 LEU B O 1
ATOM 5623 N N . ALA B 1 325 ? 21.281 -12.336 -6.891 1 91.38 325 ALA B N 1
ATOM 5624 C CA . ALA B 1 325 ? 21.266 -13.797 -6.934 1 91.38 325 ALA B CA 1
ATOM 5625 C C . ALA B 1 325 ? 19.844 -14.328 -7.152 1 91.38 325 ALA B C 1
ATOM 5627 O O . ALA B 1 325 ? 18.875 -13.617 -6.926 1 91.38 325 ALA B O 1
ATOM 5628 N N . PRO B 1 326 ? 19.797 -15.562 -7.652 1 84.94 326 PRO B N 1
ATOM 5629 C CA . PRO B 1 326 ? 18.469 -16.156 -7.711 1 84.94 326 PRO B CA 1
ATOM 5630 C C . PRO B 1 326 ? 17.75 -16.141 -6.363 1 84.94 326 PRO B C 1
ATOM 5632 O O . PRO B 1 326 ? 18.344 -16.484 -5.34 1 84.94 326 PRO B O 1
ATOM 5635 N N . GLY B 1 327 ? 16.594 -15.703 -6.426 1 90.5 327 GLY B N 1
ATOM 5636 C CA . GLY B 1 327 ? 15.859 -15.602 -5.18 1 90.5 327 GLY B CA 1
ATOM 5637 C C . GLY B 1 327 ? 16.188 -14.344 -4.395 1 90.5 327 GLY B C 1
ATOM 5638 O O . GLY B 1 327 ? 15.742 -14.188 -3.256 1 90.5 327 GLY B O 1
ATOM 5639 N N . GLY B 1 328 ? 17 -13.57 -5.039 1 96.25 328 GLY B N 1
ATOM 5640 C CA . GLY B 1 328 ? 17.391 -12.336 -4.379 1 96.25 328 GLY B CA 1
ATOM 5641 C C . GLY B 1 328 ? 16.234 -11.352 -4.227 1 96.25 328 GLY B C 1
ATOM 5642 O O . GLY B 1 328 ? 15.164 -11.555 -4.789 1 96.25 328 GLY B O 1
ATOM 5643 N N . ILE B 1 329 ? 16.453 -10.305 -3.379 1 98.31 329 ILE B N 1
ATOM 5644 C CA . ILE B 1 329 ? 15.406 -9.352 -3.016 1 98.31 329 ILE B CA 1
ATOM 5645 C C . ILE B 1 329 ? 15.836 -7.938 -3.416 1 98.31 329 ILE B C 1
ATOM 5647 O O . ILE B 1 329 ? 16.984 -7.547 -3.201 1 98.31 329 ILE B O 1
ATOM 5651 N N . LEU B 1 330 ? 14.961 -7.254 -4.098 1 98.69 330 LEU B N 1
ATOM 5652 C CA . LEU B 1 330 ? 15.133 -5.844 -4.434 1 98.69 330 LEU B CA 1
ATOM 5653 C C . LEU B 1 330 ? 14.172 -4.973 -3.631 1 98.69 330 LEU B C 1
ATOM 5655 O O . LEU B 1 330 ? 12.953 -5.16 -3.693 1 98.69 330 LEU B O 1
ATOM 5659 N N . SER B 1 331 ? 14.656 -4.078 -2.787 1 98.88 331 SER B N 1
ATOM 5660 C CA . SER B 1 331 ? 13.867 -3.043 -2.129 1 98.88 331 SER B CA 1
ATOM 5661 C C . SER B 1 331 ? 14.172 -1.664 -2.703 1 98.88 331 SER B C 1
ATOM 5663 O O . SER B 1 331 ? 15.328 -1.237 -2.725 1 98.88 331 SER B O 1
ATOM 5665 N N . THR B 1 332 ? 13.148 -1.003 -3.197 1 98.75 332 THR B N 1
ATOM 5666 C CA . THR B 1 332 ? 13.375 0.263 -3.887 1 98.75 332 THR B CA 1
ATOM 5667 C C . THR B 1 332 ? 12.383 1.321 -3.414 1 98.75 332 THR B C 1
ATOM 5669 O O . THR B 1 332 ? 11.227 1.008 -3.125 1 98.75 332 THR B O 1
ATOM 5672 N N . PHE B 1 333 ? 12.828 2.578 -3.344 1 98.12 333 PHE B N 1
ATOM 5673 C CA . PHE B 1 333 ? 12.055 3.676 -2.785 1 98.12 333 PHE B CA 1
ATOM 5674 C C . PHE B 1 333 ? 12.102 4.895 -3.697 1 98.12 333 PHE B C 1
ATOM 5676 O O . PHE B 1 333 ? 13.055 5.074 -4.453 1 98.12 333 PHE B O 1
ATOM 5683 N N . CYS B 1 334 ? 11.031 5.672 -3.645 1 96.19 334 CYS B N 1
ATOM 5684 C CA . CYS B 1 334 ? 10.891 6.926 -4.375 1 96.19 334 CYS B CA 1
ATOM 5685 C C . CYS B 1 334 ? 10.188 7.977 -3.525 1 96.19 334 CYS B C 1
ATOM 5687 O O . CYS B 1 334 ? 9.109 7.723 -2.988 1 96.19 334 CYS B O 1
ATOM 5689 N N . CYS B 1 335 ? 10.734 9.156 -3.375 1 92 335 CYS B N 1
ATOM 5690 C CA . CYS B 1 335 ? 10.141 10.203 -2.551 1 92 335 CYS B CA 1
ATOM 5691 C C . CYS B 1 335 ? 9.617 11.344 -3.412 1 92 335 CYS B C 1
ATOM 5693 O O . CYS B 1 335 ? 9.438 12.461 -2.924 1 92 335 CYS B O 1
ATOM 5695 N N . SER B 1 336 ? 9.406 11.094 -4.648 1 85.75 336 SER B N 1
ATOM 5696 C CA . SER B 1 336 ? 8.875 12.117 -5.543 1 85.75 336 SER B CA 1
ATOM 5697 C C . SER B 1 336 ? 7.352 12.094 -5.566 1 85.75 336 SER B C 1
ATOM 5699 O O . SER B 1 336 ? 6.746 11.062 -5.883 1 85.75 336 SER B O 1
ATOM 5701 N N . HIS B 1 337 ? 6.812 13.234 -5.301 1 80.06 337 HIS B N 1
ATOM 5702 C CA . HIS B 1 337 ? 5.359 13.32 -5.391 1 80.06 337 HIS B CA 1
ATOM 5703 C C . HIS B 1 337 ? 4.891 13.172 -6.836 1 80.06 337 HIS B C 1
ATOM 5705 O O . HIS B 1 337 ? 3.789 12.68 -7.086 1 80.06 337 HIS B O 1
ATOM 5711 N N . HIS B 1 338 ? 5.738 13.484 -7.758 1 82.44 338 HIS B N 1
ATOM 5712 C CA . HIS B 1 338 ? 5.363 13.508 -9.164 1 82.44 338 HIS B CA 1
ATOM 5713 C C . HIS B 1 338 ? 5.441 12.109 -9.773 1 82.44 338 HIS B C 1
ATOM 5715 O O . HIS B 1 338 ? 4.898 11.867 -10.852 1 82.44 338 HIS B O 1
ATOM 5721 N N . ALA B 1 339 ? 6.156 11.305 -9.102 1 85.62 339 ALA B N 1
ATOM 5722 C CA . ALA B 1 339 ? 6.16 9.898 -9.477 1 85.62 339 ALA B CA 1
ATOM 5723 C C . ALA B 1 339 ? 5.27 9.078 -8.555 1 85.62 339 ALA B C 1
ATOM 5725 O O . ALA B 1 339 ? 5.734 8.562 -7.531 1 85.62 339 ALA B O 1
ATOM 5726 N N . GLY B 1 340 ? 4.051 8.984 -8.969 1 88.31 340 GLY B N 1
ATOM 5727 C CA . GLY B 1 340 ? 3.135 8.195 -8.156 1 88.31 340 GLY B CA 1
ATOM 5728 C C . GLY B 1 340 ? 3.516 6.73 -8.078 1 88.31 340 GLY B C 1
ATOM 5729 O O . GLY B 1 340 ? 4.41 6.277 -8.789 1 88.31 340 GLY B O 1
ATOM 5730 N N . ALA B 1 341 ? 2.889 6.047 -7.219 1 92.38 341 ALA B N 1
ATOM 5731 C CA . ALA B 1 341 ? 3.201 4.645 -6.961 1 92.38 341 ALA B CA 1
ATOM 5732 C C . ALA B 1 341 ? 3.111 3.818 -8.242 1 92.38 341 ALA B C 1
ATOM 5734 O O . ALA B 1 341 ? 3.979 2.984 -8.508 1 92.38 341 ALA B O 1
ATOM 5735 N N . ASP B 1 342 ? 2.094 4.016 -9.031 1 92.12 342 ASP B N 1
ATOM 5736 C CA . ASP B 1 342 ? 1.898 3.236 -10.25 1 92.12 342 ASP B CA 1
ATOM 5737 C C . ASP B 1 342 ? 3.025 3.488 -11.25 1 92.12 342 ASP B C 1
ATOM 5739 O O . ASP B 1 342 ? 3.551 2.549 -11.852 1 92.12 342 ASP B O 1
ATOM 5743 N N . LEU B 1 343 ? 3.311 4.727 -11.406 1 92.56 343 LEU B N 1
ATOM 5744 C CA . LEU B 1 343 ? 4.387 5.082 -12.328 1 92.56 343 LEU B CA 1
ATOM 5745 C C . LEU B 1 343 ? 5.715 4.5 -11.859 1 92.56 343 LEU B C 1
ATOM 5747 O O . LEU B 1 343 ? 6.504 4.012 -12.672 1 92.56 343 LEU B O 1
ATOM 5751 N N . PHE B 1 344 ? 5.965 4.625 -10.578 1 95.5 344 PHE B N 1
ATOM 5752 C CA . PHE B 1 344 ? 7.188 4.07 -10.016 1 95.5 344 PHE B CA 1
ATOM 5753 C C . PHE B 1 344 ? 7.254 2.562 -10.234 1 95.5 344 PHE B C 1
ATOM 5755 O O . PHE B 1 344 ? 8.289 2.033 -10.641 1 95.5 344 PHE B O 1
ATOM 5762 N N . ARG B 1 345 ? 6.211 1.82 -10.039 1 96.12 345 ARG B N 1
ATOM 5763 C CA . ARG B 1 345 ? 6.145 0.38 -10.266 1 96.12 345 ARG B CA 1
ATOM 5764 C C . ARG B 1 345 ? 6.375 0.047 -11.742 1 96.12 345 ARG B C 1
ATOM 5766 O O . ARG B 1 345 ? 6.98 -0.978 -12.062 1 96.12 345 ARG B O 1
ATOM 5773 N N . GLU B 1 346 ? 5.852 0.892 -12.57 1 95.12 346 GLU B N 1
ATOM 5774 C CA . GLU B 1 346 ? 6.055 0.693 -14.008 1 95.12 346 GLU B CA 1
ATOM 5775 C C . GLU B 1 346 ? 7.539 0.703 -14.359 1 95.12 346 GLU B C 1
ATOM 5777 O O . GLU B 1 346 ? 7.977 -0.036 -15.242 1 95.12 346 GLU B O 1
ATOM 5782 N N . SER B 1 347 ? 8.258 1.554 -13.703 1 96.12 347 SER B N 1
ATOM 5783 C CA . SER B 1 347 ? 9.695 1.592 -13.953 1 96.12 347 SER B CA 1
ATOM 5784 C C . SER B 1 347 ? 10.367 0.291 -13.523 1 96.12 347 SER B C 1
ATOM 5786 O O . SER B 1 347 ? 11.312 -0.169 -14.172 1 96.12 347 SER B O 1
ATOM 5788 N N . VAL B 1 348 ? 9.922 -0.28 -12.453 1 98.06 348 VAL B N 1
ATOM 5789 C CA . VAL B 1 348 ? 10.445 -1.566 -12 1 98.06 348 VAL B CA 1
ATOM 5790 C C . VAL B 1 348 ? 10.078 -2.654 -13.008 1 98.06 348 VAL B C 1
ATOM 5792 O O . VAL B 1 348 ? 10.922 -3.482 -13.367 1 98.06 348 VAL B O 1
ATOM 5795 N N . LEU B 1 349 ? 8.828 -2.607 -13.461 1 97.38 349 LEU B N 1
ATOM 5796 C CA . LEU B 1 349 ? 8.367 -3.586 -14.438 1 97.38 349 LEU B CA 1
ATOM 5797 C C . LEU B 1 349 ? 9.172 -3.492 -15.727 1 97.38 349 LEU B C 1
ATOM 5799 O O . LEU B 1 349 ? 9.594 -4.512 -16.281 1 97.38 349 LEU B O 1
ATOM 5803 N N . ASP B 1 350 ? 9.383 -2.264 -16.156 1 97.06 350 ASP B N 1
ATOM 5804 C CA . ASP B 1 350 ? 10.164 -2.051 -17.375 1 97.06 350 ASP B CA 1
ATOM 5805 C C . ASP B 1 350 ? 11.555 -2.66 -17.25 1 97.06 350 ASP B C 1
ATOM 5807 O O . ASP B 1 350 ? 12.055 -3.283 -18.188 1 97.06 350 ASP B O 1
ATOM 5811 N N . ALA B 1 351 ? 12.141 -2.459 -16.125 1 97.44 351 ALA B N 1
ATOM 5812 C CA . ALA B 1 351 ? 13.453 -3.047 -15.867 1 97.44 351 ALA B CA 1
ATOM 5813 C C . ALA B 1 351 ? 13.375 -4.57 -15.852 1 97.44 351 ALA B C 1
ATOM 5815 O O . ALA B 1 351 ? 14.266 -5.25 -16.375 1 97.44 351 ALA B O 1
ATOM 5816 N N . ALA B 1 352 ? 12.367 -5.109 -15.266 1 96.25 352 ALA B N 1
ATOM 5817 C CA . ALA B 1 352 ? 12.195 -6.555 -15.164 1 96.25 352 ALA B CA 1
ATOM 5818 C C . ALA B 1 352 ? 12.047 -7.191 -16.547 1 96.25 352 ALA B C 1
ATOM 5820 O O . ALA B 1 352 ? 12.531 -8.305 -16.766 1 96.25 352 ALA B O 1
ATOM 5821 N N . ILE B 1 353 ? 11.32 -6.496 -17.406 1 94.62 353 ILE B N 1
ATOM 5822 C CA . ILE B 1 353 ? 11.148 -6.969 -18.781 1 94.62 353 ILE B CA 1
ATOM 5823 C C . ILE B 1 353 ? 12.508 -7.074 -19.469 1 94.62 353 ILE B C 1
ATOM 5825 O O . ILE B 1 353 ? 12.828 -8.102 -20.078 1 94.62 353 ILE B O 1
ATOM 5829 N N . ASP B 1 354 ? 13.328 -6.074 -19.266 1 94.38 354 ASP B N 1
ATOM 5830 C CA . ASP B 1 354 ? 14.641 -6.039 -19.922 1 94.38 354 ASP B CA 1
ATOM 5831 C C . ASP B 1 354 ? 15.586 -7.059 -19.281 1 94.38 354 ASP B C 1
ATOM 5833 O O . ASP B 1 354 ? 16.453 -7.598 -19.969 1 94.38 354 ASP B O 1
ATOM 5837 N N . ALA B 1 355 ? 15.469 -7.328 -18.062 1 91.5 355 ALA B N 1
ATOM 5838 C CA . ALA B 1 355 ? 16.266 -8.32 -17.359 1 91.5 355 ALA B CA 1
ATOM 5839 C C . ALA B 1 355 ? 15.609 -9.695 -17.406 1 91.5 355 ALA B C 1
ATOM 5841 O O . ALA B 1 355 ? 16.156 -10.68 -16.906 1 91.5 355 ALA B O 1
ATOM 5842 N N . PRO B 1 356 ? 14.688 -9.852 -18.156 1 88.12 356 PRO B N 1
ATOM 5843 C CA . PRO B 1 356 ? 13.711 -10.945 -18.156 1 88.12 356 PRO B CA 1
ATOM 5844 C C . PRO B 1 356 ? 13.547 -11.586 -16.781 1 88.12 356 PRO B C 1
ATOM 5846 O O . PRO B 1 356 ? 13.852 -12.766 -16.594 1 88.12 356 PRO B O 1
ATOM 5849 N N . ALA B 1 357 ? 13.062 -10.82 -15.883 1 91.94 357 ALA B N 1
ATOM 5850 C CA . ALA B 1 357 ? 12.883 -11.211 -14.492 1 91.94 357 ALA B CA 1
ATOM 5851 C C . ALA B 1 357 ? 11.398 -11.25 -14.125 1 91.94 357 ALA B C 1
ATOM 5853 O O . ALA B 1 357 ? 10.602 -10.477 -14.648 1 91.94 357 ALA B O 1
ATOM 5854 N N . THR B 1 358 ? 11.031 -12.219 -13.352 1 94.06 358 THR B N 1
ATOM 5855 C CA . THR B 1 358 ? 9.719 -12.25 -12.711 1 94.06 358 THR B CA 1
ATOM 5856 C C . THR B 1 358 ? 9.82 -11.836 -11.25 1 94.06 358 THR B C 1
ATOM 5858 O O . THR B 1 358 ? 10.625 -12.375 -10.492 1 94.06 358 THR B O 1
ATOM 5861 N N . LEU B 1 359 ? 9.031 -10.836 -10.922 1 97 359 LEU B N 1
ATOM 5862 C CA . LEU B 1 359 ? 9.125 -10.266 -9.586 1 97 359 LEU B CA 1
ATOM 5863 C C . LEU B 1 359 ? 7.859 -10.539 -8.781 1 97 359 LEU B C 1
ATOM 5865 O O . LEU B 1 359 ? 6.75 -10.328 -9.273 1 97 359 LEU B O 1
ATOM 5869 N N . ARG B 1 360 ? 8.039 -11.047 -7.594 1 97.25 360 ARG B N 1
ATOM 5870 C CA . ARG B 1 360 ? 6.949 -11.219 -6.641 1 97.25 360 ARG B CA 1
ATOM 5871 C C . ARG B 1 360 ? 6.965 -10.117 -5.59 1 97.25 360 ARG B C 1
ATOM 5873 O O . ARG B 1 360 ? 8 -9.859 -4.965 1 97.25 360 ARG B O 1
ATOM 5880 N N . LEU B 1 361 ? 5.867 -9.445 -5.422 1 97.69 361 LEU B N 1
ATOM 5881 C CA . LEU B 1 361 ? 5.762 -8.391 -4.418 1 97.69 361 LEU B CA 1
ATOM 5882 C C . LEU B 1 361 ? 5.797 -8.977 -3.01 1 97.69 361 LEU B C 1
ATOM 5884 O O . LEU B 1 361 ? 4.98 -9.836 -2.67 1 97.69 361 LEU B O 1
ATOM 5888 N N . MET B 1 362 ? 6.797 -8.492 -2.23 1 96.94 362 MET B N 1
ATOM 5889 C CA . MET B 1 362 ? 6.926 -8.953 -0.85 1 96.94 362 MET B CA 1
ATOM 5890 C C . MET B 1 362 ? 6.277 -7.965 0.115 1 96.94 362 MET B C 1
ATOM 5892 O O . MET B 1 362 ? 5.668 -8.367 1.105 1 96.94 362 MET B O 1
ATOM 5896 N N . GLN B 1 363 ? 6.461 -6.699 -0.223 1 96.88 363 GLN B N 1
ATOM 5897 C CA . GLN B 1 363 ? 5.969 -5.676 0.696 1 96.88 363 GLN B CA 1
ATOM 5898 C C . GLN B 1 363 ? 5.914 -4.312 0.02 1 96.88 363 GLN B C 1
ATOM 5900 O O . GLN B 1 363 ? 6.793 -3.969 -0.775 1 96.88 363 GLN B O 1
ATOM 5905 N N . GLN B 1 364 ? 4.828 -3.607 0.276 1 96.69 364 GLN B N 1
ATOM 5906 C CA . GLN B 1 364 ? 4.746 -2.195 -0.085 1 96.69 364 GLN B CA 1
ATOM 5907 C C . GLN B 1 364 ? 5.109 -1.303 1.097 1 96.69 364 GLN B C 1
ATOM 5909 O O . GLN B 1 364 ? 4.848 -1.651 2.25 1 96.69 364 GLN B O 1
ATOM 5914 N N . HIS B 1 365 ? 5.777 -0.203 0.776 1 97.62 365 HIS B N 1
ATOM 5915 C CA . HIS B 1 365 ? 6.246 0.708 1.814 1 97.62 365 HIS B CA 1
ATOM 5916 C C . HIS B 1 365 ? 5.715 2.121 1.588 1 97.62 365 HIS B C 1
ATOM 5918 O O . HIS B 1 365 ? 5.301 2.461 0.478 1 97.62 365 HIS B O 1
ATOM 5924 N N . GLY B 1 366 ? 5.676 2.916 2.59 1 96.5 366 GLY B N 1
ATOM 5925 C CA . GLY B 1 366 ? 5.305 4.32 2.576 1 96.5 366 GLY B CA 1
ATOM 5926 C C . GLY B 1 366 ? 5.93 5.113 3.709 1 96.5 366 GLY B C 1
ATOM 5927 O O . GLY B 1 366 ? 6.816 4.617 4.406 1 96.5 366 GLY B O 1
ATOM 5928 N N . GLN B 1 367 ? 5.516 6.363 3.77 1 97.5 367 GLN B N 1
ATOM 5929 C CA . GLN B 1 367 ? 6.016 7.223 4.84 1 97.5 367 GLN B CA 1
ATOM 5930 C C . GLN B 1 367 ? 5.445 6.805 6.191 1 97.5 367 GLN B C 1
ATOM 5932 O O . GLN B 1 367 ? 4.344 6.254 6.262 1 97.5 367 GLN B O 1
ATOM 5937 N N . ARG B 1 368 ? 6.227 6.984 7.254 1 96.88 368 ARG B N 1
ATOM 5938 C CA . ARG B 1 368 ? 5.859 6.586 8.609 1 96.88 368 ARG B CA 1
ATOM 5939 C C . ARG B 1 368 ? 4.641 7.359 9.094 1 96.88 368 ARG B C 1
ATOM 5941 O O . ARG B 1 368 ? 4.293 8.398 8.531 1 96.88 368 ARG B O 1
ATOM 5948 N N . ALA B 1 369 ? 4.02 6.898 10.172 1 96.44 369 ALA B N 1
ATOM 5949 C CA . ALA B 1 369 ? 2.746 7.406 10.672 1 96.44 369 ALA B CA 1
ATOM 5950 C C . ALA B 1 369 ? 2.885 8.852 11.148 1 96.44 369 ALA B C 1
ATOM 5952 O O . ALA B 1 369 ? 1.886 9.562 11.297 1 96.44 369 ALA B O 1
ATOM 5953 N N . ASP B 1 370 ? 4.086 9.289 11.438 1 97.62 370 ASP B N 1
ATOM 5954 C CA . ASP B 1 370 ? 4.27 10.672 11.875 1 97.62 370 ASP B CA 1
ATOM 5955 C C . ASP B 1 370 ? 4.316 11.617 10.672 1 97.62 370 ASP B C 1
ATOM 5957 O O . ASP B 1 370 ? 4.449 12.828 10.844 1 97.62 370 ASP B O 1
ATOM 5961 N N . HIS B 1 371 ? 4.188 11.133 9.5 1 97.75 371 HIS B N 1
ATOM 5962 C CA . HIS B 1 371 ? 3.932 11.875 8.273 1 97.75 371 HIS B CA 1
ATOM 5963 C C . HIS B 1 371 ? 2.562 11.531 7.699 1 97.75 371 HIS B C 1
ATOM 5965 O O . HIS B 1 371 ? 2.469 10.922 6.629 1 97.75 371 HIS B O 1
ATOM 5971 N N . PRO B 1 372 ? 1.508 12 8.391 1 97.75 372 PRO B N 1
ATOM 5972 C CA . PRO B 1 372 ? 0.164 11.586 7.98 1 97.75 372 PRO B CA 1
ATOM 5973 C C . PRO B 1 372 ? -0.165 11.984 6.543 1 97.75 372 PRO B C 1
ATOM 5975 O O . PRO B 1 372 ? 0.256 13.047 6.086 1 97.75 372 PRO B O 1
ATOM 5978 N N . VAL B 1 373 ? -0.908 11.141 5.875 1 97.44 373 VAL B N 1
ATOM 5979 C CA . VAL B 1 373 ? -1.351 11.352 4.504 1 97.44 373 VAL B CA 1
ATOM 5980 C C . VAL B 1 373 ? -2.816 11.781 4.492 1 97.44 373 VAL B C 1
ATOM 5982 O O . VAL B 1 373 ? -3.666 11.117 5.09 1 97.44 373 VAL B O 1
ATOM 5985 N N . LEU B 1 374 ? -3.062 12.922 3.904 1 97.19 374 LEU B N 1
ATOM 5986 C CA . LEU B 1 374 ? -4.434 13.367 3.678 1 97.19 374 LEU B CA 1
ATOM 5987 C C . LEU B 1 374 ? -4.875 13.07 2.248 1 97.19 374 LEU B C 1
ATOM 5989 O O . LEU B 1 374 ? -4.23 13.508 1.292 1 97.19 374 LEU B O 1
ATOM 5993 N N . LEU B 1 375 ? -5.988 12.367 2.164 1 96.94 375 LEU B N 1
ATOM 5994 C CA . LEU B 1 375 ? -6.496 12 0.846 1 96.94 375 LEU B CA 1
ATOM 5995 C C . LEU B 1 375 ? -6.789 13.242 0.014 1 96.94 375 LEU B C 1
ATOM 5997 O O . LEU B 1 375 ? -6.57 13.25 -1.199 1 96.94 375 LEU B O 1
ATOM 6001 N N . ASN B 1 376 ? -7.238 14.344 0.619 1 96.19 376 ASN B N 1
ATOM 6002 C CA . ASN B 1 376 ? -7.652 15.57 -0.049 1 96.19 376 ASN B CA 1
ATOM 6003 C C . ASN B 1 376 ? -6.453 16.375 -0.548 1 96.19 376 ASN B C 1
ATOM 6005 O O . ASN B 1 376 ? -6.598 17.266 -1.381 1 96.19 376 ASN B O 1
ATOM 6009 N N . ILE B 1 377 ? -5.32 16.094 0.045 1 96.31 377 ILE B N 1
ATOM 6010 C CA . ILE B 1 377 ? -4.086 16.781 -0.328 1 96.31 377 ILE B CA 1
ATOM 6011 C C . ILE B 1 377 ? -3.037 15.758 -0.757 1 96.31 377 ILE B C 1
ATOM 6013 O O . ILE B 1 377 ? -2.139 15.422 0.017 1 96.31 377 ILE B O 1
ATOM 6017 N N . PRO B 1 378 ? -3.156 15.344 -2.02 1 94.19 378 PRO B N 1
ATOM 6018 C CA . PRO B 1 378 ? -2.346 14.219 -2.49 1 94.19 378 PRO B CA 1
ATOM 6019 C C . PRO B 1 378 ? -0.849 14.445 -2.291 1 94.19 378 PRO B C 1
ATOM 6021 O O . PRO B 1 378 ? -0.091 13.477 -2.141 1 94.19 378 PRO B O 1
ATOM 6024 N N . GLU B 1 379 ? -0.439 15.719 -2.215 1 93.69 379 GLU B N 1
ATOM 6025 C CA . GLU B 1 379 ? 0.972 16.047 -2.039 1 93.69 379 GLU B CA 1
ATOM 6026 C C . GLU B 1 379 ? 1.489 15.562 -0.688 1 93.69 379 GLU B C 1
ATOM 6028 O O . GLU B 1 379 ? 2.701 15.484 -0.471 1 93.69 379 GLU B O 1
ATOM 6033 N N . THR B 1 380 ? 0.611 15.25 0.226 1 96.12 380 THR B N 1
ATOM 6034 C CA . THR B 1 380 ? 1.033 14.789 1.546 1 96.12 380 THR B CA 1
ATOM 6035 C C . THR B 1 380 ? 1.544 13.352 1.484 1 96.12 380 THR B C 1
ATOM 6037 O O . THR B 1 380 ? 2.168 12.875 2.43 1 96.12 380 THR B O 1
ATOM 6040 N N . GLU B 1 381 ? 1.259 12.648 0.416 1 95.44 381 GLU B N 1
ATOM 6041 C CA . GLU B 1 381 ? 1.802 11.32 0.158 1 95.44 381 GLU B CA 1
ATOM 6042 C C . GLU B 1 381 ? 2.967 11.383 -0.826 1 95.44 381 GLU B C 1
ATOM 6044 O O . GLU B 1 381 ? 2.762 11.523 -2.033 1 95.44 381 GLU B O 1
ATOM 6049 N N . TYR B 1 382 ? 4.184 11.188 -0.29 1 94.19 382 TYR B N 1
ATOM 6050 C CA . TYR B 1 382 ? 5.312 11.461 -1.171 1 94.19 382 TYR B CA 1
ATOM 6051 C C . TYR B 1 382 ? 6.277 10.281 -1.204 1 94.19 382 TYR B C 1
ATOM 6053 O O . TYR B 1 382 ? 7.066 10.141 -2.141 1 94.19 382 TYR B O 1
ATOM 6061 N N . LEU B 1 383 ? 6.293 9.477 -0.238 1 96.62 383 LEU B N 1
ATOM 6062 C CA . LEU B 1 383 ? 7.246 8.375 -0.159 1 96.62 383 LEU B CA 1
ATOM 6063 C C . LEU B 1 383 ? 6.574 7.051 -0.517 1 96.62 383 LEU B C 1
ATOM 6065 O O . LEU B 1 383 ? 5.559 6.684 0.075 1 96.62 383 LEU B O 1
ATOM 6069 N N . LYS B 1 384 ? 7.043 6.379 -1.51 1 95.69 384 LYS B N 1
ATOM 6070 C CA . LYS B 1 384 ? 6.605 5.035 -1.87 1 95.69 384 LYS B CA 1
ATOM 6071 C C . LYS B 1 384 ? 7.793 4.078 -1.971 1 95.69 384 LYS B C 1
ATOM 6073 O O . LYS B 1 384 ? 8.914 4.5 -2.264 1 95.69 384 LYS B O 1
ATOM 6078 N N . GLY B 1 385 ? 7.566 2.857 -1.652 1 97.88 385 GLY B N 1
ATOM 6079 C CA . GLY B 1 385 ? 8.586 1.822 -1.759 1 97.88 385 GLY B CA 1
ATOM 6080 C C . GLY B 1 385 ? 8.008 0.438 -1.981 1 97.88 385 GLY B C 1
ATOM 6081 O O . GLY B 1 385 ? 6.852 0.18 -1.635 1 97.88 385 GLY B O 1
ATOM 6082 N N . PHE B 1 386 ? 8.758 -0.374 -2.602 1 98.5 386 PHE B N 1
ATOM 6083 C CA . PHE B 1 386 ? 8.367 -1.751 -2.879 1 98.5 386 PHE B CA 1
ATOM 6084 C C . PHE B 1 386 ? 9.547 -2.699 -2.67 1 98.5 386 PHE B C 1
ATOM 6086 O O . PHE B 1 386 ? 10.672 -2.385 -3.045 1 98.5 386 PHE B O 1
ATOM 6093 N N . THR B 1 387 ? 9.289 -3.793 -2.062 1 98.69 387 THR B N 1
ATOM 6094 C CA . THR B 1 387 ? 10.234 -4.902 -1.962 1 98.69 387 THR B CA 1
ATOM 6095 C C . THR B 1 387 ? 9.758 -6.086 -2.801 1 98.69 387 THR B C 1
ATOM 6097 O O . THR B 1 387 ? 8.641 -6.566 -2.635 1 98.69 387 THR B O 1
ATOM 6100 N N . TYR B 1 388 ? 10.602 -6.508 -3.697 1 98.25 388 TYR B N 1
ATOM 6101 C CA . TYR B 1 388 ? 10.289 -7.613 -4.598 1 98.25 388 TYR B CA 1
ATOM 6102 C C . TYR B 1 388 ? 11.289 -8.75 -4.422 1 98.25 388 TYR B C 1
ATOM 6104 O O . TYR B 1 388 ? 12.477 -8.508 -4.191 1 98.25 388 TYR B O 1
ATOM 6112 N N . GLU B 1 389 ? 10.82 -9.93 -4.57 1 97.19 389 GLU B N 1
ATOM 6113 C CA . GLU B 1 389 ? 11.664 -11.109 -4.711 1 97.19 389 GLU B CA 1
ATOM 6114 C C . GLU B 1 389 ? 11.836 -11.508 -6.176 1 97.19 389 GLU B C 1
ATOM 6116 O O . GLU B 1 389 ? 10.852 -11.57 -6.922 1 97.19 389 GLU B O 1
ATOM 6121 N N . LEU B 1 390 ? 13.062 -11.664 -6.562 1 95.38 390 LEU B N 1
ATOM 6122 C CA . LEU B 1 390 ? 13.359 -12.188 -7.891 1 95.38 390 LEU B CA 1
ATOM 6123 C C . LEU B 1 390 ? 13.141 -13.695 -7.945 1 95.38 390 LEU B C 1
ATOM 6125 O O . LEU B 1 390 ? 13.891 -14.461 -7.336 1 95.38 390 LEU B O 1
ATOM 6129 N N . LEU B 1 391 ? 12.086 -14.078 -8.672 1 91.88 391 LEU B N 1
ATOM 6130 C CA . LEU B 1 391 ? 11.789 -15.508 -8.75 1 91.88 391 LEU B CA 1
ATOM 6131 C C . LEU B 1 391 ? 12.812 -16.219 -9.625 1 91.88 391 LEU B C 1
ATOM 6133 O O . LEU B 1 391 ? 13.281 -15.664 -10.625 1 91.88 391 LEU B O 1
ATOM 6137 N N . PRO B 1 392 ? 13.141 -17.438 -9.164 1 77.69 392 PRO B N 1
ATOM 6138 C CA . PRO B 1 392 ? 14.031 -18.203 -10.039 1 77.69 392 PRO B CA 1
ATOM 6139 C C . PRO B 1 392 ? 13.414 -18.484 -11.406 1 77.69 392 PRO B C 1
ATOM 6141 O O . PRO B 1 392 ? 12.188 -18.484 -11.555 1 77.69 392 PRO B O 1
ATOM 6144 N N . GLY B 1 393 ? 14.234 -18.344 -12.391 1 66.12 393 GLY B N 1
ATOM 6145 C CA . GLY B 1 393 ? 13.789 -18.578 -13.758 1 66.12 393 GLY B CA 1
ATOM 6146 C C . GLY B 1 393 ? 12.836 -19.75 -13.883 1 66.12 393 GLY B C 1
ATOM 6147 O O . GLY B 1 393 ? 13.039 -20.797 -13.258 1 66.12 393 GLY B O 1
ATOM 6148 N N . ARG B 1 394 ? 11.539 -19.375 -14.219 1 60.19 394 ARG B N 1
ATOM 6149 C CA . ARG B 1 394 ? 10.539 -20.391 -14.523 1 60.19 394 ARG B CA 1
ATOM 6150 C C . ARG B 1 394 ? 10.836 -21.078 -15.852 1 60.19 394 ARG B C 1
ATOM 6152 O O . ARG B 1 394 ? 11.375 -20.453 -16.766 1 60.19 394 ARG B O 1
#

Organism: Akkermansia muciniphila (strain ATCC BAA-835 / DSM 22959 / JCM 33894 / BCRC 81048 / CCUG 64013 / CIP 107961 / Muc) (NCBI:txid349741)

Solvent-accessible surface area (backbone atoms only — not comparable to full-atom values): 39745 Å² total; per-residue (Å²): 128,25,30,36,30,30,40,86,84,28,52,46,78,64,47,26,52,52,36,42,55,90,29,52,71,44,78,42,74,77,70,52,76,34,34,74,26,39,35,20,37,82,83,68,45,79,59,18,16,20,39,29,28,84,76,26,69,59,22,28,41,49,53,26,52,41,93,63,70,95,42,62,68,47,51,44,51,40,52,48,51,29,42,49,52,38,51,70,74,43,67,88,60,40,63,41,40,45,35,46,16,64,61,46,54,38,63,32,35,36,32,32,32,54,68,55,30,36,39,34,31,52,54,27,45,36,42,50,75,39,41,70,54,51,52,52,41,48,42,70,76,63,63,51,57,14,32,32,37,53,34,71,57,80,65,23,60,53,45,72,46,79,70,45,75,47,74,77,37,75,53,78,80,67,75,42,78,48,63,58,91,93,38,50,40,73,37,31,75,85,77,33,60,87,74,37,63,69,63,45,45,55,62,51,21,56,61,58,16,74,72,21,55,69,24,32,33,37,22,32,46,28,52,62,23,61,51,40,50,30,17,36,75,46,42,26,68,38,32,37,32,25,22,66,44,60,68,27,41,52,42,26,51,51,24,24,59,74,62,72,49,73,63,47,69,42,73,34,51,48,69,59,50,40,51,53,54,34,50,42,32,74,72,69,40,74,53,65,30,35,30,39,36,40,44,53,75,64,67,37,95,47,77,88,38,41,68,60,25,44,52,54,52,19,49,55,43,31,35,50,60,68,30,36,25,83,59,8,33,43,34,41,41,44,60,23,58,81,53,42,66,67,60,50,50,47,26,48,47,54,17,25,41,75,64,70,50,48,37,34,59,72,42,80,46,54,52,25,82,47,48,49,29,27,67,46,40,60,76,48,51,31,43,37,30,42,29,30,33,36,50,60,86,76,128,26,31,36,29,30,38,88,84,27,52,46,80,66,47,26,50,52,35,41,56,91,30,52,72,42,78,44,76,78,70,53,76,33,34,74,27,39,35,20,36,82,82,68,44,79,59,19,17,20,39,29,28,85,77,26,68,61,22,28,42,50,53,25,54,40,94,63,69,95,44,62,67,47,51,44,51,41,51,49,52,29,40,50,52,38,51,69,74,43,69,86,60,40,63,39,40,43,33,47,16,63,63,47,54,39,64,33,35,36,33,33,33,54,67,54,30,34,41,34,30,52,55,27,45,37,40,50,75,39,41,70,54,52,52,52,42,48,43,72,76,62,64,50,58,16,33,34,36,52,34,72,56,80,64,24,59,52,46,73,46,78,69,46,74,46,72,75,38,76,52,77,81,67,73,40,78,48,64,59,90,91,39,49,39,74,37,32,76,84,77,33,60,87,74,35,63,68,62,46,46,55,62,50,21,55,61,56,14,74,72,20,53,69,24,31,34,38,22,32,45,28,53,62,22,59,52,39,50,28,17,36,76,46,41,26,68,38,31,37,32,25,21,65,44,60,68,28,42,50,41,26,52,51,26,25,58,73,63,72,48,72,63,46,71,42,74,35,50,49,69,58,50,39,51,52,54,34,50,44,32,72,72,70,41,73,55,65,30,36,30,39,36,40,44,52,75,64,66,38,93,46,77,87,37,40,67,62,26,43,53,53,51,18,50,55,43,31,37,50,60,67,30,36,25,82,59,8,34,44,35,40,43,44,59,22,60,81,52,43,68,68,59,51,50,47,25,48,47,52,16,24,41,76,63,70,52,48,37,33,59,74,42,80,46,54,52,25,82,45,47,47,29,28,68,46,40,59,76,48,53,29,43,36,30,42,29,30,33,35,51,60,88,77

Secondary structure (DSSP, 8-state):
--EEEEPTT-GGGGT-SEEEGGGEEEEES-PPTT-EEEEE-TT--EEEEEEE-TTSSEEEEEEESS----SHHHHHHHHHHHHHHHHHHSTT-SEEEEEEGGGGT-TTEEEEEETTEEEEEE-SHHHHHTHHHHHHHHHHHH--SEEEEEE--TTHHHHTPPPEEEEEEEPPPPPEEEEETTEEEEE-TTTSSTTSS-GGGHHHHHHHHTT-TT-EEEEES-TTTHHHHHHHHTT-SEEEEEES-HHHHHHHHHHHHHHT---EEEES-HHHHHHHHHHHHHTT----EEEEEE-PPPS-SSGGGHHHHHHHHHHHHHHHHHHEEEEEEEEEEE--TTS-HHHHHHHHHHHHHHTT--EEEEEEEE--TTSPEETT-GGG---EEEEEEE----/--EEEEPTT-GGGGT-SEEEGGGEEEEES-PPTT-EEEEE-TT--EEEEEEE-TTSSEEEEEEESS----SHHHHHHHHHHHHHHHHHHSTT-SEEEEEEGGGGT-TTEEEEEETTEEEEEE-SHHHHHTHHHHHHHHHHHH--SEEEEEE--TTHHHHTPPPEEEEEEEPPPPPEEEEETTEEEEE-TTTSSTTSS-GGGHHHHHHHHTT-TT-EEEEES-TTTHHHHHHHHTT-SEEEEEES-HHHHHHHHHHHHHHT---EEEES-HHHHHHHHHHHHHTT----EEEEEE-PPPS-SSGGGHHHHHHHHHHHHHHHHHHEEEEEEEEEEE--TTS-HHHHHHHHHHHHHHTT--EEEEEEEE--TTSPEETT-GGG---EEEEEEE----